Protein AF-A0A9W7GEH9-F1 (afdb_monomer)

Mean predicted aligned error: 10.67 Å

Nearest PDB structures (foldseek):
  4bzi-assembly1_A  TM=7.304E-01  e=2.500E-20  Saccharomyces cerevisiae
  1m2v-assembly1_A  TM=7.260E-01  e=4.616E-20  Saccharomyces cerevisiae
  5vno-assembly1_A  TM=7.391E-01  e=1.314E-18  Homo sapiens
  5vni-assembly1_A  TM=7.350E-01  e=7.524E-18  Homo sapiens
  6zga-assembly1_A  TM=7.082E-01  e=3.330E-14  Saccharomyces cerevisiae

Solvent-accessible surface area (backbone atoms only — not comparable to full-atom values): 48427 Å² total; per-residue (Å²): 136,82,72,80,64,57,49,67,39,61,39,80,62,51,74,43,45,52,81,78,71,51,61,77,84,52,62,50,62,66,60,42,44,55,53,52,64,42,58,80,46,53,95,75,58,85,72,64,56,73,78,41,57,81,81,68,39,51,62,41,75,46,47,58,89,77,45,54,72,71,52,43,16,67,76,39,82,53,81,82,64,82,58,70,82,63,95,34,38,48,34,40,36,42,36,36,38,66,75,35,55,57,72,53,32,37,48,51,28,51,34,50,50,58,43,55,75,59,49,55,56,63,30,18,44,33,48,36,36,29,33,42,78,43,48,38,29,26,37,35,41,33,39,34,29,66,38,68,71,41,33,55,42,35,32,36,40,35,31,94,52,86,42,36,38,62,49,85,58,80,62,90,60,99,64,99,71,94,77,87,83,81,81,86,85,57,84,35,50,73,81,50,43,64,79,70,57,44,61,59,32,37,37,25,38,35,70,82,18,51,67,7,49,57,51,46,34,54,47,50,31,51,66,80,67,81,86,76,81,78,86,76,85,70,91,80,60,35,45,76,31,62,65,51,55,51,49,50,50,40,48,54,47,39,74,61,46,36,64,87,58,78,66,81,82,69,73,59,102,78,79,78,87,72,74,65,79,37,60,78,49,51,23,31,44,32,43,36,39,39,48,57,75,42,86,53,78,69,48,28,47,34,89,30,34,71,87,61,97,65,77,77,77,86,69,75,82,73,88,60,94,68,98,70,93,70,86,70,63,74,80,70,69,62,39,79,82,48,65,76,38,68,83,52,34,67,49,57,52,40,31,36,46,37,28,29,53,50,7,37,52,21,16,50,42,12,22,10,34,24,46,36,36,42,34,56,52,80,51,59,78,81,57,66,61,58,59,42,57,45,47,44,18,23,22,29,15,2,4,22,72,53,34,54,46,58,33,50,59,83,86,81,74,88,68,86,73,48,62,88,77,35,41,53,39,33,72,36,16,49,33,42,42,54,39,48,70,33,57,62,31,34,64,28,36,19,42,25,41,37,35,62,45,53,12,82,58,43,41,74,35,57,70,66,94,79,60,92,51,64,48,61,50,59,33,30,70,31,28,40,31,41,33,24,45,40,94,89,40,76,48,34,28,32,19,1,20,42,44,89,40,60,34,75,46,68,45,76,35,72,37,92,84,59,53,91,68,55,59,42,56,47,68,89,90,62,90,66,63,81,77,52,60,62,57,50,20,40,36,40,36,38,36,27,31,31,57,40,67,34,97,82,34,54,40,23,87,79,68,71,47,56,96,49,54,71,40,80,45,49,35,37,40,38,38,49,48,75,48,87,85,71,94,47,50,52,59,51,54,66,68,57,55,65,42,61,48,51,50,52,50,48,54,52,37,48,44,35,21,70,68,65,21,42,66,49,16,50,50,50,52,51,51,49,52,26,51,54,48,39,47,37,53,54,35,53,46,49,56,47,52,53,50,52,51,61,31,53,75,40,56,72,60,38,56,60,43,55,77,73,46,88,73,77,52,69,73,56,74,53,35,81,52,96,71,90,73,52,72,52,43,48,60,48,30,59,35,26,92,70,47,36,55,50,62,56,53,55,53,29,52,49,62,32,75,56,46,37,70,78,52,98,88,46,69,75,45,70,20,58,20,35,30,48,44,42,41,50,48,39,33,39,42,73,45,42,44,23,61,52,54,46,49,31,28,38,23,58,30,53,74,38,81,60,54,78,38,73,70,47,62,44,30,69,67,45,49,50,52,56,52,62,60,44,61,78,80,49,97,56,65,38,34,35,44,34,41,29,69,88,25,34,34,45,33,39,63,73,63,97,78,73,88,71,82,74,85,75,56,80,86,72,49,23,71,43,49,51,49,50,52,51,55,53,37,69,66,45,82,52,60,41,25,76,41,80,27,56,58,52,76,65,30,53,48,61,53,51,77,61,20,62,51,62,37,69,64,74,71,16,51,69,44,45,49,51,54,44,24,50,48,28,34,59,76,65,70,60,132

Organism: NCBI:txid722753

pLDDT: mean 75.61, std 19.93, range [26.8, 97.75]

Sequence (879 aa):
MLGSRSFCCGVCGATSSFSEALPVEYEDDDLLKRYFINASRFRKSTSINRDLPELNQNYVQYSQAVLPRRQKALLCKDSDVTVKVEKCPPILVYLIDSSLPPLCLEYVAECMSQVIQTAPEDCRVGFVVFGATSTESVELSIFDLASPSPQLIKATVESARAAVVIEGDSAVSDDNRKSAGSPPLGLVTMDALDDICDLQRIFPPLKEASEAVDRALKAIGNFHSVGGGGSGVLHGVHGNGAGAAVDFVASLLQSSGAHPGTNMHRAGEDANDDYASAFNYLGAKCFTFVGSVGVECKGDIGGGGQSGRASIPERRFDLQSSTMSTKMSSDEEDIGINPTLASNGGQLREALRYYNELGRKCCEVAMGVDICGVLDSSAMGGGGGILASLYAPLNLRSGGCTSVIDVTSFDGTISPIDIETAQPGTPAGMVKACISKTPWWRPTSFGGGLRVRTSPTFNIARGGEGSAGLEEMYQSGGLVGAASADPDDPTLYYIGTCDDNATLGFDLELNPGVSGSLFVQGYDGGGLGDDTMINPCMQVNYAYTSLVPLDGAKYGYEGGGGEGKWAVVRRIAVFTSNLDTSSDTEVVYGSMDCEALAVTLFHKFWIASISHGVREANSLAQGWLVGALAAVYRSAETAEVEMIESEKEDLHAWRRRKEKKKNIDFKERLINRHGKLSERDVLMAQGHEYMCSLGLLVYSLLNLDCLRGSEGGFQPCSDSRWCATLAMGGMRPSAVVKALAPRLECWKDVDSEAPDVGRVNLAQYAVTMALAGLEKDSSADPVLLVDSPHGILIHYPKLMGTGGGGGRELDDVGDALKRAIEEATRGYSVAPPLLHARAGLEGGALLRDFLIEDSSLWGGYEAFTESTARGVKEELNLS

InterPro domains:
  IPR036465 von Willebrand factor A-like domain superfamily [G3DSA:3.40.50.410] (88-379)
  IPR036465 von Willebrand factor A-like domain superfamily [SSF53300] (89-134)

Secondary structure (DSSP, 8-state):
-----EEE-TTT--EEEHHHHS-GGG--HHHHHHHHHHHTTTTT-TTSGGG-HHHH-SEEEEETTTS-HHHHHHHSSSTT--------PPEEEEEEETTS-HHHHHHHHHHHHHHHHTS-TT-EEEEEEEEESSSSEEEEEEEE-SSSS-EEEEEEEETTS--EEEEE-----SS------PPPP-EEPHHHHHHH--HHHHS-BHHHHHHHHHHHHHHHHTTTSS--S-S---TT-----HHHHHHHHHHHHHHTT--SSGGGGT--TT--S-GGG---SS-EEEEEEEE-TT----S--STT-------------------------HHHHTTTTSHHHHHHHHHHHHHHHHHHHHHHHHHHTTEEEEEEEE--TTGGGTS---HHHHHHHHHHHHT------------S------TTTPPTTSHHHHHHHHHHTSTTTTTEEEEEEEEEEE-TTEEEPPPPTT--STHHHHEETTEESS-EE-SS-TTEEEEEEEETT---EE-EEE-TT--TTTTT---TTS-S-TT-----EEEEEEEEEEEEE-TT---GGGTS-----EEEEEEEEEEEEEPP--S-HHHHHHT--HHHHHHHHHHHHHHHHHHH-HHHHHHHHHHHHHHHHHHHHHHHHHHHHHHHHHHHHSHHHHHHHHHH-S---GGGTT--SSS---HHHHHTTTTSTTTTTHHHHHHHHHHSTTT--S-TT----HHHHHHHHHHHHTS-HHHHHHHHS-EEEEESSTT-SS-SBS---SSHHHHHHHHHHHTTT-SSPPEEEEEETTEEEEEE---TT--------GGGS-HHHHHHHHHHHHTSSSPPPEEEEETTHHHHHHHHHH-GGG--GGG-HHHHHHHHHHHHHHHTT--

Foldseek 3Di:
DQPAQWDQDLFARDIDHPVVVDPCVCPPVVSVCVVRVVVVVVVDDPPPCVPDCVSNPLKDKDFLVPDDLCVVCVLVVNSPDPQPVDPFAAEEEEEAEPPPDLVVLLLVLVLVVVLLVLDAQQYWYAYWYWFDPFLFKIWIFTWQQLDLQTFTWIWIAGQVDRWTWTDGDPTPDPDDDDDDDDDDTDTADLVCCCVVCPVCRRTPRCNNRVSVSNNVSVCSSVVPPPVPDDDDPPLPGGDWCQLVVLLVVLSVLVVQQQFPPDCSPVDDPPDPDDNSVRHNHAFYEYEHEAELRDPPSQHRYHQLRDDDPDDPPPPPPPPDDDDDDDDPDPVPPQQQLPPVCVVVVSSLLSLLVSLLVSLLSLLSSLYAYAYAYEYALVVVPRDDGCVLVSNLLNNQANQHLDQHQYQHDDPPDDDPQPLVQDFRSHSSLVSVLVSLPDQQQFKKWTFKKKFKGKHPQKDFDADPDPCSFCLCSQAELQKGWRWHADPVDSRIITHSMHTPFTDMDTDIDGDPPCDPCNQQASDPPPPPDSGDRSFMKMKMKMWTKGKDWPDPRDRCLVPNSDDTDIDIIIMIMMRMDGDDDDPQLLVVLVPDDPLSVLLVLLSVLLSCCRGPNLVRSLVVLLVVLLVSLLSNLVSLVVVVVVVLVVCVVVVVSNVVVVVVPPDPDSLVVLQCDPDDDDLLQSSQSCRHPRRVCSLLSSLLSCVQLLNDTCPDPNDDHPSNNSSSSSQLNSGDSVQSVCQSAWAKFKQLALAGLDTPGRGFALAPVSVVVSVVVSVVPDPHFMWMFTQHLQETETEGADDPPDDDDPDDDPVPGHPNVVVVLVVSQVNTSRRHGYHYHYHDPVSVVVSNSNSSQQDPPCPGSVNSSVVSSVSSCVVNVPD

Radius of gyration: 30.66 Å; Cα contacts (8 Å, |Δi|>4): 1537; chains: 1; bounding box: 66×89×103 Å

Structure (mmCIF, N/CA/C/O backbone):
data_AF-A0A9W7GEH9-F1
#
_entry.id   AF-A0A9W7GEH9-F1
#
loop_
_atom_site.group_PDB
_atom_site.id
_atom_site.type_symbol
_atom_site.label_atom_id
_atom_site.label_alt_id
_atom_site.label_comp_id
_atom_site.label_asym_id
_atom_site.label_entity_id
_atom_site.label_seq_id
_atom_site.pdbx_PDB_ins_code
_atom_site.Cartn_x
_atom_site.Cartn_y
_atom_site.Cartn_z
_atom_site.occupancy
_atom_site.B_iso_or_equiv
_atom_site.auth_seq_id
_atom_site.auth_comp_id
_atom_site.auth_asym_id
_atom_site.auth_atom_id
_atom_site.pdbx_PDB_model_num
ATOM 1 N N . MET A 1 1 ? -11.682 -50.048 -23.119 1.00 33.31 1 MET A N 1
ATOM 2 C CA . MET A 1 1 ? -10.851 -48.839 -23.298 1.00 33.31 1 MET A CA 1
ATOM 3 C C . MET A 1 1 ? -11.304 -47.762 -22.313 1.00 33.31 1 MET A C 1
ATOM 5 O O . MET A 1 1 ? -11.899 -46.773 -22.715 1.00 33.31 1 MET A O 1
ATOM 9 N N . LEU A 1 2 ? -11.087 -47.973 -21.013 1.00 39.47 2 LEU A N 1
ATOM 10 C CA . LEU A 1 2 ? -11.243 -46.917 -20.010 1.00 39.47 2 LEU A CA 1
ATOM 11 C C . LEU A 1 2 ? -9.856 -46.295 -19.864 1.00 39.47 2 LEU A C 1
ATOM 13 O O . LEU A 1 2 ? -9.016 -46.843 -19.158 1.00 39.47 2 LEU A O 1
ATOM 17 N N . GLY A 1 3 ? -9.590 -45.251 -20.654 1.00 49.69 3 GLY A N 1
ATOM 18 C CA . GLY A 1 3 ? -8.367 -44.457 -20.529 1.00 49.69 3 GLY A CA 1
ATOM 19 C C . GLY A 1 3 ? -8.215 -43.965 -19.091 1.00 49.69 3 GLY A C 1
ATOM 20 O O . GLY A 1 3 ? -9.217 -43.720 -18.416 1.00 49.69 3 GLY A O 1
ATOM 21 N N . SER A 1 4 ? -6.973 -43.909 -18.621 1.00 53.44 4 SER A N 1
ATOM 22 C CA . SER A 1 4 ? -6.575 -43.541 -17.261 1.00 53.44 4 SER A CA 1
ATOM 23 C C . SER A 1 4 ? -7.417 -42.392 -16.687 1.00 53.44 4 SER A C 1
ATOM 25 O O . SER A 1 4 ? -7.448 -41.293 -17.234 1.00 53.44 4 SER A O 1
ATOM 27 N N . ARG A 1 5 ? -8.112 -42.662 -15.573 1.00 71.12 5 ARG A N 1
ATOM 28 C CA . ARG A 1 5 ? -8.905 -41.693 -14.795 1.00 71.12 5 ARG A CA 1
ATOM 29 C C . ARG A 1 5 ? -8.008 -40.905 -13.841 1.00 71.12 5 ARG A C 1
ATOM 31 O O . ARG A 1 5 ? -8.278 -40.866 -12.643 1.00 71.12 5 ARG A O 1
ATOM 38 N N . SER A 1 6 ? -6.931 -40.332 -14.350 1.00 73.44 6 SER A N 1
ATOM 39 C CA . SER A 1 6 ? -5.980 -39.574 -13.545 1.00 73.44 6 SER A CA 1
ATOM 40 C C . SER A 1 6 ? -5.818 -38.151 -14.060 1.00 73.44 6 SER A C 1
ATOM 42 O O . SER A 1 6 ? -6.037 -37.879 -15.240 1.00 73.44 6 SER A O 1
ATOM 44 N N . PHE A 1 7 ? -5.445 -37.248 -13.162 1.00 77.75 7 PHE A N 1
ATOM 45 C CA . PHE A 1 7 ? -4.984 -35.903 -13.488 1.00 77.75 7 PHE A CA 1
ATOM 46 C C . PHE A 1 7 ? -3.596 -35.695 -12.888 1.00 77.75 7 PHE A C 1
ATOM 48 O O . PHE A 1 7 ? -3.260 -36.293 -11.865 1.00 77.75 7 PHE A O 1
ATOM 55 N N . CYS A 1 8 ? -2.793 -34.861 -13.540 1.00 80.06 8 CYS A N 1
ATOM 56 C CA . CYS A 1 8 ? -1.504 -34.424 -13.024 1.00 80.06 8 CYS A CA 1
ATOM 57 C C . CYS A 1 8 ? -1.691 -33.058 -12.358 1.00 80.06 8 CYS A C 1
ATOM 59 O O . CYS A 1 8 ? -2.308 -32.159 -12.931 1.00 80.06 8 CYS A O 1
ATOM 61 N N . CYS A 1 9 ? -1.210 -32.916 -11.128 1.00 84.88 9 CYS A N 1
ATOM 62 C CA . CYS A 1 9 ? -1.234 -31.651 -10.411 1.00 84.88 9 CYS A CA 1
ATOM 63 C C . CYS A 1 9 ? -0.206 -30.690 -11.022 1.00 84.88 9 CYS A C 1
ATOM 65 O O . CYS A 1 9 ? 0.986 -30.973 -10.971 1.00 84.88 9 CYS A O 1
ATOM 67 N N . GLY A 1 10 ? -0.642 -29.534 -11.535 1.00 83.12 10 GLY A N 1
ATOM 68 C CA . GLY A 1 10 ? 0.270 -28.525 -12.098 1.00 83.12 10 GLY A CA 1
ATOM 69 C C . GLY A 1 10 ? 1.254 -27.933 -11.081 1.00 83.12 10 GLY A C 1
ATOM 70 O O . GLY A 1 10 ? 2.311 -27.445 -11.459 1.00 83.12 10 GLY A O 1
ATOM 71 N N . VAL A 1 11 ? 0.938 -28.017 -9.783 1.00 86.88 11 VAL A N 1
ATOM 72 C CA . VAL A 1 11 ? 1.842 -27.588 -8.710 1.00 86.88 11 VAL A CA 1
ATOM 73 C C . VAL A 1 11 ? 2.899 -28.665 -8.466 1.00 86.88 11 VAL A C 1
ATOM 75 O O . VAL A 1 11 ? 4.050 -28.464 -8.802 1.00 86.88 11 VAL A O 1
ATOM 78 N N . CYS A 1 12 ? 2.556 -29.835 -7.923 1.00 83.62 12 CYS A N 1
ATOM 79 C CA . CYS A 1 12 ? 3.572 -30.813 -7.500 1.00 83.62 12 CYS A CA 1
ATOM 80 C C . CYS A 1 12 ? 3.947 -31.878 -8.546 1.00 83.62 12 CYS A C 1
ATOM 82 O O . CYS A 1 12 ? 4.779 -32.733 -8.256 1.00 83.62 12 CYS A O 1
ATOM 84 N N . GLY A 1 13 ? 3.304 -31.903 -9.715 1.00 80.56 13 GLY A N 1
ATOM 85 C CA . GLY A 1 13 ? 3.483 -32.944 -10.736 1.00 80.56 13 GLY A CA 1
ATOM 86 C C . GLY A 1 13 ? 2.895 -34.314 -10.364 1.00 80.56 13 GLY A C 1
ATOM 87 O O . GLY A 1 13 ? 2.877 -35.227 -11.191 1.00 80.56 13 GLY A O 1
ATOM 88 N N . ALA A 1 14 ? 2.382 -34.484 -9.139 1.00 82.81 14 ALA A N 1
ATOM 89 C CA . ALA A 1 14 ? 1.813 -35.751 -8.695 1.00 82.81 14 ALA A CA 1
ATOM 90 C C . ALA A 1 14 ? 0.589 -36.124 -9.538 1.00 82.81 14 ALA A C 1
ATOM 92 O O . ALA A 1 14 ? -0.270 -35.288 -9.832 1.00 82.81 14 ALA A O 1
ATOM 93 N N . THR A 1 15 ? 0.511 -37.397 -9.918 1.00 81.56 15 THR A N 1
ATOM 94 C CA . THR A 1 15 ? -0.636 -37.944 -10.640 1.00 81.56 15 THR A CA 1
ATOM 95 C C . THR A 1 15 ? -1.601 -38.565 -9.642 1.00 81.56 15 THR A C 1
ATOM 97 O O . THR A 1 15 ? -1.238 -39.507 -8.942 1.00 81.56 15 THR A O 1
ATOM 100 N N . SER A 1 16 ? -2.831 -38.065 -9.601 1.00 79.81 16 SER A N 1
ATOM 101 C CA . SER A 1 16 ? -3.882 -38.555 -8.706 1.00 79.81 16 SER A CA 1
ATOM 102 C C . SER A 1 16 ? -5.024 -39.148 -9.514 1.00 79.81 16 SER A C 1
ATOM 104 O O . SER A 1 16 ? -5.347 -38.655 -10.600 1.00 79.81 16 SER A O 1
ATOM 106 N N . SER A 1 17 ? -5.666 -40.202 -9.005 1.00 80.56 17 SER A N 1
ATOM 107 C CA . SER A 1 17 ? -6.893 -40.694 -9.625 1.00 80.56 17 SER A CA 1
ATOM 108 C C . SER A 1 17 ? -8.071 -39.780 -9.270 1.00 80.56 17 SER A C 1
ATOM 110 O O . SER A 1 17 ? -8.213 -39.325 -8.136 1.00 80.56 17 SER A O 1
ATOM 112 N N . PHE A 1 18 ? -8.966 -39.520 -10.224 1.00 69.75 18 PHE A N 1
ATOM 113 C CA . PHE A 1 18 ? -10.189 -38.754 -9.952 1.00 69.75 18 PHE A CA 1
ATOM 114 C C . PHE A 1 18 ? -11.069 -39.429 -8.887 1.00 69.75 18 PHE A C 1
ATOM 116 O O . PHE A 1 18 ? -11.771 -38.741 -8.157 1.00 69.75 18 PHE A O 1
ATOM 123 N N . SER A 1 19 ? -11.019 -40.763 -8.786 1.00 67.12 19 SER A N 1
ATOM 124 C CA . SER A 1 19 ? -11.733 -41.532 -7.759 1.00 67.12 19 SER A CA 1
ATOM 125 C C . SER A 1 19 ? -11.206 -41.309 -6.343 1.00 67.12 19 SER A C 1
ATOM 127 O O . SER A 1 19 ? -11.966 -41.470 -5.399 1.00 67.12 19 SER A O 1
ATOM 129 N N . GLU A 1 20 ? -9.929 -40.957 -6.184 1.00 67.56 20 GLU A N 1
ATOM 130 C CA . GLU A 1 20 ? -9.351 -40.626 -4.875 1.00 67.56 20 GLU A CA 1
ATOM 131 C C . GLU A 1 20 ? -9.535 -39.145 -4.523 1.00 67.56 20 GLU A C 1
ATOM 133 O O . GLU A 1 20 ? -9.629 -38.802 -3.348 1.00 67.56 20 GLU A O 1
ATOM 138 N N . ALA A 1 21 ? -9.587 -38.264 -5.528 1.00 64.62 21 ALA A N 1
ATOM 139 C CA . ALA A 1 21 ? -9.623 -36.817 -5.320 1.00 64.62 21 ALA A CA 1
ATOM 140 C C . ALA A 1 21 ? -11.035 -36.227 -5.166 1.00 64.62 21 ALA A C 1
ATOM 142 O O . ALA A 1 21 ? -11.190 -35.187 -4.525 1.00 64.62 21 ALA A O 1
ATOM 143 N N . LEU A 1 22 ? -12.062 -36.844 -5.763 1.00 59.41 22 LEU A N 1
ATOM 144 C CA . LEU A 1 22 ? -13.433 -36.339 -5.682 1.00 59.41 22 LEU A CA 1
ATOM 145 C C . LEU A 1 22 ? -14.109 -36.818 -4.385 1.00 59.41 22 LEU A C 1
ATOM 147 O O . LEU A 1 22 ? -14.135 -38.020 -4.118 1.00 59.41 22 LEU A O 1
ATOM 151 N N . PRO A 1 23 ? -14.682 -35.912 -3.571 1.00 56.47 23 PRO A N 1
ATOM 152 C CA . PRO A 1 23 ? -15.493 -36.302 -2.425 1.00 56.47 23 PRO A CA 1
ATOM 153 C C . PRO A 1 23 ? -16.671 -37.194 -2.842 1.00 56.47 23 PRO A C 1
ATOM 155 O O . PRO A 1 23 ? -17.284 -36.959 -3.881 1.00 56.47 23 PRO A O 1
ATOM 158 N N . VAL A 1 24 ? -17.050 -38.129 -1.965 1.00 50.97 24 VAL A N 1
ATOM 159 C CA . VAL A 1 24 ? -18.224 -39.026 -2.084 1.00 50.97 24 VAL A CA 1
ATOM 160 C C . VAL A 1 24 ? -19.527 -38.261 -2.399 1.00 50.97 24 VAL A C 1
ATOM 162 O O . VAL A 1 24 ? -20.457 -38.802 -2.969 1.00 50.97 24 VAL A O 1
ATOM 165 N N . GLU A 1 25 ? -19.612 -36.965 -2.098 1.00 52.00 25 GLU A N 1
ATOM 166 C CA . GLU A 1 25 ? -20.791 -36.126 -2.379 1.00 52.00 25 GLU A CA 1
ATOM 167 C C . GLU A 1 25 ? -20.934 -35.724 -3.864 1.00 52.00 25 GLU A C 1
ATOM 169 O O . GLU A 1 25 ? -22.011 -35.303 -4.278 1.00 52.00 25 GLU A O 1
ATOM 174 N N . TYR A 1 26 ? -19.896 -35.915 -4.691 1.00 51.12 26 TYR A N 1
ATOM 175 C CA . TYR A 1 26 ? -20.025 -35.893 -6.154 1.00 51.12 26 TYR A CA 1
ATOM 176 C C . TYR A 1 26 ? -20.575 -37.221 -6.710 1.00 51.12 26 TYR A C 1
ATOM 178 O O . TYR A 1 26 ? -20.836 -37.297 -7.907 1.00 51.12 26 TYR A O 1
ATOM 186 N N . GLU A 1 27 ? -20.805 -38.246 -5.870 1.00 46.59 27 GLU A N 1
ATOM 187 C CA . GLU A 1 27 ? -21.393 -39.545 -6.253 1.00 46.59 27 GLU A CA 1
ATOM 188 C C . GLU A 1 27 ? -22.877 -39.514 -6.609 1.00 46.59 27 GLU A C 1
ATOM 190 O O . GLU A 1 27 ? -23.480 -40.575 -6.789 1.00 46.59 27 GLU A O 1
ATOM 195 N N . ASP A 1 28 ? -23.467 -38.332 -6.823 1.00 52.34 28 ASP A N 1
ATOM 196 C CA . ASP A 1 28 ? -24.615 -38.297 -7.719 1.00 52.34 28 ASP A CA 1
ATOM 197 C C . ASP A 1 28 ? -24.131 -38.772 -9.094 1.00 52.34 28 ASP A C 1
ATOM 199 O O . ASP A 1 28 ? -23.423 -38.080 -9.835 1.00 52.34 28 ASP A O 1
ATOM 203 N N . ASP A 1 29 ? -24.461 -40.029 -9.370 1.00 54.00 29 ASP A N 1
ATOM 204 C CA . ASP A 1 29 ? -23.935 -40.846 -10.449 1.00 54.00 29 ASP A CA 1
ATOM 205 C C . ASP A 1 29 ? -24.113 -40.126 -11.799 1.00 54.00 29 ASP A C 1
ATOM 207 O O . ASP A 1 29 ? -23.329 -40.338 -12.714 1.00 54.00 29 ASP A O 1
ATOM 211 N N . ASP A 1 30 ? -25.080 -39.207 -11.916 1.00 57.25 30 ASP A N 1
ATOM 212 C CA . ASP A 1 30 ? -25.311 -38.354 -13.085 1.00 57.25 30 ASP A CA 1
ATOM 213 C C . ASP A 1 30 ? -24.333 -37.172 -13.232 1.00 57.25 30 ASP A C 1
ATOM 215 O O . ASP A 1 30 ? -23.933 -36.868 -14.358 1.00 57.25 30 ASP A O 1
ATOM 219 N N . LEU A 1 31 ? -23.902 -36.512 -12.151 1.00 53.56 31 LEU A N 1
ATOM 220 C CA . LEU A 1 31 ? -22.895 -35.436 -12.192 1.00 53.56 31 LEU A CA 1
ATOM 221 C C . LEU A 1 31 ? -21.502 -36.014 -12.431 1.00 53.56 31 LEU A C 1
ATOM 223 O O . LEU A 1 31 ? -20.786 -35.547 -13.319 1.00 53.56 31 LEU A O 1
ATOM 227 N N . LEU A 1 32 ? -21.166 -37.099 -11.734 1.00 52.91 32 LEU A N 1
ATOM 228 C CA . LEU A 1 32 ? -19.952 -37.875 -11.970 1.00 52.91 32 LEU A CA 1
ATOM 229 C C . LEU A 1 32 ? -19.931 -38.477 -13.378 1.00 52.91 32 LEU A C 1
ATOM 231 O O . LEU A 1 32 ? -18.921 -38.359 -14.072 1.00 52.91 32 LEU A O 1
ATOM 235 N N . LYS A 1 33 ? -21.035 -39.063 -13.870 1.00 55.16 33 LYS A N 1
ATOM 236 C CA . LYS A 1 33 ? -21.127 -39.518 -15.270 1.00 55.16 33 LYS A CA 1
ATOM 237 C C . LYS A 1 33 ? -21.023 -38.353 -16.243 1.00 55.16 33 LYS A C 1
ATOM 239 O O . LYS A 1 33 ? -20.341 -38.512 -17.249 1.00 55.16 33 LYS A O 1
ATOM 244 N N . ARG A 1 34 ? -21.614 -37.182 -15.983 1.00 54.97 34 ARG A N 1
ATOM 245 C CA . ARG A 1 34 ? -21.418 -35.989 -16.833 1.00 54.97 34 ARG A CA 1
ATOM 246 C C . ARG A 1 34 ? -19.963 -35.526 -16.827 1.00 54.97 34 ARG A C 1
ATOM 248 O O . ARG A 1 34 ? -19.454 -35.203 -17.894 1.00 54.97 34 ARG A O 1
ATOM 255 N N . TYR A 1 35 ? -19.275 -35.564 -15.694 1.00 53.78 35 TYR A N 1
ATOM 256 C CA . TYR A 1 35 ? -17.858 -35.220 -15.597 1.00 53.78 35 TYR A CA 1
ATOM 257 C C . TYR A 1 35 ? -16.986 -36.237 -16.366 1.00 53.78 35 TYR A C 1
ATOM 259 O O . TYR A 1 35 ? -16.213 -35.878 -17.254 1.00 53.78 35 TYR A O 1
ATOM 267 N N . PHE A 1 36 ? -17.188 -37.537 -16.123 1.00 54.06 36 PHE A N 1
ATOM 268 C CA . PHE A 1 36 ? -16.371 -38.629 -16.666 1.00 54.06 36 PHE A CA 1
ATOM 269 C C . PHE A 1 36 ? -16.674 -39.021 -18.121 1.00 54.06 36 PHE A C 1
ATOM 271 O O . PHE A 1 36 ? -15.745 -39.259 -18.899 1.00 54.06 36 PHE A O 1
ATOM 278 N N . ILE A 1 37 ? -17.948 -39.099 -18.529 1.00 52.97 37 ILE A N 1
ATOM 279 C CA . ILE A 1 37 ? -18.329 -39.392 -19.925 1.00 52.97 37 ILE A CA 1
ATOM 280 C C . ILE A 1 37 ? -17.785 -38.292 -20.839 1.00 52.97 37 ILE A C 1
ATOM 282 O O . ILE A 1 37 ? -17.351 -38.579 -21.957 1.00 52.97 37 ILE A O 1
ATOM 286 N N . ASN A 1 38 ? -17.716 -37.056 -20.346 1.00 48.28 38 ASN A N 1
ATOM 287 C CA . ASN A 1 38 ? -17.194 -35.946 -21.121 1.00 48.28 38 ASN A CA 1
ATOM 288 C C . ASN A 1 38 ? -15.669 -35.833 -21.059 1.00 48.28 38 ASN A C 1
ATOM 290 O O . ASN A 1 38 ? -15.102 -35.593 -22.118 1.00 48.28 38 ASN A O 1
ATOM 294 N N . ALA A 1 39 ? -14.995 -36.164 -19.946 1.00 48.81 39 ALA A N 1
ATOM 295 C CA . ALA A 1 39 ? -13.528 -36.311 -19.867 1.00 48.81 39 ALA A CA 1
ATOM 296 C C . ALA A 1 39 ? -12.945 -37.218 -20.968 1.00 48.81 39 ALA A C 1
ATOM 298 O O . ALA A 1 39 ? -11.963 -36.882 -21.621 1.00 48.81 39 ALA A O 1
ATOM 299 N N . SER A 1 40 ? -13.602 -38.336 -21.288 1.00 45.97 40 SER A N 1
ATOM 300 C CA . SER A 1 40 ? -13.172 -39.204 -22.402 1.00 45.97 40 SER A CA 1
ATOM 301 C C . SER A 1 40 ? -13.358 -38.582 -23.803 1.00 45.97 40 SER A C 1
ATOM 303 O O . SER A 1 40 ? -12.720 -39.006 -24.768 1.00 45.97 40 SER A O 1
ATOM 305 N N . ARG A 1 41 ? -14.197 -37.541 -23.918 1.00 49.38 41 ARG A N 1
ATOM 306 C CA . ARG A 1 41 ? -14.419 -36.704 -25.113 1.00 49.38 41 ARG A CA 1
ATOM 307 C C . ARG A 1 41 ? -13.638 -35.371 -25.070 1.00 49.38 41 ARG A C 1
ATOM 309 O O . ARG A 1 41 ? -13.714 -34.612 -26.040 1.00 49.38 41 ARG A O 1
ATOM 316 N N . PHE A 1 42 ? -12.860 -35.095 -24.009 1.00 50.53 42 PHE A N 1
ATOM 317 C CA . PHE A 1 42 ? -12.198 -33.801 -23.731 1.00 50.53 42 PHE A CA 1
ATOM 318 C C . PHE A 1 42 ? -11.241 -33.319 -24.819 1.00 50.53 42 PHE A C 1
ATOM 320 O O . PHE A 1 42 ? -11.043 -32.118 -24.945 1.00 50.53 42 PHE A O 1
ATOM 327 N N . ARG A 1 43 ? -10.688 -34.200 -25.664 1.00 51.16 43 ARG A N 1
ATOM 328 C CA . ARG A 1 43 ? -9.836 -33.744 -26.776 1.00 51.16 43 ARG A CA 1
ATOM 329 C C . ARG A 1 43 ? -10.583 -32.909 -27.834 1.00 51.16 43 ARG A C 1
ATOM 331 O O . ARG A 1 43 ? -9.916 -32.374 -28.711 1.00 51.16 43 ARG A O 1
ATOM 338 N N . LYS A 1 44 ? -11.928 -32.821 -27.820 1.00 43.94 44 LYS A N 1
ATOM 339 C CA . LYS A 1 44 ? -12.699 -32.145 -28.892 1.00 43.94 44 LYS A CA 1
ATOM 340 C C . LYS A 1 44 ? -13.915 -31.294 -28.478 1.00 43.94 44 LYS A C 1
ATOM 342 O O . LYS A 1 44 ? -14.507 -30.687 -29.363 1.00 43.94 44 LYS A O 1
ATOM 347 N N . SER A 1 45 ? -14.320 -31.226 -27.205 1.00 41.84 45 SER A N 1
ATOM 348 C CA . SER A 1 45 ? -15.579 -30.555 -26.811 1.00 41.84 45 SER A CA 1
ATOM 349 C C . SER A 1 45 ? -15.356 -29.368 -25.867 1.00 41.84 45 SER A C 1
ATOM 351 O O . SER A 1 45 ? -15.194 -29.551 -24.667 1.00 41.84 45 SER A O 1
ATOM 353 N N . THR A 1 46 ? -15.415 -28.149 -26.406 1.00 51.53 46 THR A N 1
ATOM 354 C CA . THR A 1 46 ? -15.232 -26.852 -25.718 1.00 51.53 46 THR A CA 1
ATOM 355 C C . THR A 1 46 ? -16.397 -26.419 -24.813 1.00 51.53 46 THR A C 1
ATOM 357 O O . THR A 1 46 ? -16.321 -25.365 -24.185 1.00 51.53 46 THR A O 1
ATOM 360 N N . SER A 1 47 ? -17.496 -27.179 -24.747 1.00 49.88 47 SER A N 1
ATOM 361 C CA . SER A 1 47 ? -18.747 -26.700 -24.140 1.00 49.88 47 SER A CA 1
ATOM 362 C C . SER A 1 47 ? -18.877 -26.907 -22.627 1.00 49.88 47 SER A C 1
ATOM 364 O O . SER A 1 47 ? -19.583 -26.128 -22.008 1.00 49.88 47 SER A O 1
ATOM 366 N N . ILE A 1 48 ? -18.226 -27.914 -22.030 1.00 46.34 48 ILE A N 1
ATOM 367 C CA . ILE A 1 48 ? -18.469 -28.311 -20.619 1.00 46.34 48 ILE A CA 1
ATOM 368 C C . ILE A 1 48 ? -17.503 -27.652 -19.643 1.00 46.34 48 ILE A C 1
ATOM 370 O O . ILE A 1 48 ? -17.873 -27.372 -18.510 1.00 46.34 48 ILE A O 1
ATOM 374 N N . ASN A 1 49 ? -16.301 -27.316 -20.114 1.00 50.84 49 ASN A N 1
ATOM 375 C CA . ASN A 1 49 ? -15.364 -26.484 -19.369 1.00 50.84 49 ASN A CA 1
ATOM 376 C C . ASN A 1 49 ? -16.059 -25.220 -18.823 1.00 50.84 49 ASN A C 1
ATOM 378 O O . ASN A 1 49 ? -15.800 -24.813 -17.700 1.00 50.84 49 ASN A O 1
ATOM 382 N N . ARG A 1 50 ? -17.012 -24.647 -19.578 1.00 59.28 50 ARG A N 1
ATOM 383 C CA . ARG A 1 50 ? -17.717 -23.403 -19.225 1.00 59.28 50 ARG A CA 1
ATOM 384 C C . ARG A 1 50 ? -18.510 -23.447 -17.918 1.00 59.28 50 ARG A C 1
ATOM 386 O O . ARG A 1 50 ? -18.739 -22.376 -17.366 1.00 59.28 50 ARG A O 1
ATOM 393 N N . ASP A 1 51 ? -18.918 -24.623 -17.447 1.00 68.56 51 ASP A N 1
ATOM 394 C CA . ASP A 1 51 ? -19.907 -24.713 -16.367 1.00 68.56 51 ASP A CA 1
ATOM 395 C C . ASP A 1 51 ? -19.277 -24.774 -14.965 1.00 68.56 51 ASP A C 1
ATOM 397 O O . ASP A 1 51 ? -19.971 -24.509 -13.986 1.00 68.56 51 ASP A O 1
ATOM 401 N N . LEU A 1 52 ? -17.978 -25.085 -14.855 1.00 73.25 52 LEU A N 1
ATOM 402 C CA . LEU A 1 52 ? -17.251 -25.134 -13.581 1.00 73.25 52 LEU A CA 1
ATOM 403 C C . LEU A 1 52 ? -16.179 -24.039 -13.538 1.00 73.25 52 LEU A C 1
ATOM 405 O O . LEU A 1 52 ? -15.150 -24.175 -14.209 1.00 73.25 52 LEU A O 1
ATOM 409 N N . PRO A 1 53 ? -16.397 -22.954 -12.773 1.00 82.31 53 PRO A N 1
ATOM 410 C CA . PRO A 1 53 ? -15.444 -21.855 -12.657 1.00 82.31 53 PRO A CA 1
ATOM 411 C C . PRO A 1 53 ? -14.026 -22.321 -12.305 1.00 82.31 53 PRO A C 1
ATOM 413 O O . PRO A 1 53 ? -13.066 -21.812 -12.868 1.00 82.31 53 PRO A O 1
ATOM 416 N N . GLU A 1 54 ? -13.877 -23.336 -11.454 1.00 82.31 54 GLU A N 1
ATOM 417 C CA . GLU A 1 54 ? -12.591 -23.846 -10.958 1.00 82.31 54 GLU A CA 1
ATOM 418 C C . GLU A 1 54 ? -11.707 -24.523 -12.003 1.00 82.31 54 GLU A C 1
ATOM 420 O O . GLU A 1 54 ? -10.505 -24.657 -11.789 1.00 82.31 54 GLU A O 1
ATOM 425 N N . LEU A 1 55 ? -12.276 -24.923 -13.141 1.00 82.25 55 LEU A N 1
ATOM 426 C CA . LEU A 1 55 ? -11.516 -25.500 -14.252 1.00 82.25 55 LEU A CA 1
ATOM 427 C C . LEU A 1 55 ? -11.177 -24.472 -15.335 1.00 82.25 55 LEU A C 1
ATOM 429 O O . LEU A 1 55 ? -10.407 -24.771 -16.245 1.00 82.25 55 LEU A O 1
ATOM 433 N N . ASN A 1 56 ? -11.784 -23.288 -15.262 1.00 83.00 56 ASN A N 1
ATOM 434 C CA . ASN A 1 56 ? -11.859 -22.345 -16.373 1.00 83.00 56 ASN A CA 1
ATOM 435 C C . ASN A 1 56 ? -11.459 -20.915 -16.022 1.00 83.00 56 ASN A C 1
ATOM 437 O O . ASN A 1 56 ? -11.274 -20.094 -16.922 1.00 83.00 56 ASN A O 1
ATOM 441 N N . GLN A 1 57 ? -11.386 -20.601 -14.736 1.00 89.69 57 GLN A N 1
ATOM 442 C CA . GLN A 1 57 ? -11.009 -19.302 -14.221 1.00 89.69 57 GLN A CA 1
ATOM 443 C C . GLN A 1 57 ? -9.747 -19.466 -13.387 1.00 89.69 57 GLN A C 1
ATOM 445 O O . GLN A 1 57 ? -9.633 -20.371 -12.564 1.00 89.69 57 GLN A O 1
ATOM 450 N N . ASN A 1 58 ? -8.815 -18.539 -13.571 1.00 92.75 58 ASN A N 1
ATOM 451 C CA . ASN A 1 58 ? -7.610 -18.464 -12.753 1.00 92.75 58 ASN A CA 1
ATOM 452 C C . ASN A 1 58 ? -7.929 -18.037 -11.316 1.00 92.75 58 ASN A C 1
ATOM 454 O O . ASN A 1 58 ? -7.132 -18.282 -10.423 1.00 92.75 58 ASN A O 1
ATOM 458 N N . TYR A 1 59 ? -9.084 -17.413 -11.081 1.00 95.00 59 TYR A N 1
ATOM 459 C CA . TYR A 1 59 ? -9.538 -16.989 -9.764 1.00 95.00 59 TYR A CA 1
ATOM 460 C C . TYR A 1 59 ? -10.899 -17.603 -9.459 1.00 95.00 59 TYR A C 1
ATOM 462 O O . TYR A 1 59 ? -11.848 -17.395 -10.212 1.00 95.00 59 TYR A O 1
ATOM 470 N N . VAL A 1 60 ? -11.003 -18.311 -8.336 1.00 93.00 60 VAL A N 1
ATOM 471 C CA . VAL A 1 60 ? -12.268 -18.844 -7.825 1.00 93.00 60 VAL A CA 1
ATOM 472 C C . VAL A 1 60 ? -12.373 -18.594 -6.335 1.00 93.00 60 VAL A C 1
ATOM 474 O O . VAL A 1 60 ? -11.403 -18.722 -5.591 1.00 93.00 60 VAL A O 1
ATOM 477 N N . GLN A 1 61 ? -13.578 -18.262 -5.890 1.00 91.12 61 GLN A N 1
ATOM 478 C CA . GLN A 1 61 ? -13.879 -18.042 -4.489 1.00 91.12 61 GLN A CA 1
ATOM 479 C C . GLN A 1 61 ? -14.943 -19.030 -4.019 1.00 91.12 61 GLN A C 1
ATOM 481 O O . GLN A 1 61 ? -16.049 -19.085 -4.551 1.00 91.12 61 GLN A O 1
ATOM 486 N N . TYR A 1 62 ? -14.615 -19.788 -2.981 1.00 85.94 62 TYR A N 1
ATOM 487 C CA . TYR A 1 62 ? -15.505 -20.744 -2.345 1.00 85.94 62 TYR A CA 1
ATOM 488 C C . TYR A 1 62 ? -16.072 -20.140 -1.064 1.00 85.94 62 TYR A C 1
ATOM 490 O O . TYR A 1 62 ? -15.329 -19.634 -0.224 1.00 85.94 62 TYR A O 1
ATOM 498 N N . SER A 1 63 ? -17.389 -20.220 -0.884 1.00 79.81 63 SER A N 1
ATOM 499 C CA . SER A 1 63 ? -18.025 -19.946 0.406 1.00 79.81 63 SER A CA 1
ATOM 500 C C . SER A 1 63 ? -18.146 -21.242 1.201 1.00 79.81 63 SER A C 1
ATOM 502 O O . SER A 1 63 ? -18.541 -22.272 0.648 1.00 79.81 63 SER A O 1
ATOM 504 N N . GLN A 1 64 ? -17.884 -21.191 2.510 1.00 67.81 64 GLN A N 1
ATOM 505 C CA . GLN A 1 64 ? -18.025 -22.354 3.390 1.00 67.81 64 GLN A CA 1
ATOM 506 C C . GLN A 1 64 ? -19.423 -22.985 3.319 1.00 67.81 64 GLN A C 1
ATOM 508 O O . GLN A 1 64 ? -19.534 -24.197 3.460 1.00 67.81 64 GLN A O 1
ATOM 513 N N . ALA A 1 65 ? -20.482 -22.222 3.021 1.00 56.66 65 ALA A N 1
ATOM 514 C CA . ALA A 1 65 ? -21.833 -22.765 2.854 1.00 56.66 65 ALA A CA 1
ATOM 515 C C . ALA A 1 65 ? -21.914 -23.850 1.760 1.00 56.66 65 ALA A C 1
ATOM 517 O O . ALA A 1 65 ? -22.633 -24.838 1.926 1.00 56.66 65 ALA A O 1
ATOM 518 N N . VAL A 1 66 ? -21.127 -23.695 0.692 1.00 49.22 66 VAL A N 1
ATOM 519 C CA . VAL A 1 66 ? -21.150 -24.523 -0.525 1.00 49.22 66 VAL A CA 1
ATOM 520 C C . VAL A 1 66 ? -20.148 -25.681 -0.457 1.00 49.22 66 VAL A C 1
ATOM 522 O O . VAL A 1 66 ? -20.260 -26.638 -1.217 1.00 49.22 66 VAL A O 1
ATOM 525 N N . LEU A 1 67 ? -19.188 -25.641 0.473 1.00 49.81 67 LEU A N 1
ATOM 526 C CA . LEU A 1 67 ? -18.160 -26.674 0.551 1.00 49.81 67 LEU A CA 1
ATOM 527 C C . LEU A 1 67 ? -18.727 -28.020 1.068 1.00 49.81 67 LEU A C 1
ATOM 529 O O . LEU A 1 67 ? -19.501 -28.032 2.039 1.00 49.81 67 LEU A O 1
ATOM 533 N N . PRO A 1 68 ? -18.330 -29.154 0.455 1.00 52.25 68 PRO A N 1
ATOM 534 C CA . PRO A 1 68 ? -18.579 -30.510 0.945 1.00 52.25 68 PRO A CA 1
ATOM 535 C C . PRO A 1 68 ? -18.240 -30.679 2.429 1.00 52.25 68 PRO A C 1
ATOM 537 O O . PRO A 1 68 ? -17.310 -30.029 2.915 1.00 52.25 68 PRO A O 1
ATOM 540 N N . ARG A 1 69 ? -18.909 -31.581 3.165 1.00 50.44 69 ARG A N 1
ATOM 541 C CA . ARG A 1 69 ? -18.645 -31.769 4.617 1.00 50.44 69 ARG A CA 1
ATOM 542 C C . ARG A 1 69 ? -17.172 -32.061 4.919 1.00 50.44 69 ARG A C 1
ATOM 544 O O . ARG A 1 69 ? -16.615 -31.486 5.846 1.00 50.44 69 ARG A O 1
ATOM 551 N N . ARG A 1 70 ? -16.506 -32.857 4.078 1.00 48.66 70 ARG A N 1
ATOM 552 C CA . ARG A 1 70 ? -15.061 -33.133 4.199 1.00 48.66 70 ARG A CA 1
ATOM 553 C C . ARG A 1 70 ? -14.160 -31.931 3.892 1.00 48.66 70 ARG A C 1
ATOM 555 O O . ARG A 1 70 ? -13.065 -31.851 4.426 1.00 48.66 70 ARG A O 1
ATOM 562 N N . GLN A 1 71 ? -14.592 -30.999 3.043 1.00 50.41 71 GLN A N 1
ATOM 563 C CA . GLN A 1 71 ? -13.836 -29.768 2.773 1.00 50.41 71 GLN A CA 1
ATOM 564 C C . GLN A 1 71 ? -14.115 -28.684 3.820 1.00 50.41 71 GLN A C 1
ATOM 566 O O . GLN A 1 71 ? -13.220 -27.910 4.147 1.00 50.41 71 GLN A O 1
ATOM 571 N N . LYS A 1 72 ? -15.306 -28.690 4.434 1.00 49.22 72 LYS A N 1
ATOM 572 C CA . LYS A 1 72 ? -15.571 -27.971 5.690 1.00 49.22 72 LYS A CA 1
ATOM 573 C C . LYS A 1 72 ? -14.632 -28.456 6.800 1.00 49.22 72 LYS A C 1
ATOM 575 O O . LYS A 1 72 ? -14.064 -27.621 7.485 1.00 49.22 72 LYS A O 1
ATOM 580 N N . ALA A 1 73 ? -14.378 -29.763 6.869 1.00 44.75 73 ALA A N 1
ATOM 581 C CA . ALA A 1 73 ? -13.363 -30.381 7.729 1.00 44.75 73 ALA A CA 1
ATOM 582 C C . ALA A 1 73 ? -11.891 -30.126 7.314 1.00 44.75 73 ALA A C 1
ATOM 584 O O . ALA A 1 73 ? -10.967 -30.384 8.073 1.00 44.75 73 ALA A O 1
ATOM 585 N N . LEU A 1 74 ? -11.624 -29.643 6.095 1.00 41.62 74 LEU A N 1
ATOM 586 C CA . LEU A 1 74 ? -10.282 -29.171 5.707 1.00 41.62 74 LEU A CA 1
ATOM 587 C C . LEU A 1 74 ? -10.090 -27.688 6.050 1.00 41.62 74 LEU A C 1
ATOM 589 O O . LEU A 1 74 ? -8.967 -27.246 6.274 1.00 41.62 74 LEU A O 1
ATOM 593 N N . LEU A 1 75 ? -11.187 -26.928 6.099 1.00 41.91 75 LEU A N 1
ATOM 594 C CA . LEU A 1 75 ? -11.231 -25.552 6.595 1.00 41.91 75 LEU A CA 1
ATOM 595 C C . LEU A 1 75 ? -11.197 -25.460 8.121 1.00 41.91 75 LEU A C 1
ATOM 597 O O . LEU A 1 75 ? -10.669 -24.498 8.670 1.00 41.91 75 LEU A O 1
ATOM 601 N N . CYS A 1 76 ? -11.777 -26.450 8.782 1.00 43.44 76 CYS A N 1
ATOM 602 C CA . CYS A 1 76 ? -11.790 -26.641 10.219 1.00 43.44 76 CYS A CA 1
ATOM 603 C C . CYS A 1 76 ? -11.159 -28.014 10.415 1.00 43.44 76 CYS A C 1
ATOM 605 O O . CYS A 1 76 ? -11.858 -28.979 10.170 1.00 43.44 76 CYS A O 1
ATOM 607 N N . LYS A 1 77 ? -9.863 -28.120 10.744 1.00 39.84 77 LYS A N 1
ATOM 608 C CA . LYS A 1 77 ? -9.075 -29.380 10.720 1.00 39.84 77 LYS A CA 1
ATOM 609 C C . LYS A 1 77 ? -9.685 -30.582 11.479 1.00 39.84 77 LYS A C 1
ATOM 611 O O . LYS A 1 77 ? -9.140 -31.675 11.363 1.00 39.84 77 LYS A O 1
ATOM 616 N N . ASP A 1 78 ? -10.789 -30.398 12.199 1.00 39.56 78 ASP A N 1
ATOM 617 C CA . ASP A 1 78 ? -11.546 -31.445 12.877 1.00 39.56 78 ASP A CA 1
ATOM 618 C C . ASP A 1 78 ? -12.690 -31.975 12.004 1.00 39.56 78 ASP A C 1
ATOM 620 O O . ASP A 1 78 ? -13.617 -31.263 11.603 1.00 39.56 78 ASP A O 1
ATOM 624 N N . SER A 1 79 ? -12.617 -33.272 11.710 1.00 34.78 79 SER A N 1
ATOM 625 C CA . SER A 1 79 ? -13.416 -33.961 10.697 1.00 34.78 79 SER A CA 1
ATOM 626 C C . SER A 1 79 ? -14.905 -34.146 10.986 1.00 34.78 79 SER A C 1
ATOM 628 O O . SER A 1 79 ? -15.604 -34.639 10.102 1.00 34.78 79 SER A O 1
ATOM 630 N N . ASP A 1 80 ? -15.415 -33.699 12.135 1.00 35.47 80 ASP A N 1
ATOM 631 C CA . ASP A 1 80 ? -16.813 -33.930 12.527 1.00 35.47 80 ASP A CA 1
ATOM 632 C C . ASP A 1 80 ? -17.600 -32.680 12.942 1.00 35.47 80 ASP A C 1
ATOM 634 O O . ASP A 1 80 ? -18.811 -32.762 13.164 1.00 35.47 80 ASP A O 1
ATOM 638 N N . VAL A 1 81 ? -16.991 -31.487 12.937 1.00 38.56 81 VAL A N 1
ATOM 639 C CA . VAL A 1 81 ? -17.677 -30.300 13.459 1.00 38.56 81 VAL A CA 1
ATOM 640 C C . VAL A 1 81 ? -18.190 -29.392 12.347 1.00 38.56 81 VAL A C 1
ATOM 642 O O . VAL A 1 81 ? -17.485 -28.563 11.771 1.00 38.56 81 VAL A O 1
ATOM 645 N N . THR A 1 82 ? -19.485 -29.506 12.043 1.00 39.03 82 THR A N 1
ATOM 646 C CA . THR A 1 82 ? -20.207 -28.433 11.352 1.00 39.03 82 THR A CA 1
ATOM 647 C C . THR A 1 82 ? -20.242 -27.213 12.263 1.00 39.03 82 THR A C 1
ATOM 649 O O . THR A 1 82 ? -21.156 -27.079 13.074 1.00 39.03 82 THR A O 1
ATOM 652 N N . VAL A 1 83 ? -19.262 -26.318 12.122 1.00 42.25 83 VAL A N 1
ATOM 653 C CA . VAL A 1 83 ? -19.300 -24.991 12.740 1.00 42.25 83 VAL A CA 1
ATOM 654 C C . VAL A 1 83 ? -20.538 -24.283 12.192 1.00 42.25 83 VAL A C 1
ATOM 656 O O . VAL A 1 83 ? -20.552 -23.794 11.058 1.00 42.25 83 VAL A O 1
ATOM 659 N N . LYS A 1 84 ? -21.622 -24.250 12.972 1.00 44.28 84 LYS A N 1
ATOM 660 C CA . LYS A 1 84 ? -22.587 -23.166 12.834 1.00 44.28 84 LYS A CA 1
ATOM 661 C C . LYS A 1 84 ? -21.799 -21.932 13.224 1.00 44.28 84 LYS A C 1
ATOM 663 O O . LYS A 1 84 ? -21.559 -21.722 14.404 1.00 44.28 84 LYS A O 1
ATOM 668 N N . VAL A 1 85 ? -21.346 -21.172 12.232 1.00 50.91 85 VAL A N 1
ATOM 669 C CA . VAL A 1 85 ? -20.822 -19.830 12.469 1.00 50.91 85 VAL A CA 1
ATOM 670 C C . VAL A 1 85 ? -22.018 -19.029 12.982 1.00 50.91 85 VAL A C 1
ATOM 672 O O . VAL A 1 85 ? -22.810 -18.495 12.206 1.00 50.91 85 VAL A O 1
ATOM 675 N N . GLU A 1 86 ? -22.244 -19.079 14.295 1.00 54.66 86 GLU A N 1
ATOM 676 C CA . GLU A 1 86 ? -23.135 -18.152 14.972 1.00 54.66 86 GLU A CA 1
ATOM 677 C C . GLU A 1 86 ? -22.618 -16.734 14.726 1.00 54.66 86 GLU A C 1
ATOM 679 O O . GLU A 1 86 ? -21.462 -16.532 14.349 1.00 54.66 86 GLU A O 1
ATOM 684 N N . LYS A 1 87 ? -23.512 -15.752 14.849 1.00 64.38 87 LYS A N 1
ATOM 685 C CA . LYS A 1 87 ? -23.248 -14.342 14.553 1.00 64.38 87 LYS A CA 1
ATOM 686 C C . LYS A 1 87 ? -22.086 -13.831 15.408 1.00 64.38 87 LYS A C 1
ATOM 688 O O . LYS A 1 87 ? -22.295 -13.351 16.514 1.00 64.38 87 LYS A O 1
ATOM 693 N N . CYS A 1 88 ? -20.872 -13.953 14.896 1.00 72.38 88 CYS A N 1
ATOM 694 C CA . CYS A 1 88 ? -19.668 -13.433 15.515 1.00 72.38 88 CYS A CA 1
ATOM 695 C C . CYS A 1 88 ? -19.393 -12.083 14.859 1.00 72.38 88 CYS A C 1
ATOM 697 O O . CYS A 1 88 ? -18.910 -12.072 13.730 1.00 72.38 88 CYS A O 1
ATOM 699 N N . PRO A 1 89 ? -19.756 -10.953 15.477 1.00 82.25 89 PRO A N 1
ATOM 700 C CA . PRO A 1 89 ? -19.517 -9.655 14.870 1.00 82.25 89 PRO A CA 1
ATOM 701 C C . PRO A 1 89 ? -18.024 -9.285 14.884 1.00 82.25 89 PRO A C 1
ATOM 703 O O . PRO A 1 89 ? -17.253 -9.835 15.682 1.00 82.25 89 PRO A O 1
ATOM 706 N N . PRO A 1 90 ? -17.595 -8.356 14.012 1.00 90.62 90 PRO A N 1
ATOM 707 C CA . PRO A 1 90 ? -16.286 -7.720 14.118 1.00 90.62 90 PRO A CA 1
ATOM 708 C C . PRO A 1 90 ? -16.206 -6.890 15.404 1.00 90.62 90 PRO A C 1
ATOM 710 O O . PRO A 1 90 ? -17.203 -6.298 15.833 1.00 90.62 90 PRO A O 1
ATOM 713 N N . ILE A 1 91 ? -15.007 -6.812 15.976 1.00 93.88 91 ILE A N 1
ATOM 714 C CA . ILE A 1 91 ? -14.695 -5.896 17.075 1.00 93.88 91 ILE A CA 1
ATOM 715 C C . ILE A 1 91 ? -13.945 -4.691 16.507 1.00 93.88 91 ILE A C 1
ATOM 717 O O . ILE A 1 91 ? -12.956 -4.847 15.791 1.00 93.88 91 ILE A O 1
ATOM 721 N N . LEU A 1 92 ? -14.398 -3.490 16.842 1.00 94.75 92 LEU A N 1
ATOM 722 C CA . LEU A 1 92 ? -13.660 -2.253 16.635 1.00 94.75 92 LEU A CA 1
ATOM 723 C C . LEU A 1 92 ? -13.059 -1.816 17.954 1.00 94.75 92 LEU A C 1
ATOM 725 O O . LEU A 1 92 ? -13.761 -1.662 18.955 1.00 94.75 92 LEU A O 1
ATOM 729 N N . VAL A 1 93 ? -11.757 -1.597 17.936 1.00 95.88 93 VAL A N 1
ATOM 730 C CA . VAL A 1 93 ? -11.014 -1.146 19.102 1.00 95.88 93 VAL A CA 1
ATOM 731 C C . VAL A 1 93 ? -10.438 0.219 18.787 1.00 95.88 93 VAL A C 1
ATOM 733 O O . VAL A 1 93 ? -9.759 0.384 17.776 1.00 95.88 93 VAL A O 1
ATOM 736 N N . TYR A 1 94 ? -10.689 1.185 19.659 1.00 96.12 94 TYR A N 1
ATOM 737 C CA . TYR A 1 94 ? -10.092 2.509 19.576 1.00 96.12 94 TYR A CA 1
ATOM 738 C C . TYR A 1 94 ? -9.123 2.699 20.736 1.00 96.12 94 TYR A C 1
ATOM 740 O O . TYR A 1 94 ? -9.530 2.723 21.899 1.00 96.12 94 TYR A O 1
ATOM 748 N N . LEU A 1 95 ? -7.838 2.821 20.410 1.00 95.88 95 LEU A N 1
ATOM 749 C CA . LEU A 1 95 ? -6.777 3.122 21.363 1.00 95.88 95 LEU A CA 1
ATOM 750 C C . LEU A 1 95 ? -6.381 4.582 21.192 1.00 95.88 95 LEU A C 1
ATOM 752 O O . LEU A 1 95 ? -6.042 4.999 20.086 1.00 95.88 95 LEU A O 1
ATOM 756 N N . ILE A 1 96 ? -6.448 5.367 22.260 1.00 95.12 96 ILE A N 1
ATOM 757 C CA . ILE A 1 96 ? -6.331 6.823 22.172 1.00 95.12 96 ILE A CA 1
ATOM 758 C C . ILE A 1 96 ? -5.268 7.303 23.147 1.00 95.12 96 ILE A C 1
ATOM 760 O O . ILE A 1 96 ? -5.385 7.117 24.357 1.00 95.12 96 ILE A O 1
ATOM 764 N N . ASP A 1 97 ? -4.242 7.949 22.617 1.00 92.69 97 ASP A N 1
ATOM 765 C CA . ASP A 1 97 ? -3.199 8.576 23.410 1.00 92.69 97 ASP A CA 1
ATOM 766 C C . ASP A 1 97 ? -3.741 9.823 24.124 1.00 92.69 97 ASP A C 1
ATOM 768 O O . ASP A 1 97 ? -4.118 10.817 23.502 1.00 92.69 97 ASP A O 1
ATOM 772 N N . SER A 1 98 ? -3.768 9.782 25.453 1.00 91.31 98 SER A N 1
ATOM 773 C CA . SER A 1 98 ? -4.209 10.899 26.295 1.00 91.31 98 SER A CA 1
ATOM 774 C C . SER A 1 98 ? -3.284 12.117 26.227 1.00 91.31 98 SER A C 1
ATOM 776 O O . SER A 1 98 ? -3.683 13.202 26.647 1.00 91.31 98 SER A O 1
ATOM 778 N N . SER A 1 99 ? -2.071 11.974 25.678 1.00 85.88 99 SER A N 1
ATOM 779 C CA . SER A 1 99 ? -1.151 13.091 25.447 1.00 85.88 99 SER A CA 1
ATOM 780 C C . SER A 1 99 ? -1.503 13.936 24.218 1.00 85.88 99 SER A C 1
ATOM 782 O O . SER A 1 99 ? -0.928 15.013 24.037 1.00 85.88 99 SER A O 1
ATOM 784 N N . LEU A 1 100 ? -2.456 13.491 23.387 1.00 86.31 100 LEU A N 1
ATOM 785 C CA . LEU A 1 100 ? -2.945 14.267 22.248 1.00 86.31 100 LEU A CA 1
ATOM 786 C C . LEU A 1 100 ? -3.473 15.636 22.704 1.00 86.31 100 LEU A C 1
ATOM 788 O O . LEU A 1 100 ? -4.129 15.712 23.745 1.00 86.31 100 LEU A O 1
ATOM 792 N N . PRO A 1 101 ? -3.259 16.717 21.929 1.00 84.81 101 PRO A N 1
ATOM 793 C CA . PRO A 1 101 ? -3.818 18.024 22.255 1.00 84.81 101 PRO A CA 1
ATOM 794 C C . PRO A 1 101 ? -5.343 17.959 22.464 1.00 84.81 101 PRO A C 1
ATOM 796 O O . PRO A 1 101 ? -6.009 17.201 21.758 1.00 84.81 101 PRO A O 1
ATOM 799 N N . PRO A 1 102 ? -5.935 18.779 23.355 1.00 86.44 102 PRO A N 1
ATOM 800 C CA . PRO A 1 102 ? -7.368 18.712 23.652 1.00 86.44 102 PRO A CA 1
ATOM 801 C C . PRO A 1 102 ? -8.267 18.794 22.427 1.00 86.44 102 PRO A C 1
ATOM 803 O O . PRO A 1 102 ? -9.151 17.965 22.244 1.00 86.44 102 PRO A O 1
ATOM 806 N N . LEU A 1 103 ? -7.955 19.727 21.532 1.00 83.06 103 LEU A N 1
ATOM 807 C CA . LEU A 1 103 ? -8.686 19.867 20.286 1.00 83.06 103 LEU A CA 1
ATOM 808 C C . LEU A 1 103 ? -8.572 18.594 19.427 1.00 83.06 103 LEU A C 1
ATOM 810 O O . LEU A 1 103 ? -9.556 18.156 18.849 1.00 83.06 103 LEU A O 1
ATOM 814 N N . CYS A 1 104 ? -7.404 17.942 19.396 1.00 84.00 104 CYS A N 1
ATOM 815 C CA . CYS A 1 104 ? -7.233 16.669 18.693 1.00 84.00 104 CYS A CA 1
ATOM 816 C C . CYS A 1 104 ? -8.099 15.557 19.300 1.00 84.00 104 CYS A C 1
ATOM 818 O O . CYS A 1 104 ? -8.683 14.794 18.538 1.00 84.00 104 CYS A O 1
ATOM 820 N N . LEU A 1 105 ? -8.230 15.475 20.630 1.00 88.94 105 LEU A N 1
ATOM 821 C CA . LEU A 1 105 ? -9.127 14.501 21.268 1.00 88.94 105 LEU A CA 1
ATOM 822 C C . LEU A 1 105 ? -10.596 14.738 20.908 1.00 88.94 105 LEU A C 1
ATOM 824 O O . LEU A 1 105 ? -11.305 13.772 20.635 1.00 88.94 105 LEU A O 1
ATOM 828 N N . GLU A 1 106 ? -11.048 15.994 20.856 1.00 88.50 106 GLU A N 1
ATOM 829 C CA . GLU A 1 106 ? -12.401 16.333 20.392 1.00 88.50 106 GLU A CA 1
ATOM 830 C C . GLU A 1 106 ? -12.631 15.852 18.954 1.00 88.50 106 GLU A C 1
ATOM 832 O O . GLU A 1 106 ? -13.637 15.206 18.665 1.00 88.50 106 GLU A O 1
ATOM 837 N N . TYR A 1 107 ? -11.665 16.084 18.063 1.00 83.94 107 TYR A N 1
ATOM 838 C CA . TYR A 1 107 ? -11.748 15.621 16.679 1.00 83.94 107 TYR A CA 1
ATOM 839 C C . TYR A 1 107 ? -11.684 14.103 16.539 1.00 83.94 107 TYR A C 1
ATOM 841 O O . TYR A 1 107 ? -12.395 13.539 15.710 1.00 83.94 107 TYR A O 1
ATOM 849 N N . VAL A 1 108 ? -10.849 13.426 17.328 1.00 88.69 108 VAL A N 1
ATOM 850 C CA . VAL A 1 108 ? -10.796 11.961 17.356 1.00 88.69 108 VAL A CA 1
ATOM 851 C C . VAL A 1 108 ? -12.138 11.414 17.845 1.00 88.69 108 VAL A C 1
ATOM 853 O O . VAL A 1 108 ? -12.683 10.515 17.209 1.00 88.69 108 VAL A O 1
ATOM 856 N N . ALA A 1 109 ? -12.729 11.988 18.897 1.00 91.88 109 ALA A N 1
ATOM 857 C CA . ALA A 1 109 ? -14.054 11.606 19.390 1.00 91.88 109 ALA A CA 1
ATOM 858 C C . ALA A 1 109 ? -15.159 11.804 18.341 1.00 91.88 109 ALA A C 1
ATOM 860 O O . ALA A 1 109 ? -15.964 10.898 18.124 1.00 91.88 109 ALA A O 1
ATOM 861 N N . GLU A 1 110 ? -15.171 12.946 17.652 1.00 87.88 110 GLU A N 1
ATOM 862 C CA . GLU A 1 110 ? -16.128 13.232 16.577 1.00 87.88 110 GLU A CA 1
ATOM 863 C C . GLU A 1 110 ? -15.945 12.282 15.384 1.00 87.88 110 GLU A C 1
ATOM 865 O O . GLU A 1 110 ? -16.911 11.716 14.874 1.00 87.88 110 GLU A O 1
ATOM 870 N N . CYS A 1 111 ? -14.697 12.023 14.990 1.00 85.38 111 CYS A N 1
ATOM 871 C CA . CYS A 1 111 ? -14.343 11.036 13.973 1.00 85.38 111 CYS A CA 1
ATOM 872 C C . CYS A 1 111 ? -14.903 9.650 14.311 1.00 85.38 111 CYS A C 1
ATOM 874 O O . CYS A 1 111 ? -15.577 9.027 13.490 1.00 85.38 111 CYS A O 1
ATOM 876 N N . MET A 1 112 ? -14.664 9.178 15.538 1.00 91.06 112 MET A N 1
ATOM 877 C CA . MET A 1 112 ? -15.165 7.888 16.008 1.00 91.06 112 MET A CA 1
ATOM 878 C C . MET A 1 112 ? -16.692 7.854 16.041 1.00 91.06 112 MET A C 1
ATOM 880 O O . MET A 1 112 ? -17.270 6.857 15.622 1.00 91.06 112 MET A O 1
ATOM 884 N N . SER A 1 113 ? -17.346 8.939 16.465 1.00 92.00 113 SER A N 1
ATOM 885 C CA . SER A 1 113 ? -18.808 9.068 16.436 1.00 92.00 113 SER A CA 1
ATOM 886 C C . SER A 1 113 ? -19.359 8.839 15.027 1.00 92.00 113 SER A C 1
ATOM 888 O O . SER A 1 113 ? -20.215 7.978 14.829 1.00 92.00 113 SER A O 1
ATOM 890 N N . GLN A 1 114 ? -18.809 9.531 14.025 1.00 87.50 114 GLN A N 1
ATOM 891 C CA . GLN A 1 114 ? -19.239 9.399 12.629 1.00 87.50 114 GLN A CA 1
ATOM 892 C C . GLN A 1 114 ? -18.970 7.999 12.068 1.00 87.50 114 GLN A C 1
ATOM 894 O O . GLN A 1 114 ? -19.824 7.423 11.394 1.00 87.50 114 GLN A O 1
ATOM 899 N N . VAL A 1 115 ? -17.811 7.414 12.386 1.00 86.94 115 VAL A N 1
ATOM 900 C CA . VAL A 1 115 ? -17.496 6.029 12.017 1.00 86.94 115 VAL A CA 1
ATOM 901 C C . VAL A 1 115 ? -18.533 5.072 12.611 1.00 86.94 115 VAL A C 1
ATOM 903 O O . VAL A 1 115 ? -19.140 4.291 11.880 1.00 86.94 115 VAL A O 1
ATOM 906 N N . ILE A 1 116 ? -18.779 5.153 13.917 1.00 91.06 116 ILE A N 1
ATOM 907 C CA . ILE A 1 116 ? -19.668 4.246 14.649 1.00 91.06 116 ILE A CA 1
ATOM 908 C C . ILE A 1 116 ? -21.121 4.376 14.180 1.00 91.06 116 ILE A C 1
ATOM 910 O O . ILE A 1 116 ? -21.809 3.366 14.078 1.00 91.06 116 ILE A O 1
ATOM 914 N N . GLN A 1 117 ? -21.581 5.575 13.820 1.00 88.00 117 GLN A N 1
ATOM 915 C CA . GLN A 1 117 ? -22.926 5.785 13.265 1.00 88.00 117 GLN A CA 1
ATOM 916 C C . GLN A 1 117 ? -23.171 5.013 11.962 1.00 88.00 117 GLN A C 1
ATOM 918 O O . GLN A 1 117 ? -24.313 4.683 11.651 1.00 88.00 117 GLN A O 1
ATOM 923 N N . THR A 1 118 ? -22.113 4.708 11.208 1.00 85.75 118 THR A N 1
ATOM 924 C CA . THR A 1 118 ? -22.203 3.911 9.973 1.00 85.75 118 THR A CA 1
ATOM 925 C C . THR A 1 118 ? -22.011 2.407 10.205 1.00 85.75 118 THR A C 1
ATOM 927 O O . THR A 1 118 ? -22.160 1.619 9.270 1.00 85.75 118 THR A O 1
ATOM 930 N N . ALA A 1 119 ? -21.682 1.991 11.433 1.00 88.69 119 ALA A N 1
ATOM 931 C CA . ALA A 1 119 ? -21.379 0.606 11.760 1.00 88.69 119 ALA A CA 1
ATOM 932 C C . ALA A 1 119 ? -22.645 -0.273 11.835 1.00 88.69 119 ALA A C 1
ATOM 934 O O . ALA A 1 119 ? -23.704 0.186 12.269 1.00 88.69 119 ALA A O 1
ATOM 935 N N . PRO A 1 120 ? -22.553 -1.567 11.471 1.00 88.38 120 PRO A N 1
ATOM 936 C CA . PRO A 1 120 ? -23.624 -2.529 11.708 1.00 88.38 120 PRO A CA 1
ATOM 937 C C . PRO A 1 120 ? -24.013 -2.594 13.192 1.00 88.38 120 PRO A C 1
ATOM 939 O O . PRO A 1 120 ? -23.144 -2.604 14.059 1.00 88.38 120 PRO A O 1
ATOM 942 N N . GLU A 1 121 ? -25.310 -2.714 13.490 1.00 87.69 121 GLU A N 1
ATOM 943 C CA . GLU A 1 121 ? -25.830 -2.781 14.869 1.00 87.69 121 GLU A CA 1
ATOM 944 C C . GLU A 1 121 ? -25.202 -3.897 15.724 1.00 87.69 121 GLU A C 1
ATOM 946 O O . GLU A 1 121 ? -25.109 -3.777 16.947 1.00 87.69 121 GLU A O 1
ATOM 951 N N . ASP A 1 122 ? -24.817 -5.007 15.094 1.00 87.81 122 ASP A N 1
ATOM 952 C CA . ASP A 1 122 ? -24.205 -6.155 15.755 1.00 87.81 122 ASP A CA 1
ATOM 953 C C . ASP A 1 122 ? -22.697 -5.995 15.975 1.00 87.81 122 ASP A C 1
ATOM 955 O O . ASP A 1 122 ? -22.134 -6.751 16.762 1.00 87.81 122 ASP A O 1
ATOM 959 N N . CYS A 1 123 ? -22.051 -5.007 15.347 1.00 91.25 123 CYS A N 1
ATOM 960 C CA . CYS A 1 123 ? -20.639 -4.697 15.548 1.00 91.25 123 CYS A CA 1
ATOM 961 C C . CYS A 1 123 ? -20.347 -4.419 17.027 1.00 91.25 123 CYS A C 1
ATOM 963 O O . CYS A 1 123 ? -21.119 -3.747 17.703 1.00 91.25 123 CYS A O 1
ATOM 965 N N . ARG A 1 124 ? -19.228 -4.933 17.539 1.00 94.00 124 ARG A N 1
ATOM 966 C CA . ARG A 1 124 ? -18.776 -4.661 18.906 1.00 94.00 124 ARG A CA 1
ATOM 967 C C . ARG A 1 124 ? -17.769 -3.523 18.903 1.00 94.00 124 ARG A C 1
ATOM 969 O O . ARG A 1 124 ? -16.934 -3.461 18.005 1.00 94.00 124 ARG A O 1
ATOM 976 N N . VAL A 1 125 ? -17.825 -2.651 19.903 1.00 95.75 125 VAL A N 1
ATOM 977 C CA . VAL A 1 125 ? -16.963 -1.461 19.990 1.00 95.75 125 VAL A CA 1
ATOM 978 C C . VAL A 1 125 ? -16.380 -1.345 21.389 1.00 95.75 125 VAL A C 1
ATOM 980 O O . VAL A 1 125 ? -17.089 -1.610 22.352 1.00 95.75 125 VAL A O 1
ATOM 983 N N . GLY A 1 126 ? -15.119 -0.928 21.504 1.00 96.25 126 GLY A N 1
ATOM 984 C CA . GLY A 1 126 ? -14.498 -0.605 22.788 1.00 96.25 126 GLY A CA 1
ATOM 985 C C . GLY A 1 126 ? -13.464 0.510 22.682 1.00 96.25 126 GLY A C 1
ATOM 986 O O . GLY A 1 126 ? -12.857 0.721 21.628 1.00 96.25 126 GLY A O 1
ATOM 987 N N . PHE A 1 127 ? -13.269 1.213 23.798 1.00 96.69 127 PHE A N 1
ATOM 988 C CA . PHE A 1 127 ? -12.363 2.355 23.910 1.00 96.69 127 PHE A CA 1
ATOM 989 C C . PHE A 1 127 ? -11.352 2.126 25.029 1.00 96.69 127 PHE A C 1
ATOM 991 O O . PHE A 1 127 ? -11.724 1.784 26.155 1.00 96.69 127 PHE A O 1
ATOM 998 N N . VAL A 1 128 ? -10.080 2.375 24.728 1.00 95.94 128 VAL A N 1
ATOM 999 C CA . VAL A 1 128 ? -9.001 2.406 25.715 1.00 95.94 128 VAL A CA 1
ATOM 1000 C C . VAL A 1 128 ? -8.219 3.695 25.517 1.00 95.94 128 VAL A C 1
ATOM 1002 O O . VAL A 1 128 ? -7.618 3.921 24.469 1.00 95.94 128 VAL A O 1
ATOM 1005 N N . VAL A 1 129 ? -8.214 4.545 26.534 1.00 95.12 129 VAL A N 1
ATOM 1006 C CA . VAL A 1 129 ? -7.352 5.727 26.574 1.00 95.12 129 VAL A CA 1
ATOM 1007 C C . VAL A 1 129 ? -6.075 5.343 27.308 1.00 95.12 129 VAL A C 1
ATOM 1009 O O . VAL A 1 129 ? -6.150 4.743 28.374 1.00 95.12 129 VAL A O 1
ATOM 1012 N N . PHE A 1 130 ? -4.905 5.653 26.761 1.00 93.88 130 PHE A N 1
ATOM 1013 C CA . PHE A 1 130 ? -3.628 5.323 27.393 1.00 93.88 130 PHE A CA 1
ATOM 1014 C C . PHE A 1 130 ? -2.777 6.568 27.625 1.00 93.88 130 PHE A C 1
ATOM 1016 O O . PHE A 1 130 ? -2.851 7.543 26.879 1.00 93.88 130 PHE A O 1
ATOM 1023 N N . GLY A 1 131 ? -1.945 6.545 28.659 1.00 89.50 131 GLY A N 1
ATOM 1024 C CA . GLY A 1 131 ? -0.989 7.613 28.941 1.00 89.50 131 GLY A CA 1
ATOM 1025 C C . GLY A 1 131 ? 0.144 7.121 29.824 1.00 89.50 131 GLY A C 1
ATOM 1026 O O . GLY A 1 131 ? -0.062 6.281 30.699 1.00 89.50 131 GLY A O 1
ATOM 1027 N N . ALA A 1 132 ? 1.360 7.619 29.603 1.00 83.94 132 ALA A N 1
ATOM 1028 C CA . ALA A 1 132 ? 2.451 7.336 30.527 1.00 83.94 132 ALA A CA 1
ATOM 1029 C C . ALA A 1 132 ? 2.227 8.071 31.852 1.00 83.94 132 ALA A C 1
ATOM 1031 O O . ALA A 1 132 ? 2.073 9.292 31.882 1.00 83.94 132 ALA A O 1
ATOM 1032 N N . THR A 1 133 ? 2.251 7.322 32.951 1.00 81.44 133 THR A N 1
ATOM 1033 C CA . THR A 1 133 ? 2.234 7.875 34.313 1.00 81.44 133 THR A CA 1
ATOM 1034 C C . THR A 1 133 ? 3.640 8.018 34.883 1.00 81.44 133 THR A C 1
ATOM 1036 O O . THR A 1 133 ? 3.883 8.875 35.732 1.00 81.44 133 THR A O 1
ATOM 1039 N N . SER A 1 134 ? 4.587 7.207 34.405 1.00 81.19 134 SER A N 1
ATOM 1040 C CA . SER A 1 134 ? 6.005 7.282 34.758 1.00 81.19 134 SER A CA 1
ATOM 1041 C C . SER A 1 134 ? 6.899 6.763 33.624 1.00 81.19 134 SER A C 1
ATOM 1043 O O . SER A 1 134 ? 6.407 6.360 32.573 1.00 81.19 134 SER A O 1
ATOM 1045 N N . THR A 1 135 ? 8.220 6.748 33.849 1.00 71.44 135 THR A N 1
ATOM 1046 C CA . THR A 1 135 ? 9.215 6.160 32.934 1.00 71.44 135 THR A CA 1
ATOM 1047 C C . THR A 1 135 ? 9.125 4.637 32.839 1.00 71.44 135 THR A C 1
ATOM 1049 O O . THR A 1 135 ? 9.895 4.046 32.096 1.00 71.44 135 THR A O 1
ATOM 1052 N N . GLU A 1 136 ? 8.268 3.994 33.633 1.00 79.50 136 GLU A N 1
ATOM 1053 C CA . GLU A 1 136 ? 8.152 2.534 33.719 1.00 79.50 136 GLU A CA 1
ATOM 1054 C C . GLU A 1 136 ? 6.692 2.063 33.742 1.00 79.50 136 GLU A C 1
ATOM 1056 O O . GLU A 1 136 ? 6.442 0.863 33.817 1.00 79.50 136 GLU A O 1
ATOM 1061 N N . SER A 1 137 ? 5.712 2.972 33.681 1.00 83.62 137 SER A N 1
ATOM 1062 C CA . SER A 1 137 ? 4.297 2.623 33.810 1.00 83.62 137 SER A CA 1
ATOM 1063 C C . SER A 1 137 ? 3.407 3.369 32.825 1.00 83.62 137 SER A C 1
ATOM 1065 O O . SER A 1 137 ? 3.541 4.578 32.615 1.00 83.62 137 SER A O 1
ATOM 1067 N N . VAL A 1 138 ? 2.454 2.631 32.262 1.00 86.62 138 VAL A N 1
ATOM 1068 C CA . VAL A 1 138 ? 1.395 3.135 31.386 1.00 86.62 138 VAL A CA 1
ATOM 1069 C C . VAL A 1 138 ? 0.067 2.947 32.104 1.00 86.62 138 VAL A C 1
ATOM 1071 O O . VAL A 1 138 ? -0.262 1.838 32.510 1.00 86.62 138 VAL A O 1
ATOM 1074 N N . GLU A 1 139 ? -0.705 4.013 32.265 1.00 91.12 139 GLU A N 1
ATOM 1075 C CA . GLU A 1 139 ? -2.097 3.915 32.696 1.00 91.12 139 GLU A CA 1
ATOM 1076 C C . GLU A 1 139 ? -2.982 3.674 31.474 1.00 91.12 139 GLU A C 1
ATOM 1078 O O . GLU A 1 139 ? -2.899 4.385 30.471 1.00 91.12 139 GLU A O 1
ATOM 1083 N N . LEU A 1 140 ? -3.827 2.656 31.570 1.00 92.75 140 LEU A N 1
ATOM 1084 C CA . LEU A 1 140 ? -4.885 2.313 30.639 1.00 92.75 140 LEU A CA 1
ATOM 1085 C C . LEU A 1 140 ? -6.220 2.642 31.307 1.00 92.75 140 LEU A C 1
ATOM 1087 O O . LEU A 1 140 ? -6.586 2.081 32.334 1.00 92.75 140 LEU A O 1
ATOM 1091 N N . SER A 1 141 ? -6.953 3.561 30.710 1.00 94.06 141 SER A N 1
ATOM 1092 C CA . SER A 1 141 ? -8.305 3.955 31.073 1.00 94.06 141 SER A CA 1
ATOM 1093 C C . SER A 1 141 ? -9.282 3.250 30.128 1.00 94.06 141 SER A C 1
ATOM 1095 O O . SER A 1 141 ? -9.486 3.677 28.991 1.00 94.06 141 SER A O 1
ATOM 1097 N N . ILE A 1 142 ? -9.844 2.132 30.584 1.00 94.88 142 ILE A N 1
ATOM 1098 C CA . ILE A 1 142 ? -10.725 1.244 29.816 1.00 94.88 142 ILE A CA 1
ATOM 1099 C C . ILE A 1 142 ? -12.179 1.616 30.108 1.00 94.88 142 ILE A C 1
ATOM 1101 O O . ILE A 1 142 ? -12.579 1.709 31.268 1.00 94.88 142 ILE A O 1
ATOM 1105 N N . PHE A 1 143 ? -12.987 1.808 29.069 1.00 94.50 143 PHE A N 1
ATOM 1106 C CA . PHE A 1 143 ? -14.409 2.101 29.239 1.00 94.50 143 PHE A CA 1
ATOM 1107 C C . PHE A 1 143 ? -15.216 0.800 29.341 1.00 94.50 143 PHE A C 1
ATOM 1109 O O . PHE A 1 143 ? -15.262 0.019 28.394 1.00 94.50 143 PHE A O 1
ATOM 1116 N N . ASP A 1 144 ? -15.878 0.581 30.479 1.00 94.38 144 ASP A N 1
ATOM 1117 C CA . ASP A 1 144 ? -16.926 -0.433 30.622 1.00 94.38 144 ASP A CA 1
ATOM 1118 C C . ASP A 1 144 ? -18.210 0.095 29.984 1.00 94.38 144 ASP A C 1
ATOM 1120 O O . ASP A 1 144 ? -18.842 1.021 30.501 1.00 94.38 144 ASP A O 1
ATOM 1124 N N . LEU A 1 145 ? -18.573 -0.493 28.850 1.00 94.94 145 LEU A N 1
ATOM 1125 C CA . LEU A 1 145 ? -19.699 -0.082 28.025 1.00 94.94 145 LEU A CA 1
ATOM 1126 C C . LEU A 1 145 ? -20.955 -0.937 28.265 1.00 94.94 145 LEU A C 1
ATOM 1128 O O . LEU A 1 145 ? -21.989 -0.660 27.659 1.00 94.94 145 LEU A O 1
ATOM 1132 N N . ALA A 1 146 ? -20.916 -1.947 29.146 1.00 89.88 146 ALA A N 1
ATOM 1133 C CA . ALA A 1 146 ? -22.105 -2.749 29.471 1.00 89.88 146 ALA A CA 1
ATOM 1134 C C . ALA A 1 146 ? -23.144 -1.982 30.304 1.00 89.88 146 ALA A C 1
ATOM 1136 O O . ALA A 1 146 ? -24.316 -2.360 30.352 1.00 89.88 146 ALA A O 1
ATOM 1137 N N . SER A 1 147 ? -22.733 -0.908 30.979 1.00 88.06 147 SER A N 1
ATOM 1138 C CA . SER A 1 147 ? -23.629 -0.007 31.704 1.00 88.06 147 SER A CA 1
ATOM 1139 C C . SER A 1 147 ? -23.962 1.213 30.841 1.00 88.06 147 SER A C 1
ATOM 1141 O O . SER A 1 147 ? -23.045 1.793 30.260 1.00 88.06 147 SER A O 1
ATOM 1143 N N . PRO A 1 148 ? -25.225 1.697 30.827 1.00 85.31 148 PRO A N 1
ATOM 1144 C CA . PRO A 1 148 ? -25.582 2.928 30.127 1.00 85.31 148 PRO A CA 1
ATOM 1145 C C . PRO A 1 148 ? -24.674 4.089 30.528 1.00 85.31 148 PRO A C 1
ATOM 1147 O O . PRO A 1 148 ? -24.224 4.834 29.666 1.00 85.31 148 PRO A O 1
ATOM 1150 N N . SER A 1 149 ? -24.375 4.223 31.823 1.00 89.75 149 SER A N 1
ATOM 1151 C CA . SER A 1 149 ? -23.352 5.142 32.323 1.00 89.75 149 SER A CA 1
ATOM 1152 C C . SER A 1 149 ? -22.002 4.424 32.297 1.00 89.75 149 SER A C 1
ATOM 1154 O O . SER A 1 149 ? -21.785 3.590 33.189 1.00 89.75 149 SER A O 1
ATOM 1156 N N . PRO A 1 150 ? -21.127 4.702 31.312 1.00 87.50 150 PRO A N 1
ATOM 1157 C CA . PRO A 1 150 ? -19.880 3.972 31.178 1.00 87.50 150 PRO A CA 1
ATOM 1158 C C . PRO A 1 150 ? -19.006 4.217 32.407 1.00 87.50 150 PRO A C 1
ATOM 1160 O O . PRO A 1 150 ? -18.877 5.354 32.877 1.00 87.50 150 PRO A O 1
ATOM 1163 N N . GLN A 1 151 ? -18.445 3.146 32.961 1.00 89.56 151 GLN A N 1
ATOM 1164 C CA . GLN A 1 151 ? -17.503 3.239 34.075 1.00 89.56 151 GLN A CA 1
ATOM 1165 C C . GLN A 1 151 ? -16.083 3.212 33.528 1.00 89.56 151 GLN A C 1
ATOM 1167 O O . GLN A 1 151 ? -15.792 2.481 32.586 1.00 89.56 151 GLN A O 1
ATOM 1172 N N . LEU A 1 152 ? -15.202 4.018 34.117 1.00 88.50 152 LEU A N 1
ATOM 1173 C CA . LEU A 1 152 ? -13.791 3.992 33.770 1.00 88.50 152 LEU A CA 1
ATOM 1174 C C . LEU A 1 152 ? -13.087 2.977 34.669 1.00 88.50 152 LEU A C 1
ATOM 1176 O O . LEU A 1 152 ? -13.038 3.151 35.887 1.00 88.50 152 LEU A O 1
ATOM 1180 N N . ILE A 1 153 ? -12.553 1.924 34.068 1.00 90.06 153 ILE A N 1
ATOM 1181 C CA . ILE A 1 153 ? -11.676 0.964 34.728 1.00 90.06 153 ILE A CA 1
ATOM 1182 C C . ILE A 1 153 ? -10.250 1.434 34.467 1.00 90.06 153 ILE A C 1
ATOM 1184 O O . ILE A 1 153 ? -9.796 1.437 33.322 1.00 90.06 153 ILE A O 1
ATOM 1188 N N . LYS A 1 154 ? -9.541 1.848 35.516 1.00 87.31 154 LYS A N 1
ATOM 1189 C CA . LYS A 1 154 ? -8.129 2.213 35.404 1.00 87.31 154 LYS A CA 1
ATOM 1190 C C . LYS A 1 154 ? -7.269 0.991 35.654 1.00 87.31 154 LYS A C 1
ATOM 1192 O O . LYS A 1 154 ? -7.472 0.277 36.631 1.00 87.31 154 LYS A O 1
ATOM 1197 N N . ALA A 1 155 ? -6.310 0.769 34.775 1.00 86.06 155 ALA A N 1
ATOM 1198 C CA . ALA A 1 155 ? -5.367 -0.328 34.822 1.00 86.06 155 ALA A CA 1
ATOM 1199 C C . ALA A 1 155 ? -3.960 0.226 34.591 1.00 86.06 155 ALA A C 1
ATOM 1201 O O . ALA A 1 155 ? -3.675 0.769 33.531 1.00 86.06 155 ALA A O 1
ATOM 1202 N N . THR A 1 156 ? -3.063 0.085 35.560 1.00 84.38 156 THR A N 1
ATOM 1203 C CA . THR A 1 156 ? -1.656 0.472 35.384 1.00 84.38 156 THR A CA 1
ATOM 1204 C C . THR A 1 156 ? -0.848 -0.738 34.938 1.00 84.38 156 THR A C 1
ATOM 1206 O O . THR A 1 156 ? -0.872 -1.767 35.611 1.00 84.38 156 THR A O 1
ATOM 1209 N N . VAL A 1 157 ? -0.137 -0.611 33.818 1.00 81.44 157 VAL A N 1
ATOM 1210 C CA . VAL A 1 157 ? 0.773 -1.616 33.260 1.00 81.44 157 VAL A CA 1
ATOM 1211 C C . VAL A 1 157 ? 2.209 -1.189 33.545 1.00 81.44 157 VAL A C 1
ATOM 1213 O O . VAL A 1 157 ? 2.675 -0.182 33.011 1.00 81.44 157 VAL A O 1
ATOM 1216 N N . GLU A 1 158 ? 2.913 -1.949 34.385 1.00 79.62 158 GLU A N 1
ATOM 1217 C CA . GLU A 1 158 ? 4.330 -1.726 34.695 1.00 79.62 158 GLU A CA 1
ATOM 1218 C C . GLU A 1 158 ? 5.248 -2.511 33.736 1.00 79.62 158 GLU A C 1
ATOM 1220 O O . GLU A 1 158 ? 5.024 -3.680 33.425 1.00 79.62 158 GLU A O 1
ATOM 1225 N N . SER A 1 159 ? 6.306 -1.857 33.259 1.00 59.88 159 SER A N 1
ATOM 1226 C CA . SER A 1 159 ? 7.185 -2.307 32.174 1.00 59.88 159 SER A CA 1
ATOM 1227 C C . SER A 1 159 ? 8.039 -3.537 32.504 1.00 59.88 159 SER A C 1
ATOM 1229 O O . SER A 1 159 ? 8.332 -4.353 31.632 1.00 59.88 159 SER A O 1
ATOM 1231 N N . ALA A 1 160 ? 8.412 -3.731 33.773 1.00 44.34 160 ALA A N 1
ATOM 1232 C CA . ALA A 1 160 ? 9.354 -4.789 34.144 1.00 44.34 160 ALA A CA 1
ATOM 1233 C C . ALA A 1 160 ? 8.715 -6.186 34.253 1.00 44.34 160 ALA A C 1
ATOM 1235 O O . ALA A 1 160 ? 9.422 -7.195 34.179 1.00 44.34 160 ALA A O 1
ATOM 1236 N N . ARG A 1 161 ? 7.394 -6.263 34.458 1.00 41.31 161 ARG A N 1
ATOM 1237 C CA . ARG A 1 161 ? 6.572 -7.481 34.541 1.00 41.31 161 ARG A CA 1
ATOM 1238 C C . ARG A 1 161 ? 5.134 -7.043 34.308 1.00 41.31 161 ARG A C 1
ATOM 1240 O O . ARG A 1 161 ? 4.700 -6.156 35.026 1.00 41.31 161 ARG A O 1
ATOM 1247 N N . ALA A 1 162 ? 4.411 -7.676 33.383 1.00 38.44 162 ALA A N 1
ATOM 1248 C CA . ALA A 1 162 ? 2.986 -7.445 33.122 1.00 38.44 162 ALA A CA 1
ATOM 1249 C C . ALA A 1 162 ? 2.107 -7.764 34.354 1.00 38.44 162 ALA A C 1
ATOM 1251 O O . ALA A 1 162 ? 1.386 -8.758 34.399 1.00 38.44 162 ALA A O 1
ATOM 1252 N N . ALA A 1 163 ? 2.225 -6.952 35.396 1.00 38.50 163 ALA A N 1
ATOM 1253 C CA . ALA A 1 163 ? 1.332 -6.887 36.528 1.00 38.50 163 ALA A CA 1
ATOM 1254 C C . ALA A 1 163 ? 0.404 -5.709 36.255 1.00 38.50 163 ALA A C 1
ATOM 1256 O O . ALA A 1 163 ? 0.867 -4.592 36.021 1.00 38.50 163 ALA A O 1
ATOM 1257 N N . VAL A 1 164 ? -0.896 -5.982 36.238 1.00 43.78 164 VAL A N 1
ATOM 1258 C CA . VAL A 1 164 ? -1.911 -4.945 36.106 1.00 43.78 164 VAL A CA 1
ATOM 1259 C C . VAL A 1 164 ? -2.345 -4.563 37.515 1.00 43.78 164 VAL A C 1
ATOM 1261 O O . VAL A 1 164 ? -2.620 -5.428 38.342 1.00 43.78 164 VAL A O 1
ATOM 1264 N N . VAL A 1 165 ? -2.390 -3.276 37.835 1.00 49.47 165 VAL A N 1
ATOM 1265 C CA . VAL A 1 165 ? -3.027 -2.798 39.072 1.00 49.47 165 VAL A CA 1
ATOM 1266 C C . VAL A 1 165 ? -4.320 -2.109 38.676 1.00 49.47 165 VAL A C 1
ATOM 1268 O O . VAL A 1 165 ? -4.277 -1.147 37.914 1.00 49.47 165 VAL A O 1
ATOM 1271 N N . ILE A 1 166 ? -5.458 -2.626 39.148 1.00 49.38 166 ILE A N 1
ATOM 1272 C CA . ILE A 1 166 ? -6.779 -2.116 38.767 1.00 49.38 166 ILE A CA 1
ATOM 1273 C C . ILE A 1 166 ? -7.343 -1.229 39.877 1.00 49.38 166 ILE A C 1
ATOM 1275 O O . ILE A 1 166 ? -7.524 -1.669 41.014 1.00 49.38 166 ILE A O 1
ATOM 1279 N N . GLU A 1 167 ? -7.658 0.012 39.518 1.00 51.97 167 GLU A N 1
ATOM 1280 C CA . GLU A 1 167 ? -8.352 0.989 40.351 1.00 51.97 167 GLU A CA 1
ATOM 1281 C C . GLU A 1 167 ? -9.785 1.166 39.831 1.00 51.97 167 GLU A C 1
ATOM 1283 O O . GLU A 1 167 ? -10.011 1.557 38.686 1.00 51.97 167 GLU A O 1
ATOM 1288 N N . GLY A 1 168 ? -10.776 0.848 40.669 1.00 44.00 168 GLY A N 1
ATOM 1289 C CA . GLY A 1 168 ? -12.184 1.091 40.358 1.00 44.00 168 GLY A CA 1
ATOM 1290 C C . GLY A 1 168 ? -12.616 2.471 40.845 1.00 44.00 168 GLY A C 1
ATOM 1291 O O . GLY A 1 168 ? -12.763 2.665 42.054 1.00 44.00 168 GLY A O 1
ATOM 1292 N N . ASP A 1 169 ? -12.854 3.406 39.923 1.00 44.50 169 ASP A N 1
ATOM 1293 C CA . ASP A 1 169 ? -13.457 4.706 40.230 1.00 44.50 169 ASP A CA 1
ATOM 1294 C C . ASP A 1 169 ? -14.993 4.610 40.191 1.00 44.50 169 ASP A C 1
ATOM 1296 O O . ASP A 1 169 ? -15.598 4.008 39.301 1.00 44.50 169 ASP A O 1
ATOM 1300 N N . SER A 1 170 ? -15.661 5.220 41.171 1.00 43.41 170 SER A N 1
ATOM 1301 C CA . SER A 1 170 ? -17.123 5.314 41.194 1.00 43.41 170 SER A CA 1
ATOM 1302 C C . SER A 1 170 ? -17.616 6.318 40.146 1.00 43.41 170 SER A C 1
ATOM 1304 O O . SER A 1 170 ? -17.169 7.458 40.175 1.00 43.41 170 SER A O 1
ATOM 1306 N N . ALA A 1 171 ? -18.540 5.877 39.281 1.00 39.78 171 ALA A N 1
ATOM 1307 C CA . ALA A 1 171 ? -19.316 6.599 38.257 1.00 39.78 171 ALA A CA 1
ATOM 1308 C C . ALA A 1 171 ? -18.956 8.076 37.967 1.00 39.78 171 ALA A C 1
ATOM 1310 O O . ALA A 1 171 ? -19.086 8.939 38.835 1.00 39.78 171 ALA A O 1
ATOM 1311 N N . VAL A 1 172 ? -18.674 8.378 36.690 1.00 43.66 172 VAL A N 1
ATOM 1312 C CA . VAL A 1 172 ? -18.640 9.743 36.131 1.00 43.66 172 VAL A CA 1
ATOM 1313 C C . VAL A 1 172 ? -19.979 10.430 36.428 1.00 43.66 172 VAL A C 1
ATOM 1315 O O . VAL A 1 172 ? -20.990 10.172 35.776 1.00 43.66 172 VAL A O 1
ATOM 1318 N N . SER A 1 173 ? -20.012 11.255 37.470 1.00 40.94 173 SER A N 1
ATOM 1319 C CA . SER A 1 173 ? -21.191 11.996 37.910 1.00 40.94 173 SER A CA 1
ATOM 1320 C C . SER A 1 173 ? -20.815 13.468 38.026 1.00 40.94 173 SER A C 1
ATOM 1322 O O . SER A 1 173 ? -19.858 13.798 38.724 1.00 40.94 173 SER A O 1
ATOM 1324 N N . ASP A 1 174 ? -21.608 14.337 37.397 1.00 39.81 174 ASP A N 1
ATOM 1325 C CA . ASP A 1 174 ? -21.506 15.803 37.486 1.00 39.81 174 ASP A CA 1
ATOM 1326 C C . ASP A 1 174 ? -21.775 16.360 38.901 1.00 39.81 174 ASP A C 1
ATOM 1328 O O . ASP A 1 174 ? -21.684 17.568 39.121 1.00 39.81 174 ASP A O 1
ATOM 1332 N N . ASP A 1 175 ? -22.079 15.511 39.890 1.00 40.16 175 ASP A N 1
ATOM 1333 C CA . ASP A 1 175 ? -22.438 15.949 41.234 1.00 40.16 175 ASP A CA 1
ATOM 1334 C C . ASP A 1 175 ? -21.402 15.586 42.306 1.00 40.16 175 ASP A C 1
ATOM 1336 O O . ASP A 1 175 ? -21.093 14.437 42.627 1.00 40.16 175 ASP A O 1
ATOM 1340 N N . ASN A 1 176 ? -20.911 16.652 42.929 1.00 34.22 176 ASN A N 1
ATOM 1341 C CA . ASN A 1 176 ? -19.844 16.710 43.915 1.00 34.22 176 ASN A CA 1
ATOM 1342 C C . ASN A 1 176 ? -20.300 16.159 45.288 1.00 34.22 176 ASN A C 1
ATOM 1344 O O . ASN A 1 176 ? -20.527 16.916 46.240 1.00 34.22 176 ASN A O 1
ATOM 1348 N N . ARG A 1 177 ? -20.472 14.836 45.430 1.00 36.44 177 ARG A N 1
ATOM 1349 C CA . ARG A 1 177 ? -20.755 14.193 46.730 1.00 36.44 177 ARG A CA 1
ATOM 1350 C C . ARG A 1 177 ? -19.774 13.075 47.072 1.00 36.44 177 ARG A C 1
ATOM 1352 O O . ARG A 1 177 ? -19.779 12.002 46.491 1.00 36.44 177 ARG A O 1
ATOM 1359 N N . LYS A 1 178 ? -18.992 13.332 48.124 1.00 35.97 178 LYS A N 1
ATOM 1360 C CA . LYS A 1 178 ? -18.099 12.379 48.796 1.00 35.97 178 LYS A CA 1
ATOM 1361 C C . LYS A 1 178 ? -18.901 11.257 49.469 1.00 35.97 178 LYS A C 1
ATOM 1363 O O . LYS A 1 178 ? -19.621 11.528 50.431 1.00 35.97 178 LYS A O 1
ATOM 1368 N N . SER A 1 179 ? -18.709 10.010 49.048 1.00 35.56 179 SER A N 1
ATOM 1369 C CA . SER A 1 179 ? -19.043 8.818 49.842 1.00 35.56 179 SER A CA 1
ATOM 1370 C C . SER A 1 179 ? -17.810 7.943 50.053 1.00 35.56 179 SER A C 1
ATOM 1372 O O . SER A 1 179 ? -16.934 7.869 49.200 1.00 35.56 179 SER A O 1
ATOM 1374 N N . ALA A 1 180 ? -17.734 7.335 51.234 1.00 35.34 180 ALA A N 1
ATOM 1375 C CA . ALA A 1 180 ? -16.555 6.679 51.780 1.00 35.34 180 ALA A CA 1
ATOM 1376 C C . ALA A 1 180 ? -16.484 5.175 51.460 1.00 35.34 180 ALA A C 1
ATOM 1378 O O . ALA A 1 180 ? -17.496 4.485 51.552 1.00 35.34 180 ALA A O 1
ATOM 1379 N N . GLY A 1 181 ? -15.255 4.688 51.244 1.00 36.78 181 GLY A N 1
ATOM 1380 C CA . GLY A 1 181 ? -14.832 3.309 51.517 1.00 36.78 181 GLY A CA 1
ATOM 1381 C C . GLY A 1 181 ? -14.764 2.363 50.317 1.00 36.78 181 GLY A C 1
ATOM 1382 O O . GLY A 1 181 ? -15.588 1.459 50.224 1.00 36.78 181 GLY A O 1
ATOM 1383 N N . SER A 1 182 ? -13.754 2.514 49.455 1.00 29.28 182 SER A N 1
ATOM 1384 C CA . SER A 1 182 ? -13.327 1.475 48.505 1.00 29.28 182 SER A CA 1
ATOM 1385 C C . SER A 1 182 ? -12.355 0.474 49.171 1.00 29.28 182 SER A C 1
ATOM 1387 O O . SER A 1 182 ? -11.641 0.842 50.111 1.00 29.28 182 SER A O 1
ATOM 1389 N N . PRO A 1 183 ? -12.358 -0.809 48.756 1.00 28.95 183 PRO A N 1
ATOM 1390 C CA . PRO A 1 183 ? -11.501 -1.854 49.322 1.00 28.95 183 PRO A CA 1
ATOM 1391 C C . PRO A 1 183 ? -10.022 -1.656 48.926 1.00 28.95 183 PRO A C 1
ATOM 1393 O O . PRO A 1 183 ? -9.735 -0.922 47.981 1.00 28.95 183 PRO A O 1
ATOM 1396 N N . PRO A 1 184 ? -9.067 -2.276 49.648 1.00 30.38 184 PRO A N 1
ATOM 1397 C CA . PRO A 1 184 ? -7.642 -2.061 49.419 1.00 30.38 184 PRO A CA 1
ATOM 1398 C C . PRO A 1 184 ? -7.169 -2.650 48.083 1.00 30.38 184 PRO A C 1
ATOM 1400 O O . PRO A 1 184 ? -7.521 -3.772 47.723 1.00 30.38 184 PRO A O 1
ATOM 1403 N N . LEU A 1 185 ? -6.328 -1.869 47.408 1.00 31.61 185 LEU A N 1
ATOM 1404 C CA . LEU A 1 185 ? -5.642 -2.157 46.151 1.00 31.61 185 LEU A CA 1
ATOM 1405 C C . LEU A 1 185 ? -4.773 -3.417 46.247 1.00 31.61 185 LEU A C 1
ATOM 1407 O O . LEU A 1 185 ? -3.918 -3.521 47.130 1.00 31.61 185 LEU A O 1
ATOM 1411 N N . GLY A 1 186 ? -4.988 -4.363 45.334 1.00 35.38 186 GLY A N 1
ATOM 1412 C CA . GLY A 1 186 ? -4.183 -5.572 45.172 1.00 35.38 186 GLY A CA 1
ATOM 1413 C C . GLY A 1 186 ? -3.606 -5.662 43.759 1.00 35.38 186 GLY A C 1
ATOM 1414 O O . GLY A 1 186 ? -4.224 -5.198 42.805 1.00 35.38 186 GLY A O 1
ATOM 1415 N N . LEU A 1 187 ? -2.417 -6.255 43.639 1.00 35.97 187 LEU A N 1
ATOM 1416 C CA . LEU A 1 187 ? -1.769 -6.577 42.364 1.00 35.97 187 LEU A CA 1
ATOM 1417 C C . LEU A 1 187 ? -2.618 -7.629 41.620 1.00 35.97 187 LEU A C 1
ATOM 1419 O O . LEU A 1 187 ? -2.892 -8.687 42.190 1.00 35.97 187 LEU A O 1
ATOM 1423 N N . VAL A 1 188 ? -3.035 -7.359 40.382 1.00 43.84 188 VAL A N 1
ATOM 1424 C CA . VAL A 1 188 ? -3.894 -8.243 39.577 1.00 43.84 188 VAL A CA 1
ATOM 1425 C C . VAL A 1 188 ? -3.004 -9.051 38.621 1.00 43.84 188 VAL A C 1
ATOM 1427 O O . VAL A 1 188 ? -2.270 -8.498 37.802 1.00 43.84 188 VAL A O 1
ATOM 1430 N N . THR A 1 189 ? -3.013 -10.379 38.762 1.00 53.22 189 THR A N 1
ATOM 1431 C CA . THR A 1 189 ? -2.375 -11.317 37.818 1.00 53.22 189 THR A CA 1
ATOM 1432 C C . THR A 1 189 ? -3.219 -11.449 36.544 1.00 53.22 189 THR A C 1
ATOM 1434 O O . THR A 1 189 ? -4.407 -11.151 36.580 1.00 53.22 189 THR A O 1
ATOM 1437 N N . MET A 1 190 ? -2.651 -11.939 35.432 1.00 52.53 190 MET A N 1
ATOM 1438 C CA . MET A 1 190 ? -3.408 -12.207 34.188 1.00 52.53 190 MET A CA 1
ATOM 1439 C C . MET A 1 190 ? -4.666 -13.066 34.418 1.00 52.53 190 MET A C 1
ATOM 1441 O O . MET A 1 190 ? -5.700 -12.792 33.831 1.00 52.53 190 MET A O 1
ATOM 1445 N N . ASP A 1 191 ? -4.636 -14.009 35.362 1.00 54.56 191 ASP A N 1
ATOM 1446 C CA . ASP A 1 191 ? -5.822 -14.808 35.717 1.00 54.56 191 ASP A CA 1
ATOM 1447 C C . ASP A 1 191 ? -6.977 -13.977 36.314 1.00 54.56 191 ASP A C 1
ATOM 1449 O O . ASP A 1 191 ? -8.132 -14.375 36.253 1.00 54.56 191 ASP A O 1
ATOM 1453 N N . ALA A 1 192 ? -6.682 -12.816 36.901 1.00 58.16 192 ALA A N 1
ATOM 1454 C CA . ALA A 1 192 ? -7.686 -11.916 37.460 1.00 58.16 192 ALA A CA 1
ATOM 1455 C C . ALA A 1 192 ? -8.144 -10.840 36.455 1.00 58.16 192 ALA A C 1
ATOM 1457 O O . ALA A 1 192 ? -9.123 -10.143 36.716 1.00 58.16 192 ALA A O 1
ATOM 1458 N N . LEU A 1 193 ? -7.490 -10.731 35.289 1.00 61.62 193 LEU A N 1
ATOM 1459 C CA . LEU A 1 193 ? -8.026 -9.977 34.153 1.00 61.62 193 LEU A CA 1
ATOM 1460 C C . LEU A 1 193 ? -9.284 -10.646 33.596 1.00 61.62 193 LEU A C 1
ATOM 1462 O O . LEU A 1 193 ? -10.232 -9.933 33.293 1.00 61.62 193 LEU A O 1
ATOM 1466 N N . ASP A 1 194 ? -9.341 -11.978 33.543 1.00 66.00 194 ASP A N 1
ATOM 1467 C CA . ASP A 1 194 ? -10.526 -12.699 33.052 1.00 66.00 194 ASP A CA 1
ATOM 1468 C C . ASP A 1 194 ? -11.772 -12.447 33.925 1.00 66.00 194 ASP A C 1
ATOM 1470 O O . ASP A 1 194 ? -12.884 -12.340 33.409 1.00 66.00 194 ASP A O 1
ATOM 1474 N N . ASP A 1 195 ? -11.592 -12.261 35.238 1.00 63.84 195 ASP A N 1
ATOM 1475 C CA . ASP A 1 195 ? -12.687 -11.951 36.169 1.00 63.84 195 ASP A CA 1
ATOM 1476 C C . ASP A 1 195 ? -13.154 -10.482 36.097 1.00 63.84 195 ASP A C 1
ATOM 1478 O O . ASP A 1 195 ? -14.289 -10.158 36.465 1.00 63.84 195 ASP A O 1
ATOM 1482 N N . ILE A 1 196 ? -12.283 -9.565 35.661 1.00 61.62 196 ILE A N 1
ATOM 1483 C CA . ILE A 1 196 ? -12.525 -8.111 35.710 1.00 61.62 196 ILE A CA 1
ATOM 1484 C C . ILE A 1 196 ? -12.899 -7.552 34.332 1.00 61.62 196 ILE A C 1
ATOM 1486 O O . ILE A 1 196 ? -13.725 -6.640 34.231 1.00 61.62 196 ILE A O 1
ATOM 1490 N N . CYS A 1 197 ? -12.341 -8.128 33.275 1.00 69.44 197 CYS A N 1
ATOM 1491 C CA . CYS A 1 197 ? -12.446 -7.686 31.895 1.00 69.44 197 CYS A CA 1
ATOM 1492 C C . CYS A 1 197 ? -13.240 -8.699 31.066 1.00 69.44 197 CYS A C 1
ATOM 1494 O O . CYS A 1 197 ? -12.748 -9.221 30.071 1.00 69.44 197 CYS A O 1
ATOM 1496 N N . ASP A 1 198 ? -14.492 -8.956 31.454 1.00 83.69 198 ASP A N 1
ATOM 1497 C CA . ASP A 1 198 ? -15.425 -9.675 30.583 1.00 83.69 198 ASP A CA 1
ATOM 1498 C C . ASP A 1 198 ? -15.470 -8.972 29.216 1.00 83.69 198 ASP A C 1
ATOM 1500 O O . ASP A 1 198 ? -15.780 -7.778 29.117 1.00 83.69 198 ASP A O 1
ATOM 1504 N N . LEU A 1 199 ? -15.146 -9.717 28.157 1.00 84.88 199 LEU A N 1
ATOM 1505 C CA . LEU A 1 199 ? -15.101 -9.215 26.788 1.00 84.88 199 LEU A CA 1
ATOM 1506 C C . LEU A 1 199 ? -16.433 -8.560 26.392 1.00 84.88 199 LEU A C 1
ATOM 1508 O O . LEU A 1 199 ? -16.430 -7.579 25.652 1.00 84.88 199 LEU A O 1
ATOM 1512 N N . GLN A 1 200 ? -17.563 -9.040 26.923 1.00 87.56 200 GLN A N 1
ATOM 1513 C CA . GLN A 1 200 ? -18.883 -8.453 26.678 1.00 87.56 200 GLN A CA 1
ATOM 1514 C C . GLN A 1 200 ? -19.074 -7.092 27.354 1.00 87.56 200 GLN A C 1
ATOM 1516 O O . GLN A 1 200 ? -19.857 -6.282 26.867 1.00 87.56 200 GLN A O 1
ATOM 1521 N N . ARG A 1 201 ? -18.361 -6.821 28.452 1.00 90.94 201 ARG A N 1
ATOM 1522 C CA . ARG A 1 201 ? -18.402 -5.525 29.143 1.00 90.94 201 ARG A CA 1
ATOM 1523 C C . ARG A 1 201 ? -17.585 -4.464 28.426 1.00 90.94 201 ARG A C 1
ATOM 1525 O O . ARG A 1 201 ? -18.015 -3.319 28.324 1.00 90.94 201 ARG A O 1
ATOM 1532 N N . ILE A 1 202 ? -16.420 -4.852 27.915 1.00 93.31 202 ILE A N 1
ATOM 1533 C CA . ILE A 1 202 ? -15.502 -3.932 27.230 1.00 93.31 202 ILE A CA 1
ATOM 1534 C C . ILE A 1 202 ? -15.907 -3.733 25.766 1.00 93.31 202 ILE A C 1
ATOM 1536 O O . ILE A 1 202 ? -15.823 -2.620 25.254 1.00 93.31 202 ILE A O 1
ATOM 1540 N N . PHE A 1 203 ? -16.375 -4.795 25.106 1.00 94.69 203 PHE A N 1
ATOM 1541 C CA . PHE A 1 203 ? -16.786 -4.787 23.702 1.00 94.69 203 PHE A CA 1
ATOM 1542 C C . PHE A 1 203 ? -18.235 -5.282 23.529 1.00 94.69 203 PHE A C 1
ATOM 1544 O O . PHE A 1 203 ? -18.466 -6.303 22.868 1.00 94.69 203 PHE A O 1
ATOM 1551 N N . PRO A 1 204 ? -19.237 -4.605 24.115 1.00 94.19 204 PRO A N 1
ATOM 1552 C CA . PRO A 1 204 ? -20.635 -4.957 23.903 1.00 94.19 204 PRO A CA 1
ATOM 1553 C C . PRO A 1 204 ? -21.058 -4.707 22.445 1.00 94.19 204 PRO A C 1
ATOM 1555 O O . PRO A 1 204 ? -20.441 -3.896 21.743 1.00 94.19 204 PRO A O 1
ATOM 1558 N N . PRO A 1 205 ? -22.126 -5.370 21.964 1.00 93.81 205 PRO A N 1
ATOM 1559 C CA . PRO A 1 205 ? -22.753 -5.024 20.692 1.00 93.81 205 PRO A CA 1
ATOM 1560 C C . PRO A 1 205 ? -23.200 -3.556 20.678 1.00 93.81 205 PRO A C 1
ATOM 1562 O O . PRO A 1 205 ? -23.811 -3.072 21.632 1.00 93.81 205 PRO A O 1
ATOM 1565 N N . LEU A 1 206 ? -22.956 -2.853 19.573 1.00 93.56 206 LEU A N 1
ATOM 1566 C CA . LEU A 1 206 ? -23.224 -1.422 19.433 1.00 93.56 206 LEU A CA 1
ATOM 1567 C C . LEU A 1 206 ? -24.690 -1.075 19.706 1.00 93.56 206 LEU A C 1
ATOM 1569 O O . LEU A 1 206 ? -24.983 -0.085 20.373 1.00 93.56 206 LEU A O 1
ATOM 1573 N N . LYS A 1 207 ? -25.615 -1.930 19.258 1.00 93.00 207 LYS A N 1
ATOM 1574 C CA . LYS A 1 207 ? -27.051 -1.799 19.534 1.00 93.00 207 LYS A CA 1
ATOM 1575 C C . LYS A 1 207 ? -27.384 -1.699 21.023 1.00 93.00 207 LYS A C 1
ATOM 1577 O O . LYS A 1 207 ? -28.345 -1.031 21.392 1.00 93.00 207 LYS A O 1
ATOM 1582 N N . GLU A 1 208 ? -26.639 -2.411 21.860 1.00 93.69 208 GLU A N 1
ATOM 1583 C CA . GLU A 1 208 ? -26.877 -2.494 23.303 1.00 93.69 208 GLU A CA 1
ATOM 1584 C C . GLU A 1 208 ? -26.169 -1.362 24.057 1.00 93.69 208 GLU A C 1
ATOM 1586 O O . GLU A 1 208 ? -26.624 -0.959 25.126 1.00 93.69 208 GLU A O 1
ATOM 1591 N N . ALA A 1 209 ? -25.098 -0.815 23.476 1.00 94.56 209 ALA A N 1
ATOM 1592 C CA . ALA A 1 209 ? -24.214 0.147 24.122 1.00 94.56 209 ALA A CA 1
ATOM 1593 C C . ALA A 1 209 ? -24.235 1.557 23.513 1.00 94.56 209 ALA A C 1
ATOM 1595 O O . ALA A 1 209 ? -23.418 2.382 23.910 1.00 94.56 209 ALA A O 1
ATOM 1596 N N . SER A 1 210 ? -25.147 1.883 22.590 1.00 94.56 210 SER A N 1
ATOM 1597 C CA . SER A 1 210 ? -25.129 3.167 21.863 1.00 94.56 210 SER A CA 1
ATOM 1598 C C . SER A 1 210 ? -25.074 4.396 22.785 1.00 94.56 210 SER A C 1
ATOM 1600 O O . SER A 1 210 ? -24.246 5.282 22.591 1.00 94.56 210 SER A O 1
ATOM 1602 N N . GLU A 1 211 ? -25.880 4.428 23.854 1.00 94.81 211 GLU A N 1
ATOM 1603 C CA . GLU A 1 211 ? -25.844 5.533 24.825 1.00 94.81 211 GLU A CA 1
ATOM 1604 C C . GLU A 1 211 ? -24.545 5.579 25.647 1.00 94.81 211 GLU A C 1
ATOM 1606 O O . GLU A 1 211 ? -24.105 6.654 26.065 1.00 94.81 211 GLU A O 1
ATOM 1611 N N . ALA A 1 212 ? -23.964 4.415 25.950 1.00 95.12 212 ALA A N 1
ATOM 1612 C CA . ALA A 1 212 ? -22.709 4.317 26.689 1.00 95.12 212 ALA A CA 1
ATOM 1613 C C . ALA A 1 212 ? -21.537 4.775 25.815 1.00 95.12 212 ALA A C 1
ATOM 1615 O O . ALA A 1 212 ? -20.680 5.523 26.283 1.00 95.12 212 ALA A O 1
ATOM 1616 N N . VAL A 1 213 ? -21.558 4.406 24.534 1.00 96.12 213 VAL A N 1
ATOM 1617 C CA . VAL A 1 213 ? -20.609 4.835 23.505 1.00 96.12 213 VAL A CA 1
ATOM 1618 C C . VAL A 1 213 ? -20.633 6.355 23.346 1.00 96.12 213 VAL A C 1
ATOM 1620 O O . VAL A 1 213 ? -19.589 6.986 23.491 1.00 96.12 213 VAL A O 1
ATOM 1623 N N . ASP A 1 214 ? -21.802 6.974 23.168 1.00 95.25 214 ASP A N 1
ATOM 1624 C CA . ASP A 1 214 ? -21.917 8.438 23.057 1.00 95.25 214 ASP A CA 1
ATOM 1625 C C . ASP A 1 214 ? -21.359 9.164 24.291 1.00 95.25 214 ASP A C 1
ATOM 1627 O O . ASP A 1 214 ? -20.731 10.224 24.189 1.00 95.25 214 ASP A O 1
ATOM 1631 N N . ARG A 1 215 ? -21.590 8.604 25.486 1.00 95.19 215 ARG A N 1
ATOM 1632 C CA . ARG A 1 215 ? -21.046 9.139 26.742 1.00 95.19 215 ARG A CA 1
ATOM 1633 C C . ARG A 1 215 ? -19.534 8.949 26.840 1.00 95.19 215 ARG A C 1
ATOM 1635 O O . ARG A 1 215 ? -18.856 9.880 27.268 1.00 95.19 215 ARG A O 1
ATOM 1642 N N . ALA A 1 216 ? -19.008 7.800 26.423 1.00 95.38 216 ALA A N 1
ATOM 1643 C CA . ALA A 1 216 ? -17.574 7.536 26.382 1.00 95.38 216 ALA A CA 1
ATOM 1644 C C . ALA A 1 216 ? -16.865 8.493 25.413 1.00 95.38 216 ALA A C 1
ATOM 1646 O O . ALA A 1 216 ? -15.882 9.119 25.795 1.00 95.38 216 ALA A O 1
ATOM 1647 N N . LEU A 1 217 ? -17.412 8.709 24.213 1.00 95.50 217 LEU A N 1
ATOM 1648 C CA . LEU A 1 217 ? -16.876 9.655 23.227 1.00 95.50 217 LEU A CA 1
ATOM 1649 C C . LEU A 1 217 ? -16.857 11.094 23.756 1.00 95.50 217 LEU A C 1
ATOM 1651 O O . LEU A 1 217 ? -15.846 11.787 23.640 1.00 95.50 217 LEU A O 1
ATOM 1655 N N . LYS A 1 218 ? -17.931 11.534 24.424 1.00 94.50 218 LYS A N 1
ATOM 1656 C CA . LYS A 1 218 ? -17.950 12.834 25.115 1.00 94.50 218 LYS A CA 1
ATOM 1657 C C . LYS A 1 218 ? -16.904 12.913 26.226 1.00 94.50 218 LYS A C 1
ATOM 1659 O O 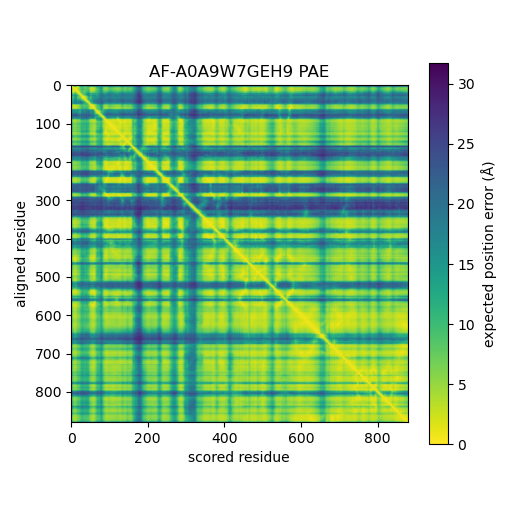. LYS A 1 218 ? -16.285 13.959 26.393 1.00 94.50 218 LYS A O 1
ATOM 1664 N N . ALA A 1 219 ? -16.706 11.842 26.995 1.00 93.31 219 ALA A N 1
ATOM 1665 C CA . ALA A 1 219 ? -15.689 11.801 28.044 1.00 93.31 219 ALA A CA 1
ATOM 1666 C C . ALA A 1 219 ? -14.266 11.863 27.463 1.00 93.31 219 ALA A C 1
ATOM 1668 O O . ALA A 1 219 ? -13.431 12.584 27.997 1.00 93.31 219 ALA A O 1
ATOM 1669 N N . ILE A 1 220 ? -14.016 11.180 26.342 1.00 93.62 220 ILE A N 1
ATOM 1670 C CA . ILE A 1 220 ? -12.750 11.213 25.596 1.00 93.62 220 ILE A CA 1
ATOM 1671 C C . ILE A 1 220 ? -12.452 12.628 25.088 1.00 93.62 220 ILE A C 1
ATOM 1673 O O . ILE A 1 220 ? -11.359 13.136 25.325 1.00 93.62 220 ILE A O 1
ATOM 1677 N N . GLY A 1 221 ? -13.422 13.301 24.458 1.00 90.75 221 GLY A N 1
ATOM 1678 C CA . GLY A 1 221 ? -13.243 14.690 24.014 1.00 90.75 221 GLY A CA 1
ATOM 1679 C C . GLY A 1 221 ? -12.927 15.649 25.171 1.00 90.75 221 GLY A C 1
ATOM 1680 O O . GLY A 1 221 ? -12.168 16.596 25.010 1.00 90.75 221 GLY A O 1
ATOM 1681 N N . ASN A 1 222 ? -13.439 15.353 26.371 1.00 90.06 222 ASN A N 1
ATOM 1682 C CA . ASN A 1 222 ? -13.235 16.148 27.586 1.00 90.06 222 ASN A CA 1
ATOM 1683 C C . ASN A 1 222 ? -12.105 15.644 28.502 1.00 90.06 222 ASN A C 1
ATOM 1685 O O . ASN A 1 222 ? -11.966 16.158 29.621 1.00 90.06 222 ASN A O 1
ATOM 1689 N N . PHE A 1 223 ? -11.299 14.666 28.068 1.00 85.06 223 PHE A N 1
ATOM 1690 C CA . PHE A 1 223 ? -10.313 13.981 28.919 1.00 85.06 223 PHE A CA 1
ATOM 1691 C C . PHE A 1 223 ? -9.255 14.942 29.512 1.00 85.06 223 PHE A C 1
ATOM 1693 O O . PHE A 1 223 ? -8.586 14.625 30.490 1.00 85.06 223 PHE A O 1
ATOM 1700 N N . HIS A 1 224 ? -9.181 16.177 29.005 1.00 71.56 224 HIS A N 1
ATOM 1701 C CA . HIS A 1 224 ? -8.228 17.219 29.402 1.00 71.56 224 HIS A CA 1
ATOM 1702 C C . HIS A 1 224 ? -8.652 18.187 30.516 1.00 71.56 224 HIS A C 1
ATOM 1704 O O . HIS A 1 224 ? -8.031 19.233 30.695 1.00 71.56 224 HIS A O 1
ATOM 1710 N N . SER A 1 225 ? -9.675 17.877 31.310 1.00 47.66 225 SER A N 1
ATOM 1711 C CA . SER A 1 225 ? -10.263 18.878 32.220 1.00 47.66 225 SER A CA 1
ATOM 1712 C C . SER A 1 225 ? -9.992 18.704 33.722 1.00 47.66 225 SER A C 1
ATOM 1714 O O . SER A 1 225 ? -10.260 19.636 34.481 1.00 47.66 225 SER A O 1
ATOM 1716 N N . VAL A 1 226 ? -9.414 17.591 34.195 1.00 47.69 226 VAL A N 1
ATOM 1717 C CA . VAL A 1 226 ? -9.348 17.322 35.656 1.00 47.69 226 VAL A CA 1
ATOM 1718 C C . VAL A 1 226 ? -7.953 17.512 36.282 1.00 47.69 226 VAL A C 1
ATOM 1720 O O . VAL A 1 226 ? -7.827 17.603 37.501 1.00 47.69 226 VAL A O 1
ATOM 1723 N N . GLY A 1 227 ? -6.901 17.740 35.487 1.00 49.50 227 GLY A N 1
ATOM 1724 C CA . GLY A 1 227 ? -5.556 18.100 35.982 1.00 49.50 227 GLY A CA 1
ATOM 1725 C C . GLY A 1 227 ? -5.394 19.556 36.457 1.00 49.50 227 GLY A C 1
ATOM 1726 O O . GLY A 1 227 ? -4.277 20.067 36.560 1.00 49.50 227 GLY A O 1
ATOM 1727 N N . GLY A 1 228 ? -6.500 20.260 36.703 1.00 40.56 228 GLY A N 1
ATOM 1728 C CA . GLY A 1 228 ? -6.526 21.671 37.066 1.00 40.56 228 GLY A CA 1
ATOM 1729 C C . GLY A 1 228 ? -5.971 21.951 38.462 1.00 40.56 228 GLY A C 1
ATOM 1730 O O . GLY A 1 228 ? -6.691 21.890 39.453 1.00 40.56 228 GLY A O 1
ATOM 1731 N N . GLY A 1 229 ? -4.713 22.390 38.515 1.00 39.00 229 GLY A N 1
ATOM 1732 C CA . GLY A 1 229 ? -4.252 23.328 39.541 1.00 39.00 229 GLY A CA 1
ATOM 1733 C C . GLY A 1 229 ? -3.519 22.712 40.727 1.00 39.00 229 GLY A C 1
ATOM 1734 O O . GLY A 1 229 ? -3.964 22.826 41.865 1.00 39.00 229 GLY A O 1
ATOM 1735 N N . GLY A 1 230 ? -2.337 22.142 40.499 1.00 36.66 230 GLY A N 1
ATOM 1736 C CA . GLY A 1 230 ? -1.502 21.725 41.620 1.00 36.66 230 GLY A CA 1
ATOM 1737 C C . GLY A 1 230 ? -0.127 21.205 41.244 1.00 36.66 230 GLY A C 1
ATOM 1738 O O . GLY A 1 230 ? 0.114 20.018 41.350 1.00 36.66 230 GLY A O 1
ATOM 1739 N N . SER A 1 231 ? 0.790 22.119 40.921 1.00 36.16 231 SER A N 1
ATOM 1740 C CA . SER A 1 231 ? 2.237 21.940 41.102 1.00 36.16 231 SER A CA 1
ATOM 1741 C C . SER A 1 231 ? 2.922 20.804 40.323 1.00 36.16 231 SER A C 1
ATOM 1743 O O . SER A 1 231 ? 3.063 19.689 40.811 1.00 36.16 231 SER A O 1
ATOM 1745 N N . GLY A 1 232 ? 3.545 21.183 39.203 1.00 37.88 232 GLY A N 1
ATOM 1746 C CA . GLY A 1 232 ? 4.697 20.471 38.646 1.00 37.88 232 GLY A CA 1
ATOM 1747 C C . GLY A 1 232 ? 4.364 19.608 37.441 1.00 37.88 232 GLY A C 1
ATOM 1748 O O . GLY A 1 232 ? 4.364 18.388 37.538 1.00 37.88 232 GLY A O 1
ATOM 1749 N N . VAL A 1 233 ? 4.146 20.244 36.287 1.00 38.75 233 VAL A N 1
ATOM 1750 C CA . VAL A 1 233 ? 4.258 19.557 34.998 1.00 38.75 233 VAL A CA 1
ATOM 1751 C C . VAL A 1 233 ? 5.691 19.031 34.911 1.00 38.75 233 VAL A C 1
ATOM 1753 O O . VAL A 1 233 ? 6.634 19.793 34.687 1.00 38.75 233 VAL A O 1
ATOM 1756 N N . LEU A 1 234 ? 5.869 17.740 35.186 1.00 40.06 234 LEU A N 1
ATOM 1757 C CA . LEU A 1 234 ? 7.088 17.002 34.888 1.00 40.06 234 LEU A CA 1
ATOM 1758 C C . LEU A 1 234 ? 7.216 16.959 33.360 1.00 40.06 234 LEU A C 1
ATOM 1760 O O . LEU A 1 234 ? 6.851 15.980 32.724 1.00 40.06 234 LEU A O 1
ATOM 1764 N N . HIS A 1 235 ? 7.723 18.043 32.772 1.00 43.75 235 HIS A N 1
ATOM 1765 C CA . HIS A 1 235 ? 8.076 18.194 31.354 1.00 43.75 235 HIS A CA 1
ATOM 1766 C C . HIS A 1 235 ? 9.230 17.259 30.919 1.00 43.75 235 HIS A C 1
ATOM 1768 O O . HIS A 1 235 ? 10.108 17.661 30.165 1.00 43.75 235 HIS A O 1
ATOM 1774 N N . GLY A 1 236 ? 9.308 16.035 31.442 1.00 42.75 236 GLY A N 1
ATOM 1775 C CA . GLY A 1 236 ? 10.471 15.168 31.246 1.00 42.75 236 GLY A CA 1
ATOM 1776 C C . GLY A 1 236 ? 10.196 13.672 31.237 1.00 42.75 236 GLY A C 1
ATOM 1777 O O . GLY A 1 236 ? 11.157 12.911 31.179 1.00 42.75 236 GLY A O 1
ATOM 1778 N N . VAL A 1 237 ? 8.935 13.238 31.310 1.00 42.72 237 VAL A N 1
ATOM 1779 C CA . VAL A 1 237 ? 8.577 11.816 31.243 1.00 42.72 237 VAL A CA 1
ATOM 1780 C C . VAL A 1 237 ? 7.468 11.649 30.214 1.00 42.72 237 VAL A C 1
ATOM 1782 O O . VAL A 1 237 ? 6.287 11.692 30.538 1.00 42.72 237 VAL A 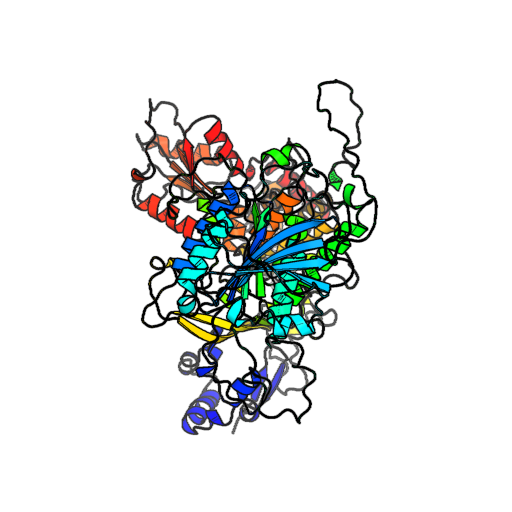O 1
ATOM 1785 N N . HIS A 1 238 ? 7.865 11.522 28.953 1.00 53.28 238 HIS A N 1
ATOM 1786 C CA . HIS A 1 238 ? 6.965 11.232 27.846 1.00 53.28 238 HIS A CA 1
ATOM 1787 C C . HIS A 1 238 ? 7.365 9.868 27.295 1.00 53.28 238 HIS A C 1
ATOM 1789 O O . HIS A 1 238 ? 8.365 9.729 26.602 1.00 53.28 238 HIS A O 1
ATOM 1795 N N . GLY A 1 239 ? 6.637 8.833 27.696 1.00 59.50 239 GLY A N 1
ATOM 1796 C CA . GLY A 1 239 ? 6.722 7.538 27.047 1.00 59.50 239 GLY A CA 1
ATOM 1797 C C . GLY A 1 239 ? 5.430 7.227 26.341 1.00 59.50 239 GLY A C 1
ATOM 1798 O O . GLY A 1 239 ? 4.354 7.610 26.793 1.00 59.50 239 GLY A O 1
ATOM 1799 N N . ASN A 1 240 ? 5.536 6.514 25.232 1.00 71.25 240 ASN A N 1
ATOM 1800 C CA . ASN A 1 240 ? 4.372 6.153 24.459 1.00 71.25 240 ASN A CA 1
ATOM 1801 C C . ASN A 1 240 ? 3.835 4.791 24.914 1.00 71.25 240 ASN A C 1
ATOM 1803 O O . ASN A 1 240 ? 4.501 3.768 24.763 1.00 71.25 240 ASN A O 1
ATOM 1807 N N . GLY A 1 241 ? 2.634 4.792 25.490 1.00 85.88 241 GLY A N 1
ATOM 1808 C CA . GLY A 1 241 ? 1.968 3.597 26.004 1.00 85.88 241 GLY A CA 1
ATOM 1809 C C . GLY A 1 241 ? 1.259 2.740 24.952 1.00 85.88 241 GLY A C 1
ATOM 1810 O O . GLY A 1 241 ? 0.642 1.741 25.319 1.00 85.88 241 GLY A O 1
ATOM 1811 N N . ALA A 1 242 ? 1.330 3.097 23.664 1.00 90.50 242 ALA A N 1
ATOM 1812 C CA . ALA A 1 242 ? 0.556 2.434 22.614 1.00 90.50 242 ALA A CA 1
ATOM 1813 C C . ALA A 1 242 ? 0.860 0.933 22.507 1.00 90.50 242 ALA A C 1
ATOM 1815 O O . ALA A 1 242 ? -0.064 0.135 22.385 1.00 90.50 242 ALA A O 1
ATOM 1816 N N . GLY A 1 243 ? 2.134 0.531 22.605 1.00 90.50 243 GLY A N 1
ATOM 1817 C CA . GLY A 1 243 ? 2.514 -0.885 22.598 1.00 90.50 243 GLY A CA 1
ATOM 1818 C C . GLY A 1 243 ? 1.852 -1.683 23.723 1.00 90.50 243 GLY A C 1
ATOM 1819 O O . GLY A 1 243 ? 1.259 -2.726 23.467 1.00 90.50 243 GLY A O 1
ATOM 1820 N N . ALA A 1 244 ? 1.859 -1.147 24.947 1.00 90.06 244 ALA A N 1
ATOM 1821 C CA . ALA A 1 244 ? 1.208 -1.776 26.095 1.00 90.06 244 ALA A CA 1
ATOM 1822 C C . ALA A 1 244 ? -0.320 -1.843 25.936 1.00 90.06 244 ALA A C 1
ATOM 1824 O O . ALA A 1 244 ? -0.925 -2.857 26.273 1.00 90.06 244 ALA A O 1
ATOM 1825 N N . ALA A 1 245 ? -0.944 -0.796 25.387 1.00 93.19 245 ALA A N 1
ATOM 1826 C CA . ALA A 1 245 ? -2.382 -0.776 25.122 1.00 93.19 245 ALA A CA 1
ATOM 1827 C C . ALA A 1 245 ? -2.790 -1.813 24.058 1.00 93.19 245 ALA A C 1
ATOM 1829 O O . ALA A 1 245 ? -3.767 -2.539 24.240 1.00 93.19 245 ALA A O 1
ATOM 1830 N N . VAL A 1 246 ? -2.019 -1.925 22.971 1.00 94.81 246 VAL A N 1
ATOM 1831 C CA . VAL A 1 246 ? -2.240 -2.932 21.921 1.00 94.81 246 VAL A CA 1
ATOM 1832 C C . VAL A 1 246 ? -2.018 -4.343 22.468 1.00 94.81 246 VAL A C 1
ATOM 1834 O O . VAL A 1 246 ? -2.829 -5.228 22.209 1.00 94.81 246 VAL A O 1
ATOM 1837 N N . ASP A 1 247 ? -0.961 -4.557 23.255 1.00 93.31 247 ASP A N 1
ATOM 1838 C CA . ASP A 1 247 ? -0.664 -5.852 23.873 1.00 93.31 247 ASP A CA 1
ATOM 1839 C C . ASP A 1 247 ? -1.736 -6.277 24.882 1.00 93.31 247 ASP A C 1
ATOM 1841 O O . ASP A 1 247 ? -2.139 -7.442 24.907 1.00 93.31 247 ASP A O 1
ATOM 1845 N N . PHE A 1 248 ? -2.261 -5.329 25.662 1.00 92.88 248 PHE A N 1
ATOM 1846 C CA . PHE A 1 248 ? -3.403 -5.545 26.546 1.00 92.88 248 PHE A CA 1
ATOM 1847 C C . PHE A 1 248 ? -4.618 -6.053 25.763 1.00 92.88 248 PHE A C 1
ATOM 1849 O O . PHE A 1 248 ? -5.163 -7.106 26.095 1.00 92.88 248 PHE A O 1
ATOM 1856 N N . VAL A 1 249 ? -5.007 -5.361 24.687 1.00 94.38 249 VAL A N 1
ATOM 1857 C CA . VAL A 1 249 ? -6.156 -5.773 23.869 1.00 94.38 249 VAL A CA 1
ATOM 1858 C C . VAL A 1 249 ? -5.904 -7.111 23.186 1.00 94.38 249 VAL A C 1
ATOM 1860 O O . VAL A 1 249 ? -6.776 -7.972 23.222 1.00 94.38 249 VAL A O 1
ATOM 1863 N N . ALA A 1 250 ? -4.719 -7.330 22.612 1.00 93.56 250 ALA A N 1
ATOM 1864 C CA . ALA A 1 250 ? -4.374 -8.610 22.003 1.00 93.56 250 ALA A CA 1
ATOM 1865 C C . ALA A 1 250 ? -4.458 -9.760 23.022 1.00 93.56 250 ALA A C 1
ATOM 1867 O O . ALA A 1 250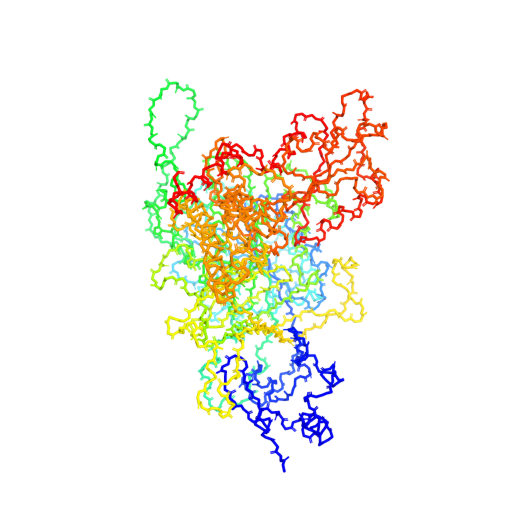 ? -4.981 -10.823 22.704 1.00 93.56 250 ALA A O 1
ATOM 1868 N N . SER A 1 251 ? -4.001 -9.539 24.258 1.00 91.25 251 SER A N 1
ATOM 1869 C CA . SER A 1 251 ? -4.067 -10.530 25.342 1.00 91.25 251 SER A CA 1
ATOM 1870 C C . SER A 1 251 ? -5.501 -10.802 25.797 1.00 91.25 251 SER A C 1
ATOM 1872 O O . SER A 1 251 ? -5.866 -11.956 25.992 1.00 91.25 251 SER A O 1
ATOM 1874 N N . LEU A 1 252 ? -6.329 -9.761 25.907 1.00 90.38 252 LEU A N 1
ATOM 1875 C CA . LEU A 1 252 ? -7.753 -9.875 26.233 1.00 90.38 252 LEU A CA 1
ATOM 1876 C C . LEU A 1 252 ? -8.520 -10.655 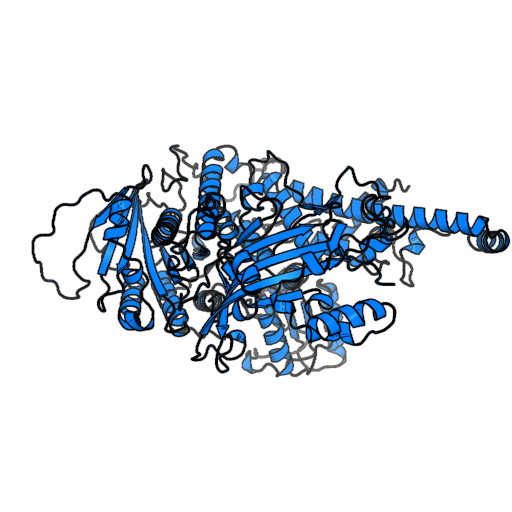25.150 1.00 90.38 252 LEU A C 1
ATOM 1878 O O . LEU A 1 252 ? -9.340 -11.529 25.427 1.00 90.38 252 LEU A O 1
ATOM 1882 N N . LEU A 1 253 ? -8.213 -10.369 23.887 1.00 90.25 253 LEU A N 1
ATOM 1883 C CA . LEU A 1 253 ? -8.733 -11.094 22.734 1.00 90.25 253 LEU A CA 1
ATOM 1884 C C . LEU A 1 253 ? -8.271 -12.558 22.732 1.00 90.25 253 LEU A C 1
ATOM 1886 O O . LEU A 1 253 ? -9.073 -13.443 22.428 1.00 90.25 253 LEU A O 1
ATOM 1890 N N . GLN A 1 254 ? -7.022 -12.826 23.117 1.00 87.69 254 GLN A N 1
ATOM 1891 C CA . GLN A 1 254 ? -6.469 -14.174 23.240 1.00 87.69 254 GLN A CA 1
ATOM 1892 C C . GLN A 1 254 ? -7.148 -14.984 24.357 1.00 87.69 254 GLN A C 1
ATOM 1894 O O . GLN A 1 254 ? -7.530 -16.131 24.116 1.00 87.69 254 GLN A O 1
ATOM 1899 N N . SER A 1 255 ? -7.340 -14.405 25.552 1.00 83.88 255 SER A N 1
ATOM 1900 C CA . SER A 1 255 ? -7.935 -15.111 26.701 1.00 83.88 255 SER A CA 1
ATOM 1901 C C . SER A 1 255 ? -9.401 -15.478 26.473 1.00 83.88 255 SER A C 1
ATOM 1903 O O . SER A 1 255 ? -9.865 -16.525 26.917 1.00 83.88 255 SER A O 1
ATOM 1905 N N . SER A 1 256 ? -10.107 -14.700 25.650 1.00 77.31 256 SER A N 1
ATOM 1906 C CA . SER A 1 256 ? -11.501 -14.962 25.275 1.00 77.31 256 SER A CA 1
ATOM 1907 C C . SER A 1 256 ? -11.740 -16.153 24.327 1.00 77.31 256 SER A C 1
ATOM 1909 O O . SER A 1 256 ? -12.876 -16.364 23.888 1.00 77.31 256 SER A O 1
ATOM 1911 N N . GLY A 1 257 ? -10.693 -16.928 24.009 1.00 67.44 257 GLY A N 1
ATOM 1912 C CA . GLY A 1 257 ? -10.771 -18.153 23.204 1.00 67.44 257 GLY A CA 1
ATOM 1913 C C . GLY A 1 257 ? -10.377 -17.994 21.733 1.00 67.44 257 GLY A C 1
ATOM 1914 O O . GLY A 1 257 ? -10.571 -18.916 20.941 1.00 67.44 257 GLY A O 1
ATOM 1915 N N . ALA A 1 258 ? -9.802 -16.859 21.333 1.00 54.94 258 ALA A N 1
ATOM 1916 C CA . ALA A 1 258 ? -9.409 -16.642 19.948 1.00 54.94 258 ALA A CA 1
ATOM 1917 C C . ALA A 1 258 ? -8.006 -17.166 19.638 1.00 54.94 258 ALA A C 1
ATOM 1919 O O . ALA A 1 258 ? -7.031 -16.420 19.622 1.00 54.94 258 ALA A O 1
ATOM 1920 N N . HIS A 1 259 ? -7.908 -18.457 19.331 1.00 53.31 259 HIS A N 1
ATOM 1921 C CA . HIS A 1 259 ? -6.698 -19.028 18.740 1.00 53.31 259 HIS A CA 1
ATOM 1922 C C . HIS A 1 259 ? -6.974 -19.656 17.366 1.00 53.31 259 HIS A C 1
ATOM 1924 O O . HIS A 1 259 ? -7.244 -20.852 17.280 1.00 53.31 259 HIS A O 1
ATOM 1930 N N . PRO A 1 260 ? -6.880 -18.893 16.261 1.00 47.91 260 PRO A N 1
ATOM 1931 C CA . PRO A 1 260 ? -6.941 -19.441 14.906 1.00 47.91 260 PRO A CA 1
ATOM 1932 C C . PRO A 1 260 ? -5.754 -20.349 14.512 1.00 47.91 260 PRO A C 1
ATOM 1934 O O . PRO A 1 260 ? -5.908 -21.106 13.557 1.00 47.91 260 PRO A O 1
ATOM 1937 N N . GLY A 1 261 ? -4.597 -20.305 15.200 1.00 44.28 261 GLY A N 1
ATOM 1938 C CA . GLY A 1 261 ? -3.347 -20.910 14.688 1.00 44.28 261 GLY A CA 1
ATOM 1939 C C . GLY A 1 261 ? -2.643 -21.977 15.544 1.00 44.28 261 GLY A C 1
ATOM 1940 O O . GLY A 1 261 ? -2.211 -22.998 15.018 1.00 44.28 261 GLY A O 1
ATOM 1941 N N . THR A 1 262 ? -2.515 -21.812 16.863 1.00 41.34 262 THR A N 1
ATOM 1942 C CA . THR A 1 262 ? -1.503 -22.575 17.634 1.00 41.34 262 THR A CA 1
ATOM 1943 C C . THR A 1 262 ? -1.934 -23.977 18.082 1.00 41.34 262 THR A C 1
ATOM 1945 O O . THR A 1 262 ? -1.089 -24.862 18.228 1.00 41.34 262 THR A O 1
ATOM 1948 N N . ASN A 1 263 ? -3.235 -24.253 18.219 1.00 40.97 263 ASN A N 1
ATOM 1949 C CA . ASN A 1 263 ? -3.720 -25.608 18.536 1.00 40.97 263 ASN A CA 1
ATOM 1950 C C . ASN A 1 263 ? -3.875 -26.521 17.300 1.00 40.97 263 ASN A C 1
ATOM 1952 O O . ASN A 1 263 ? -4.087 -27.723 17.455 1.00 40.97 263 ASN A O 1
ATOM 1956 N N . MET A 1 264 ? -3.663 -26.011 16.076 1.00 43.41 264 MET A N 1
ATOM 1957 C CA . MET A 1 264 ? -3.767 -26.791 14.828 1.00 43.41 264 MET A CA 1
ATOM 1958 C C . MET A 1 264 ? -2.682 -27.869 14.635 1.00 43.41 264 MET A C 1
ATOM 1960 O O . MET A 1 264 ? -2.822 -28.716 13.742 1.00 43.41 264 MET A O 1
ATOM 1964 N N . HIS A 1 265 ? -1.598 -27.834 15.418 1.00 40.31 265 HIS A N 1
ATOM 1965 C CA . HIS A 1 265 ? -0.480 -28.785 15.328 1.00 40.31 265 HIS A CA 1
ATOM 1966 C C . HIS A 1 265 ? -0.378 -29.765 16.509 1.00 40.31 265 HIS A C 1
ATOM 1968 O O . HIS A 1 265 ? 0.385 -30.725 16.419 1.00 40.31 265 HIS A O 1
ATOM 1974 N N . ARG A 1 266 ? -1.142 -29.570 17.597 1.00 38.38 266 ARG A N 1
ATOM 1975 C CA . ARG A 1 266 ? -1.057 -30.402 18.818 1.00 38.38 266 ARG A CA 1
ATOM 1976 C C . ARG A 1 266 ? -2.283 -31.263 19.125 1.00 38.38 266 ARG A C 1
ATOM 1978 O O . ARG A 1 266 ? -2.207 -32.072 20.048 1.00 38.38 266 ARG A O 1
ATOM 1985 N N . ALA A 1 267 ? -3.368 -31.149 18.363 1.00 38.88 267 ALA A N 1
ATOM 1986 C CA . ALA A 1 267 ? -4.503 -32.055 18.501 1.00 38.88 267 ALA A CA 1
ATOM 1987 C C . ALA A 1 267 ? -4.152 -33.432 17.907 1.00 38.88 267 ALA A C 1
ATOM 1989 O O . ALA A 1 267 ? -4.183 -33.640 16.696 1.00 38.88 267 ALA A O 1
ATOM 1990 N N . GLY A 1 268 ? -3.749 -34.360 18.779 1.00 42.59 268 GLY A N 1
ATOM 1991 C CA . GLY A 1 268 ? -3.826 -35.791 18.494 1.00 42.59 268 GLY A CA 1
ATOM 1992 C C . GLY A 1 268 ? -5.288 -36.236 18.370 1.00 42.59 268 GLY A C 1
ATOM 1993 O O . GLY A 1 268 ? -6.184 -35.527 18.820 1.00 42.59 268 GLY A O 1
ATOM 1994 N N . GLU A 1 269 ? -5.500 -37.413 17.780 1.00 47.38 269 GLU A N 1
ATOM 1995 C CA . GLU A 1 269 ? -6.776 -37.998 17.312 1.00 47.38 269 GLU A CA 1
ATOM 1996 C C . GLU A 1 269 ? -7.942 -38.095 18.334 1.00 47.38 269 GLU A C 1
ATOM 1998 O O . GLU A 1 269 ? -9.007 -38.587 17.976 1.00 47.38 269 GLU A O 1
ATOM 2003 N N . ASP A 1 270 ? -7.801 -37.602 19.570 1.00 43.12 270 ASP A N 1
ATOM 2004 C CA . ASP A 1 270 ? -8.760 -37.808 20.669 1.00 43.12 270 ASP A CA 1
ATOM 2005 C C . ASP A 1 270 ? -9.540 -36.546 21.122 1.00 43.12 270 ASP A C 1
ATOM 2007 O O . ASP A 1 270 ? -10.303 -36.612 22.088 1.00 43.12 270 ASP A O 1
ATOM 2011 N N . ALA A 1 271 ? -9.398 -35.388 20.463 1.00 43.69 271 ALA A N 1
ATOM 2012 C CA . ALA A 1 271 ? -10.128 -34.160 20.824 1.00 43.69 271 ALA A CA 1
ATOM 2013 C C . ALA A 1 271 ? -11.457 -34.015 20.049 1.00 43.69 271 ALA A C 1
ATOM 2015 O O . ALA A 1 271 ? -11.567 -33.206 19.133 1.00 43.69 271 ALA A O 1
ATOM 2016 N N . ASN A 1 272 ? -12.472 -34.807 20.409 1.00 40.66 272 ASN A N 1
ATOM 2017 C CA . ASN A 1 272 ? -13.809 -34.728 19.802 1.00 40.66 272 ASN A CA 1
ATOM 2018 C C . ASN A 1 272 ? -14.691 -33.604 20.402 1.00 40.66 272 ASN A C 1
ATOM 2020 O O . ASN A 1 272 ? -14.765 -33.428 21.616 1.00 40.66 272 ASN A O 1
ATOM 2024 N N . ASP A 1 273 ? -15.413 -32.925 19.504 1.00 41.16 273 ASP A N 1
ATOM 2025 C CA . ASP A 1 273 ? -16.662 -32.149 19.648 1.00 41.16 273 ASP A CA 1
ATOM 2026 C C . ASP A 1 273 ? -16.708 -30.745 20.304 1.00 41.16 273 ASP A C 1
ATOM 2028 O O . ASP A 1 273 ? -17.609 -29.987 19.939 1.00 41.16 273 ASP A O 1
ATOM 2032 N N . ASP A 1 274 ? -15.767 -30.303 21.148 1.00 42.19 274 ASP A N 1
ATOM 2033 C CA . ASP A 1 274 ? -15.933 -29.019 21.889 1.00 42.19 274 ASP A CA 1
ATOM 2034 C C . ASP A 1 274 ? -15.267 -27.762 21.270 1.00 42.19 274 ASP A C 1
ATOM 2036 O O . ASP A 1 274 ? -15.414 -26.653 21.789 1.00 42.19 274 ASP A O 1
ATOM 2040 N N . TYR A 1 275 ? -14.555 -27.869 20.141 1.00 39.94 275 TYR A N 1
ATOM 2041 C CA . TYR A 1 275 ? -13.773 -26.737 19.602 1.00 39.94 275 TYR A CA 1
ATOM 2042 C C . TYR A 1 275 ? -14.563 -25.722 18.754 1.00 39.94 275 TYR A C 1
ATOM 2044 O O . TYR A 1 275 ? -14.137 -24.574 18.609 1.00 39.94 275 TYR A O 1
ATOM 2052 N N . ALA A 1 276 ? -15.726 -26.082 18.199 1.00 38.12 276 ALA A N 1
ATOM 2053 C CA . ALA A 1 276 ? -16.457 -25.183 17.292 1.00 38.12 276 ALA A CA 1
ATOM 2054 C C . ALA A 1 276 ? -17.280 -24.085 17.975 1.00 38.12 276 ALA A C 1
ATOM 2056 O O . ALA A 1 276 ? -17.755 -23.183 17.286 1.00 38.12 276 ALA A O 1
ATOM 2057 N N . SER A 1 277 ? -17.449 -24.137 19.296 1.00 38.62 277 SER A N 1
ATOM 2058 C CA . SER A 1 277 ? -18.122 -23.093 20.079 1.00 38.62 277 SER A CA 1
ATOM 2059 C C . SER A 1 277 ? -17.168 -22.039 20.653 1.00 38.62 277 SER A C 1
ATOM 2061 O O . SER A 1 277 ? -17.618 -21.169 21.389 1.00 38.62 277 SER A O 1
ATOM 2063 N N . ALA A 1 278 ? -15.862 -22.106 20.365 1.00 39.62 278 ALA A N 1
ATOM 2064 C CA . ALA A 1 278 ? -14.862 -21.337 21.113 1.00 39.62 278 ALA A CA 1
ATOM 2065 C C . ALA A 1 278 ? -14.592 -19.907 20.601 1.00 39.62 278 ALA A C 1
ATOM 2067 O O . ALA A 1 278 ? -14.031 -19.102 21.340 1.00 39.62 278 ALA A O 1
ATOM 2068 N N . PHE A 1 279 ? -14.987 -19.549 19.374 1.00 47.22 279 PHE A N 1
ATOM 2069 C CA . PHE A 1 279 ? -14.742 -18.194 18.862 1.00 47.22 279 PHE A CA 1
ATOM 2070 C C . PHE A 1 279 ? -15.939 -17.280 19.124 1.00 47.22 279 PHE A C 1
ATOM 2072 O O . PHE A 1 279 ? -16.960 -17.371 18.451 1.00 47.22 279 PHE A O 1
ATOM 2079 N N . ASN A 1 280 ? -15.791 -16.360 20.080 1.00 55.47 280 ASN A N 1
ATOM 2080 C CA . ASN A 1 280 ? -16.818 -15.375 20.437 1.00 55.47 280 ASN A CA 1
ATOM 2081 C C . ASN A 1 280 ? -16.900 -14.162 19.483 1.00 55.47 280 ASN A C 1
ATOM 2083 O O . ASN A 1 280 ? -17.726 -13.271 19.713 1.00 55.47 280 ASN A O 1
ATOM 2087 N N . TYR A 1 281 ? -16.029 -14.068 18.469 1.00 61.25 281 TYR A N 1
ATOM 2088 C CA . TYR A 1 281 ? -15.952 -12.932 17.541 1.00 61.25 281 TYR A CA 1
ATOM 2089 C C . TYR A 1 281 ? -15.236 -13.283 16.218 1.00 61.25 281 TYR A C 1
ATOM 2091 O O . TYR A 1 281 ? -14.588 -14.320 16.096 1.00 61.25 281 TYR A O 1
ATOM 2099 N N . LEU A 1 282 ? -15.410 -12.421 15.207 1.00 73.06 282 LEU A N 1
ATOM 2100 C CA . LEU A 1 282 ? -14.915 -12.592 13.829 1.00 73.06 282 LEU A CA 1
ATOM 2101 C C . LEU A 1 282 ? -13.404 -12.361 13.671 1.00 73.06 282 LEU A C 1
ATOM 2103 O O . LEU A 1 282 ? -12.720 -13.052 12.918 1.00 73.06 282 LEU A O 1
ATOM 2107 N N . GLY A 1 283 ? -12.952 -11.304 14.327 1.00 88.69 283 GLY A N 1
ATOM 2108 C CA . GLY A 1 283 ? -11.651 -10.656 14.242 1.00 88.69 283 GLY A CA 1
ATOM 2109 C C . GLY A 1 283 ? -11.799 -9.222 14.755 1.00 88.69 283 GLY A C 1
ATOM 2110 O O . GLY A 1 283 ? -12.923 -8.760 14.998 1.00 88.69 283 GLY A O 1
ATOM 2111 N N . ALA A 1 284 ? -10.684 -8.523 14.927 1.00 93.44 284 ALA A N 1
ATOM 2112 C CA . ALA A 1 284 ? -10.672 -7.161 15.445 1.00 93.44 284 ALA A CA 1
ATOM 2113 C C . ALA A 1 284 ? -9.969 -6.194 14.486 1.00 93.44 284 ALA A C 1
ATOM 2115 O O . ALA A 1 284 ? -8.964 -6.521 13.854 1.00 93.44 284 ALA A O 1
ATOM 2116 N N . LYS A 1 285 ? -10.494 -4.976 14.386 1.00 95.00 285 LYS A N 1
ATOM 2117 C CA . LYS A 1 285 ? -9.840 -3.854 13.718 1.00 95.00 285 LYS A CA 1
ATOM 2118 C C . LYS A 1 285 ? -9.525 -2.806 14.777 1.00 95.00 285 LYS A C 1
ATOM 2120 O O . LYS A 1 285 ? -10.435 -2.278 15.413 1.00 95.00 285 LYS A O 1
ATOM 2125 N N . CYS A 1 286 ? -8.243 -2.551 14.993 1.00 95.50 286 CYS A N 1
ATOM 2126 C CA . CYS A 1 286 ? -7.763 -1.644 16.025 1.00 95.50 286 CYS A CA 1
ATOM 2127 C C . CYS A 1 286 ? -7.269 -0.346 15.390 1.00 95.50 286 CYS A C 1
ATOM 2129 O O . CYS A 1 286 ? -6.316 -0.382 14.619 1.00 95.50 286 CYS A O 1
ATOM 2131 N N . PHE A 1 287 ? -7.885 0.786 15.725 1.00 94.50 287 PHE A N 1
ATOM 2132 C CA . PHE A 1 287 ? -7.417 2.121 15.359 1.00 94.50 287 PHE A CA 1
ATOM 2133 C C . PHE A 1 287 ? -6.678 2.735 16.547 1.00 94.50 287 PHE A C 1
ATOM 2135 O O . PHE A 1 287 ? -7.276 2.985 17.594 1.00 94.50 287 PHE A O 1
ATOM 2142 N N . THR A 1 288 ? -5.384 2.986 16.381 1.00 94.00 288 THR A N 1
ATOM 2143 C CA . THR A 1 288 ? -4.509 3.504 17.435 1.00 94.00 288 THR A CA 1
ATOM 2144 C C . THR A 1 288 ? -4.108 4.937 17.113 1.00 94.00 288 THR A C 1
ATOM 2146 O O . THR A 1 288 ? -3.278 5.170 16.236 1.00 94.00 288 THR A O 1
ATOM 2149 N N . PHE A 1 289 ? -4.688 5.898 17.826 1.00 92.31 289 PHE A N 1
ATOM 2150 C CA . PHE A 1 289 ? -4.380 7.321 17.715 1.00 92.31 289 PHE A CA 1
ATOM 2151 C C . PHE A 1 289 ? -3.235 7.683 18.653 1.00 92.31 289 PHE A C 1
ATOM 2153 O O . PHE A 1 289 ? -3.336 7.483 19.862 1.00 92.31 289 PHE A O 1
ATOM 2160 N N . VAL A 1 290 ? -2.155 8.217 18.089 1.00 89.56 290 VAL A N 1
ATOM 2161 C CA . VAL A 1 290 ? -0.897 8.479 18.796 1.00 89.56 290 VAL A CA 1
ATOM 2162 C C . VAL A 1 290 ? -0.454 9.920 18.560 1.00 89.56 290 VAL A C 1
ATOM 2164 O O . VAL A 1 290 ? -0.474 10.380 17.418 1.00 89.56 290 VAL A O 1
ATOM 2167 N N . GLY A 1 291 ? -0.047 10.632 19.614 1.00 84.31 291 GLY A N 1
ATOM 2168 C CA . GLY A 1 291 ? 0.469 11.999 19.509 1.00 84.31 291 GLY A CA 1
ATOM 2169 C C . GLY A 1 291 ? 1.987 12.062 19.324 1.00 84.31 291 GLY A C 1
ATOM 2170 O O . GLY A 1 291 ? 2.721 11.178 19.763 1.00 84.31 291 GLY A O 1
ATOM 2171 N N . SER A 1 292 ? 2.486 13.140 18.710 1.00 68.81 292 SER A N 1
ATOM 2172 C CA . SER A 1 292 ? 3.930 13.409 18.564 1.00 68.81 292 SER A CA 1
ATOM 2173 C C . SER A 1 292 ? 4.629 13.916 19.825 1.00 68.81 292 SER A C 1
ATOM 2175 O O . SER A 1 292 ? 5.833 14.179 19.783 1.00 68.81 292 SER A O 1
ATOM 2177 N N . VAL A 1 293 ? 3.910 14.093 20.938 1.00 55.91 293 VAL A N 1
ATOM 2178 C CA . VAL A 1 293 ? 4.455 14.713 22.150 1.00 55.91 293 VAL A CA 1
ATOM 2179 C C . VAL A 1 293 ? 5.414 13.746 22.850 1.00 55.91 293 VAL A C 1
ATOM 2181 O O . VAL A 1 293 ? 5.033 12.955 23.705 1.00 55.91 293 VAL A O 1
ATOM 2184 N N . GLY A 1 294 ? 6.692 13.852 22.485 1.00 51.00 294 GLY A N 1
ATOM 2185 C CA . GLY A 1 294 ? 7.815 13.341 23.260 1.00 51.00 294 GLY A CA 1
ATOM 2186 C C . GLY A 1 294 ? 8.030 11.836 23.168 1.00 51.00 294 GLY A C 1
ATOM 2187 O O . GLY A 1 294 ? 8.001 11.155 24.181 1.00 51.00 294 GLY A O 1
ATOM 2188 N N . VAL A 1 295 ? 8.406 11.313 21.999 1.00 48.00 295 VAL A 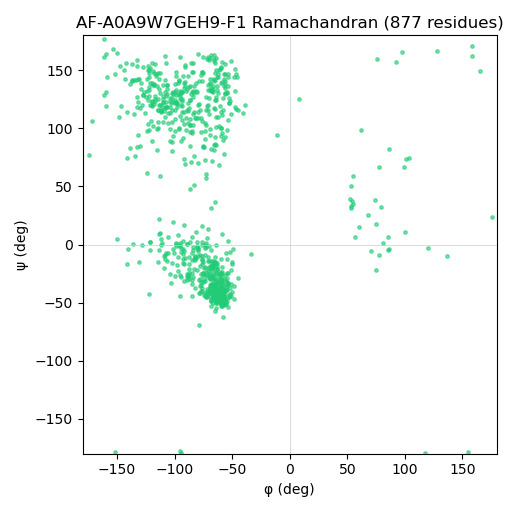N 1
ATOM 2189 C CA . VAL A 1 295 ? 9.182 10.057 21.960 1.00 48.00 295 VAL A CA 1
ATOM 2190 C C . VAL A 1 295 ? 10.620 10.356 22.425 1.00 48.00 295 VAL A C 1
ATOM 2192 O O . VAL A 1 295 ? 11.589 10.170 21.696 1.00 48.00 295 VAL A O 1
ATOM 2195 N N . GLU A 1 296 ? 10.788 10.898 23.633 1.00 43.09 296 GLU A N 1
ATOM 2196 C CA . GLU A 1 296 ? 12.068 10.818 24.327 1.00 43.09 296 GLU A CA 1
ATOM 2197 C C . GLU A 1 296 ? 12.071 9.473 25.048 1.00 43.09 296 GLU A C 1
ATOM 2199 O O . GLU A 1 296 ? 11.546 9.351 26.151 1.00 43.09 296 GLU A O 1
ATOM 2204 N N . CYS A 1 297 ? 12.672 8.449 24.438 1.00 41.50 297 CYS A N 1
ATOM 2205 C CA . CYS A 1 297 ? 12.908 7.163 25.094 1.00 41.50 297 CYS A CA 1
ATOM 2206 C C . CYS A 1 297 ? 13.938 7.329 26.231 1.00 41.50 297 CYS A C 1
ATOM 2208 O O . CYS A 1 297 ? 15.094 6.928 26.115 1.00 41.50 297 CYS A O 1
ATOM 2210 N N . LYS A 1 298 ? 13.548 7.969 27.336 1.00 40.28 298 LYS A N 1
ATOM 2211 C CA . LYS A 1 298 ? 14.290 7.987 28.598 1.00 40.28 298 LYS A CA 1
ATOM 2212 C C . LYS A 1 298 ? 13.609 7.019 29.559 1.00 40.28 298 LYS A C 1
ATOM 2214 O O . LYS A 1 298 ? 12.867 7.437 30.440 1.00 40.28 298 LYS A O 1
ATOM 2219 N N . GLY A 1 299 ? 13.894 5.730 29.397 1.00 45.31 299 GLY A N 1
ATOM 2220 C CA . GLY A 1 299 ? 13.474 4.690 30.338 1.00 45.31 299 GLY A CA 1
ATOM 2221 C C . GLY A 1 299 ? 12.737 3.518 29.703 1.00 45.31 299 GLY A C 1
ATOM 2222 O O . GLY A 1 299 ? 12.333 3.561 28.540 1.00 45.31 299 GLY A O 1
ATOM 2223 N N . ASP A 1 300 ? 12.620 2.468 30.506 1.00 43.41 300 ASP A N 1
ATOM 2224 C CA . ASP A 1 300 ? 12.063 1.165 30.173 1.00 43.41 300 ASP A CA 1
ATOM 2225 C C . ASP A 1 300 ? 10.534 1.269 30.111 1.00 43.41 300 ASP A C 1
ATOM 2227 O O . ASP A 1 300 ? 9.877 0.975 31.101 1.00 43.41 300 ASP A O 1
ATOM 2231 N N . ILE A 1 301 ? 9.930 1.699 28.997 1.00 41.19 301 ILE A N 1
ATOM 2232 C CA . ILE A 1 301 ? 8.459 1.703 28.844 1.00 41.19 301 ILE A CA 1
ATOM 2233 C C . ILE A 1 301 ? 8.035 0.671 27.807 1.00 41.19 301 ILE A C 1
ATOM 2235 O O . ILE A 1 301 ? 8.319 0.814 26.619 1.00 41.19 301 ILE A O 1
ATOM 2239 N N . GLY A 1 302 ? 7.309 -0.346 28.280 1.00 48.41 302 GLY A N 1
ATOM 2240 C CA . GLY A 1 302 ? 6.867 -1.491 27.486 1.00 48.41 302 GLY A CA 1
ATOM 2241 C C . GLY A 1 302 ? 8.016 -2.465 27.235 1.00 48.41 302 GLY A C 1
ATOM 2242 O O . GLY A 1 302 ? 9.181 -2.086 27.304 1.00 48.41 302 GLY A O 1
ATOM 2243 N N . GLY A 1 303 ? 7.714 -3.724 26.910 1.00 42.72 303 GLY A N 1
ATOM 2244 C CA . GLY A 1 303 ? 8.712 -4.787 26.690 1.00 42.72 303 GLY A CA 1
ATOM 2245 C C . GLY A 1 303 ? 9.758 -4.538 25.582 1.00 42.72 303 GLY A C 1
ATOM 2246 O O . GLY A 1 303 ? 10.490 -5.461 25.243 1.00 42.72 303 GLY A O 1
ATOM 2247 N N . GLY A 1 304 ? 9.827 -3.327 25.014 1.00 41.09 304 GLY A N 1
ATOM 2248 C CA . GLY A 1 304 ? 10.864 -2.846 24.100 1.00 41.09 304 GLY A CA 1
ATOM 2249 C C . GLY A 1 304 ? 11.790 -1.752 24.665 1.00 41.09 304 GLY A C 1
ATOM 2250 O O . GLY A 1 304 ? 12.646 -1.268 23.928 1.00 41.09 304 GLY A O 1
ATOM 2251 N N . GLY A 1 305 ? 11.639 -1.329 25.926 1.00 38.44 305 GLY A N 1
ATOM 2252 C CA . GLY A 1 305 ? 12.553 -0.389 26.585 1.00 38.44 305 GLY A CA 1
ATOM 2253 C C . GLY A 1 305 ? 13.511 -1.107 27.540 1.00 38.44 305 GLY A C 1
ATOM 2254 O O . GLY A 1 305 ? 13.056 -1.667 28.533 1.00 38.44 305 GLY A O 1
ATOM 2255 N N . GLN A 1 306 ? 14.821 -1.083 27.257 1.00 35.16 306 GLN A N 1
ATOM 2256 C CA . GLN A 1 306 ? 15.859 -1.524 28.202 1.00 35.16 306 GLN A CA 1
ATOM 2257 C C . GLN A 1 306 ? 16.840 -0.420 28.616 1.00 35.16 306 GLN A C 1
ATOM 2259 O O . GLN A 1 306 ? 17.242 0.466 27.844 1.00 35.16 306 GLN A O 1
ATOM 2264 N N . SER A 1 307 ? 17.279 -0.574 29.869 1.00 34.06 307 SER A N 1
ATOM 2265 C CA . SER A 1 307 ? 17.890 0.430 30.723 1.00 34.06 307 SER A CA 1
ATOM 2266 C C . SER A 1 307 ? 19.210 0.958 30.165 1.00 34.06 307 SER A C 1
ATOM 2268 O O . SER A 1 307 ? 20.244 0.286 30.193 1.00 34.06 307 SER A O 1
ATOM 2270 N N . GLY A 1 308 ? 19.207 2.206 29.710 1.00 35.56 308 GLY A N 1
ATOM 2271 C CA . GLY A 1 308 ? 20.422 2.902 29.308 1.00 35.56 308 GLY A CA 1
ATOM 2272 C C . GLY A 1 308 ? 20.213 4.406 29.305 1.00 35.56 308 GLY A C 1
ATOM 2273 O O . GLY A 1 308 ? 19.385 4.920 28.561 1.00 35.56 308 GLY A O 1
ATOM 2274 N N . ARG A 1 309 ? 20.980 5.131 30.131 1.00 32.25 309 ARG A N 1
ATOM 2275 C CA . ARG A 1 309 ? 21.083 6.598 30.083 1.00 32.25 309 ARG A CA 1
ATOM 2276 C C . ARG A 1 309 ? 21.695 7.014 28.739 1.00 32.25 309 ARG A C 1
ATOM 2278 O O . ARG A 1 309 ? 22.901 7.225 28.651 1.00 32.25 309 ARG A O 1
ATOM 2285 N N . ALA A 1 310 ? 20.869 7.161 27.713 1.00 30.95 310 ALA A N 1
ATOM 2286 C CA . ALA A 1 310 ? 21.231 7.850 26.487 1.00 30.95 310 ALA A CA 1
ATOM 2287 C C . ALA A 1 310 ? 20.596 9.243 26.523 1.00 30.95 310 ALA A C 1
ATOM 2289 O O . ALA A 1 310 ? 19.479 9.466 26.071 1.00 30.95 310 ALA A O 1
ATOM 2290 N N . SER A 1 311 ? 21.308 10.213 27.098 1.00 30.38 311 SER A N 1
ATOM 2291 C CA . SER A 1 311 ? 21.058 11.604 26.735 1.00 30.38 311 SER A CA 1
ATOM 2292 C C . SER A 1 311 ? 21.434 11.742 25.263 1.00 30.38 311 SER A C 1
ATOM 2294 O O . SER A 1 311 ? 22.622 11.680 24.944 1.00 30.38 311 SER A O 1
ATOM 2296 N N . ILE A 1 312 ? 20.458 11.913 24.373 1.00 31.83 312 ILE A N 1
ATOM 2297 C CA . ILE A 1 312 ? 20.727 12.514 23.067 1.00 31.83 312 ILE A CA 1
ATOM 2298 C C . ILE A 1 312 ? 21.282 13.904 23.401 1.00 31.83 312 ILE A C 1
ATOM 2300 O O . ILE A 1 312 ? 20.581 14.682 24.051 1.00 31.83 312 ILE A O 1
ATOM 2304 N N . PRO A 1 313 ? 22.557 14.218 23.111 1.00 27.70 313 PRO A N 1
ATOM 2305 C CA . PRO A 1 313 ? 23.039 15.557 23.369 1.00 27.70 313 PRO A CA 1
ATOM 2306 C C . PRO A 1 313 ? 22.260 16.485 22.440 1.00 27.70 313 PRO A C 1
ATOM 2308 O O . PRO A 1 313 ? 22.390 16.380 21.221 1.00 27.70 313 PRO A O 1
ATOM 2311 N N . GLU A 1 314 ? 21.468 17.388 23.021 1.00 30.06 314 GLU A N 1
ATOM 2312 C CA . GLU A 1 314 ? 20.971 18.595 22.364 1.00 30.06 314 GLU A CA 1
ATOM 2313 C C . GLU A 1 314 ? 22.180 19.411 21.876 1.00 30.06 314 GLU A C 1
ATOM 2315 O O . GLU A 1 314 ? 22.607 20.394 22.484 1.00 30.06 314 GLU A O 1
ATOM 2320 N N . ARG A 1 315 ? 22.798 19.008 20.766 1.00 26.80 315 ARG A N 1
ATOM 2321 C CA . ARG A 1 315 ? 23.524 19.963 19.946 1.00 26.80 315 ARG A CA 1
ATOM 2322 C C . ARG A 1 315 ? 22.457 20.712 19.180 1.00 26.80 315 ARG A C 1
ATOM 2324 O O . ARG A 1 315 ? 21.989 20.246 18.148 1.00 26.80 315 ARG A O 1
ATOM 2331 N N . ARG A 1 316 ? 22.090 21.881 19.712 1.00 28.69 316 ARG A N 1
ATOM 2332 C CA . ARG A 1 316 ? 21.530 22.965 18.908 1.00 28.69 316 ARG A CA 1
ATOM 2333 C C . ARG A 1 316 ? 22.309 23.018 17.597 1.00 28.69 316 ARG A C 1
ATOM 2335 O O . ARG A 1 316 ? 23.497 23.342 17.601 1.00 28.69 316 ARG A O 1
ATOM 2342 N N . PHE A 1 317 ? 21.647 22.706 16.491 1.00 29.55 317 PHE A N 1
ATOM 2343 C CA . PHE A 1 317 ? 22.047 23.252 15.207 1.00 29.55 317 PHE A CA 1
ATOM 2344 C C . PHE A 1 317 ? 21.743 24.750 15.278 1.00 29.55 317 PHE A C 1
ATOM 2346 O O . PHE A 1 317 ? 20.681 25.209 14.868 1.00 29.55 317 PHE A O 1
ATOM 2353 N N . ASP A 1 318 ? 22.661 25.516 15.875 1.00 27.16 318 ASP A N 1
ATOM 2354 C CA . ASP A 1 318 ? 22.681 26.967 15.735 1.00 27.16 318 ASP A CA 1
ATOM 2355 C C . ASP A 1 318 ? 23.005 27.273 14.265 1.00 27.16 318 ASP A C 1
ATOM 2357 O O . ASP A 1 318 ? 24.148 27.512 13.879 1.00 27.16 318 ASP A O 1
ATOM 2361 N N . LEU A 1 319 ? 21.971 27.285 13.423 1.00 31.72 319 LEU A N 1
ATOM 2362 C CA . LEU A 1 319 ? 21.957 27.992 12.145 1.00 31.72 319 LEU A CA 1
ATOM 2363 C C . LEU A 1 319 ? 21.863 29.500 12.429 1.00 31.72 319 LEU A C 1
ATOM 2365 O O . LEU A 1 319 ? 20.921 30.183 12.039 1.00 31.72 319 LEU A O 1
ATOM 2369 N N . GLN A 1 320 ? 22.859 30.041 13.131 1.00 29.66 320 GLN A N 1
ATOM 2370 C CA . GLN A 1 320 ? 23.164 31.462 13.064 1.00 29.66 320 GLN A CA 1
ATOM 2371 C C . GLN A 1 320 ? 24.425 31.644 12.236 1.00 29.66 320 GLN A C 1
ATOM 2373 O O . GLN A 1 320 ? 25.516 31.220 12.607 1.00 29.66 320 GLN A O 1
ATOM 2378 N N . SER A 1 321 ? 24.218 32.280 11.085 1.00 35.47 321 SER A N 1
ATOM 2379 C CA . SER A 1 321 ? 25.200 32.929 10.224 1.00 35.47 321 SER A CA 1
ATOM 2380 C C . SER A 1 321 ? 26.596 33.083 10.846 1.00 35.47 321 SER A C 1
ATOM 2382 O O . SER A 1 321 ? 26.904 34.089 11.486 1.00 35.47 321 SER A O 1
ATOM 2384 N N . SER A 1 322 ? 27.490 32.136 10.585 1.00 27.62 322 SER A N 1
ATOM 2385 C CA . SER A 1 322 ? 28.907 32.461 10.546 1.00 27.62 322 SER A CA 1
ATOM 2386 C C . SER A 1 322 ? 29.571 31.685 9.420 1.00 27.62 322 SER A C 1
ATOM 2388 O O . SER A 1 322 ? 29.619 30.461 9.369 1.00 27.62 322 SER A O 1
ATOM 2390 N N . THR A 1 323 ? 30.023 32.459 8.447 1.00 34.78 323 THR A N 1
ATOM 2391 C CA . THR A 1 323 ? 30.903 32.062 7.363 1.00 34.78 323 THR A CA 1
ATOM 2392 C C . THR A 1 323 ? 32.189 31.468 7.933 1.00 34.78 323 THR A C 1
ATOM 2394 O O . THR A 1 323 ? 33.128 32.217 8.178 1.00 34.78 323 THR A O 1
ATOM 2397 N N . MET A 1 324 ? 32.268 30.150 8.122 1.00 30.06 324 MET A N 1
ATOM 2398 C CA . MET A 1 324 ? 33.535 29.417 8.061 1.00 30.06 324 MET A CA 1
ATOM 2399 C C . MET A 1 324 ? 33.323 27.993 7.545 1.00 30.06 324 MET A C 1
ATOM 2401 O O . MET A 1 324 ? 32.767 27.122 8.199 1.00 30.06 324 MET A O 1
ATOM 2405 N N . SER A 1 325 ? 33.819 27.804 6.324 1.00 34.53 325 SER A N 1
ATOM 2406 C CA . SER A 1 325 ? 34.003 26.544 5.616 1.00 34.53 325 SER A CA 1
ATOM 2407 C C . SER A 1 325 ? 34.914 25.598 6.410 1.00 34.53 325 SER A C 1
ATOM 2409 O O . SER A 1 325 ? 36.138 25.633 6.263 1.00 34.53 325 SER A O 1
ATOM 2411 N N . THR A 1 326 ? 34.325 24.690 7.176 1.00 33.56 326 THR A N 1
ATOM 2412 C CA . THR A 1 326 ? 34.921 23.378 7.447 1.00 33.56 326 THR A CA 1
ATOM 2413 C C . THR A 1 326 ? 34.158 22.351 6.628 1.00 33.56 326 THR A C 1
ATOM 2415 O O . THR A 1 326 ? 33.024 22.017 6.946 1.00 33.56 326 THR A O 1
ATOM 2418 N N . LYS A 1 327 ? 34.786 21.894 5.538 1.00 36.16 327 LYS A N 1
ATOM 2419 C CA . LYS A 1 327 ? 34.355 20.744 4.741 1.00 36.16 327 LYS A CA 1
ATOM 2420 C C . LYS A 1 327 ? 34.334 19.509 5.647 1.00 36.16 327 LYS A C 1
ATOM 2422 O O . LYS A 1 327 ? 35.372 18.872 5.812 1.00 36.16 327 LYS A O 1
ATOM 2427 N N . MET A 1 328 ? 33.190 19.191 6.247 1.00 32.72 328 MET A N 1
ATOM 2428 C CA . MET A 1 328 ? 32.891 17.791 6.533 1.00 32.72 328 MET A CA 1
ATOM 2429 C C . MET A 1 328 ? 32.723 17.112 5.172 1.00 32.72 328 MET A C 1
ATOM 2431 O O . MET A 1 328 ? 32.138 17.688 4.253 1.00 32.72 328 MET A O 1
ATOM 2435 N N . SER A 1 329 ? 33.381 15.973 4.978 1.00 43.62 329 SER A N 1
ATOM 2436 C CA . SER A 1 329 ? 33.260 15.214 3.738 1.00 43.62 329 SER A CA 1
ATOM 2437 C C . SER A 1 329 ? 31.811 14.771 3.583 1.00 43.62 329 SER A C 1
ATOM 2439 O O . SER A 1 329 ? 31.257 14.183 4.509 1.00 43.62 329 SER A O 1
ATOM 2441 N N . SER A 1 330 ? 31.238 15.007 2.404 1.00 50.28 330 SER A N 1
ATOM 2442 C CA . SER A 1 330 ? 29.895 14.568 1.992 1.00 50.28 330 SER A CA 1
ATOM 2443 C C . SER A 1 330 ? 29.625 13.074 2.223 1.00 50.28 330 SER A C 1
ATOM 2445 O O . SER A 1 330 ? 28.481 12.647 2.215 1.00 50.28 330 SER A O 1
ATOM 2447 N N . ASP A 1 331 ? 30.665 12.271 2.459 1.00 46.47 331 ASP A N 1
ATOM 2448 C CA . ASP A 1 331 ? 30.549 10.842 2.744 1.00 46.47 331 ASP A CA 1
ATOM 2449 C C . ASP A 1 331 ? 30.021 10.507 4.160 1.00 46.47 331 ASP A C 1
ATOM 2451 O O . ASP A 1 331 ? 29.542 9.394 4.357 1.00 46.47 331 ASP A O 1
ATOM 2455 N N . GLU A 1 332 ? 30.069 11.424 5.141 1.00 46.62 332 GLU A N 1
ATOM 2456 C CA . GLU A 1 332 ? 29.559 11.160 6.508 1.00 46.62 332 GLU A CA 1
ATOM 2457 C C . GLU A 1 332 ? 28.124 11.672 6.755 1.00 46.62 332 GLU A C 1
ATOM 2459 O O . GLU A 1 332 ? 27.437 11.138 7.627 1.00 46.62 332 GLU A O 1
ATOM 2464 N N . GLU A 1 333 ? 27.636 12.661 5.992 1.00 49.06 333 GLU A N 1
ATOM 2465 C CA . GLU A 1 333 ? 26.279 13.224 6.162 1.00 49.06 333 GLU A CA 1
ATOM 2466 C C . GLU A 1 333 ? 25.171 12.331 5.568 1.00 49.06 333 GLU A C 1
ATOM 2468 O O . GLU A 1 333 ? 24.066 12.272 6.109 1.00 49.06 333 GLU A O 1
ATOM 2473 N N . ASP A 1 334 ? 25.469 11.557 4.521 1.00 48.66 334 ASP A N 1
ATOM 2474 C CA . ASP A 1 334 ? 24.464 10.777 3.777 1.00 48.66 334 ASP A CA 1
ATOM 2475 C C . ASP A 1 334 ? 24.163 9.390 4.352 1.00 48.66 334 ASP A C 1
ATOM 2477 O O . ASP A 1 334 ? 23.326 8.649 3.830 1.00 48.66 334 ASP A O 1
ATOM 2481 N N . ILE A 1 335 ? 24.783 9.036 5.478 1.00 46.81 335 ILE A N 1
ATOM 2482 C CA . ILE A 1 335 ? 24.438 7.800 6.178 1.00 46.81 335 ILE A CA 1
ATOM 2483 C C . ILE A 1 335 ? 23.077 7.941 6.881 1.00 46.81 335 ILE A C 1
ATOM 2485 O O . ILE A 1 335 ? 22.634 6.945 7.403 1.00 46.81 335 ILE A O 1
ATOM 2489 N N . GLY A 1 336 ? 22.372 9.085 6.852 1.00 44.56 336 GLY A N 1
ATOM 2490 C CA . GLY A 1 336 ? 21.191 9.524 7.642 1.00 44.56 336 GLY A CA 1
ATOM 2491 C C . GLY A 1 336 ? 20.085 8.557 8.128 1.00 44.56 336 GLY A C 1
ATOM 2492 O O . GLY A 1 336 ? 19.282 8.968 8.960 1.00 44.56 336 GLY A O 1
ATOM 2493 N N . ILE A 1 337 ? 20.045 7.289 7.718 1.00 50.97 337 ILE A N 1
ATOM 2494 C CA . ILE A 1 337 ? 19.300 6.226 8.420 1.00 50.97 337 ILE A CA 1
ATOM 2495 C C . ILE A 1 337 ? 20.169 5.551 9.514 1.00 50.97 337 ILE A C 1
ATOM 2497 O O . ILE A 1 337 ? 19.647 5.089 10.515 1.00 50.97 337 ILE A O 1
ATOM 2501 N N . ASN A 1 338 ? 21.500 5.528 9.391 1.00 44.75 338 ASN A N 1
ATOM 2502 C CA . ASN A 1 338 ? 22.419 4.666 10.145 1.00 44.75 338 ASN A CA 1
ATOM 2503 C C . ASN A 1 338 ? 23.433 5.325 11.132 1.00 44.75 338 ASN A C 1
ATOM 2505 O O . ASN A 1 338 ? 23.951 4.575 11.959 1.00 44.75 338 ASN A O 1
ATOM 2509 N N . PRO A 1 339 ? 23.770 6.642 11.181 1.00 37.38 339 PRO A N 1
ATOM 2510 C CA . PRO A 1 339 ? 24.886 7.094 12.019 1.00 37.38 339 PRO A CA 1
ATOM 2511 C C . PRO A 1 339 ? 24.440 7.451 13.448 1.00 37.38 339 PRO A C 1
ATOM 2513 O O . PRO A 1 339 ? 25.179 7.211 14.399 1.00 37.38 339 PRO A O 1
ATOM 2516 N N . THR A 1 340 ? 23.207 7.928 13.645 1.00 44.69 340 THR A N 1
ATOM 2517 C CA . THR A 1 340 ? 22.575 8.076 14.973 1.00 44.69 340 THR A CA 1
ATOM 2518 C C . THR A 1 340 ? 22.135 6.732 15.555 1.00 44.69 340 THR A C 1
ATOM 2520 O O . THR A 1 340 ? 22.107 6.551 16.772 1.00 44.69 340 THR A O 1
ATOM 2523 N N . LEU A 1 341 ? 21.871 5.759 14.683 1.00 47.28 341 LEU A N 1
ATOM 2524 C CA . LEU A 1 341 ? 21.594 4.373 15.033 1.00 47.28 341 LEU A CA 1
ATOM 2525 C C . LEU A 1 341 ? 22.860 3.586 15.424 1.00 47.28 341 LEU A C 1
ATOM 2527 O O . LEU A 1 341 ? 22.744 2.556 16.065 1.00 47.28 341 LEU A O 1
ATOM 2531 N N . ALA A 1 342 ? 24.080 4.029 15.119 1.00 44.47 342 ALA A N 1
ATOM 2532 C CA . ALA A 1 342 ? 25.277 3.253 15.467 1.00 44.47 342 ALA A CA 1
ATOM 2533 C C . ALA A 1 342 ? 25.638 3.305 16.969 1.00 44.47 342 ALA A C 1
ATOM 2535 O O . ALA A 1 342 ? 26.171 2.332 17.503 1.00 44.47 342 ALA A O 1
ATOM 2536 N N . SER A 1 343 ? 25.334 4.404 17.673 1.00 49.12 343 SER A N 1
ATOM 2537 C CA . S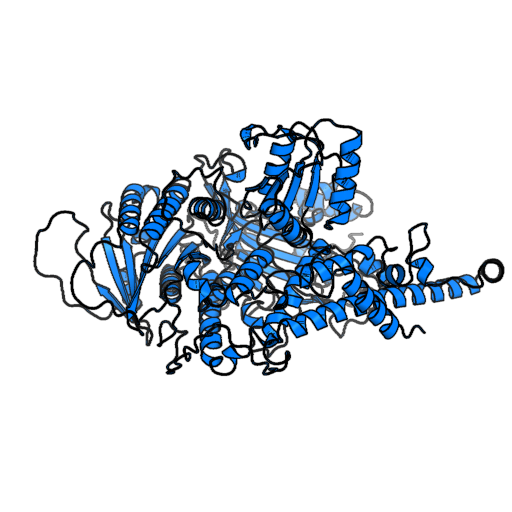ER A 1 343 ? 25.630 4.551 19.111 1.00 49.12 343 SER A CA 1
ATOM 2538 C C . SER A 1 343 ? 24.481 4.114 20.031 1.00 49.12 343 SER A C 1
ATOM 2540 O O . SER A 1 343 ? 24.751 3.586 21.106 1.00 49.12 343 SER A O 1
ATOM 2542 N N . ASN A 1 344 ? 23.222 4.260 19.591 1.00 55.41 344 ASN A N 1
ATOM 2543 C CA . ASN A 1 344 ? 22.008 3.855 20.325 1.00 55.41 344 ASN A CA 1
ATOM 2544 C C . ASN A 1 344 ? 21.246 2.684 19.663 1.00 55.41 344 ASN A C 1
ATOM 2546 O O . ASN A 1 344 ? 20.128 2.356 20.060 1.00 55.41 344 ASN A O 1
ATOM 2550 N N . GLY A 1 345 ? 21.826 2.031 18.652 1.00 62.47 345 GLY A N 1
ATOM 2551 C CA . GLY A 1 345 ? 21.118 1.074 17.791 1.00 62.47 345 GLY A CA 1
ATOM 2552 C C . GLY A 1 345 ? 20.585 -0.169 18.464 1.00 62.47 345 GLY A C 1
ATOM 2553 O O . GLY A 1 345 ? 19.662 -0.779 17.938 1.00 62.47 345 GLY A O 1
ATOM 2554 N N . GLY A 1 346 ? 21.129 -0.532 19.626 1.00 73.50 346 GLY A N 1
ATOM 2555 C CA . GLY A 1 346 ? 20.574 -1.616 20.431 1.00 73.50 346 GLY A CA 1
ATOM 2556 C C . GLY A 1 346 ? 19.122 -1.341 20.824 1.00 73.50 346 GLY A C 1
ATOM 2557 O O . GLY A 1 346 ? 18.264 -2.180 20.574 1.00 73.50 346 GLY A O 1
ATOM 2558 N N . GLN A 1 347 ? 18.841 -0.140 21.343 1.00 70.44 347 GLN A N 1
ATOM 2559 C CA . GLN A 1 347 ? 17.521 0.219 21.870 1.00 70.44 347 GLN A CA 1
ATOM 2560 C C . GLN A 1 347 ? 16.464 0.317 20.770 1.00 70.44 347 GLN A C 1
ATOM 2562 O O . GLN A 1 347 ? 15.395 -0.269 20.898 1.00 70.44 347 GLN A O 1
ATOM 2567 N N . LEU A 1 348 ? 16.759 0.997 19.654 1.00 75.81 348 LEU A N 1
ATOM 2568 C CA . LEU A 1 348 ? 15.784 1.084 18.561 1.00 75.81 348 LEU A CA 1
ATOM 2569 C C . LEU A 1 348 ? 15.516 -0.293 17.940 1.00 75.81 348 LEU A C 1
ATOM 2571 O O . LEU A 1 348 ? 14.370 -0.615 17.649 1.00 75.81 348 LEU A O 1
ATOM 2575 N N . ARG A 1 349 ? 16.543 -1.139 17.774 1.00 79.88 349 ARG A N 1
ATOM 2576 C CA . ARG A 1 349 ? 16.347 -2.508 17.267 1.00 79.88 349 ARG A CA 1
ATOM 2577 C C . ARG A 1 349 ? 15.492 -3.356 18.201 1.00 79.88 349 ARG A C 1
ATOM 2579 O O . ARG A 1 349 ? 14.688 -4.143 17.715 1.00 79.88 349 ARG A O 1
ATOM 2586 N N . GLU A 1 350 ? 15.667 -3.213 19.510 1.00 82.31 350 GLU A N 1
ATOM 2587 C CA . GLU A 1 350 ? 14.848 -3.910 20.501 1.00 82.31 350 GLU A CA 1
ATOM 2588 C C . GLU A 1 350 ? 13.397 -3.428 20.470 1.00 82.31 350 GLU A C 1
ATOM 2590 O O . GLU A 1 350 ? 12.489 -4.252 20.393 1.00 82.31 350 GLU A O 1
ATOM 2595 N N . ALA A 1 351 ? 13.177 -2.115 20.402 1.00 83.31 351 ALA A N 1
ATOM 2596 C CA . ALA A 1 351 ? 11.841 -1.547 20.286 1.00 83.31 351 ALA A CA 1
ATOM 2597 C C . ALA A 1 351 ? 11.133 -2.006 18.999 1.00 83.31 351 ALA A C 1
ATOM 2599 O O . ALA A 1 351 ? 9.984 -2.441 19.033 1.00 83.31 351 ALA A O 1
ATOM 2600 N N . LEU A 1 352 ? 11.832 -1.992 17.861 1.00 86.00 352 LEU A N 1
ATOM 2601 C CA . LEU A 1 352 ? 11.289 -2.489 16.597 1.00 86.00 352 LEU A CA 1
ATOM 2602 C C . LEU A 1 352 ? 11.022 -4.001 16.630 1.00 86.00 352 LEU A C 1
ATOM 2604 O O . LEU A 1 352 ? 10.025 -4.453 16.067 1.00 86.00 352 LEU A O 1
ATOM 2608 N N . ARG A 1 353 ? 11.872 -4.792 17.304 1.00 87.56 353 ARG A N 1
ATOM 2609 C CA . ARG A 1 353 ? 11.623 -6.226 17.523 1.00 87.56 353 ARG A CA 1
ATOM 2610 C C . ARG A 1 353 ? 10.365 -6.433 18.362 1.00 87.56 353 ARG A C 1
ATOM 2612 O O . ARG A 1 353 ? 9.535 -7.248 17.973 1.00 87.56 353 ARG A O 1
ATOM 2619 N N . TYR A 1 354 ? 10.201 -5.673 19.443 1.00 89.44 354 TYR A N 1
ATOM 2620 C CA . TYR A 1 354 ? 9.002 -5.709 20.277 1.00 89.44 354 TYR A CA 1
ATOM 2621 C C . TYR A 1 354 ? 7.740 -5.423 19.452 1.00 89.44 354 TYR A C 1
ATOM 2623 O O . TYR A 1 354 ? 6.808 -6.220 19.474 1.00 89.44 354 TYR A O 1
ATOM 2631 N N . TYR A 1 355 ? 7.723 -4.358 18.645 1.00 91.69 355 TYR A N 1
ATOM 2632 C CA . TYR A 1 355 ? 6.567 -4.044 17.795 1.00 91.69 355 TYR A CA 1
ATOM 2633 C C . TYR A 1 355 ? 6.322 -5.075 16.688 1.00 91.69 355 TYR A C 1
ATOM 2635 O O . TYR A 1 355 ? 5.173 -5.353 16.347 1.00 91.69 355 TYR A O 1
ATOM 2643 N N . ASN A 1 356 ? 7.382 -5.677 16.149 1.00 91.88 356 ASN A N 1
ATOM 2644 C CA . ASN A 1 356 ? 7.283 -6.769 15.185 1.00 91.88 356 ASN A CA 1
ATOM 2645 C C . ASN A 1 356 ? 6.654 -8.027 15.816 1.00 91.88 356 ASN A C 1
ATOM 2647 O O . ASN A 1 356 ? 5.752 -8.620 15.226 1.00 91.88 356 ASN A O 1
ATOM 2651 N N . GLU A 1 357 ? 7.087 -8.421 17.016 1.00 92.12 357 GLU A N 1
ATOM 2652 C CA . GLU A 1 357 ? 6.508 -9.541 17.774 1.00 92.12 357 GLU A CA 1
ATOM 2653 C C . GLU A 1 357 ? 5.068 -9.252 18.203 1.00 92.12 357 GLU A C 1
ATOM 2655 O O . GLU A 1 357 ? 4.191 -10.098 18.036 1.00 92.12 357 GLU A O 1
ATOM 2660 N N . LEU A 1 358 ? 4.794 -8.033 18.668 1.00 93.81 358 LEU A N 1
ATOM 2661 C CA . LEU A 1 358 ? 3.450 -7.597 19.022 1.00 93.81 358 LEU A CA 1
ATOM 2662 C C . LEU A 1 358 ? 2.507 -7.651 17.816 1.00 93.81 358 LEU A C 1
ATOM 2664 O O . LEU A 1 358 ? 1.381 -8.125 17.939 1.00 93.81 358 LEU A O 1
ATOM 2668 N N . GLY A 1 359 ? 2.957 -7.231 16.633 1.00 94.56 359 GLY A N 1
ATOM 2669 C CA . GLY A 1 359 ? 2.155 -7.348 15.418 1.00 94.56 359 GLY A CA 1
ATOM 2670 C C . GLY A 1 359 ? 1.898 -8.799 15.004 1.00 94.56 359 GLY A C 1
ATOM 2671 O O . GLY A 1 359 ? 0.781 -9.104 14.585 1.00 94.56 359 GLY A O 1
ATOM 2672 N N . ARG A 1 360 ? 2.862 -9.714 15.200 1.00 93.62 360 ARG A N 1
ATOM 2673 C CA . ARG A 1 360 ? 2.633 -11.163 15.029 1.00 93.62 360 ARG A CA 1
ATOM 2674 C C . ARG A 1 360 ? 1.561 -11.663 16.004 1.00 93.62 360 ARG A C 1
ATOM 2676 O O . ARG A 1 360 ? 0.602 -12.287 15.562 1.00 93.62 360 ARG A O 1
ATOM 2683 N N . LYS A 1 361 ? 1.651 -11.293 17.286 1.00 93.62 361 LYS A N 1
ATOM 2684 C CA . LYS A 1 361 ? 0.642 -11.620 18.311 1.00 93.62 361 LYS A CA 1
ATOM 2685 C C . LYS A 1 361 ? -0.750 -11.083 17.955 1.00 93.62 361 LYS A C 1
ATOM 2687 O O . LYS A 1 361 ? -1.737 -11.793 18.103 1.00 93.62 361 LYS A O 1
ATOM 2692 N N . CYS A 1 362 ? -0.846 -9.857 17.437 1.00 95.06 362 CYS A N 1
ATOM 2693 C CA . CYS A 1 362 ? -2.114 -9.295 16.954 1.00 95.06 362 CYS A CA 1
ATOM 2694 C C . CYS A 1 362 ? -2.693 -10.135 15.807 1.00 95.06 362 CYS A C 1
ATOM 2696 O O . CYS A 1 362 ? -3.880 -10.458 15.794 1.00 95.06 362 CYS A O 1
ATOM 2698 N N . CYS A 1 363 ? -1.840 -10.541 14.870 1.00 92.56 363 CYS A N 1
ATOM 2699 C CA . CYS A 1 363 ? -2.228 -11.382 13.749 1.00 92.56 363 CYS A CA 1
ATOM 2700 C C . CYS A 1 363 ? -2.754 -12.756 14.204 1.00 92.56 363 CYS A C 1
ATOM 2702 O O . CYS A 1 363 ? -3.779 -13.228 13.706 1.00 92.56 363 CYS A O 1
ATOM 2704 N N . GLU A 1 364 ? -2.110 -13.356 15.211 1.00 88.81 364 GLU A N 1
ATOM 2705 C CA . GLU A 1 364 ? -2.533 -14.615 15.832 1.00 88.81 364 GLU A CA 1
ATOM 2706 C C . GLU A 1 364 ? -3.922 -14.543 16.466 1.00 88.81 364 GLU A C 1
ATOM 2708 O O . GLU A 1 364 ? -4.576 -15.574 16.540 1.00 88.81 364 GLU A O 1
ATOM 2713 N N . VAL A 1 365 ? -4.398 -13.366 16.882 1.00 91.00 365 VAL A N 1
ATOM 2714 C CA . VAL A 1 365 ? -5.764 -13.160 17.407 1.00 91.00 365 VAL A CA 1
ATOM 2715 C C . VAL A 1 365 ? -6.712 -12.541 16.371 1.00 91.00 365 VAL A C 1
ATOM 2717 O O . VAL A 1 365 ? -7.753 -11.989 16.719 1.00 91.00 365 VAL A O 1
ATOM 2720 N N . ALA A 1 366 ? -6.365 -12.621 15.079 1.00 92.69 366 ALA A N 1
ATOM 2721 C CA . ALA A 1 366 ? -7.130 -12.032 13.976 1.00 92.69 366 ALA A CA 1
ATOM 2722 C C . ALA A 1 366 ? -7.393 -10.519 14.151 1.00 92.69 366 ALA A C 1
ATOM 2724 O O . ALA A 1 366 ? -8.455 -10.017 13.770 1.00 92.69 366 ALA A O 1
ATOM 2725 N N . MET A 1 367 ? -6.430 -9.797 14.733 1.00 95.25 367 MET A N 1
ATOM 2726 C CA . MET A 1 367 ? -6.475 -8.352 14.933 1.00 95.25 367 MET A CA 1
ATOM 2727 C C . MET A 1 367 ? -5.510 -7.634 13.990 1.00 95.25 367 MET A C 1
ATOM 2729 O O . MET A 1 367 ? -4.304 -7.869 14.028 1.00 95.25 367 MET A O 1
ATOM 2733 N N . GLY A 1 368 ? -6.035 -6.717 13.182 1.00 95.50 368 GLY A N 1
ATOM 2734 C CA . GLY A 1 368 ? -5.231 -5.784 12.391 1.00 95.50 368 GLY A CA 1
ATOM 2735 C C . GLY A 1 368 ? -5.139 -4.426 13.072 1.00 95.50 368 GLY A C 1
ATOM 2736 O O . GLY A 1 368 ? -6.159 -3.894 13.518 1.00 95.50 368 GLY A O 1
ATOM 2737 N N . VAL A 1 369 ? -3.928 -3.869 13.151 1.00 95.12 369 VAL A N 1
ATOM 2738 C CA . VAL A 1 369 ? -3.649 -2.617 13.864 1.00 95.12 369 VAL A CA 1
ATOM 2739 C C . VAL A 1 369 ? -3.304 -1.505 12.884 1.00 95.12 369 VAL A C 1
ATOM 2741 O O . VAL A 1 369 ? -2.299 -1.536 12.173 1.00 95.12 369 VAL A O 1
ATOM 2744 N N . ASP A 1 370 ? -4.141 -0.483 12.900 1.00 92.75 370 ASP A N 1
ATOM 2745 C CA . ASP A 1 370 ? -4.049 0.712 12.092 1.00 92.75 370 ASP A CA 1
ATOM 2746 C C . ASP A 1 370 ? -3.547 1.877 12.952 1.00 92.75 370 ASP A C 1
ATOM 2748 O O . ASP A 1 370 ? -4.186 2.268 13.928 1.00 92.75 370 ASP A O 1
ATOM 2752 N N . ILE A 1 371 ? -2.387 2.435 12.601 1.00 90.56 371 ILE A N 1
ATOM 2753 C CA . ILE A 1 371 ? -1.752 3.522 13.360 1.00 90.56 371 ILE A CA 1
ATOM 2754 C C . ILE A 1 371 ? -2.135 4.873 12.745 1.00 90.56 371 ILE A C 1
ATOM 2756 O O . ILE A 1 371 ? -1.911 5.107 11.556 1.00 90.56 371 ILE A O 1
ATOM 2760 N N . CYS A 1 372 ? -2.680 5.769 13.563 1.00 88.56 372 CYS A N 1
ATOM 2761 C CA . CYS A 1 372 ? -3.071 7.132 13.211 1.00 88.56 372 CYS A CA 1
ATOM 2762 C C . CYS A 1 372 ? -2.185 8.115 13.993 1.00 88.56 372 CYS A C 1
ATOM 2764 O O . CYS A 1 372 ? -2.405 8.339 15.184 1.00 88.56 372 CYS A O 1
ATOM 2766 N N . GLY A 1 373 ? -1.151 8.663 13.348 1.00 84.38 373 GLY A N 1
ATOM 2767 C CA . GLY A 1 373 ? -0.165 9.530 13.998 1.00 84.38 373 GLY A CA 1
ATOM 2768 C C . GLY A 1 373 ? -0.497 11.011 13.835 1.00 84.38 373 GLY A C 1
ATOM 2769 O O . GLY A 1 373 ? -0.355 11.562 12.752 1.00 84.38 373 GLY A O 1
ATOM 2770 N N . VAL A 1 374 ? -0.880 11.695 14.909 1.00 79.88 374 VAL A N 1
ATOM 2771 C CA . VAL A 1 374 ? -1.106 13.146 14.871 1.00 79.88 374 VAL A CA 1
ATOM 2772 C C . VAL A 1 374 ? 0.226 13.850 15.135 1.00 79.88 374 VAL A C 1
ATOM 2774 O O . VAL A 1 374 ? 0.694 13.887 16.278 1.00 79.88 374 VAL A O 1
ATOM 2777 N N . LEU A 1 375 ? 0.859 14.362 14.073 1.00 71.56 375 LEU A N 1
ATOM 2778 C CA . LEU A 1 375 ? 2.155 15.038 14.151 1.00 71.56 375 LEU A CA 1
ATOM 2779 C C . LEU A 1 375 ? 1.991 16.556 14.188 1.00 71.56 375 LEU A C 1
ATOM 2781 O O . LEU A 1 375 ? 1.493 17.172 13.254 1.00 71.56 375 LEU A O 1
ATOM 2785 N N . ASP A 1 376 ? 2.487 17.189 15.245 1.00 69.75 376 ASP A N 1
ATOM 2786 C CA . ASP A 1 376 ? 2.579 18.646 15.291 1.00 69.75 376 ASP A CA 1
ATOM 2787 C C . ASP A 1 376 ? 3.712 19.133 14.364 1.00 69.75 376 ASP A C 1
ATOM 2789 O O . ASP A 1 376 ? 4.892 18.854 14.602 1.00 69.75 376 ASP A O 1
ATOM 2793 N N . SER A 1 377 ? 3.382 19.882 13.305 1.00 61.22 377 SER A N 1
ATOM 2794 C CA . SER A 1 377 ? 4.381 20.455 12.386 1.00 61.22 377 SER A CA 1
ATOM 2795 C C . SER A 1 377 ? 5.369 21.398 13.069 1.00 61.22 377 SER A C 1
ATOM 2797 O O . SER A 1 377 ? 6.499 21.536 12.596 1.00 61.22 377 SER A O 1
ATOM 2799 N N . SER A 1 378 ? 5.005 22.007 14.201 1.00 58.81 378 SER A N 1
ATOM 2800 C CA . SER A 1 378 ? 5.938 22.825 14.979 1.00 58.81 378 SER A CA 1
ATOM 2801 C C . SER A 1 378 ? 7.055 21.989 15.620 1.00 58.81 378 SER A C 1
ATOM 2803 O O . SER A 1 378 ? 8.175 22.481 15.778 1.00 58.81 378 SER A O 1
ATOM 2805 N N . ALA A 1 379 ? 6.800 20.705 15.900 1.00 55.00 379 ALA A N 1
ATOM 2806 C CA . ALA A 1 379 ? 7.790 19.767 16.427 1.00 55.00 379 ALA A CA 1
ATOM 2807 C C . ALA A 1 379 ? 8.796 19.295 15.358 1.00 55.00 379 ALA A C 1
ATOM 2809 O O . ALA A 1 379 ? 9.939 18.968 15.682 1.00 55.00 379 ALA A O 1
ATOM 2810 N N . MET A 1 380 ? 8.422 19.335 14.073 1.00 53.16 380 MET A N 1
ATOM 2811 C CA . MET A 1 380 ? 9.295 18.927 12.960 1.00 53.16 380 MET A CA 1
ATOM 2812 C C . MET A 1 380 ? 10.523 19.838 12.779 1.00 53.16 380 MET A C 1
ATOM 2814 O O . MET A 1 380 ? 11.505 19.426 12.166 1.00 53.16 380 MET A O 1
ATOM 2818 N N . GLY A 1 381 ? 10.509 21.060 13.326 1.00 54.25 381 GLY A N 1
ATOM 2819 C CA . GLY A 1 381 ? 11.580 22.045 13.142 1.00 54.25 381 GLY A CA 1
ATOM 2820 C C . GLY A 1 381 ? 12.869 21.813 13.948 1.00 54.25 381 GLY A C 1
ATOM 2821 O O . GLY A 1 381 ? 13.846 22.518 13.704 1.00 54.25 381 GLY A O 1
ATOM 2822 N N . GLY A 1 382 ? 12.904 20.876 14.908 1.00 52.50 382 GLY A N 1
ATOM 2823 C CA . GLY A 1 382 ? 14.051 20.736 15.828 1.00 52.50 382 GLY A CA 1
ATOM 2824 C C . GLY A 1 382 ? 14.475 19.315 16.208 1.00 52.50 382 GLY A C 1
ATOM 2825 O O . GLY A 1 382 ? 15.599 19.123 16.669 1.00 52.50 382 GLY A O 1
ATOM 2826 N N . GLY A 1 383 ? 13.630 18.312 15.988 1.00 54.09 383 GLY A N 1
ATOM 2827 C CA . GLY A 1 383 ? 13.947 16.913 16.258 1.00 54.09 383 GLY A CA 1
ATOM 2828 C C . GLY A 1 383 ? 12.830 16.045 15.708 1.00 54.09 383 GLY A C 1
ATOM 2829 O O . GLY A 1 383 ? 11.730 16.054 16.249 1.00 54.09 383 GLY A O 1
ATOM 2830 N N . GLY A 1 384 ? 13.088 15.357 14.595 1.00 53.84 384 GLY A N 1
ATOM 2831 C CA . GLY A 1 384 ? 12.082 14.520 13.945 1.00 53.84 384 GLY A CA 1
ATOM 2832 C C . GLY A 1 384 ? 11.522 13.476 14.913 1.00 53.84 384 GLY A C 1
ATOM 2833 O O . GLY A 1 384 ? 12.286 12.824 15.627 1.00 53.84 384 GLY A O 1
ATOM 2834 N N . GLY A 1 385 ? 10.196 13.321 14.931 1.00 59.66 385 GLY A N 1
ATOM 2835 C CA . GLY A 1 385 ? 9.554 12.183 15.586 1.00 59.66 385 GLY A CA 1
ATOM 2836 C C . GLY A 1 385 ? 10.085 10.855 15.029 1.00 59.66 385 GLY A C 1
ATOM 2837 O O . GLY A 1 385 ? 10.605 10.807 13.912 1.00 59.66 385 GLY A O 1
ATOM 2838 N N . ILE A 1 386 ? 9.997 9.794 15.839 1.00 63.78 386 ILE A N 1
ATOM 2839 C CA . ILE A 1 386 ? 10.329 8.397 15.476 1.00 63.78 386 ILE A CA 1
ATOM 2840 C C . ILE A 1 386 ? 9.037 7.547 15.501 1.00 63.78 386 ILE A C 1
ATOM 2842 O O . ILE A 1 386 ? 9.060 6.342 15.698 1.00 63.78 386 ILE A O 1
ATOM 2846 N N . LEU A 1 387 ? 7.860 8.161 15.384 1.00 74.75 387 LEU A N 1
ATOM 2847 C CA . LEU A 1 387 ? 6.574 7.473 15.468 1.00 74.75 387 LEU A CA 1
ATOM 2848 C C . LEU A 1 387 ? 6.377 6.489 14.313 1.00 74.75 387 LEU A C 1
ATOM 2850 O O . LEU A 1 387 ? 6.160 5.301 14.546 1.00 74.75 387 LEU A O 1
ATOM 2854 N N . ALA A 1 388 ? 6.453 6.959 13.070 1.00 76.81 388 ALA A N 1
ATOM 2855 C CA . ALA A 1 388 ? 6.139 6.119 11.917 1.00 76.81 388 ALA A CA 1
ATOM 2856 C C . ALA A 1 388 ? 7.135 4.968 11.774 1.00 76.81 388 ALA A C 1
ATOM 2858 O O . ALA A 1 388 ? 6.744 3.824 11.548 1.00 76.81 388 ALA A O 1
ATOM 2859 N N . SER A 1 389 ? 8.417 5.266 11.972 1.00 80.12 389 SER A N 1
ATOM 2860 C CA . SER A 1 389 ? 9.483 4.270 11.937 1.00 80.12 389 SER A CA 1
ATOM 2861 C C . SER A 1 389 ? 9.360 3.222 13.047 1.00 80.12 389 SER A C 1
ATOM 2863 O O . SER A 1 389 ? 9.599 2.045 12.787 1.00 80.12 389 SER A O 1
ATOM 2865 N N . LEU A 1 390 ? 8.928 3.611 14.252 1.00 84.88 390 LEU A N 1
ATOM 2866 C CA . LEU A 1 390 ? 8.756 2.703 15.389 1.00 84.88 390 LEU A CA 1
ATOM 2867 C C . LEU A 1 390 ? 7.538 1.779 15.251 1.00 84.88 390 LEU A C 1
ATOM 2869 O O . LEU A 1 390 ? 7.632 0.597 15.577 1.00 84.88 390 LEU A O 1
ATOM 2873 N N . TYR A 1 391 ? 6.405 2.300 14.768 1.00 89.31 391 TYR A N 1
ATOM 2874 C CA . TYR A 1 391 ? 5.148 1.547 14.670 1.00 89.31 391 TYR A CA 1
ATOM 2875 C C . TYR A 1 391 ? 4.947 0.819 13.339 1.00 89.31 391 TYR A C 1
ATOM 2877 O O . TYR A 1 391 ? 4.061 -0.035 13.248 1.00 89.31 391 TYR A O 1
ATOM 2885 N N . ALA A 1 392 ? 5.767 1.104 12.323 1.00 89.25 392 ALA A N 1
ATOM 2886 C CA . ALA A 1 392 ? 5.721 0.412 11.037 1.00 89.25 392 ALA A CA 1
ATOM 2887 C C . ALA A 1 392 ? 5.683 -1.124 11.172 1.00 89.25 392 ALA A C 1
ATOM 2889 O O . ALA A 1 392 ? 4.807 -1.736 10.555 1.00 89.25 392 ALA A O 1
ATOM 2890 N N . PRO A 1 393 ? 6.533 -1.773 11.999 1.00 92.00 393 PRO A N 1
ATOM 2891 C CA . PRO A 1 393 ? 6.519 -3.229 12.116 1.00 92.00 393 PRO A CA 1
ATOM 2892 C C . PRO A 1 393 ? 5.210 -3.767 12.704 1.00 92.00 393 PRO A C 1
ATOM 2894 O O . PRO A 1 393 ? 4.729 -4.806 12.260 1.00 92.00 393 PRO A O 1
ATOM 2897 N N . LEU A 1 394 ? 4.597 -3.057 13.658 1.00 93.19 394 LEU A N 1
ATOM 2898 C CA . LEU A 1 394 ? 3.316 -3.449 14.256 1.00 93.19 394 LEU A CA 1
ATOM 2899 C C . LEU A 1 394 ? 2.196 -3.463 13.207 1.00 93.19 394 LEU A C 1
ATOM 2901 O O . LEU A 1 394 ? 1.450 -4.439 13.096 1.00 93.19 394 LEU A O 1
ATOM 2905 N N . ASN A 1 395 ? 2.104 -2.402 12.407 1.00 92.94 395 ASN A N 1
ATOM 2906 C CA . ASN A 1 395 ? 1.123 -2.299 11.330 1.00 92.94 395 ASN A CA 1
ATOM 2907 C C . ASN A 1 395 ? 1.350 -3.382 10.259 1.00 92.94 395 ASN A C 1
ATOM 2909 O O . ASN A 1 395 ? 0.436 -4.151 9.963 1.00 92.94 395 ASN A O 1
ATOM 2913 N N . LEU A 1 396 ? 2.584 -3.522 9.763 1.00 92.06 396 LEU A N 1
ATOM 2914 C CA . LEU A 1 396 ? 2.927 -4.521 8.747 1.00 92.06 396 LEU A CA 1
ATOM 2915 C C . LEU A 1 396 ? 2.672 -5.954 9.237 1.00 92.06 396 LEU A C 1
ATOM 2917 O O . LEU A 1 396 ? 2.135 -6.775 8.503 1.00 92.06 396 LEU A O 1
ATOM 2921 N N . ARG A 1 397 ? 3.006 -6.289 10.486 1.00 94.00 397 ARG A N 1
ATOM 2922 C CA . ARG A 1 397 ? 2.865 -7.668 10.986 1.00 94.00 397 ARG A CA 1
ATOM 2923 C C . ARG A 1 397 ? 1.443 -8.043 11.372 1.00 94.00 397 ARG A C 1
ATOM 2925 O O . ARG A 1 397 ? 1.072 -9.205 11.216 1.00 94.00 397 ARG A O 1
ATOM 2932 N N . SER A 1 398 ? 0.646 -7.084 11.828 1.00 94.81 398 SER A N 1
ATOM 2933 C CA . SER A 1 398 ? -0.752 -7.334 12.196 1.00 94.81 398 SER A CA 1
ATOM 2934 C C . SER A 1 398 ? -1.690 -7.466 10.990 1.00 94.81 398 SER A C 1
ATOM 2936 O O . SER A 1 398 ? -2.827 -7.904 11.148 1.00 94.81 398 SER A O 1
ATOM 2938 N N . GLY A 1 399 ? -1.258 -7.110 9.776 1.00 91.94 399 GLY A N 1
ATOM 2939 C CA . GLY A 1 399 ? -2.195 -6.915 8.664 1.00 91.94 399 GLY A CA 1
ATOM 2940 C C . GLY A 1 399 ? -2.978 -5.607 8.826 1.00 91.94 399 GLY A C 1
ATOM 2941 O O . GLY A 1 399 ? -4.185 -5.539 8.604 1.00 91.94 399 GLY A O 1
ATOM 2942 N N . GLY A 1 400 ? -2.331 -4.552 9.314 1.00 89.50 400 GLY A N 1
ATOM 2943 C CA . GLY A 1 400 ? -2.893 -3.210 9.235 1.00 89.50 400 GLY A CA 1
ATOM 2944 C C . GLY A 1 400 ? -3.075 -2.792 7.772 1.00 89.50 400 GLY A C 1
ATOM 2945 O O . GLY A 1 400 ? -2.309 -3.185 6.896 1.00 89.50 400 GLY A O 1
ATOM 2946 N N . CYS A 1 401 ? -4.116 -2.011 7.495 1.00 75.50 401 CYS A N 1
ATOM 2947 C CA . CYS A 1 401 ? -4.427 -1.491 6.158 1.00 75.50 401 CYS A CA 1
ATOM 2948 C C . CYS A 1 401 ? -4.141 0.018 6.054 1.00 75.50 401 CYS A C 1
ATOM 2950 O O . CYS A 1 401 ? -4.243 0.596 4.971 1.00 75.50 401 CYS A O 1
ATOM 2952 N N . THR A 1 402 ? -3.815 0.697 7.164 1.00 64.81 402 THR A N 1
ATOM 2953 C CA . THR A 1 402 ? -3.452 2.119 7.141 1.00 64.81 402 THR A CA 1
ATOM 2954 C C . THR A 1 402 ? -1.968 2.364 6.882 1.00 64.81 402 THR A C 1
ATOM 2956 O O . THR A 1 402 ? -1.098 1.836 7.565 1.00 64.81 402 THR A O 1
ATOM 2959 N N . SER A 1 403 ? -1.698 3.327 6.002 1.00 62.91 403 SER A N 1
ATOM 2960 C CA . SER A 1 403 ? -0.561 4.232 6.150 1.00 62.91 403 SER A CA 1
ATOM 2961 C C . SER A 1 403 ? -0.729 5.075 7.415 1.00 62.91 403 SER A C 1
ATOM 2963 O O . SER A 1 403 ? -1.855 5.476 7.719 1.00 62.91 403 SER A O 1
ATOM 2965 N N . VAL A 1 404 ? 0.362 5.387 8.116 1.00 60.94 404 VAL A N 1
ATOM 2966 C CA . VAL A 1 404 ? 0.351 6.380 9.203 1.00 60.94 404 VAL A CA 1
ATOM 2967 C C . VAL A 1 404 ? -0.307 7.656 8.668 1.00 60.94 404 VAL A C 1
ATOM 2969 O O . VAL A 1 404 ? 0.195 8.265 7.725 1.00 60.94 404 VAL A O 1
ATOM 2972 N N . ILE A 1 405 ? -1.494 7.986 9.185 1.00 64.75 405 ILE A N 1
ATOM 2973 C CA . ILE A 1 405 ? -2.227 9.188 8.772 1.00 64.75 405 ILE A CA 1
ATOM 2974 C C . ILE A 1 405 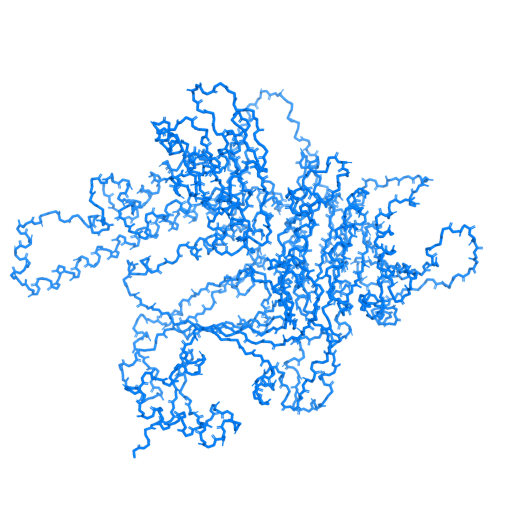? -1.537 10.356 9.450 1.00 64.75 405 ILE A C 1
ATOM 2976 O O . ILE A 1 405 ? -1.692 10.499 10.655 1.00 64.75 405 ILE A O 1
ATOM 2980 N N . ASP A 1 406 ? -0.783 11.137 8.684 1.00 64.50 406 ASP A N 1
ATOM 2981 C CA . ASP A 1 406 ? -0.102 12.331 9.171 1.00 64.50 406 ASP A CA 1
ATOM 2982 C C . ASP A 1 406 ? -1.043 13.547 9.107 1.00 64.50 406 ASP A C 1
ATOM 2984 O O . ASP A 1 406 ? -1.617 13.859 8.058 1.00 64.50 406 ASP A O 1
ATOM 2988 N N . VAL A 1 407 ? -1.225 14.218 10.243 1.00 64.62 407 VAL A N 1
ATOM 2989 C CA . VAL A 1 407 ? -2.056 15.421 10.387 1.00 64.62 407 VAL A CA 1
ATOM 2990 C C . VAL A 1 407 ? -1.139 16.578 10.766 1.00 64.62 407 VAL A C 1
ATOM 2992 O O . VAL A 1 407 ? -1.017 16.919 11.936 1.00 64.62 407 VAL A O 1
ATOM 2995 N N . THR A 1 408 ? -0.474 17.167 9.772 1.00 57.81 408 THR A N 1
ATOM 2996 C CA . THR A 1 408 ? 0.608 18.141 9.986 1.00 57.81 408 THR A CA 1
ATOM 2997 C C . THR A 1 408 ? 0.135 19.551 10.350 1.00 57.81 408 THR A C 1
ATOM 2999 O O . THR A 1 408 ? 0.921 20.332 10.887 1.00 57.81 408 THR A O 1
ATOM 3002 N N . SER A 1 409 ? -1.124 19.930 10.109 1.00 56.38 409 SER A N 1
ATOM 3003 C CA . SER A 1 409 ? -1.593 21.304 10.349 1.00 56.38 409 SER A CA 1
ATOM 3004 C C . SER A 1 409 ? -2.908 21.359 11.120 1.00 56.38 409 SER A C 1
ATOM 3006 O O . SER A 1 409 ? -3.995 21.335 10.545 1.00 56.38 409 SER A O 1
ATOM 3008 N N . PHE A 1 410 ? -2.801 21.496 12.440 1.00 55.78 410 PHE A N 1
ATOM 3009 C CA . PHE A 1 410 ? -3.914 21.900 13.291 1.00 55.78 410 PHE A CA 1
ATOM 3010 C C . PHE A 1 410 ? -3.925 23.427 13.417 1.00 55.78 410 PHE A C 1
ATOM 3012 O O . PHE A 1 410 ? -3.178 23.998 14.207 1.00 55.78 410 PHE A O 1
ATOM 3019 N N . ASP A 1 411 ? -4.762 24.108 12.634 1.00 56.66 411 ASP A N 1
ATOM 3020 C CA . ASP A 1 411 ? -4.883 25.576 12.691 1.00 56.66 411 ASP A CA 1
ATOM 3021 C C . ASP A 1 411 ? -5.770 26.082 13.848 1.00 56.66 411 ASP A C 1
ATOM 3023 O O . ASP A 1 411 ? -5.917 27.287 14.057 1.00 56.66 411 ASP A O 1
ATOM 3027 N N . GLY A 1 412 ? -6.340 25.162 14.632 1.00 56.12 412 GLY A N 1
ATOM 3028 C CA . GLY A 1 412 ? -7.147 25.471 15.807 1.00 56.12 412 GLY A CA 1
ATOM 3029 C C . GLY A 1 412 ? -8.600 25.850 15.510 1.00 56.12 412 GLY A C 1
ATOM 3030 O O . GLY A 1 412 ? -9.339 26.138 16.452 1.00 56.12 412 GLY A O 1
ATOM 3031 N N . THR A 1 413 ? -9.040 25.859 14.247 1.00 51.31 413 THR A N 1
ATOM 3032 C CA . THR A 1 413 ? -10.414 26.234 13.894 1.00 51.31 413 THR A CA 1
ATOM 3033 C C . THR A 1 413 ? -11.299 25.012 13.660 1.00 51.31 413 THR A C 1
ATOM 3035 O O . THR A 1 413 ? -10.988 24.140 12.856 1.00 51.31 413 THR A O 1
ATOM 3038 N N . ILE A 1 414 ? -12.420 24.938 14.389 1.00 45.34 414 ILE A N 1
ATOM 3039 C CA . ILE A 1 414 ? -13.461 23.923 14.174 1.00 45.34 414 ILE A CA 1
ATOM 3040 C C . ILE A 1 414 ? -14.418 24.444 13.110 1.00 45.34 414 ILE A C 1
ATOM 3042 O O . ILE A 1 414 ? -15.320 25.233 13.395 1.00 45.34 414 ILE A O 1
ATOM 3046 N N . SER A 1 415 ? -14.203 24.021 11.869 1.00 46.88 415 SER A N 1
ATOM 3047 C CA . SER A 1 415 ? -15.225 24.104 10.828 1.00 46.88 415 SER A CA 1
ATOM 3048 C C . SER A 1 415 ? -16.078 22.826 10.861 1.00 46.88 415 SER A C 1
ATOM 3050 O O . SER A 1 415 ? -15.559 21.759 11.198 1.00 46.88 415 SER A O 1
ATOM 3052 N N . PRO A 1 416 ? -17.394 22.902 10.580 1.00 46.12 416 PRO A N 1
ATOM 3053 C CA . PRO A 1 416 ? -18.218 21.705 10.459 1.00 46.12 416 PRO A CA 1
ATOM 3054 C C . PRO A 1 416 ? -17.616 20.769 9.404 1.00 46.12 416 PRO A C 1
ATOM 3056 O O . PRO A 1 416 ? -17.288 21.203 8.301 1.00 46.12 416 PRO A O 1
ATOM 3059 N N . ILE A 1 417 ? -17.437 19.500 9.776 1.00 51.34 417 ILE A N 1
ATOM 3060 C CA . ILE A 1 417 ? -16.790 18.483 8.946 1.00 51.34 417 ILE A CA 1
ATOM 3061 C C . ILE A 1 417 ? -17.747 18.103 7.818 1.00 51.34 417 ILE A C 1
ATOM 3063 O O . ILE A 1 417 ? -18.700 17.357 8.026 1.00 51.34 417 ILE A O 1
ATOM 3067 N N . ASP A 1 418 ? -17.482 18.611 6.621 1.00 54.41 418 ASP A N 1
ATOM 3068 C CA . ASP A 1 418 ? -18.041 18.053 5.398 1.00 54.41 418 ASP A CA 1
ATOM 3069 C C . ASP A 1 418 ? -17.102 16.946 4.895 1.00 54.41 418 ASP A C 1
ATOM 3071 O O . ASP A 1 418 ? -16.006 17.198 4.392 1.00 54.41 418 ASP A O 1
ATOM 3075 N N . ILE A 1 419 ? -17.517 15.692 5.096 1.00 53.88 419 ILE A N 1
ATOM 3076 C CA . ILE A 1 419 ? -16.741 14.490 4.752 1.00 53.88 419 ILE A CA 1
ATOM 3077 C C . ILE A 1 419 ? -16.477 14.423 3.238 1.00 53.88 419 ILE A C 1
ATOM 3079 O O . ILE A 1 419 ? -15.454 13.880 2.799 1.00 53.88 419 ILE A O 1
ATOM 3083 N N . GLU A 1 420 ? -17.372 14.978 2.417 1.00 56.38 420 GLU A N 1
ATOM 3084 C CA . GLU A 1 420 ? -17.241 14.918 0.964 1.00 56.38 420 GLU A CA 1
ATOM 3085 C C . GLU A 1 420 ? -16.105 15.829 0.484 1.00 56.38 420 GLU A C 1
ATOM 3087 O O . GLU A 1 420 ? -15.253 15.377 -0.290 1.00 56.38 420 GLU A O 1
ATOM 3092 N N . THR A 1 421 ? -16.009 17.041 1.039 1.00 56.00 421 THR A N 1
ATOM 3093 C CA . THR A 1 421 ? -15.021 18.072 0.662 1.00 56.00 421 THR A CA 1
ATOM 3094 C C . THR A 1 421 ? -13.747 18.086 1.516 1.00 56.00 421 THR A C 1
ATOM 3096 O O . THR A 1 421 ? -12.808 18.830 1.226 1.00 56.00 421 THR A O 1
ATOM 3099 N N . ALA A 1 422 ? -13.675 17.234 2.540 1.00 58.66 422 ALA A N 1
ATOM 3100 C CA . ALA A 1 422 ? -12.555 17.130 3.466 1.00 58.66 422 ALA A CA 1
ATOM 3101 C C . ALA A 1 422 ? -11.182 16.973 2.781 1.00 58.66 422 ALA A C 1
ATOM 3103 O O . ALA A 1 422 ? -10.940 16.000 2.060 1.00 58.66 422 ALA A O 1
ATOM 3104 N N . GLN A 1 423 ? -10.250 17.885 3.081 1.00 62.75 423 GLN A N 1
ATOM 3105 C CA . GLN A 1 423 ? -8.863 17.790 2.621 1.00 62.75 423 GLN A CA 1
ATOM 3106 C C . GLN A 1 423 ? -8.018 16.885 3.549 1.00 62.75 423 GLN A C 1
ATOM 3108 O O . GLN A 1 423 ? -8.055 17.040 4.767 1.00 62.75 423 GLN A O 1
ATOM 3113 N N . PRO A 1 424 ? -7.235 15.933 3.027 1.00 61.12 424 PRO A N 1
ATOM 3114 C CA . PRO A 1 424 ? -6.138 15.255 3.719 1.00 61.12 424 PRO A CA 1
ATOM 3115 C C . PRO A 1 424 ? -5.205 16.207 4.468 1.00 61.12 424 PRO A C 1
ATOM 3117 O O . PRO A 1 424 ? -5.008 17.347 4.061 1.00 61.12 424 PRO A O 1
ATOM 3120 N N . GLY A 1 425 ? -4.669 15.739 5.596 1.00 63.75 425 GLY A N 1
ATOM 3121 C CA . GLY A 1 425 ? -3.908 16.573 6.532 1.00 63.75 425 GLY A CA 1
ATOM 3122 C C . GLY A 1 425 ? -4.774 17.474 7.423 1.00 63.75 425 GLY A C 1
ATOM 3123 O O . GLY A 1 425 ? -4.261 18.038 8.384 1.00 63.75 425 GLY A O 1
ATOM 3124 N N . THR A 1 426 ? -6.086 17.567 7.164 1.00 73.44 426 THR A N 1
ATOM 3125 C CA . THR A 1 426 ? -7.058 18.189 8.077 1.00 73.44 426 THR A CA 1
ATOM 3126 C C . THR A 1 426 ? -7.737 17.133 8.958 1.00 73.44 426 THR A C 1
ATOM 3128 O O . THR A 1 426 ? -7.773 15.950 8.592 1.00 73.44 426 THR A O 1
ATOM 3131 N N . PRO A 1 427 ? -8.355 17.529 10.085 1.00 72.62 427 PRO A N 1
ATOM 3132 C CA . PRO A 1 427 ? -9.156 16.615 10.898 1.00 72.62 427 PRO A CA 1
ATOM 3133 C C . PRO A 1 427 ? -10.274 15.923 10.107 1.00 72.62 427 PRO A C 1
ATOM 3135 O O . PRO A 1 427 ? -10.496 14.726 10.267 1.00 72.62 427 PRO A O 1
ATOM 3138 N N . ALA A 1 428 ? -10.927 16.643 9.192 1.00 74.25 428 ALA A N 1
ATOM 3139 C CA . ALA A 1 428 ? -11.947 16.090 8.307 1.00 74.25 428 ALA A CA 1
ATOM 3140 C C . ALA A 1 428 ? -11.366 15.008 7.376 1.00 74.25 428 ALA A C 1
ATOM 3142 O O . ALA A 1 428 ? -11.970 13.953 7.172 1.00 74.25 428 ALA A O 1
ATOM 3143 N N . GLY A 1 429 ? -10.162 15.242 6.840 1.00 76.75 429 GLY A N 1
ATOM 3144 C CA . GLY A 1 429 ? -9.444 14.267 6.018 1.00 76.75 429 GLY A CA 1
ATOM 3145 C C . GLY A 1 429 ? -9.078 13.007 6.802 1.00 76.75 429 GLY A C 1
ATOM 3146 O O . GLY A 1 429 ? -9.212 11.900 6.280 1.00 76.75 429 GLY A O 1
ATOM 3147 N N . MET A 1 430 ? -8.692 13.156 8.074 1.00 78.56 430 MET A N 1
ATOM 3148 C CA . MET A 1 430 ? -8.484 12.031 8.990 1.00 78.56 430 MET A CA 1
ATOM 3149 C C . MET A 1 430 ? -9.778 11.235 9.193 1.00 78.56 430 MET A C 1
ATOM 3151 O O . MET A 1 430 ? -9.744 10.009 9.115 1.00 78.56 430 MET A O 1
ATOM 3155 N N . VAL A 1 431 ? -10.923 11.902 9.383 1.00 79.94 431 VAL A N 1
ATOM 3156 C CA . VAL A 1 431 ? -12.227 11.227 9.514 1.00 79.94 431 VAL A CA 1
ATOM 3157 C C . VAL A 1 431 ? -12.558 10.420 8.268 1.00 79.94 431 VAL A C 1
ATOM 3159 O O . VAL A 1 431 ? -12.833 9.223 8.360 1.00 79.94 431 VAL A O 1
ATOM 3162 N N . LYS A 1 432 ? -12.442 11.040 7.092 1.00 81.12 432 LYS A N 1
ATOM 3163 C CA . LYS A 1 432 ? -12.649 10.374 5.802 1.00 81.12 432 LYS A CA 1
ATOM 3164 C C . LYS A 1 432 ? -11.731 9.162 5.642 1.00 81.12 432 LYS A C 1
ATOM 3166 O O . LYS A 1 432 ? -12.184 8.100 5.218 1.00 81.12 432 LYS A O 1
ATOM 3171 N N . ALA A 1 433 ? -10.461 9.290 6.027 1.00 81.44 433 ALA A N 1
ATOM 3172 C CA . ALA A 1 433 ? -9.497 8.198 5.983 1.00 81.44 433 ALA A CA 1
ATOM 3173 C C . ALA A 1 433 ? -9.860 7.055 6.949 1.00 81.44 433 ALA A C 1
ATOM 3175 O O . ALA A 1 433 ? -9.800 5.894 6.545 1.00 81.44 433 ALA A O 1
ATOM 3176 N N . CYS A 1 434 ? -10.284 7.350 8.181 1.00 83.88 434 CYS A N 1
ATOM 3177 C CA . CYS A 1 434 ? -10.746 6.341 9.136 1.00 83.88 434 CYS A CA 1
ATOM 3178 C C . CYS A 1 434 ? -12.009 5.627 8.636 1.00 83.88 434 CYS A C 1
ATOM 3180 O O . CYS A 1 434 ? -12.014 4.400 8.560 1.00 83.88 434 CYS A O 1
ATOM 3182 N N . ILE A 1 435 ? -13.038 6.374 8.211 1.00 84.12 435 ILE A N 1
ATOM 3183 C CA . ILE A 1 435 ? -14.283 5.822 7.646 1.00 84.12 435 ILE A CA 1
ATOM 3184 C C . ILE A 1 435 ? -13.972 4.915 6.456 1.00 84.12 435 ILE A C 1
ATOM 3186 O O . ILE A 1 435 ? -14.465 3.787 6.404 1.00 84.12 435 ILE A O 1
ATOM 3190 N N . SER A 1 436 ? -13.104 5.364 5.542 1.00 82.75 436 SER A N 1
ATOM 3191 C CA . SER A 1 436 ? -12.747 4.611 4.334 1.00 82.75 436 SER A CA 1
ATOM 3192 C C . SER A 1 436 ? -12.138 3.236 4.614 1.00 82.75 436 SER A C 1
ATOM 3194 O O . SER A 1 436 ? -12.150 2.379 3.738 1.00 82.75 436 SER A O 1
ATOM 3196 N N . LYS A 1 437 ? -11.636 3.002 5.830 1.00 85.31 437 LYS A N 1
ATOM 3197 C CA . LYS A 1 437 ? -10.965 1.759 6.239 1.00 85.31 437 LYS A CA 1
ATOM 3198 C C . LYS A 1 437 ? -11.825 0.886 7.145 1.00 85.31 437 LYS A C 1
ATOM 3200 O O . LYS A 1 437 ? -11.360 -0.129 7.662 1.00 85.31 437 LYS A O 1
ATOM 3205 N N . THR A 1 438 ? -13.080 1.272 7.346 1.00 87.56 438 THR A N 1
ATOM 3206 C CA . THR A 1 438 ? -14.016 0.480 8.135 1.00 87.56 438 THR A CA 1
ATOM 3207 C C . THR A 1 438 ? -14.528 -0.733 7.344 1.00 87.56 438 THR A C 1
ATOM 3209 O O . THR A 1 438 ? -14.713 -0.649 6.124 1.00 87.56 438 THR A O 1
ATOM 3212 N N . PRO A 1 439 ? -14.829 -1.857 8.021 1.00 87.38 439 PRO A N 1
ATOM 3213 C CA . PRO A 1 439 ? -15.226 -3.114 7.370 1.00 87.38 439 PRO A CA 1
ATOM 3214 C C . PRO A 1 439 ? -16.540 -3.099 6.575 1.00 87.38 439 PRO A C 1
ATOM 3216 O O . PRO A 1 439 ? -16.817 -4.028 5.817 1.00 87.38 439 PRO A O 1
ATOM 3219 N N . TRP A 1 440 ? -17.391 -2.098 6.794 1.00 87.75 440 TRP A N 1
ATOM 3220 C CA . TRP A 1 440 ? -18.652 -1.905 6.067 1.00 87.75 440 TRP A CA 1
ATOM 3221 C C . TRP A 1 440 ? -18.538 -0.811 5.001 1.00 87.75 440 TRP A C 1
ATOM 3223 O O . TRP A 1 440 ? -19.362 -0.749 4.086 1.00 87.75 440 TRP A O 1
ATOM 3233 N N . TRP A 1 441 ? -17.505 0.036 5.062 1.00 86.00 441 TRP A N 1
ATOM 3234 C CA . TRP A 1 441 ? -17.214 0.961 3.975 1.00 86.00 441 TRP A CA 1
ATOM 3235 C C . TRP A 1 441 ? -16.532 0.257 2.813 1.00 86.00 441 TRP A C 1
ATOM 3237 O O . TRP A 1 441 ? -16.809 0.600 1.668 1.00 86.00 441 TRP A O 1
ATOM 3247 N N . ARG A 1 442 ? -15.684 -0.743 3.084 1.00 86.81 442 ARG A N 1
ATOM 3248 C CA . ARG A 1 442 ? -14.973 -1.526 2.063 1.00 86.81 442 ARG A CA 1
ATOM 3249 C C . ARG A 1 442 ? -14.973 -3.015 2.396 1.00 86.81 442 ARG A C 1
ATOM 3251 O O . ARG A 1 442 ? -15.081 -3.372 3.566 1.00 86.81 442 ARG A O 1
ATOM 3258 N N . PRO A 1 443 ? -14.833 -3.902 1.396 1.00 90.50 443 PRO A N 1
ATOM 3259 C CA . PRO A 1 443 ? -14.644 -5.320 1.654 1.00 90.50 443 PRO A CA 1
ATOM 3260 C C . PRO A 1 443 ? -13.389 -5.542 2.504 1.00 90.50 443 PRO A C 1
ATOM 3262 O O . PRO A 1 443 ? -12.270 -5.344 2.039 1.00 90.50 443 PRO A O 1
ATOM 3265 N N . THR A 1 444 ? -13.577 -5.974 3.749 1.00 92.25 444 THR A N 1
ATOM 3266 C CA . THR A 1 444 ? -12.477 -6.310 4.658 1.00 92.25 444 THR A CA 1
ATOM 3267 C C . THR A 1 444 ? -12.535 -7.780 5.044 1.00 92.25 444 THR A C 1
ATOM 3269 O O . THR A 1 444 ? -13.594 -8.356 5.321 1.00 92.25 444 THR A O 1
ATOM 3272 N N . SER A 1 445 ? -11.361 -8.390 5.037 1.00 93.12 445 SER A N 1
ATOM 3273 C CA . SER A 1 445 ? -11.094 -9.736 5.509 1.00 93.12 445 SER A CA 1
ATOM 3274 C C . SER A 1 445 ? -10.509 -9.702 6.920 1.00 93.12 445 SER A C 1
ATOM 3276 O O . SER A 1 445 ? -9.805 -8.764 7.286 1.00 93.12 445 SER A O 1
ATOM 3278 N N . PHE A 1 446 ? -10.814 -10.736 7.697 1.00 92.56 446 PHE A N 1
ATOM 3279 C CA . PHE A 1 446 ? -10.382 -10.943 9.074 1.00 92.56 446 PHE A CA 1
ATOM 3280 C C . PHE A 1 446 ? -9.822 -12.353 9.234 1.00 92.56 446 PHE A C 1
ATOM 3282 O O . PHE A 1 446 ? -10.369 -13.304 8.653 1.00 92.56 446 PHE A O 1
ATOM 3289 N N . GLY A 1 447 ? -8.768 -12.492 10.042 1.00 90.69 447 GLY A N 1
ATOM 3290 C CA . GLY A 1 447 ? -8.185 -13.789 10.403 1.00 90.69 447 GLY A CA 1
ATOM 3291 C C . GLY A 1 447 ? -7.843 -14.621 9.169 1.00 90.69 447 GLY A C 1
ATOM 3292 O O . GLY A 1 447 ? -8.308 -15.760 9.010 1.00 90.69 447 GLY A O 1
ATOM 3293 N N . GLY A 1 448 ? -7.131 -13.990 8.240 1.00 91.31 448 GLY A N 1
ATOM 3294 C CA . GLY A 1 448 ? -6.749 -14.553 6.961 1.00 91.31 448 GLY A CA 1
ATOM 3295 C C . GLY A 1 448 ? -5.536 -15.468 7.083 1.00 91.31 448 GLY A C 1
ATOM 3296 O O . GLY A 1 448 ? -4.527 -15.083 7.659 1.00 91.31 448 GLY A O 1
ATOM 3297 N N . GLY A 1 449 ? -5.618 -16.661 6.501 1.00 93.25 449 GLY A N 1
ATOM 3298 C CA . GLY A 1 449 ? -4.487 -17.546 6.245 1.00 93.25 449 GLY A CA 1
ATOM 3299 C C . GLY A 1 449 ? -4.202 -17.583 4.747 1.00 93.25 449 GLY A C 1
ATOM 3300 O O . GLY A 1 449 ? -5.034 -18.049 3.965 1.00 93.25 449 GLY A O 1
ATOM 3301 N N . LEU A 1 450 ? -3.042 -17.080 4.344 1.00 95.06 450 LEU A N 1
ATOM 3302 C CA . LEU A 1 450 ? -2.556 -17.060 2.972 1.00 95.06 450 LEU A CA 1
ATOM 3303 C C . LEU A 1 450 ? -1.503 -18.151 2.792 1.00 95.06 450 LEU A C 1
ATOM 3305 O O . LEU A 1 450 ? -0.476 -18.131 3.456 1.00 95.06 450 LEU A O 1
ATOM 3309 N N . ARG A 1 451 ? -1.721 -19.077 1.860 1.00 94.94 451 ARG A N 1
ATOM 3310 C CA . ARG A 1 451 ? -0.721 -20.065 1.460 1.00 94.94 451 ARG A CA 1
ATOM 3311 C C . ARG A 1 451 ? -0.338 -19.904 0.001 1.00 94.94 451 ARG A C 1
ATOM 3313 O O . ARG A 1 451 ? -1.194 -20.036 -0.879 1.00 94.94 451 ARG A O 1
ATOM 3320 N N . VAL A 1 452 ? 0.952 -19.719 -0.249 1.00 94.06 452 VAL A N 1
ATOM 3321 C CA . VAL A 1 452 ? 1.522 -19.672 -1.598 1.00 94.06 452 VAL A CA 1
ATOM 3322 C C . VAL A 1 452 ? 2.135 -21.032 -1.918 1.00 94.06 452 VAL A C 1
ATOM 3324 O O . VAL A 1 452 ? 2.994 -21.535 -1.201 1.00 94.06 452 VAL A O 1
ATOM 3327 N N . ARG A 1 453 ? 1.655 -21.661 -2.988 1.00 94.06 453 ARG A N 1
ATOM 3328 C CA . ARG A 1 453 ? 2.153 -22.934 -3.505 1.00 94.06 453 ARG A CA 1
ATOM 3329 C C . ARG A 1 453 ? 2.795 -22.691 -4.856 1.00 94.06 453 ARG A C 1
ATOM 3331 O O . ARG A 1 453 ? 2.177 -22.095 -5.734 1.00 94.06 453 ARG A O 1
ATOM 3338 N N . THR A 1 454 ? 3.999 -23.194 -5.040 1.00 92.62 454 THR A N 1
ATOM 3339 C CA . THR A 1 454 ? 4.736 -23.092 -6.297 1.00 92.62 454 THR A CA 1
ATOM 3340 C C . THR A 1 454 ? 5.032 -24.481 -6.833 1.00 92.62 454 THR A C 1
ATOM 3342 O O . THR A 1 454 ? 5.074 -25.465 -6.088 1.00 92.62 454 THR A O 1
ATOM 3345 N N . SER A 1 455 ? 5.232 -24.579 -8.142 1.00 90.88 455 SER A N 1
ATOM 3346 C CA . SER A 1 455 ? 5.833 -25.771 -8.724 1.00 90.88 455 SER A CA 1
ATOM 3347 C C . SER A 1 455 ? 7.236 -26.007 -8.157 1.00 90.88 455 SER A C 1
ATOM 3349 O O . SER A 1 455 ? 7.910 -25.017 -7.870 1.00 90.88 455 SER A O 1
ATOM 3351 N N . PRO A 1 456 ? 7.730 -27.261 -8.091 1.00 85.19 456 PRO A N 1
ATOM 3352 C CA . PRO A 1 456 ? 9.083 -27.601 -7.641 1.00 85.19 456 PRO A CA 1
ATOM 3353 C C . PRO A 1 456 ? 10.216 -26.813 -8.307 1.00 85.19 456 PRO A C 1
ATOM 3355 O O . PRO A 1 456 ? 11.331 -26.801 -7.802 1.00 85.19 456 PRO A O 1
ATOM 3358 N N . THR A 1 457 ? 9.958 -26.156 -9.435 1.00 84.62 457 THR A N 1
ATOM 3359 C CA . THR A 1 457 ? 10.900 -25.260 -10.108 1.00 84.62 457 THR A CA 1
ATOM 3360 C C . THR A 1 457 ? 11.230 -23.998 -9.309 1.00 84.62 457 THR A C 1
ATOM 3362 O O . THR A 1 457 ? 12.339 -23.481 -9.421 1.00 84.62 457 THR A O 1
ATOM 3365 N N . PHE A 1 458 ? 10.294 -23.517 -8.492 1.00 89.12 458 PHE A N 1
ATOM 3366 C CA . PHE A 1 458 ? 10.407 -22.250 -7.783 1.00 89.12 458 PHE A CA 1
ATOM 3367 C C . PHE A 1 458 ? 10.314 -22.444 -6.277 1.00 89.12 458 PHE A C 1
ATOM 3369 O O . PHE A 1 458 ? 9.435 -23.157 -5.788 1.00 89.12 458 PHE A O 1
ATOM 3376 N N . ASN A 1 459 ? 11.152 -21.715 -5.552 1.00 89.75 459 ASN A N 1
ATOM 3377 C CA . ASN A 1 459 ? 10.955 -21.441 -4.138 1.00 89.75 459 ASN A CA 1
ATOM 3378 C C . ASN A 1 459 ? 10.541 -19.988 -3.953 1.00 89.75 459 ASN A C 1
ATOM 3380 O O . ASN A 1 459 ? 10.880 -19.127 -4.761 1.00 89.75 459 ASN A O 1
ATOM 3384 N N . ILE A 1 460 ? 9.863 -19.712 -2.846 1.00 90.62 460 ILE A N 1
ATOM 3385 C CA . ILE A 1 460 ? 9.741 -18.343 -2.355 1.00 90.62 460 ILE A CA 1
ATOM 3386 C C . ILE A 1 460 ? 11.118 -17.946 -1.825 1.00 90.62 460 ILE A C 1
ATOM 3388 O O . ILE A 1 460 ? 11.652 -18.620 -0.937 1.00 90.62 460 ILE A O 1
ATOM 3392 N N . ALA A 1 461 ? 11.692 -16.895 -2.400 1.00 89.94 461 ALA A N 1
ATOM 3393 C CA . ALA A 1 461 ? 12.972 -16.347 -1.992 1.00 89.94 461 ALA A CA 1
ATOM 3394 C C . ALA A 1 461 ? 12.862 -15.907 -0.536 1.00 89.94 461 ALA A C 1
ATOM 3396 O O . ALA A 1 461 ? 12.044 -15.053 -0.192 1.00 89.94 461 ALA A O 1
ATOM 3397 N N . ARG A 1 462 ? 13.669 -16.493 0.342 1.00 83.75 462 ARG A N 1
ATOM 3398 C CA . ARG A 1 462 ? 13.761 -16.020 1.720 1.00 83.75 462 ARG A CA 1
ATOM 3399 C C . ARG A 1 462 ? 14.941 -15.076 1.775 1.00 83.75 462 ARG A C 1
ATOM 3401 O O . ARG A 1 462 ? 16.031 -15.444 1.345 1.00 83.75 462 ARG A O 1
ATOM 3408 N N . GLY A 1 463 ? 14.723 -13.866 2.293 1.00 70.06 463 GLY A N 1
ATOM 3409 C CA . GLY A 1 463 ? 15.831 -12.973 2.634 1.00 70.06 463 GLY A CA 1
ATOM 3410 C C . GLY A 1 463 ? 16.906 -13.750 3.402 1.00 70.06 463 GLY A C 1
ATOM 3411 O O . GLY A 1 463 ? 16.572 -14.682 4.137 1.00 70.06 463 GLY A O 1
ATOM 3412 N N . GLY A 1 464 ? 18.181 -13.422 3.171 1.00 63.44 464 GLY A N 1
ATOM 3413 C CA . GLY A 1 464 ? 19.306 -14.239 3.629 1.00 63.44 464 GLY A CA 1
ATOM 3414 C C . GLY A 1 464 ? 19.169 -14.646 5.097 1.00 63.44 464 GLY A C 1
ATOM 3415 O O . GLY A 1 464 ? 19.125 -13.786 5.977 1.00 63.44 464 GLY A O 1
ATOM 3416 N N . GLU A 1 465 ? 19.091 -15.957 5.355 1.00 51.41 465 GLU A N 1
ATOM 3417 C CA . GLU A 1 465 ? 19.016 -16.517 6.706 1.00 51.41 465 GLU A CA 1
ATOM 3418 C C . GLU A 1 465 ? 20.188 -15.969 7.539 1.00 51.41 465 GLU A C 1
ATOM 3420 O O . GLU A 1 465 ? 21.349 -16.311 7.312 1.00 51.41 465 GLU A O 1
ATOM 3425 N N . GLY A 1 466 ? 19.893 -15.060 8.474 1.00 57.75 466 GLY A N 1
ATOM 3426 C CA . GLY A 1 466 ? 20.897 -14.405 9.317 1.00 57.75 466 GLY A CA 1
ATOM 3427 C C . GLY A 1 466 ? 20.972 -12.879 9.214 1.00 57.75 466 GLY A C 1
ATOM 3428 O O . GLY A 1 466 ? 21.727 -12.283 9.988 1.00 57.75 466 GLY A O 1
ATOM 3429 N N . SER A 1 467 ? 20.195 -12.214 8.348 1.00 58.94 467 SER A N 1
ATOM 3430 C CA . SER A 1 467 ? 20.059 -10.754 8.425 1.00 58.94 467 SER A CA 1
ATOM 3431 C C . SER A 1 467 ? 19.171 -10.366 9.617 1.00 58.94 467 SER A C 1
ATOM 3433 O O . SER A 1 467 ? 17.987 -10.088 9.491 1.00 58.94 467 SER A O 1
ATOM 3435 N N . ALA A 1 468 ? 19.757 -10.281 10.817 1.00 61.69 468 ALA A N 1
ATOM 3436 C CA . ALA A 1 468 ? 19.124 -9.679 12.004 1.00 61.69 468 ALA A CA 1
ATOM 3437 C C . ALA A 1 468 ? 18.946 -8.142 11.868 1.00 61.69 468 ALA A C 1
ATOM 3439 O O . ALA A 1 468 ? 19.099 -7.388 12.835 1.00 61.69 468 ALA A O 1
ATOM 3440 N N . GLY A 1 469 ? 18.743 -7.668 10.637 1.00 79.19 469 GLY A N 1
ATOM 3441 C CA . GLY A 1 469 ? 18.654 -6.271 10.246 1.00 79.19 469 GLY A CA 1
ATOM 3442 C C . GLY A 1 469 ? 17.213 -5.772 10.179 1.00 79.19 469 GLY A C 1
ATOM 3443 O O . GLY A 1 469 ? 16.260 -6.496 10.451 1.00 79.19 469 GLY A O 1
ATOM 3444 N N . LEU A 1 470 ? 17.068 -4.509 9.780 1.00 81.19 470 LEU A N 1
ATOM 3445 C CA . LEU A 1 470 ? 15.771 -3.843 9.609 1.00 81.19 470 LEU A CA 1
ATOM 3446 C C . LEU A 1 470 ? 14.902 -4.500 8.518 1.00 81.19 470 LEU A C 1
ATOM 3448 O O . LEU A 1 470 ? 13.686 -4.331 8.515 1.00 81.19 470 LEU A O 1
ATOM 3452 N N . GLU A 1 471 ? 15.502 -5.291 7.625 1.00 85.88 471 GLU A N 1
ATOM 3453 C CA . GLU A 1 471 ? 14.790 -6.051 6.590 1.00 85.88 471 GLU A CA 1
ATOM 3454 C C . GLU A 1 471 ? 13.734 -6.980 7.180 1.00 85.88 471 GLU A C 1
ATOM 3456 O O . GLU A 1 471 ? 12.603 -6.990 6.705 1.00 85.88 471 GLU A O 1
ATOM 3461 N N . GLU A 1 472 ? 14.071 -7.720 8.243 1.00 85.25 472 GLU A N 1
ATOM 3462 C CA . GLU A 1 472 ? 13.164 -8.681 8.890 1.00 85.25 472 GLU A CA 1
ATOM 3463 C C . GLU A 1 472 ? 11.952 -7.993 9.536 1.00 85.25 472 GLU A C 1
ATOM 3465 O O . GLU A 1 472 ? 10.961 -8.640 9.863 1.00 85.25 472 GLU A O 1
ATOM 3470 N N . MET A 1 473 ? 12.003 -6.674 9.719 1.00 84.50 473 MET A N 1
ATOM 3471 C CA . MET A 1 473 ? 10.885 -5.876 10.227 1.00 84.50 473 MET A CA 1
ATOM 3472 C C . MET A 1 473 ? 9.956 -5.421 9.097 1.00 84.50 473 MET A C 1
ATOM 3474 O O . MET A 1 473 ? 8.788 -5.137 9.344 1.00 84.50 473 MET A O 1
ATOM 3478 N N . TYR A 1 474 ? 10.455 -5.397 7.858 1.00 88.06 474 TYR A N 1
ATOM 3479 C CA . TYR A 1 474 ? 9.697 -5.026 6.666 1.00 88.06 474 TYR A CA 1
ATOM 3480 C C . TYR A 1 474 ? 9.116 -6.246 5.933 1.00 88.06 474 TYR A C 1
ATOM 3482 O O . TYR A 1 474 ? 7.938 -6.254 5.584 1.00 88.06 474 TYR A O 1
ATOM 3490 N N . GLN A 1 475 ? 9.897 -7.319 5.762 1.00 90.00 475 GLN A N 1
ATOM 3491 C CA . GLN A 1 475 ? 9.493 -8.539 5.044 1.00 90.00 475 GLN A CA 1
ATOM 3492 C C . GLN A 1 475 ? 9.265 -9.719 5.997 1.00 90.00 475 GLN A C 1
ATOM 3494 O O . GLN A 1 475 ? 10.005 -9.873 6.965 1.00 90.00 475 GLN A O 1
ATOM 3499 N N . SER A 1 476 ? 8.257 -10.557 5.756 1.00 90.06 476 SER A N 1
ATOM 3500 C CA . SER A 1 476 ? 7.998 -11.775 6.539 1.00 90.06 476 SER A CA 1
ATOM 3501 C C . SER A 1 476 ? 8.201 -13.000 5.670 1.00 90.06 476 SER A C 1
ATOM 3503 O O . SER A 1 476 ? 7.463 -13.170 4.712 1.00 90.06 476 SER A O 1
ATOM 3505 N N . GLY A 1 477 ? 9.182 -13.856 5.967 1.00 87.50 477 GLY A N 1
ATOM 3506 C CA . GLY A 1 477 ? 9.359 -15.119 5.236 1.00 87.50 477 GLY A CA 1
ATOM 3507 C C . GLY A 1 477 ? 9.427 -14.963 3.708 1.00 87.50 477 GLY A C 1
ATOM 3508 O O . GLY A 1 477 ? 8.825 -15.763 2.997 1.00 87.50 477 GLY A O 1
ATOM 3509 N N . GLY A 1 478 ? 10.087 -13.908 3.212 1.00 87.94 478 GLY A N 1
ATOM 3510 C CA . GLY A 1 478 ? 10.183 -13.601 1.775 1.00 87.94 478 GLY A CA 1
ATOM 3511 C C . GLY A 1 478 ? 9.017 -12.805 1.179 1.00 87.94 478 GLY A C 1
ATOM 3512 O O . GLY A 1 478 ? 9.067 -12.422 0.013 1.00 87.94 478 GLY A O 1
ATOM 3513 N N . LEU A 1 479 ? 7.973 -12.540 1.967 1.00 91.69 479 LEU A N 1
ATOM 3514 C CA . LEU A 1 479 ? 6.821 -11.743 1.565 1.00 91.69 479 LEU A CA 1
ATOM 3515 C C . LEU A 1 479 ? 6.998 -10.283 2.003 1.00 91.69 479 LEU A C 1
ATOM 3517 O O . LEU A 1 479 ? 7.313 -10.003 3.162 1.00 91.69 479 LEU A O 1
ATOM 3521 N N . VAL A 1 480 ? 6.753 -9.354 1.083 1.00 91.88 480 VAL A N 1
ATOM 3522 C CA . VAL A 1 480 ? 6.618 -7.916 1.346 1.00 91.88 480 VAL A CA 1
ATOM 3523 C C . VAL A 1 480 ? 5.139 -7.544 1.400 1.00 91.88 480 VAL A C 1
ATOM 3525 O O . VAL A 1 480 ? 4.337 -8.044 0.613 1.00 91.88 480 VAL A O 1
ATOM 3528 N N . GLY A 1 481 ? 4.768 -6.692 2.352 1.00 91.00 481 GLY A N 1
ATOM 3529 C CA . GLY A 1 481 ? 3.376 -6.317 2.612 1.00 91.00 481 GLY A CA 1
ATOM 3530 C C . GLY A 1 481 ? 2.900 -6.723 4.006 1.00 91.00 481 GLY A C 1
ATOM 3531 O O . GLY A 1 481 ? 3.663 -7.252 4.820 1.00 91.00 481 GLY A O 1
ATOM 3532 N N . ALA A 1 482 ? 1.633 -6.427 4.295 1.00 91.12 482 ALA A N 1
ATOM 3533 C CA . ALA A 1 482 ? 1.084 -6.509 5.642 1.00 91.12 482 ALA A CA 1
ATOM 3534 C C . ALA A 1 482 ? 0.651 -7.944 6.022 1.00 91.12 482 ALA A C 1
ATOM 3536 O O . ALA A 1 482 ? -0.533 -8.285 5.993 1.00 91.12 482 ALA A O 1
ATOM 3537 N N . ALA A 1 483 ? 1.622 -8.804 6.338 1.00 93.06 483 ALA A N 1
ATOM 3538 C CA . ALA A 1 483 ? 1.393 -10.161 6.826 1.00 93.06 483 ALA A CA 1
ATOM 3539 C C . ALA A 1 483 ? 2.519 -10.646 7.759 1.00 93.06 483 ALA A C 1
ATOM 3541 O O . ALA A 1 483 ? 3.629 -10.097 7.801 1.00 93.06 483 ALA A O 1
ATOM 3542 N N . SER A 1 484 ? 2.232 -11.729 8.480 1.00 93.19 484 SER A N 1
ATOM 3543 C CA . SER A 1 484 ? 3.187 -12.446 9.326 1.00 93.19 484 SER A CA 1
ATOM 3544 C C . SER A 1 484 ? 3.333 -13.888 8.861 1.00 93.19 484 SER A C 1
ATOM 3546 O O . SER A 1 484 ? 2.348 -14.611 8.798 1.00 93.19 484 SER A O 1
ATOM 3548 N N . ALA A 1 485 ? 4.549 -14.318 8.536 1.00 92.06 485 ALA A N 1
ATOM 3549 C CA . ALA A 1 485 ? 4.836 -15.712 8.220 1.00 92.06 485 ALA A CA 1
ATOM 3550 C C . ALA A 1 485 ? 4.615 -16.602 9.448 1.00 92.06 485 ALA A C 1
ATOM 3552 O O . ALA A 1 485 ? 4.942 -16.213 10.573 1.00 92.06 485 ALA A O 1
ATOM 3553 N N . ASP A 1 486 ? 4.079 -17.795 9.216 1.00 89.56 486 ASP A N 1
ATOM 3554 C CA . ASP A 1 486 ? 4.030 -18.843 10.223 1.00 89.56 486 ASP A CA 1
ATOM 3555 C C . ASP A 1 486 ? 5.470 -19.322 10.520 1.00 89.56 486 ASP A C 1
ATOM 3557 O O . ASP A 1 486 ? 6.253 -19.540 9.587 1.00 89.56 486 ASP A O 1
ATOM 3561 N N . PRO A 1 487 ? 5.868 -19.435 11.801 1.00 86.88 487 PRO A N 1
ATOM 3562 C CA . PRO A 1 487 ? 7.224 -19.842 12.166 1.00 86.88 487 PRO A CA 1
ATOM 3563 C C . PRO A 1 487 ? 7.528 -21.312 11.831 1.00 86.88 487 PRO A C 1
ATOM 3565 O O . PRO A 1 487 ? 8.695 -21.658 11.643 1.00 86.88 487 PRO A O 1
ATOM 3568 N N . ASP A 1 488 ? 6.503 -22.161 11.745 1.00 88.44 488 ASP A N 1
ATOM 3569 C CA . ASP A 1 488 ? 6.603 -23.602 11.514 1.00 88.44 488 ASP A CA 1
ATOM 3570 C C . ASP A 1 488 ? 6.339 -23.982 10.041 1.00 88.44 488 ASP A C 1
ATOM 3572 O O . ASP A 1 488 ? 6.868 -24.986 9.553 1.00 88.44 488 ASP A O 1
ATOM 3576 N N . ASP A 1 489 ? 5.552 -23.187 9.306 1.00 87.50 489 ASP A N 1
ATOM 3577 C CA . ASP A 1 489 ? 5.258 -23.369 7.881 1.00 87.50 489 ASP A CA 1
ATOM 3578 C C . ASP A 1 489 ? 5.634 -22.130 7.048 1.00 87.50 489 ASP A C 1
ATOM 3580 O O . ASP A 1 489 ? 4.868 -21.174 6.933 1.00 87.50 489 ASP A O 1
ATOM 3584 N N . PRO A 1 490 ? 6.754 -22.174 6.319 1.00 85.06 490 PRO A N 1
ATOM 3585 C CA . PRO A 1 490 ? 7.248 -21.022 5.577 1.00 85.06 490 PRO A CA 1
ATOM 3586 C C . PRO A 1 490 ? 6.452 -20.691 4.306 1.00 85.06 490 PRO A C 1
ATOM 3588 O O . PRO A 1 490 ? 6.822 -19.778 3.572 1.00 85.06 490 PRO A O 1
ATOM 3591 N N . THR A 1 491 ? 5.418 -21.469 3.988 1.00 88.62 491 THR A N 1
ATOM 3592 C CA . THR A 1 491 ? 4.500 -21.189 2.877 1.00 88.62 491 THR A CA 1
ATOM 3593 C C . THR A 1 491 ? 3.189 -20.572 3.346 1.00 88.62 491 THR A C 1
ATOM 3595 O O . THR A 1 491 ? 2.371 -20.194 2.503 1.00 88.62 491 THR A O 1
ATOM 3598 N N . LEU A 1 492 ? 2.970 -20.502 4.663 1.00 91.06 492 LEU A N 1
ATOM 3599 C CA . LEU A 1 492 ? 1.766 -19.990 5.297 1.00 91.06 492 LEU A CA 1
ATOM 3600 C C . LEU A 1 492 ? 2.043 -18.624 5.928 1.00 91.06 492 LEU A C 1
ATOM 3602 O O . LEU A 1 492 ? 3.025 -18.424 6.634 1.00 91.06 492 LEU A O 1
ATOM 3606 N N . TYR A 1 493 ? 1.134 -17.690 5.688 1.00 94.19 493 TYR A N 1
ATOM 3607 C CA . TYR A 1 493 ? 1.164 -16.349 6.245 1.00 94.19 493 TYR A CA 1
ATOM 3608 C C . TYR A 1 493 ? -0.187 -16.042 6.879 1.00 94.19 493 TYR A C 1
ATOM 3610 O O . TYR A 1 493 ? -1.237 -16.355 6.315 1.00 94.19 493 TYR A O 1
ATOM 3618 N N . TYR A 1 494 ? -0.165 -15.399 8.035 1.00 93.88 494 TYR A N 1
ATOM 3619 C CA . TYR A 1 494 ? -1.339 -14.883 8.711 1.00 93.88 494 TYR A CA 1
ATOM 3620 C C . TYR A 1 494 ? -1.504 -13.396 8.430 1.00 93.88 494 TYR A C 1
ATOM 3622 O O . TYR A 1 494 ? -0.533 -12.638 8.330 1.00 93.88 494 TYR A O 1
ATOM 3630 N N . ILE A 1 495 ? -2.762 -12.986 8.328 1.00 94.88 495 ILE A N 1
ATOM 3631 C CA . ILE A 1 495 ? -3.188 -11.617 8.075 1.00 94.88 495 ILE A CA 1
ATOM 3632 C C . ILE A 1 495 ? -4.332 -11.305 9.044 1.00 94.88 495 ILE A C 1
ATOM 3634 O O . ILE A 1 495 ? -5.413 -11.887 8.919 1.00 94.88 495 ILE A O 1
ATOM 3638 N N . GLY A 1 496 ? -4.115 -10.403 10.006 1.00 94.00 496 GLY A N 1
ATOM 3639 C CA . GLY A 1 496 ? -5.129 -10.052 11.004 1.00 94.00 496 GLY A CA 1
ATOM 3640 C C . GLY A 1 496 ? -6.337 -9.399 10.345 1.00 94.00 496 GLY A C 1
ATOM 3641 O O . GLY A 1 496 ? -7.448 -9.925 10.442 1.00 94.00 496 GLY A O 1
ATOM 3642 N N . THR A 1 497 ? -6.102 -8.326 9.583 1.00 93.56 497 THR A N 1
ATOM 3643 C CA . THR A 1 497 ? -7.092 -7.744 8.663 1.00 93.56 497 THR A CA 1
ATOM 3644 C C . THR A 1 497 ? -6.500 -7.469 7.286 1.00 93.56 497 THR A C 1
ATOM 3646 O O . THR A 1 497 ? -5.291 -7.382 7.134 1.00 93.56 497 THR A O 1
ATOM 3649 N N . CYS A 1 498 ? -7.326 -7.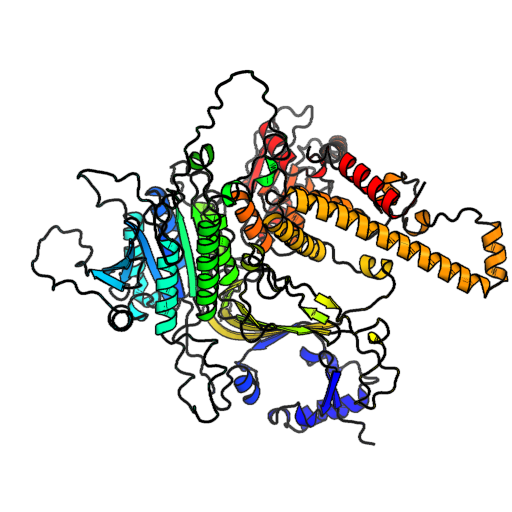354 6.254 1.00 91.56 498 CYS A N 1
ATOM 3650 C CA . CYS A 1 498 ? -6.870 -6.924 4.931 1.00 91.56 498 CYS A CA 1
ATOM 3651 C C . CYS A 1 498 ? -8.059 -6.404 4.123 1.00 91.56 498 CYS A C 1
ATOM 3653 O O . CYS A 1 498 ? -9.115 -7.045 4.102 1.00 91.56 498 CYS A O 1
ATOM 3655 N N . ASP A 1 499 ? -7.916 -5.231 3.512 1.00 90.75 499 ASP A N 1
ATOM 3656 C CA . ASP A 1 499 ? -8.918 -4.657 2.615 1.00 90.75 499 ASP A CA 1
ATOM 3657 C C . ASP A 1 499 ? -8.619 -5.010 1.148 1.00 90.75 499 ASP A C 1
ATOM 3659 O O . ASP A 1 499 ? -7.664 -5.713 0.827 1.00 90.75 499 ASP A O 1
ATOM 3663 N N . ASP A 1 500 ? -9.446 -4.534 0.227 1.00 87.81 500 ASP A N 1
ATOM 3664 C CA . ASP A 1 500 ? -9.285 -4.761 -1.209 1.00 87.81 500 ASP A CA 1
ATOM 3665 C C . ASP A 1 500 ? -8.131 -3.960 -1.854 1.00 87.81 500 ASP A C 1
ATOM 3667 O O . ASP A 1 500 ? -7.944 -4.045 -3.073 1.00 87.81 500 ASP A O 1
ATOM 3671 N N . ASN A 1 501 ? -7.369 -3.169 -1.089 1.00 86.31 501 ASN A N 1
ATOM 3672 C CA . ASN A 1 501 ? -6.194 -2.431 -1.572 1.00 86.31 501 ASN A CA 1
ATOM 3673 C C . ASN A 1 501 ? -4.865 -2.973 -1.064 1.00 86.31 501 ASN A C 1
ATOM 3675 O O . ASN A 1 501 ? -3.843 -2.697 -1.696 1.00 86.31 501 ASN A O 1
ATOM 3679 N N . ALA A 1 502 ? -4.874 -3.734 0.027 1.00 88.12 502 ALA A N 1
ATOM 3680 C CA . ALA A 1 502 ? -3.681 -4.385 0.532 1.00 88.12 502 ALA A CA 1
ATOM 3681 C C . ALA A 1 502 ? -2.996 -5.202 -0.574 1.00 88.12 502 ALA A C 1
ATOM 3683 O O . ALA A 1 502 ? -3.598 -6.047 -1.241 1.00 88.12 502 ALA A O 1
ATOM 3684 N N . THR A 1 503 ? -1.711 -4.916 -0.760 1.00 89.81 503 THR A N 1
ATOM 3685 C CA . THR A 1 503 ? -0.864 -5.547 -1.768 1.00 89.81 503 THR A CA 1
ATOM 3686 C C . THR A 1 503 ? 0.202 -6.366 -1.062 1.00 89.81 503 THR A C 1
ATOM 3688 O O . THR A 1 503 ? 0.806 -5.923 -0.086 1.00 89.81 503 THR A O 1
ATOM 3691 N N . LEU A 1 504 ? 0.395 -7.592 -1.541 1.00 91.50 504 LEU A N 1
ATOM 3692 C CA . LEU A 1 504 ? 1.408 -8.513 -1.049 1.00 91.50 504 LEU A CA 1
ATOM 3693 C C . LEU A 1 504 ? 2.300 -8.888 -2.227 1.00 91.50 504 LEU A C 1
ATOM 3695 O O . LEU A 1 504 ? 1.800 -9.226 -3.301 1.00 91.50 504 LEU A O 1
ATOM 3699 N N . GLY A 1 505 ? 3.608 -8.834 -2.019 1.00 91.19 505 GLY A N 1
ATOM 3700 C CA . GLY A 1 505 ? 4.610 -9.264 -2.982 1.00 91.19 505 GLY A CA 1
ATOM 3701 C C . GLY A 1 505 ? 5.403 -10.436 -2.429 1.00 91.19 505 GLY A C 1
ATOM 3702 O O . GLY A 1 505 ? 5.649 -10.522 -1.230 1.00 91.19 505 GLY A O 1
ATOM 3703 N N . PHE A 1 506 ? 5.819 -11.339 -3.301 1.00 90.25 506 PHE A N 1
ATOM 3704 C CA . PHE A 1 506 ? 6.750 -12.411 -2.976 1.00 90.25 506 PHE A CA 1
ATOM 3705 C C . PHE A 1 506 ? 7.746 -12.519 -4.117 1.00 90.25 506 PHE A C 1
ATOM 3707 O O . PHE A 1 506 ? 7.388 -12.407 -5.291 1.00 90.25 506 PHE A O 1
ATOM 3714 N N . ASP A 1 507 ? 8.998 -12.746 -3.763 1.00 88.88 507 ASP A N 1
ATOM 3715 C CA . ASP A 1 507 ? 10.033 -13.025 -4.738 1.00 88.88 507 ASP A CA 1
ATOM 3716 C C . ASP A 1 507 ? 10.122 -14.531 -4.958 1.00 88.88 507 ASP A C 1
ATOM 3718 O O . ASP A 1 507 ? 10.016 -15.321 -4.017 1.00 88.88 507 ASP A O 1
ATOM 3722 N N . LEU A 1 508 ? 10.312 -14.934 -6.210 1.00 90.06 508 LEU A N 1
ATOM 3723 C CA . LEU A 1 508 ? 10.512 -16.330 -6.570 1.00 90.06 508 LEU A CA 1
ATOM 3724 C C . LEU A 1 508 ? 11.963 -16.544 -6.983 1.00 90.06 508 LEU A C 1
ATOM 3726 O O . LEU A 1 508 ? 12.502 -15.822 -7.819 1.00 90.06 508 LEU A O 1
ATOM 3730 N N . GLU A 1 509 ? 12.575 -17.575 -6.420 1.00 89.38 509 GLU A N 1
ATOM 3731 C CA . GLU A 1 509 ? 13.898 -18.050 -6.793 1.00 89.38 509 GLU A CA 1
ATOM 3732 C C . GLU A 1 509 ? 13.780 -19.359 -7.562 1.00 89.38 509 GLU A C 1
ATOM 3734 O O . GLU A 1 509 ? 13.023 -20.261 -7.192 1.00 89.38 509 GLU A O 1
ATOM 3739 N N . LEU A 1 510 ? 14.562 -19.477 -8.633 1.00 87.31 510 LEU A N 1
ATOM 3740 C CA . LEU A 1 510 ? 14.727 -20.744 -9.329 1.00 87.31 510 LEU A CA 1
ATOM 3741 C C . LEU A 1 510 ? 15.513 -21.707 -8.446 1.00 87.31 510 LEU A C 1
ATOM 3743 O O . LEU A 1 510 ? 16.574 -21.371 -7.918 1.00 87.31 510 LEU A O 1
ATOM 3747 N N . ASN A 1 511 ? 15.019 -22.935 -8.332 1.00 84.38 511 ASN A N 1
ATOM 3748 C CA . ASN A 1 511 ? 15.739 -23.975 -7.621 1.00 84.38 511 ASN A CA 1
ATOM 3749 C C . ASN A 1 511 ? 17.068 -24.285 -8.339 1.00 84.38 511 ASN A C 1
ATOM 3751 O O . ASN A 1 511 ? 17.042 -24.663 -9.510 1.00 84.38 511 ASN A O 1
ATOM 3755 N N . PRO A 1 512 ? 18.236 -24.206 -7.667 1.00 74.38 512 PRO A N 1
ATOM 3756 C CA . PRO A 1 512 ? 19.550 -24.326 -8.315 1.00 74.38 512 PRO A CA 1
ATOM 3757 C C . PRO A 1 512 ? 19.821 -25.711 -8.931 1.00 74.38 512 PRO A C 1
ATOM 3759 O O . PRO A 1 512 ? 20.737 -25.864 -9.735 1.00 74.38 512 PRO A O 1
ATOM 3762 N N . GLY A 1 513 ? 19.023 -26.725 -8.576 1.00 69.19 513 GLY A N 1
ATOM 3763 C CA . GLY A 1 513 ? 19.049 -28.056 -9.192 1.00 69.19 513 GLY A CA 1
ATOM 3764 C C . GLY A 1 513 ? 18.208 -28.188 -10.468 1.00 69.19 513 GLY A C 1
ATOM 3765 O O . GLY A 1 513 ? 18.265 -29.223 -11.129 1.00 69.19 513 GLY A O 1
ATOM 3766 N N . VAL A 1 514 ? 17.430 -27.166 -10.824 1.00 67.00 514 VAL A N 1
ATOM 3767 C CA . VAL A 1 514 ? 16.555 -27.165 -11.997 1.00 67.00 514 VAL A CA 1
ATOM 3768 C C . VAL A 1 514 ? 17.310 -26.515 -13.148 1.00 67.00 514 VAL A C 1
ATOM 3770 O O . VAL A 1 514 ? 17.294 -25.304 -13.337 1.00 67.00 514 VAL A O 1
ATOM 3773 N N . SER A 1 515 ? 18.043 -27.334 -13.905 1.00 57.56 515 SER A N 1
ATOM 3774 C CA . SER A 1 515 ? 18.666 -26.885 -15.154 1.00 57.56 515 SER A CA 1
ATOM 3775 C C . SER A 1 515 ? 17.575 -26.498 -16.158 1.00 57.56 515 SER A C 1
ATOM 3777 O O . SER A 1 515 ? 16.501 -27.094 -16.139 1.00 57.56 515 SER A O 1
ATOM 3779 N N . GLY A 1 516 ? 17.832 -25.553 -17.069 1.00 56.28 516 GLY A N 1
ATOM 3780 C CA . GLY A 1 516 ? 16.836 -25.067 -18.042 1.00 56.28 516 GLY A CA 1
ATOM 3781 C C . GLY A 1 516 ? 16.170 -26.152 -18.911 1.00 56.28 516 GLY A C 1
ATOM 3782 O O . GLY A 1 516 ? 15.149 -25.886 -19.534 1.00 56.28 516 GLY A O 1
ATOM 3783 N N . SER A 1 517 ? 16.687 -27.389 -18.919 1.00 51.09 517 SER A N 1
ATOM 3784 C CA . SER A 1 517 ? 16.057 -28.548 -19.566 1.00 51.09 517 SER A CA 1
ATOM 3785 C C . SER A 1 517 ? 14.959 -29.243 -18.740 1.00 51.09 517 SER A C 1
ATOM 3787 O O . SER A 1 517 ? 14.263 -30.097 -19.278 1.00 51.09 517 SER A O 1
ATOM 3789 N N . LEU A 1 518 ? 14.784 -28.930 -17.450 1.00 51.12 518 LEU A N 1
ATOM 3790 C CA . LEU A 1 518 ? 13.800 -29.581 -16.564 1.00 51.12 518 LEU A CA 1
ATOM 3791 C C . LEU A 1 518 ? 12.377 -29.021 -16.686 1.00 51.12 518 LEU A C 1
ATOM 3793 O O . LEU A 1 518 ? 11.447 -29.662 -16.212 1.00 51.12 518 LEU A O 1
ATOM 3797 N N . PHE A 1 519 ? 12.175 -27.904 -17.393 1.00 54.81 519 PHE A N 1
ATOM 3798 C CA . PHE A 1 519 ? 10.835 -27.535 -17.872 1.00 54.81 519 PHE A CA 1
ATOM 3799 C C . PHE A 1 519 ? 10.282 -28.571 -18.877 1.00 54.81 519 PHE A C 1
ATOM 3801 O O . PHE A 1 519 ? 9.080 -28.615 -19.126 1.00 54.81 519 PHE A O 1
ATOM 3808 N N . VAL A 1 520 ? 11.159 -29.428 -19.426 1.00 49.50 520 VAL A N 1
ATOM 3809 C CA . VAL A 1 520 ? 10.861 -30.357 -20.524 1.00 49.50 520 VAL A CA 1
ATOM 3810 C C . VAL A 1 520 ? 10.692 -31.809 -20.066 1.00 49.50 520 VAL A C 1
ATOM 3812 O O . VAL A 1 520 ? 9.969 -32.557 -20.715 1.00 49.50 520 VAL A O 1
ATOM 3815 N N . GLN A 1 521 ? 11.287 -32.231 -18.948 1.00 47.31 521 GLN A N 1
ATOM 3816 C CA . GLN A 1 521 ? 11.175 -33.624 -18.502 1.00 47.31 521 GLN A CA 1
ATOM 3817 C C . GLN A 1 521 ? 10.060 -33.791 -17.475 1.00 47.31 521 GLN A C 1
ATOM 3819 O O . GLN A 1 521 ? 10.223 -33.506 -16.288 1.00 47.31 521 GLN A O 1
ATOM 3824 N N . GLY A 1 522 ? 8.914 -34.278 -17.961 1.00 49.22 522 GLY A N 1
ATOM 3825 C CA . GLY A 1 522 ? 7.863 -34.821 -17.114 1.00 49.22 522 GLY A CA 1
ATOM 3826 C C . GLY A 1 522 ? 8.465 -35.794 -16.101 1.00 49.22 522 GLY A C 1
ATOM 3827 O O . GLY A 1 522 ? 9.286 -36.634 -16.447 1.00 49.22 522 GLY A O 1
ATOM 3828 N N . TYR A 1 523 ? 8.083 -35.639 -14.837 1.00 50.62 523 TYR A N 1
ATOM 3829 C CA . TYR A 1 523 ? 8.537 -36.479 -13.733 1.00 50.62 523 TYR A CA 1
ATOM 3830 C C . TYR A 1 523 ? 8.439 -37.971 -14.125 1.00 50.62 523 TYR A C 1
ATOM 3832 O O . TYR A 1 523 ? 7.333 -38.474 -14.344 1.00 50.62 523 TYR A O 1
ATOM 3840 N N . ASP A 1 524 ? 9.577 -38.677 -14.187 1.00 51.59 524 ASP A N 1
ATOM 3841 C CA . ASP A 1 524 ? 9.730 -40.065 -14.687 1.00 51.59 524 ASP A CA 1
ATOM 3842 C C . ASP A 1 524 ? 8.818 -41.113 -14.002 1.00 51.59 524 ASP A C 1
ATOM 3844 O O . ASP A 1 524 ? 8.737 -42.270 -14.415 1.00 51.59 524 ASP A O 1
ATOM 3848 N N . GLY A 1 525 ? 8.098 -40.737 -12.942 1.00 54.94 525 GLY A N 1
ATOM 3849 C CA . GLY A 1 525 ? 7.189 -41.615 -12.204 1.00 54.94 525 GLY A CA 1
ATOM 3850 C C . GLY A 1 525 ? 5.811 -41.841 -12.844 1.00 54.94 525 GLY A C 1
ATOM 3851 O O . GLY A 1 525 ? 5.028 -42.615 -12.294 1.00 54.94 525 GLY A O 1
ATOM 3852 N N . GLY A 1 526 ? 5.475 -41.165 -13.951 1.00 52.16 526 GLY A N 1
ATOM 3853 C CA . GLY A 1 526 ? 4.074 -40.939 -14.324 1.00 52.16 526 GLY A CA 1
ATOM 3854 C C . GLY A 1 526 ? 3.560 -41.449 -15.672 1.00 52.16 526 GLY A C 1
ATOM 3855 O O . GLY A 1 526 ? 2.408 -41.168 -15.960 1.00 52.16 526 GLY A O 1
ATOM 3856 N N . GLY A 1 527 ? 4.325 -42.138 -16.528 1.00 53.69 527 GLY A N 1
ATOM 3857 C CA . GLY A 1 527 ? 3.801 -42.747 -17.776 1.00 53.69 527 GLY A CA 1
ATOM 3858 C C . GLY A 1 527 ? 3.099 -41.808 -18.786 1.00 53.69 527 GLY A C 1
ATOM 3859 O O . GLY A 1 527 ? 2.535 -42.278 -19.777 1.00 53.69 527 GLY A O 1
ATOM 3860 N N . LEU A 1 528 ? 3.116 -40.496 -18.549 1.00 53.09 528 LEU A N 1
ATOM 3861 C CA . LEU A 1 528 ? 2.813 -39.448 -19.515 1.00 53.09 528 LEU A CA 1
ATOM 3862 C C . LEU A 1 528 ? 4.093 -39.304 -20.338 1.00 53.09 528 LEU A C 1
ATOM 3864 O O . LEU A 1 528 ? 5.132 -39.016 -19.762 1.00 53.09 528 LEU A O 1
ATOM 3868 N N . GLY A 1 529 ? 4.044 -39.649 -21.629 1.00 56.75 529 GLY A N 1
ATOM 3869 C CA . GLY A 1 529 ? 5.244 -39.782 -22.465 1.00 56.75 529 GLY A CA 1
ATOM 3870 C C . GLY A 1 529 ? 6.182 -38.570 -22.412 1.00 56.75 529 GLY A C 1
ATOM 3871 O O . GLY A 1 529 ? 5.735 -37.465 -22.107 1.00 56.75 529 GLY A O 1
ATOM 3872 N N . ASP A 1 530 ? 7.450 -38.805 -22.760 1.00 56.94 530 ASP A N 1
ATOM 3873 C CA . ASP A 1 530 ? 8.623 -37.911 -22.645 1.00 56.94 530 ASP A CA 1
ATOM 3874 C C . ASP A 1 530 ? 8.470 -36.465 -23.183 1.00 56.94 530 ASP A C 1
ATOM 3876 O O . ASP A 1 530 ? 9.375 -35.658 -23.002 1.00 56.94 530 ASP A O 1
ATOM 3880 N N . ASP A 1 531 ? 7.335 -36.102 -23.792 1.00 58.88 531 ASP A N 1
ATOM 3881 C CA . ASP A 1 531 ? 7.112 -34.828 -24.490 1.00 58.88 531 ASP A CA 1
ATOM 3882 C C . ASP A 1 531 ? 6.097 -33.876 -23.815 1.00 58.88 531 ASP A C 1
ATOM 3884 O O . ASP A 1 531 ? 5.814 -32.799 -24.347 1.00 58.88 531 ASP A O 1
ATOM 3888 N N . THR A 1 532 ? 5.479 -34.233 -22.680 1.00 60.00 532 THR A N 1
ATOM 3889 C CA . THR A 1 532 ? 4.522 -33.321 -22.012 1.00 60.00 532 THR A CA 1
ATOM 3890 C C . THR A 1 532 ? 5.222 -32.322 -21.088 1.00 60.00 532 THR A C 1
ATOM 3892 O O . THR A 1 532 ? 5.487 -32.634 -19.930 1.00 60.00 532 THR A O 1
ATOM 3895 N N . MET A 1 533 ? 5.456 -31.098 -21.583 1.00 66.38 533 MET A N 1
ATOM 3896 C CA . MET A 1 533 ? 5.847 -29.958 -20.744 1.00 66.38 533 MET A CA 1
ATOM 3897 C C . MET A 1 533 ? 4.730 -29.610 -19.757 1.00 66.38 533 MET A C 1
ATOM 3899 O O . MET A 1 533 ? 3.585 -29.372 -20.154 1.00 66.38 533 MET A O 1
ATOM 3903 N N . ILE A 1 534 ? 5.074 -29.549 -18.472 1.00 72.50 534 ILE A N 1
ATOM 3904 C CA . ILE A 1 534 ? 4.221 -28.959 -17.442 1.00 72.50 534 ILE A CA 1
ATOM 3905 C C . ILE A 1 534 ? 4.767 -27.560 -17.195 1.00 72.50 534 ILE A C 1
ATOM 3907 O O . ILE A 1 534 ? 5.844 -27.407 -16.619 1.00 72.50 534 ILE A O 1
ATOM 3911 N N . ASN A 1 535 ? 4.029 -26.544 -17.642 1.00 83.12 535 ASN A N 1
ATOM 3912 C CA . ASN A 1 535 ? 4.391 -25.165 -17.343 1.00 83.12 535 ASN A CA 1
ATOM 3913 C C . ASN A 1 535 ? 4.413 -24.972 -15.821 1.00 83.12 535 ASN A C 1
ATOM 3915 O O . ASN A 1 535 ? 3.518 -25.481 -15.132 1.00 83.12 535 ASN A O 1
ATOM 3919 N N . PRO A 1 536 ? 5.403 -24.244 -15.283 1.00 87.31 536 PRO A N 1
ATOM 3920 C CA . PRO A 1 536 ? 5.423 -23.918 -13.872 1.00 87.31 536 PRO A CA 1
ATOM 3921 C C . PRO A 1 536 ? 4.114 -23.264 -13.447 1.00 87.31 536 PRO A C 1
ATOM 3923 O O . PRO A 1 536 ? 3.579 -22.395 -14.132 1.00 87.31 536 PRO A O 1
ATOM 3926 N N . CYS A 1 537 ? 3.602 -23.679 -12.300 1.00 89.94 537 CYS A N 1
ATOM 3927 C CA . CYS A 1 537 ? 2.345 -23.187 -11.769 1.00 89.94 537 CYS A CA 1
ATOM 3928 C C . CYS A 1 537 ? 2.594 -22.528 -10.421 1.00 89.94 537 CYS A C 1
ATOM 3930 O O . CYS A 1 537 ? 3.310 -23.057 -9.568 1.00 89.94 537 CYS A O 1
ATOM 3932 N N . MET A 1 538 ? 1.933 -21.403 -10.203 1.00 93.25 538 MET A N 1
ATOM 3933 C CA . MET A 1 538 ? 1.801 -20.777 -8.903 1.00 93.25 538 MET A CA 1
ATOM 3934 C C . MET A 1 538 ? 0.334 -20.784 -8.495 1.00 93.25 538 MET A C 1
ATOM 3936 O O . MET A 1 538 ? -0.547 -20.482 -9.296 1.00 93.25 538 MET A O 1
ATOM 3940 N N . GLN A 1 539 ? 0.068 -21.120 -7.240 1.00 94.94 539 GLN A N 1
ATOM 3941 C CA . GLN A 1 539 ? -1.262 -21.081 -6.665 1.00 94.94 539 GLN A CA 1
ATOM 3942 C C . GLN A 1 539 ? -1.239 -20.370 -5.315 1.00 94.94 539 GLN A C 1
ATOM 3944 O O . GLN A 1 539 ? -0.574 -20.802 -4.378 1.00 94.94 539 GLN A O 1
ATOM 3949 N N . VAL A 1 540 ? -2.033 -19.317 -5.194 1.00 95.44 540 VAL A N 1
ATOM 3950 C CA . VAL A 1 540 ? -2.247 -18.570 -3.959 1.00 95.44 540 VAL A CA 1
ATOM 3951 C C . VAL A 1 540 ? -3.609 -18.957 -3.394 1.00 95.44 540 VAL A C 1
ATOM 3953 O O . VAL A 1 540 ? -4.620 -18.896 -4.088 1.00 95.44 540 VAL A O 1
ATOM 3956 N N . ASN A 1 541 ? -3.641 -19.377 -2.133 1.00 95.06 541 ASN A N 1
ATOM 3957 C CA . ASN A 1 541 ? -4.858 -19.782 -1.437 1.00 95.06 541 ASN A CA 1
ATOM 3958 C C . ASN A 1 541 ? -5.048 -18.880 -0.229 1.00 95.06 541 ASN A C 1
ATOM 3960 O O . ASN A 1 541 ? -4.203 -18.875 0.658 1.00 95.06 541 ASN A O 1
ATOM 3964 N N . TYR A 1 542 ? -6.151 -18.150 -0.172 1.00 94.81 542 TYR A N 1
ATOM 3965 C CA . TYR A 1 542 ? -6.444 -17.228 0.910 1.00 94.81 542 TYR A CA 1
ATOM 3966 C C . TYR A 1 542 ? -7.747 -17.617 1.598 1.00 94.81 542 TYR A C 1
ATOM 3968 O O . TYR A 1 542 ? -8.827 -17.443 1.036 1.00 94.81 542 TYR A O 1
ATOM 3976 N N . ALA A 1 543 ? -7.649 -18.174 2.802 1.00 90.00 543 ALA A N 1
ATOM 3977 C CA . ALA A 1 543 ? -8.790 -18.532 3.635 1.00 90.00 543 ALA A CA 1
ATOM 3978 C C . ALA A 1 543 ? -9.032 -17.433 4.669 1.00 90.00 543 ALA A C 1
ATOM 3980 O O . ALA A 1 543 ? -8.153 -17.142 5.469 1.00 90.00 543 ALA A O 1
ATOM 3981 N N . TYR A 1 544 ? -10.214 -16.832 4.679 1.00 91.12 544 TYR A N 1
ATOM 3982 C CA . TYR A 1 544 ? -10.492 -15.658 5.503 1.00 91.12 544 TYR A CA 1
ATOM 3983 C C . TYR A 1 544 ? -11.969 -15.560 5.848 1.00 91.12 544 TYR A C 1
ATOM 3985 O O . TYR A 1 544 ? -12.811 -16.252 5.269 1.00 91.12 544 TYR A O 1
ATOM 3993 N N . THR A 1 545 ? -12.298 -14.682 6.786 1.00 86.94 545 THR A N 1
ATOM 3994 C CA . THR A 1 545 ? -13.686 -14.353 7.101 1.00 86.94 545 THR A CA 1
ATOM 3995 C C . THR A 1 545 ? -13.972 -12.906 6.719 1.00 86.94 545 THR A C 1
ATOM 3997 O O . THR A 1 545 ? -13.106 -12.052 6.853 1.00 86.94 545 THR A O 1
ATOM 4000 N N . SER A 1 546 ? -15.161 -12.613 6.204 1.00 90.12 546 SER A N 1
ATOM 4001 C CA . SER A 1 546 ? -15.526 -11.265 5.751 1.00 90.12 546 SER A CA 1
ATOM 4002 C C . SER A 1 546 ? -16.971 -10.928 6.070 1.00 90.12 546 SER A C 1
ATOM 4004 O O . SER A 1 546 ? -17.818 -11.824 6.135 1.00 90.12 546 SER A O 1
ATOM 4006 N N . LEU A 1 547 ? -17.251 -9.632 6.155 1.00 88.00 547 LEU A N 1
ATOM 4007 C CA . LEU A 1 547 ? -18.606 -9.098 6.168 1.00 88.00 547 LEU A CA 1
ATOM 4008 C C . LEU A 1 547 ? -19.120 -8.934 4.745 1.00 88.00 547 LEU A C 1
ATOM 4010 O O . LEU A 1 547 ? -18.446 -8.373 3.881 1.00 88.00 547 LEU A O 1
ATOM 4014 N N . VAL A 1 548 ? -20.325 -9.436 4.513 1.00 87.94 548 VAL A N 1
ATOM 4015 C CA . VAL A 1 548 ? -21.000 -9.405 3.221 1.00 87.94 548 VAL A CA 1
ATOM 4016 C C . VAL A 1 548 ? -22.333 -8.690 3.404 1.00 87.94 548 VAL A C 1
ATOM 4018 O O . VAL A 1 548 ? -23.099 -9.087 4.288 1.00 87.94 548 VAL A O 1
ATOM 4021 N N . PRO A 1 549 ? -22.638 -7.666 2.597 1.00 86.81 549 PRO A N 1
ATOM 4022 C CA . PRO A 1 549 ? -23.933 -7.009 2.671 1.00 86.81 549 PRO A CA 1
ATOM 4023 C C . PRO A 1 549 ? -25.062 -7.969 2.251 1.00 86.81 549 PRO A C 1
ATOM 4025 O O . PRO A 1 549 ? -24.914 -8.756 1.314 1.00 86.81 549 PRO A O 1
ATOM 4028 N N . LEU A 1 550 ? -26.200 -7.909 2.945 1.00 84.62 550 LEU A N 1
ATOM 4029 C CA . LEU A 1 550 ? -27.442 -8.626 2.633 1.00 84.62 550 LEU A CA 1
ATOM 4030 C C . LEU A 1 550 ? -28.521 -7.659 2.119 1.00 84.62 550 LEU A C 1
ATOM 4032 O O . LEU A 1 550 ? -28.451 -6.454 2.341 1.00 84.62 550 LEU A O 1
ATOM 4036 N N . ASP A 1 551 ? -29.556 -8.204 1.470 1.00 79.81 551 ASP A N 1
ATOM 4037 C CA . ASP A 1 551 ? -30.804 -7.497 1.127 1.00 79.81 551 ASP A CA 1
ATOM 4038 C C . ASP A 1 551 ? -30.622 -6.167 0.349 1.00 79.81 551 ASP A C 1
ATOM 4040 O O . ASP A 1 551 ? -31.418 -5.244 0.489 1.00 79.81 551 ASP A O 1
ATOM 4044 N N . GLY A 1 552 ? -29.593 -6.062 -0.503 1.00 70.94 552 GLY A N 1
ATOM 4045 C CA . GLY A 1 552 ? -29.335 -4.863 -1.316 1.00 70.94 552 GLY A CA 1
ATOM 4046 C C . GLY A 1 552 ? -28.526 -3.768 -0.617 1.00 70.94 552 GLY A C 1
ATOM 4047 O O . GLY A 1 552 ? -28.330 -2.705 -1.209 1.00 70.94 552 GLY A O 1
ATOM 4048 N N . ALA A 1 553 ? -28.023 -4.029 0.596 1.00 74.88 553 ALA A N 1
ATOM 4049 C CA . ALA A 1 553 ? -26.990 -3.203 1.204 1.00 74.88 553 ALA A CA 1
ATOM 4050 C C . ALA A 1 553 ? -25.767 -3.113 0.277 1.00 74.88 553 ALA A C 1
ATOM 4052 O O . ALA A 1 553 ? -25.446 -4.046 -0.468 1.00 74.88 553 ALA A O 1
ATOM 4053 N N . LYS A 1 554 ? -25.099 -1.965 0.311 1.00 78.31 554 LYS A N 1
ATOM 4054 C CA . LYS A 1 554 ? -23.907 -1.686 -0.481 1.00 78.31 554 LYS A CA 1
ATOM 4055 C C . LYS A 1 554 ? -22.806 -1.190 0.430 1.00 78.31 554 LYS A C 1
ATOM 4057 O O . LYS A 1 554 ? -23.077 -0.582 1.464 1.00 78.31 554 LYS A O 1
ATOM 4062 N N . TYR A 1 555 ? -21.572 -1.424 0.015 1.00 79.44 555 TYR A N 1
ATOM 4063 C CA . TYR A 1 555 ? -20.432 -0.789 0.653 1.00 79.44 555 TYR A CA 1
ATOM 4064 C C . TYR A 1 555 ? -20.533 0.734 0.511 1.00 79.44 555 TYR A C 1
ATOM 4066 O O . TYR A 1 555 ? -21.107 1.245 -0.455 1.00 79.44 555 TYR A O 1
ATOM 4074 N N . GLY A 1 556 ? -19.980 1.465 1.479 1.00 68.75 556 GLY A N 1
ATOM 4075 C CA . GLY A 1 556 ? -20.139 2.917 1.559 1.00 68.75 556 GLY A CA 1
ATOM 4076 C C . GLY A 1 556 ? -19.720 3.671 0.293 1.00 68.75 556 GLY A C 1
ATOM 4077 O O . GLY A 1 556 ? -20.426 4.586 -0.134 1.00 68.75 556 GLY A O 1
ATOM 4078 N N . TYR A 1 557 ? -18.661 3.209 -0.381 1.00 66.06 557 TYR A N 1
ATOM 4079 C CA . TYR A 1 557 ? -18.186 3.796 -1.640 1.00 66.06 557 TYR A CA 1
ATOM 4080 C C . TYR A 1 557 ? -19.157 3.645 -2.831 1.00 66.06 557 TYR A C 1
ATOM 4082 O O . TYR A 1 557 ? -19.001 4.346 -3.827 1.00 66.06 557 TYR A O 1
ATOM 4090 N N . GLU A 1 558 ? -20.154 2.755 -2.756 1.00 65.12 558 GLU A N 1
ATOM 4091 C CA . GLU A 1 558 ? -21.119 2.498 -3.839 1.00 65.12 558 GLU A CA 1
ATOM 4092 C C . GLU A 1 558 ? -22.490 3.168 -3.629 1.00 65.12 558 GLU A C 1
ATOM 4094 O O . GLU A 1 558 ? -23.378 3.024 -4.481 1.00 65.12 558 GLU A O 1
ATOM 4099 N N . GLY A 1 559 ? -22.722 3.843 -2.497 1.00 59.94 559 GLY A N 1
ATOM 4100 C CA . GLY A 1 559 ? -24.063 4.355 -2.196 1.00 59.94 559 GLY A CA 1
ATOM 4101 C C . GLY A 1 559 ? -24.294 5.030 -0.846 1.00 59.94 559 GLY A C 1
ATOM 4102 O O . GLY A 1 559 ? -25.440 5.049 -0.409 1.00 59.94 559 GLY A O 1
ATOM 4103 N N . GLY A 1 560 ? -23.264 5.569 -0.184 1.00 56.91 560 GLY A N 1
ATOM 4104 C CA . GLY A 1 560 ? -23.458 6.448 0.977 1.00 56.91 560 GLY A CA 1
ATOM 4105 C C . GLY A 1 560 ? -23.763 5.741 2.301 1.00 56.91 560 GLY A C 1
ATOM 4106 O O . GLY A 1 560 ? -24.487 6.294 3.117 1.00 56.91 560 GLY A O 1
ATOM 4107 N N . GLY A 1 561 ? -23.222 4.533 2.515 1.00 54.34 561 GLY A N 1
ATOM 4108 C CA . GLY A 1 561 ? -23.194 3.867 3.829 1.00 54.34 561 GLY A CA 1
ATOM 4109 C C . GLY A 1 561 ? -24.573 3.725 4.483 1.00 54.34 561 GLY A C 1
ATOM 4110 O O . GLY A 1 561 ? -24.810 4.278 5.549 1.00 54.34 561 GLY A O 1
ATOM 4111 N N . GLY A 1 562 ? -25.505 3.039 3.818 1.00 53.00 562 GLY A N 1
ATOM 4112 C CA . GLY A 1 562 ? -26.884 2.903 4.295 1.00 53.00 562 GLY A CA 1
ATOM 4113 C C . GLY A 1 562 ? -27.116 1.745 5.271 1.00 53.00 562 GLY A C 1
ATOM 4114 O O . GLY A 1 562 ? -26.411 0.734 5.243 1.00 53.00 562 GLY A O 1
ATOM 4115 N N . GLU A 1 563 ? -28.176 1.887 6.076 1.00 60.56 563 GLU A N 1
ATOM 4116 C CA . GLU A 1 563 ? -28.778 0.844 6.913 1.00 60.56 563 GLU A CA 1
ATOM 4117 C C . GLU A 1 563 ? -28.932 -0.465 6.123 1.00 60.56 563 GLU A C 1
ATOM 4119 O O . GLU A 1 563 ? -29.658 -0.552 5.130 1.00 60.56 563 GLU A O 1
ATOM 4124 N N . GLY A 1 564 ? -28.224 -1.502 6.557 1.00 70.75 564 GLY A N 1
ATOM 4125 C CA . GLY A 1 564 ? -28.149 -2.766 5.846 1.00 70.75 564 GLY A CA 1
ATOM 4126 C C . GLY A 1 564 ? -27.896 -3.911 6.805 1.00 70.75 564 GLY A C 1
ATOM 4127 O O . GLY A 1 564 ? -27.212 -3.758 7.814 1.00 70.75 564 GLY A O 1
ATOM 4128 N N . LYS A 1 565 ? -28.453 -5.084 6.501 1.00 83.38 565 LYS A N 1
ATOM 4129 C CA . LYS A 1 565 ? -28.085 -6.301 7.225 1.00 83.38 565 LYS A CA 1
ATOM 4130 C C . LYS A 1 565 ? -26.755 -6.800 6.686 1.00 83.38 565 LYS A C 1
ATOM 4132 O O . LYS A 1 565 ? -26.543 -6.811 5.477 1.00 83.38 565 LYS A O 1
ATOM 4137 N N . TRP A 1 566 ? -25.900 -7.276 7.576 1.00 85.25 566 TRP A N 1
ATOM 4138 C CA . TRP A 1 566 ? -24.616 -7.860 7.219 1.00 85.25 566 TRP A CA 1
ATOM 4139 C C . TRP A 1 566 ? -24.606 -9.343 7.581 1.00 85.25 566 TRP A C 1
ATOM 4141 O O . TRP A 1 566 ? -25.262 -9.780 8.527 1.00 85.25 566 TRP A O 1
ATOM 4151 N N . ALA A 1 567 ? -23.890 -10.134 6.789 1.00 85.06 567 ALA A N 1
ATOM 4152 C CA . ALA A 1 567 ? -23.614 -11.534 7.059 1.00 85.06 567 ALA A CA 1
ATOM 4153 C C . ALA A 1 567 ? -22.115 -11.754 7.201 1.00 85.06 567 ALA A C 1
ATOM 4155 O O . ALA A 1 567 ? -21.316 -11.280 6.395 1.00 85.06 567 ALA A O 1
ATOM 4156 N N . VAL A 1 568 ? -21.752 -12.559 8.188 1.00 83.75 568 VAL A N 1
ATOM 4157 C CA . VAL A 1 568 ? -20.393 -13.056 8.361 1.00 83.75 568 VAL A CA 1
ATOM 4158 C C . VAL A 1 568 ? -20.236 -14.317 7.521 1.00 83.75 568 VAL A C 1
ATOM 4160 O O . VAL A 1 568 ? -21.010 -15.264 7.660 1.00 83.75 568 VAL A O 1
ATOM 4163 N N . VAL A 1 569 ? -19.246 -14.336 6.630 1.00 84.50 569 VAL A N 1
ATOM 4164 C CA . VAL A 1 569 ? -19.004 -15.470 5.731 1.00 84.50 569 VAL A CA 1
ATOM 4165 C C . VAL A 1 569 ? -17.529 -15.844 5.747 1.00 84.50 569 VAL A C 1
ATOM 4167 O O . VAL A 1 569 ? -16.672 -15.008 5.465 1.00 84.50 569 VAL A O 1
ATOM 4170 N N . ARG A 1 570 ? -17.230 -17.122 6.008 1.00 83.69 570 ARG A N 1
ATOM 4171 C CA . ARG A 1 570 ? -15.902 -17.706 5.777 1.00 83.69 570 ARG A CA 1
ATOM 4172 C C . ARG A 1 570 ? -15.757 -18.079 4.303 1.00 83.69 570 ARG A C 1
ATOM 4174 O O . ARG A 1 570 ? -16.651 -18.699 3.710 1.00 83.69 570 ARG A O 1
ATOM 4181 N N . ARG A 1 571 ? -14.635 -17.691 3.708 1.00 87.12 571 ARG A N 1
ATOM 4182 C CA . ARG A 1 571 ? -14.337 -17.837 2.285 1.00 87.12 571 ARG A CA 1
ATOM 4183 C C . ARG A 1 571 ? -12.940 -18.413 2.082 1.00 87.12 571 ARG A C 1
ATOM 4185 O O . ARG A 1 571 ? -12.060 -18.225 2.917 1.00 87.12 571 ARG A O 1
ATOM 4192 N N . ILE A 1 572 ? -12.745 -19.087 0.955 1.00 90.19 572 ILE A N 1
ATOM 4193 C CA . ILE A 1 572 ? -11.422 -19.386 0.404 1.00 90.19 572 ILE A CA 1
ATOM 4194 C C . ILE A 1 572 ? -11.365 -18.782 -0.988 1.00 90.19 572 ILE A C 1
ATOM 4196 O O . ILE A 1 572 ? -12.154 -19.166 -1.846 1.00 90.19 572 ILE A O 1
ATOM 4200 N N . ALA A 1 573 ? -10.439 -17.867 -1.223 1.00 93.44 573 ALA A N 1
ATOM 4201 C CA . ALA A 1 573 ? -10.073 -17.443 -2.563 1.00 93.44 573 ALA A CA 1
ATOM 4202 C C . ALA A 1 573 ? -8.876 -18.271 -3.039 1.00 93.44 573 ALA A C 1
ATOM 4204 O O . ALA A 1 573 ? -7.891 -18.416 -2.319 1.00 93.44 573 ALA A O 1
ATOM 4205 N N . VAL A 1 574 ? -8.964 -18.822 -4.242 1.00 94.38 574 VAL A N 1
ATOM 4206 C CA . VAL A 1 574 ? -7.884 -19.556 -4.895 1.00 94.38 574 VAL A CA 1
ATOM 4207 C C . VAL A 1 574 ? -7.556 -18.832 -6.187 1.00 94.38 574 VAL A C 1
ATOM 4209 O O . VAL A 1 574 ? -8.413 -18.691 -7.056 1.00 94.38 574 VAL A O 1
ATOM 4212 N N . PHE A 1 575 ? -6.313 -18.386 -6.304 1.00 95.81 575 PHE A N 1
ATOM 4213 C CA . PHE A 1 575 ? -5.745 -17.855 -7.530 1.00 95.81 575 PHE A CA 1
ATOM 4214 C C . PHE A 1 575 ? -4.705 -18.841 -8.056 1.00 95.81 575 PHE A C 1
ATOM 4216 O O . PHE A 1 575 ? -3.818 -19.245 -7.314 1.00 95.81 575 PHE A O 1
ATOM 4223 N N . THR A 1 576 ? -4.811 -19.242 -9.315 1.00 94.81 576 THR A N 1
ATOM 4224 C CA . THR A 1 576 ? -3.876 -20.140 -9.992 1.00 94.81 576 THR A CA 1
ATOM 4225 C C . THR A 1 576 ? -3.378 -19.454 -11.254 1.00 94.81 576 THR A C 1
ATOM 4227 O O . THR A 1 576 ? -4.178 -19.020 -12.079 1.00 94.81 576 THR A O 1
ATOM 4230 N N . SER A 1 577 ? -2.062 -19.368 -11.408 1.00 92.88 577 SER A N 1
ATOM 4231 C CA . SER A 1 577 ? -1.408 -18.825 -12.593 1.00 92.88 577 SER A CA 1
ATOM 4232 C C . SER A 1 577 ? -0.389 -19.826 -13.117 1.00 92.88 577 SER A C 1
ATOM 4234 O O . SER A 1 577 ? 0.457 -20.308 -12.361 1.00 92.88 577 SER A O 1
ATOM 4236 N N . ASN A 1 578 ? -0.473 -20.132 -14.408 1.00 90.44 578 ASN A N 1
ATOM 4237 C CA . ASN A 1 578 ? 0.582 -20.848 -15.113 1.00 90.44 578 ASN A CA 1
ATOM 4238 C C . ASN A 1 578 ? 1.558 -19.815 -15.664 1.00 90.44 578 ASN A C 1
ATOM 4240 O O . ASN A 1 578 ? 1.138 -18.811 -16.235 1.00 90.44 578 ASN A O 1
ATOM 4244 N N . LEU A 1 579 ? 2.845 -20.065 -15.477 1.00 87.62 579 LEU A N 1
ATOM 4245 C CA . LEU A 1 579 ? 3.911 -19.183 -15.909 1.00 87.62 579 LEU A CA 1
ATOM 4246 C C . LEU A 1 579 ? 4.467 -19.696 -17.230 1.00 87.62 579 LEU A C 1
ATOM 4248 O O . LEU A 1 579 ? 4.822 -20.871 -17.352 1.00 87.62 579 LEU A O 1
ATOM 4252 N N . ASP A 1 580 ? 4.553 -18.802 -18.205 1.00 87.31 580 ASP A N 1
ATOM 4253 C CA . ASP A 1 580 ? 5.276 -19.075 -19.436 1.00 87.31 580 ASP A CA 1
ATOM 4254 C C . ASP A 1 580 ? 6.780 -18.959 -19.183 1.00 87.31 580 ASP A C 1
ATOM 4256 O O . ASP A 1 580 ? 7.248 -18.157 -18.372 1.00 87.31 580 ASP A O 1
ATOM 4260 N N . THR A 1 581 ? 7.552 -19.789 -19.875 1.00 84.44 581 THR A N 1
ATOM 4261 C CA . THR A 1 581 ? 9.007 -19.839 -19.734 1.00 84.44 581 THR A CA 1
ATOM 4262 C C . THR A 1 581 ? 9.659 -19.572 -21.077 1.00 84.44 581 THR A C 1
ATOM 4264 O O . THR A 1 581 ? 9.257 -20.152 -22.085 1.00 84.44 581 THR A O 1
ATOM 4267 N N . SER A 1 582 ? 10.697 -18.741 -21.088 1.00 86.06 582 SER A N 1
ATOM 4268 C CA . SER A 1 582 ? 11.501 -18.455 -22.273 1.00 86.06 582 SER A CA 1
ATOM 4269 C C . SER A 1 582 ? 12.979 -18.435 -21.901 1.00 86.06 582 SER A C 1
ATOM 4271 O O . SER A 1 582 ? 13.346 -17.942 -20.837 1.00 86.06 582 SER A O 1
ATOM 4273 N N . SER A 1 583 ? 13.826 -18.961 -22.786 1.00 81.50 583 SER A N 1
ATOM 4274 C CA . SER A 1 583 ? 15.280 -18.777 -22.719 1.00 81.50 583 SER A CA 1
ATOM 4275 C C . SER A 1 583 ? 15.736 -17.470 -23.374 1.00 81.50 583 SER A C 1
ATOM 4277 O O . SER A 1 583 ? 16.884 -17.075 -23.199 1.00 81.50 583 SER A O 1
ATOM 4279 N N . ASP A 1 584 ? 14.859 -16.817 -24.141 1.00 83.62 584 ASP A N 1
ATOM 4280 C CA . ASP A 1 584 ? 15.119 -15.515 -24.748 1.00 83.62 584 ASP A CA 1
ATOM 4281 C C . ASP A 1 584 ? 14.712 -14.398 -23.784 1.00 83.62 584 ASP A C 1
ATOM 4283 O O . ASP A 1 584 ? 13.530 -14.216 -23.474 1.00 83.62 584 ASP A O 1
ATOM 4287 N N . THR A 1 585 ? 15.710 -13.642 -23.334 1.00 87.69 585 THR A N 1
ATOM 4288 C CA . THR A 1 585 ? 15.553 -12.510 -22.418 1.00 87.69 585 THR A CA 1
ATOM 4289 C C . THR A 1 585 ? 14.687 -11.402 -23.024 1.00 87.69 585 THR A C 1
ATOM 4291 O O . THR A 1 585 ? 13.954 -10.740 -22.293 1.00 87.69 585 THR A O 1
ATOM 4294 N N . GLU A 1 586 ? 14.725 -11.200 -24.347 1.00 83.88 586 GLU A N 1
ATOM 4295 C CA . GLU A 1 586 ? 13.890 -10.200 -25.030 1.00 83.88 586 GLU A CA 1
ATOM 4296 C C . GLU A 1 586 ? 12.406 -10.543 -24.858 1.00 83.88 586 GLU A C 1
ATOM 4298 O O . GLU A 1 586 ? 11.606 -9.677 -24.510 1.00 83.88 586 GLU A O 1
ATOM 4303 N N . VAL A 1 587 ? 12.051 -11.826 -24.992 1.00 86.25 587 VAL A N 1
ATOM 4304 C CA . VAL A 1 587 ? 10.686 -12.322 -24.753 1.00 86.25 587 VAL A CA 1
ATOM 4305 C C . VAL A 1 587 ? 10.290 -12.164 -23.285 1.00 86.25 587 VAL A C 1
ATOM 4307 O O . VAL A 1 587 ? 9.168 -11.748 -23.005 1.00 86.25 587 VAL A O 1
ATOM 4310 N N . VAL A 1 588 ? 11.205 -12.441 -22.346 1.00 89.19 588 VAL A N 1
ATOM 4311 C CA . VAL A 1 588 ? 10.949 -12.253 -20.906 1.00 89.19 588 VAL A CA 1
ATOM 4312 C C . VAL A 1 588 ? 10.603 -10.792 -20.612 1.00 89.19 588 VAL A C 1
ATOM 4314 O O . VAL A 1 588 ? 9.537 -10.517 -20.063 1.00 89.19 588 VAL A O 1
ATOM 4317 N N . TYR A 1 589 ? 11.439 -9.843 -21.038 1.00 87.56 589 TYR A N 1
ATOM 4318 C CA . TYR A 1 589 ? 11.178 -8.416 -20.825 1.00 87.56 589 TYR A CA 1
ATOM 4319 C C . TYR A 1 589 ? 10.004 -7.882 -21.654 1.00 87.56 589 TYR A C 1
ATOM 4321 O O . TYR A 1 589 ? 9.310 -6.974 -21.206 1.00 87.56 589 TYR A O 1
ATOM 4329 N N . GLY A 1 590 ? 9.731 -8.456 -22.828 1.00 85.50 590 GLY A N 1
ATOM 4330 C CA . GLY A 1 590 ? 8.545 -8.141 -23.627 1.00 85.50 590 GLY A CA 1
ATOM 4331 C C . GLY A 1 590 ? 7.230 -8.591 -22.982 1.00 85.50 590 GLY A C 1
ATOM 4332 O O . GLY A 1 590 ? 6.177 -8.061 -23.316 1.00 85.50 590 GLY A O 1
ATOM 4333 N N . SER A 1 591 ? 7.284 -9.538 -22.039 1.00 89.50 591 SER A N 1
ATOM 4334 C CA . SER A 1 591 ? 6.128 -10.011 -21.262 1.00 89.50 591 SER A CA 1
ATOM 4335 C C . SER A 1 591 ? 5.964 -9.320 -19.902 1.00 89.50 591 SER A C 1
ATOM 4337 O O . SER A 1 591 ? 5.066 -9.661 -19.134 1.00 89.50 591 SER A O 1
ATOM 4339 N N . MET A 1 592 ? 6.843 -8.370 -19.583 1.00 89.94 592 MET A N 1
ATOM 4340 C CA . MET A 1 592 ? 6.898 -7.731 -18.275 1.00 89.94 592 MET A CA 1
ATOM 4341 C C . MET A 1 592 ? 5.703 -6.803 -18.040 1.00 89.94 592 MET A C 1
ATOM 4343 O O . MET A 1 592 ? 5.396 -5.935 -18.855 1.00 89.94 592 MET A O 1
ATOM 4347 N N . ASP A 1 593 ? 5.085 -6.932 -16.869 1.00 91.56 593 ASP A N 1
ATOM 4348 C CA . ASP A 1 593 ? 4.137 -5.948 -16.358 1.00 91.56 593 ASP A CA 1
ATOM 4349 C C . ASP A 1 593 ? 4.910 -4.821 -15.655 1.00 91.56 593 ASP A C 1
ATOM 4351 O O . ASP A 1 593 ? 5.541 -5.028 -14.614 1.00 91.56 593 ASP A O 1
ATOM 4355 N N . CYS A 1 594 ? 4.887 -3.622 -16.240 1.00 89.50 594 CYS A N 1
ATOM 4356 C CA . CYS A 1 594 ? 5.585 -2.457 -15.700 1.00 89.50 594 CYS A CA 1
ATOM 4357 C C . CYS A 1 594 ? 5.040 -2.004 -14.338 1.00 89.50 594 CYS A C 1
ATOM 4359 O O . CYS A 1 594 ? 5.813 -1.469 -13.544 1.00 89.50 594 CYS A O 1
ATOM 4361 N N . GLU A 1 595 ? 3.747 -2.196 -14.050 1.00 91.81 595 GLU A N 1
ATOM 4362 C CA . GLU A 1 595 ? 3.172 -1.830 -12.752 1.00 91.81 595 GLU A CA 1
ATOM 4363 C C . GLU A 1 595 ? 3.651 -2.794 -11.667 1.00 91.81 595 GLU A C 1
ATOM 4365 O O . GLU A 1 595 ? 4.098 -2.362 -10.604 1.00 91.81 595 GLU A O 1
ATOM 4370 N N . ALA A 1 596 ? 3.632 -4.097 -11.957 1.00 91.31 596 ALA A N 1
ATOM 4371 C CA . ALA A 1 596 ? 4.165 -5.106 -11.047 1.00 91.31 596 ALA A CA 1
ATOM 4372 C C . ALA A 1 596 ? 5.667 -4.896 -10.807 1.00 91.31 596 ALA A C 1
ATOM 4374 O O . ALA A 1 596 ? 6.113 -4.893 -9.659 1.00 91.31 596 ALA A O 1
ATOM 4375 N N . LEU A 1 597 ? 6.439 -4.635 -11.871 1.00 92.25 597 LEU A N 1
ATOM 4376 C CA . LEU A 1 597 ? 7.865 -4.335 -11.757 1.00 92.25 597 LEU A CA 1
ATOM 4377 C C . LEU A 1 597 ? 8.110 -3.103 -10.877 1.00 92.25 597 LEU A C 1
ATOM 4379 O O . LEU A 1 597 ? 8.999 -3.136 -10.029 1.00 92.25 597 LEU A O 1
ATOM 4383 N N . ALA A 1 598 ? 7.338 -2.029 -11.060 1.00 92.56 598 ALA A N 1
ATOM 4384 C CA . ALA A 1 598 ? 7.468 -0.805 -10.275 1.00 92.56 598 ALA A CA 1
ATOM 4385 C C . ALA A 1 598 ? 7.340 -1.073 -8.770 1.00 92.56 598 ALA A C 1
ATOM 4387 O O . ALA A 1 598 ? 8.185 -0.632 -7.990 1.00 92.56 598 ALA A O 1
ATOM 4388 N N . VAL A 1 599 ? 6.319 -1.838 -8.374 1.00 92.75 599 VAL A N 1
ATOM 4389 C CA . VAL A 1 599 ? 6.079 -2.225 -6.976 1.00 92.75 599 VAL A CA 1
ATOM 4390 C C . VAL A 1 599 ? 7.206 -3.108 -6.449 1.00 92.75 599 VAL A C 1
ATOM 4392 O O . VAL A 1 599 ? 7.736 -2.856 -5.366 1.00 92.75 599 VAL A O 1
ATOM 4395 N N . THR A 1 600 ? 7.627 -4.115 -7.217 1.00 92.50 600 THR A N 1
ATOM 4396 C CA . THR A 1 600 ? 8.723 -5.002 -6.812 1.00 92.50 600 THR A CA 1
ATOM 4397 C C . THR A 1 600 ? 10.023 -4.222 -6.617 1.00 92.50 600 THR A C 1
ATOM 4399 O O . THR A 1 600 ? 10.653 -4.340 -5.566 1.00 92.50 600 THR A O 1
ATOM 4402 N N . LEU A 1 601 ? 10.418 -3.384 -7.580 1.00 94.50 601 LEU A N 1
ATOM 4403 C CA . LEU A 1 601 ? 11.640 -2.581 -7.481 1.00 94.50 601 LEU A CA 1
ATOM 4404 C C . LEU A 1 601 ? 11.577 -1.574 -6.335 1.00 94.50 601 LEU A C 1
ATOM 4406 O O . LEU A 1 601 ? 12.572 -1.411 -5.634 1.00 94.50 601 LEU A O 1
ATOM 4410 N N . PHE A 1 602 ? 10.418 -0.956 -6.095 1.00 95.25 602 PHE A N 1
ATOM 4411 C CA . PHE A 1 602 ? 10.201 -0.101 -4.931 1.00 95.25 602 PHE A CA 1
ATOM 4412 C C . PHE A 1 602 ? 10.555 -0.828 -3.629 1.00 95.25 602 PHE A C 1
ATOM 4414 O O . PHE A 1 602 ? 11.401 -0.351 -2.870 1.00 95.25 602 PHE A O 1
ATOM 4421 N N . HIS A 1 603 ? 9.979 -2.011 -3.398 1.00 93.50 603 HIS A N 1
ATOM 4422 C CA . HIS A 1 603 ? 10.264 -2.789 -2.194 1.00 93.50 603 HIS A CA 1
ATOM 4423 C C . HIS A 1 603 ? 11.737 -3.204 -2.112 1.00 93.50 603 HIS A C 1
ATOM 4425 O O . HIS A 1 603 ? 12.339 -3.102 -1.044 1.00 93.50 603 HIS A O 1
ATOM 4431 N N . LYS A 1 604 ? 12.349 -3.617 -3.229 1.00 92.88 604 LYS A N 1
ATOM 4432 C CA . LYS A 1 604 ? 13.770 -4.001 -3.280 1.00 92.88 604 LYS A CA 1
ATOM 4433 C C . LYS A 1 604 ? 14.702 -2.840 -2.944 1.00 92.88 604 LYS A C 1
ATOM 4435 O O . LYS A 1 604 ? 15.608 -3.002 -2.128 1.00 92.88 604 LYS A O 1
ATOM 4440 N N . PHE A 1 605 ? 14.484 -1.673 -3.544 1.00 95.06 605 PHE A N 1
ATOM 4441 C CA . PHE A 1 605 ? 15.304 -0.489 -3.291 1.00 95.06 605 PHE A CA 1
ATOM 4442 C C . PHE A 1 605 ? 15.069 0.056 -1.886 1.00 95.06 605 PHE A C 1
ATOM 4444 O O . PHE A 1 605 ? 16.017 0.493 -1.239 1.00 95.06 605 PHE A O 1
ATOM 4451 N N . TRP A 1 606 ? 13.844 -0.036 -1.363 1.00 93.50 606 TRP A N 1
ATOM 4452 C CA . TRP A 1 606 ? 13.572 0.327 0.023 1.00 93.50 606 TRP A CA 1
ATOM 4453 C C . TRP A 1 606 ? 14.286 -0.594 1.015 1.00 93.50 606 TRP A C 1
ATOM 4455 O O . TRP A 1 606 ? 14.948 -0.098 1.924 1.00 93.50 606 TRP A O 1
ATOM 4465 N N . ILE A 1 607 ? 14.225 -1.914 0.811 1.00 91.62 607 ILE A N 1
ATOM 4466 C CA . ILE A 1 607 ? 14.968 -2.896 1.616 1.00 91.62 607 ILE A CA 1
ATOM 4467 C C . ILE A 1 607 ? 16.470 -2.583 1.573 1.00 91.62 607 ILE A C 1
ATOM 4469 O O . ILE A 1 607 ? 17.104 -2.461 2.619 1.00 91.62 607 ILE A O 1
ATOM 4473 N N . ALA A 1 608 ? 17.032 -2.343 0.385 1.00 91.69 608 ALA A N 1
ATOM 4474 C CA . ALA A 1 608 ? 18.430 -1.936 0.251 1.00 91.69 608 ALA A CA 1
ATOM 4475 C C . ALA A 1 608 ? 18.728 -0.616 0.987 1.00 91.69 608 ALA A C 1
ATOM 4477 O O . ALA A 1 608 ? 19.780 -0.483 1.608 1.00 91.69 608 ALA A O 1
ATOM 4478 N N . SER A 1 609 ? 17.793 0.337 0.974 1.00 91.19 609 SER A N 1
ATOM 4479 C CA . SER A 1 609 ? 17.934 1.637 1.637 1.00 91.19 609 SER A CA 1
ATOM 4480 C C . SER A 1 609 ? 17.979 1.501 3.158 1.00 91.19 609 SER A C 1
ATOM 4482 O O . SER A 1 609 ? 18.859 2.075 3.799 1.00 91.19 609 SER A O 1
ATOM 4484 N N . ILE A 1 610 ? 17.092 0.702 3.757 1.00 87.62 610 ILE A N 1
ATOM 4485 C CA . ILE A 1 610 ? 17.101 0.485 5.212 1.00 87.62 610 ILE A CA 1
ATOM 4486 C C . ILE A 1 610 ? 18.280 -0.385 5.668 1.00 87.62 610 ILE A C 1
ATOM 4488 O O . ILE A 1 610 ? 18.736 -0.241 6.802 1.00 87.62 610 ILE A O 1
ATOM 4492 N N . SER A 1 611 ? 18.808 -1.251 4.802 1.00 86.88 611 SER A N 1
ATOM 4493 C CA . SER A 1 611 ? 19.940 -2.133 5.126 1.00 86.88 611 SER A CA 1
ATOM 4494 C C . SER A 1 611 ? 21.301 -1.490 4.938 1.00 86.88 611 SER A C 1
ATOM 4496 O O . SER A 1 611 ? 22.193 -1.650 5.774 1.00 86.88 611 SER A O 1
ATOM 4498 N N . HIS A 1 612 ? 21.474 -0.780 3.827 1.00 87.06 612 HIS A N 1
ATOM 4499 C CA . HIS A 1 612 ? 22.767 -0.300 3.350 1.00 87.06 612 HIS A CA 1
ATOM 4500 C C . HIS A 1 612 ? 22.823 1.225 3.195 1.00 87.06 612 HIS A C 1
ATOM 4502 O O . HIS A 1 612 ? 23.891 1.780 2.946 1.00 87.06 612 HIS A O 1
ATOM 4508 N N . GLY A 1 613 ? 21.702 1.914 3.411 1.00 88.00 613 GLY A N 1
ATOM 4509 C CA . GLY A 1 613 ? 21.565 3.353 3.230 1.00 88.00 613 GLY A CA 1
ATOM 4510 C C . GLY A 1 613 ? 21.067 3.726 1.834 1.00 88.00 613 GLY A C 1
ATOM 4511 O O . GLY A 1 613 ? 21.232 2.992 0.859 1.00 88.00 613 GLY A O 1
ATOM 4512 N N . VAL A 1 614 ? 20.482 4.920 1.737 1.00 89.50 614 VAL A N 1
ATOM 4513 C CA . VAL A 1 614 ? 19.876 5.454 0.506 1.00 89.50 614 VAL A CA 1
ATOM 4514 C C . VAL A 1 614 ? 20.874 5.504 -0.655 1.00 89.50 614 VAL A C 1
ATOM 4516 O O . VAL A 1 614 ? 20.545 5.137 -1.778 1.00 89.50 614 VAL A O 1
ATOM 4519 N N . ARG A 1 615 ? 22.124 5.905 -0.396 1.00 90.38 615 ARG A N 1
ATOM 4520 C CA . ARG A 1 615 ? 23.164 5.974 -1.433 1.00 90.38 615 ARG A CA 1
ATOM 4521 C C . ARG A 1 615 ? 23.445 4.612 -2.071 1.00 90.38 615 ARG A C 1
ATOM 4523 O O . ARG A 1 615 ? 23.589 4.537 -3.290 1.00 90.38 615 ARG A O 1
ATOM 4530 N N . GLU A 1 616 ? 23.507 3.552 -1.268 1.00 91.12 616 GLU A N 1
ATOM 4531 C CA . GLU A 1 616 ? 23.736 2.201 -1.784 1.00 91.12 616 GLU A CA 1
ATOM 4532 C C . GLU A 1 616 ? 22.502 1.674 -2.516 1.00 91.12 616 GLU A C 1
ATOM 4534 O O . GLU A 1 616 ? 22.638 1.086 -3.585 1.00 91.12 616 GLU A O 1
ATOM 4539 N N . ALA A 1 617 ? 21.295 1.961 -2.019 1.00 92.81 617 ALA A N 1
ATOM 4540 C CA . ALA A 1 617 ? 20.061 1.656 -2.742 1.00 92.81 617 ALA A CA 1
ATOM 4541 C C . ALA A 1 617 ? 20.019 2.324 -4.123 1.00 92.81 617 ALA A C 1
ATOM 4543 O O . ALA A 1 617 ? 19.643 1.693 -5.109 1.00 92.81 617 ALA A O 1
ATOM 4544 N N . ASN A 1 618 ? 20.467 3.576 -4.211 1.00 93.31 618 ASN A N 1
ATOM 4545 C CA . ASN A 1 618 ? 20.537 4.316 -5.465 1.00 93.31 618 ASN A CA 1
ATOM 4546 C C . ASN A 1 618 ? 21.562 3.713 -6.435 1.00 93.31 618 ASN A C 1
ATOM 4548 O O . ASN A 1 618 ? 21.276 3.553 -7.623 1.00 93.31 618 ASN A O 1
ATOM 4552 N N . SER A 1 619 ? 22.737 3.336 -5.921 1.00 94.50 619 SER A N 1
ATOM 4553 C CA . SER A 1 619 ? 23.768 2.616 -6.679 1.00 94.50 619 SER A CA 1
ATOM 4554 C C . SER A 1 619 ? 23.240 1.275 -7.200 1.00 94.50 619 SER A C 1
ATOM 4556 O O . SER A 1 619 ? 23.372 0.970 -8.387 1.00 94.50 619 SER A O 1
ATOM 4558 N N . LEU A 1 620 ? 22.556 0.509 -6.343 1.00 95.62 620 LEU A N 1
ATOM 4559 C CA . LEU A 1 620 ? 21.922 -0.760 -6.690 1.00 95.62 620 LEU A CA 1
ATOM 4560 C C . LEU A 1 620 ? 20.858 -0.580 -7.776 1.00 95.62 620 LEU A C 1
ATOM 4562 O O . LEU A 1 620 ? 20.823 -1.362 -8.721 1.00 95.62 620 LEU A O 1
ATOM 4566 N N . ALA A 1 621 ? 20.015 0.447 -7.677 1.00 96.56 621 ALA A N 1
ATOM 4567 C CA . ALA A 1 621 ? 18.977 0.730 -8.661 1.00 96.56 621 ALA A CA 1
ATOM 4568 C C . ALA A 1 621 ? 19.553 1.072 -10.038 1.00 96.56 621 ALA A C 1
ATOM 4570 O O . ALA A 1 621 ? 19.098 0.542 -11.056 1.00 96.56 621 ALA A O 1
ATOM 4571 N N . GLN A 1 622 ? 20.588 1.916 -10.079 1.00 96.25 622 GLN A N 1
ATOM 4572 C CA . GLN A 1 622 ? 21.273 2.247 -11.324 1.00 96.25 622 GLN A CA 1
ATOM 4573 C C . GLN A 1 622 ? 22.000 1.022 -11.901 1.00 96.25 622 GLN A C 1
ATOM 4575 O O . GLN A 1 622 ? 21.885 0.750 -13.095 1.00 96.25 622 GLN A O 1
ATOM 4580 N N . GLY A 1 623 ? 22.702 0.253 -11.064 1.00 97.38 623 GLY A N 1
ATOM 4581 C CA . GLY A 1 623 ? 23.370 -0.985 -11.470 1.00 97.38 623 GLY A CA 1
ATOM 4582 C C . GLY A 1 623 ? 22.390 -2.032 -12.002 1.00 97.38 623 GLY A C 1
ATOM 4583 O O . GLY A 1 623 ? 22.653 -2.659 -13.026 1.00 97.38 623 GLY A O 1
ATOM 4584 N N . TRP A 1 624 ? 21.223 -2.164 -11.367 1.00 96.94 624 TRP A N 1
ATOM 4585 C CA . TRP A 1 624 ? 20.140 -3.031 -11.825 1.00 96.94 624 TRP A CA 1
ATOM 4586 C C . TRP A 1 624 ? 19.631 -2.614 -13.209 1.00 96.94 624 TRP A C 1
ATOM 4588 O O . TRP A 1 624 ? 19.524 -3.462 -14.094 1.00 96.94 624 TRP A O 1
ATOM 4598 N N . LEU A 1 625 ? 19.388 -1.316 -13.432 1.00 97.25 625 LEU A N 1
ATOM 4599 C CA . LEU A 1 625 ? 18.956 -0.790 -14.732 1.00 97.25 625 LEU A CA 1
ATOM 4600 C C . LEU A 1 625 ? 19.993 -1.063 -15.829 1.00 97.25 625 LEU A C 1
ATOM 4602 O O . LEU A 1 625 ? 19.639 -1.526 -16.914 1.00 97.25 625 LEU A O 1
ATOM 4606 N N . VAL A 1 626 ? 21.272 -0.802 -15.541 1.00 97.75 626 VAL A N 1
ATOM 4607 C CA . VAL A 1 626 ? 22.384 -1.075 -16.464 1.00 97.75 626 VAL A CA 1
ATOM 4608 C C . VAL A 1 626 ? 22.446 -2.563 -16.807 1.00 97.75 626 VAL A C 1
ATOM 4610 O O . VAL A 1 626 ? 22.506 -2.912 -17.986 1.00 97.75 626 VAL A O 1
ATOM 4613 N N . GLY A 1 627 ? 22.373 -3.439 -15.801 1.00 96.19 627 GLY A N 1
ATOM 4614 C CA . GLY A 1 627 ? 22.393 -4.889 -15.987 1.00 96.19 627 GLY A CA 1
ATOM 4615 C C . GLY A 1 627 ? 21.204 -5.402 -16.801 1.00 96.19 627 GLY A C 1
ATOM 4616 O O . GLY A 1 627 ? 21.393 -6.198 -17.719 1.00 96.19 627 GLY A O 1
ATOM 4617 N N . ALA A 1 628 ? 19.995 -4.904 -16.525 1.00 94.31 628 ALA A N 1
ATOM 4618 C CA . ALA A 1 628 ? 18.784 -5.265 -17.260 1.00 94.31 628 ALA A CA 1
ATOM 4619 C C . ALA A 1 628 ? 18.880 -4.875 -18.743 1.00 94.31 628 ALA A C 1
ATOM 4621 O O . ALA A 1 628 ? 18.647 -5.704 -19.622 1.00 94.31 628 ALA A O 1
ATOM 4622 N N . LEU A 1 629 ? 19.289 -3.635 -19.036 1.00 94.12 629 LEU A N 1
ATOM 4623 C CA . LEU A 1 629 ? 19.476 -3.171 -20.412 1.00 94.12 629 LEU A CA 1
ATOM 4624 C C . LEU A 1 629 ? 20.572 -3.976 -21.123 1.00 94.12 629 LEU A C 1
ATOM 4626 O O . LEU A 1 629 ? 20.358 -4.449 -22.239 1.00 94.12 629 LEU A O 1
ATOM 4630 N N . ALA A 1 630 ? 21.720 -4.197 -20.478 1.00 94.06 630 ALA A N 1
ATOM 4631 C CA . ALA A 1 630 ? 22.808 -4.985 -21.051 1.00 94.06 630 ALA A CA 1
ATOM 4632 C C . ALA A 1 630 ? 22.390 -6.436 -21.348 1.00 94.06 630 ALA A C 1
ATOM 4634 O O . ALA A 1 630 ? 22.757 -6.973 -22.394 1.00 94.06 630 ALA A O 1
ATOM 4635 N N . ALA A 1 631 ? 21.593 -7.064 -20.478 1.00 91.88 631 ALA A N 1
ATOM 4636 C CA . ALA A 1 631 ? 21.073 -8.412 -20.700 1.00 91.88 631 ALA A CA 1
ATOM 4637 C C . ALA A 1 631 ? 20.196 -8.494 -21.962 1.00 91.88 631 ALA A C 1
ATOM 4639 O O . ALA A 1 631 ? 20.376 -9.410 -22.765 1.00 91.88 631 ALA A O 1
ATOM 4640 N N . VAL A 1 632 ? 19.319 -7.508 -22.195 1.00 89.69 632 VAL A N 1
ATOM 4641 C CA . VAL A 1 632 ? 18.514 -7.425 -23.430 1.00 89.69 632 VAL A CA 1
ATOM 4642 C C . VAL A 1 632 ? 19.405 -7.331 -24.665 1.00 89.69 632 VAL A C 1
ATOM 4644 O O . VAL A 1 632 ? 19.195 -8.062 -25.631 1.00 89.69 632 VAL A O 1
ATOM 4647 N N . TYR A 1 633 ? 20.433 -6.478 -24.631 1.00 89.56 633 TYR A N 1
ATOM 4648 C CA . TYR A 1 633 ? 21.368 -6.337 -25.750 1.00 89.56 633 TYR A CA 1
ATOM 4649 C C . TYR A 1 633 ? 22.110 -7.635 -26.072 1.00 89.56 633 TYR A C 1
ATOM 4651 O O . TYR A 1 633 ? 22.195 -8.011 -27.240 1.00 89.56 633 TYR A O 1
ATOM 4659 N N . ARG A 1 634 ? 22.599 -8.351 -25.051 1.00 90.12 634 ARG A N 1
ATOM 4660 C CA . ARG A 1 634 ? 23.253 -9.659 -25.233 1.00 90.12 634 ARG A CA 1
ATOM 4661 C C . ARG A 1 634 ? 22.281 -10.710 -25.792 1.00 90.12 634 ARG A C 1
ATOM 4663 O O . ARG A 1 634 ? 22.679 -11.532 -26.619 1.00 90.12 634 ARG A O 1
ATOM 4670 N N . SER A 1 635 ? 21.009 -10.674 -25.383 1.00 87.56 635 SER A N 1
ATOM 4671 C CA . SER A 1 635 ? 19.959 -11.551 -25.931 1.00 87.56 635 SER A CA 1
ATOM 4672 C C . SER A 1 635 ? 19.733 -11.280 -27.418 1.00 87.56 635 SER A C 1
ATOM 4674 O O . SER A 1 635 ? 19.771 -12.205 -28.228 1.00 87.56 635 SER A O 1
ATOM 4676 N N . ALA A 1 636 ? 19.599 -10.005 -27.795 1.00 85.19 636 ALA A N 1
ATOM 4677 C CA . ALA A 1 636 ? 19.418 -9.594 -29.184 1.00 85.19 636 ALA A CA 1
ATOM 4678 C C . ALA A 1 636 ? 20.614 -9.987 -30.072 1.00 85.19 636 ALA A C 1
ATOM 4680 O O . ALA A 1 636 ? 20.414 -10.450 -31.198 1.00 85.19 636 ALA A O 1
ATOM 4681 N N . GLU A 1 637 ? 21.843 -9.855 -29.558 1.00 85.19 637 GLU A N 1
ATOM 4682 C CA . GLU A 1 637 ? 23.067 -10.314 -30.228 1.00 85.19 637 GLU A CA 1
ATOM 4683 C C . GLU A 1 637 ? 23.047 -11.834 -30.450 1.00 85.19 637 GLU A C 1
ATOM 4685 O O . GLU A 1 637 ? 23.278 -12.303 -31.566 1.00 85.19 637 GLU A O 1
ATOM 4690 N N . THR A 1 638 ? 22.701 -12.609 -29.419 1.00 86.19 638 THR A N 1
ATOM 4691 C CA . THR A 1 638 ? 22.622 -14.079 -29.498 1.00 86.19 638 THR A CA 1
ATOM 4692 C C . THR A 1 638 ? 21.587 -14.522 -30.533 1.00 86.19 638 THR A C 1
ATOM 4694 O O . THR A 1 638 ? 21.893 -15.317 -31.423 1.00 86.19 638 THR A O 1
ATOM 4697 N N . ALA A 1 639 ? 20.391 -13.933 -30.499 1.00 82.44 639 ALA A N 1
ATOM 4698 C CA . ALA A 1 639 ? 19.324 -14.235 -31.447 1.00 82.44 639 ALA A CA 1
ATOM 4699 C C . ALA A 1 639 ? 19.673 -13.825 -32.892 1.00 82.44 639 ALA A C 1
ATOM 4701 O O . ALA A 1 639 ? 19.162 -14.404 -33.854 1.00 82.44 639 ALA A O 1
ATOM 4702 N N . GLU A 1 640 ? 20.513 -12.805 -33.090 1.00 81.81 640 GLU A N 1
ATOM 4703 C CA . GLU A 1 640 ? 21.036 -12.461 -34.414 1.00 81.81 640 GLU A CA 1
ATOM 4704 C C . GLU A 1 640 ? 22.047 -13.501 -34.910 1.00 81.81 640 GLU A C 1
ATOM 4706 O O . GLU A 1 640 ? 21.976 -13.908 -36.073 1.00 81.81 640 GLU A O 1
ATOM 4711 N N . VAL A 1 641 ? 22.947 -13.974 -34.044 1.00 84.69 641 VAL A N 1
ATOM 4712 C CA . VAL A 1 641 ? 23.903 -15.038 -34.381 1.00 84.69 641 VAL A CA 1
ATOM 4713 C C . VAL A 1 641 ? 23.169 -16.314 -34.793 1.00 84.69 641 VAL A C 1
ATOM 4715 O O . VAL A 1 641 ? 23.459 -16.847 -35.864 1.00 84.69 641 VAL A O 1
ATOM 4718 N N . GLU A 1 642 ? 22.170 -16.752 -34.027 1.00 84.44 642 GLU A N 1
ATOM 4719 C CA . GLU A 1 642 ? 21.357 -17.940 -34.336 1.00 84.44 642 GLU A CA 1
ATOM 4720 C C . GLU A 1 642 ? 20.576 -17.794 -35.652 1.00 84.44 642 GLU A C 1
ATOM 4722 O O . GLU A 1 642 ? 20.524 -18.715 -36.475 1.00 84.44 642 GLU A O 1
ATOM 4727 N N . MET A 1 643 ? 20.011 -16.612 -35.916 1.00 80.62 643 MET A N 1
ATOM 4728 C CA . MET A 1 643 ? 19.358 -16.318 -37.195 1.00 80.62 643 MET A CA 1
ATOM 4729 C C . MET A 1 643 ? 20.362 -16.378 -38.355 1.00 80.62 643 MET A C 1
ATOM 4731 O O . MET A 1 643 ? 20.071 -16.942 -39.405 1.00 80.62 643 MET A O 1
ATOM 4735 N N . ILE A 1 644 ? 21.567 -15.829 -38.191 1.00 79.50 644 ILE A N 1
ATOM 4736 C CA . ILE A 1 644 ? 22.613 -15.902 -39.218 1.00 79.50 644 ILE A CA 1
ATOM 4737 C C . ILE A 1 644 ? 23.063 -17.351 -39.434 1.00 79.50 644 ILE A C 1
ATOM 4739 O O . ILE A 1 644 ? 23.359 -17.721 -40.570 1.00 79.50 644 ILE A O 1
ATOM 4743 N N . GLU A 1 645 ? 23.163 -18.161 -38.382 1.00 82.94 645 GLU A N 1
ATOM 4744 C CA . GLU A 1 645 ? 23.549 -19.571 -38.472 1.00 82.94 645 GLU A CA 1
ATOM 4745 C C . GLU A 1 645 ? 22.488 -20.420 -39.166 1.00 82.94 645 GLU A C 1
ATOM 4747 O O . GLU A 1 645 ? 22.820 -21.094 -40.140 1.00 82.94 645 GLU A O 1
ATOM 4752 N N . SER A 1 646 ? 21.220 -20.294 -38.780 1.00 78.31 646 SER A N 1
ATOM 4753 C CA . SER A 1 646 ? 20.106 -20.943 -39.486 1.00 78.31 646 SER A CA 1
ATOM 4754 C C . SER A 1 646 ? 19.992 -20.473 -40.943 1.00 78.31 646 SER A C 1
ATOM 4756 O O . SER A 1 646 ? 19.767 -21.270 -41.850 1.00 78.31 646 SER A O 1
ATOM 4758 N N . GLU A 1 647 ? 20.252 -19.194 -41.231 1.00 78.31 647 GLU A N 1
ATOM 4759 C CA . GLU A 1 647 ? 20.306 -18.698 -42.609 1.00 78.31 647 GLU A CA 1
ATOM 4760 C C . GLU A 1 647 ? 21.540 -19.177 -43.378 1.00 78.31 647 GLU A C 1
ATOM 4762 O O . GLU A 1 647 ? 21.468 -19.293 -44.597 1.00 78.31 647 GLU A O 1
ATOM 4767 N N . LYS A 1 648 ? 22.680 -19.462 -42.733 1.00 76.88 648 LYS A N 1
ATOM 4768 C CA . LYS A 1 648 ? 23.833 -20.086 -43.414 1.00 76.88 648 LYS A CA 1
ATOM 4769 C C . LYS A 1 648 ? 23.482 -21.486 -43.909 1.00 76.88 648 LYS A C 1
ATOM 4771 O O . LYS A 1 648 ? 24.020 -21.892 -44.943 1.00 76.88 648 LYS A O 1
ATOM 4776 N N . GLU A 1 649 ? 22.593 -22.195 -43.213 1.00 79.81 649 GLU A N 1
ATOM 4777 C CA . GLU A 1 649 ? 22.021 -23.450 -43.706 1.00 79.81 649 GLU A CA 1
ATOM 4778 C C . GLU A 1 649 ? 21.194 -23.205 -44.989 1.00 79.81 649 GLU A C 1
ATOM 4780 O O . GLU A 1 649 ? 21.271 -23.999 -45.929 1.00 79.81 649 GLU A O 1
ATOM 4785 N N . ASP A 1 650 ? 20.542 -22.039 -45.119 1.00 80.38 650 ASP A N 1
ATOM 4786 C CA . ASP A 1 650 ? 19.959 -21.516 -46.370 1.00 80.38 650 ASP A CA 1
ATOM 4787 C C . ASP A 1 650 ? 20.948 -20.632 -47.170 1.00 80.38 650 ASP A C 1
ATOM 4789 O O . ASP A 1 650 ? 20.806 -19.412 -47.345 1.00 80.38 650 ASP A O 1
ATOM 4793 N N . LEU A 1 651 ? 21.977 -21.285 -47.720 1.00 73.88 651 LEU A N 1
ATOM 4794 C CA . LEU A 1 651 ? 23.106 -20.681 -48.443 1.00 73.88 651 LEU A CA 1
ATOM 4795 C C . LEU A 1 651 ? 22.721 -19.586 -49.478 1.00 73.88 651 LEU A C 1
ATOM 4797 O O . LEU A 1 651 ? 23.518 -18.679 -49.753 1.00 73.88 651 LEU A O 1
ATOM 4801 N N . HIS A 1 652 ? 21.522 -19.648 -50.075 1.00 72.38 652 HIS A N 1
ATOM 4802 C CA . HIS A 1 652 ? 21.026 -18.684 -51.068 1.00 72.38 652 HIS A CA 1
ATOM 4803 C C . HIS A 1 652 ? 20.372 -17.430 -50.466 1.00 72.38 652 HIS A C 1
ATOM 4805 O O . HIS A 1 652 ? 20.422 -16.365 -51.100 1.00 72.38 652 HIS A O 1
ATOM 4811 N N . ALA A 1 653 ? 19.753 -17.528 -49.288 1.00 72.50 653 ALA A N 1
ATOM 4812 C CA . ALA A 1 653 ? 19.253 -16.380 -48.533 1.00 72.50 653 ALA A CA 1
ATOM 4813 C C . ALA A 1 653 ? 20.420 -15.596 -47.916 1.00 72.50 653 ALA A C 1
ATOM 4815 O O . ALA A 1 653 ? 20.524 -14.377 -48.106 1.00 72.50 653 ALA A O 1
ATOM 4816 N N . TRP A 1 654 ? 21.372 -16.314 -47.313 1.00 73.88 654 TRP A N 1
ATOM 4817 C CA . TRP A 1 654 ? 22.551 -15.725 -46.681 1.00 73.88 654 TRP A CA 1
ATOM 4818 C C . TRP A 1 654 ? 23.413 -14.910 -47.657 1.00 73.88 654 TRP A C 1
ATOM 4820 O O . TRP A 1 654 ? 23.759 -13.760 -47.373 1.00 73.88 654 TRP A O 1
ATOM 4830 N N . ARG A 1 655 ? 23.707 -15.438 -48.860 1.00 72.12 655 ARG A N 1
ATOM 4831 C CA . ARG A 1 655 ? 24.481 -14.698 -49.885 1.00 72.12 655 ARG A CA 1
ATOM 4832 C C . ARG A 1 655 ? 23.796 -13.397 -50.320 1.00 72.12 655 ARG A C 1
ATOM 4834 O O . ARG A 1 655 ? 24.472 -12.381 -50.460 1.00 72.12 655 ARG A O 1
ATOM 4841 N N . ARG A 1 656 ? 22.466 -13.401 -50.484 1.00 71.44 656 ARG A N 1
ATOM 4842 C CA . ARG A 1 656 ? 21.691 -12.211 -50.890 1.00 71.44 656 ARG A CA 1
ATOM 4843 C C . ARG A 1 656 ? 21.651 -11.127 -49.810 1.00 71.44 656 ARG A C 1
ATOM 4845 O O . ARG A 1 656 ? 21.654 -9.944 -50.151 1.00 71.44 656 ARG A O 1
ATOM 4852 N N . ARG A 1 657 ? 21.621 -11.495 -48.524 1.00 66.12 657 ARG A N 1
ATOM 4853 C CA . ARG A 1 657 ? 21.673 -10.524 -47.417 1.00 66.12 657 ARG A CA 1
ATOM 4854 C C . ARG A 1 657 ? 23.078 -9.992 -47.167 1.00 66.12 657 ARG A C 1
ATOM 4856 O O . ARG A 1 657 ? 23.219 -8.784 -47.012 1.00 66.12 657 ARG A O 1
ATOM 4863 N N . LYS A 1 658 ? 24.109 -10.839 -47.210 1.00 66.12 658 LYS A N 1
ATOM 4864 C CA . LYS A 1 658 ? 25.509 -10.431 -46.994 1.00 66.12 658 LYS A CA 1
ATOM 4865 C C . LYS A 1 658 ? 25.986 -9.357 -47.979 1.00 66.12 658 LYS A C 1
ATOM 4867 O O . LYS A 1 658 ? 26.767 -8.485 -47.610 1.00 66.12 658 LYS A O 1
ATOM 4872 N N . GLU A 1 659 ? 25.501 -9.387 -49.221 1.00 68.12 659 GLU A N 1
ATOM 4873 C CA . GLU A 1 659 ? 25.782 -8.334 -50.209 1.00 68.12 659 GLU A CA 1
ATOM 4874 C C . GLU A 1 659 ? 24.995 -7.037 -49.958 1.00 68.12 659 GLU A C 1
ATOM 4876 O O . GLU A 1 659 ? 25.478 -5.961 -50.305 1.00 68.12 659 GLU A O 1
ATOM 4881 N N . LYS A 1 660 ? 23.816 -7.111 -49.325 1.00 62.28 660 LYS A N 1
ATOM 4882 C CA . LYS A 1 660 ? 22.970 -5.946 -49.009 1.00 62.28 660 LYS A CA 1
ATOM 4883 C C . LYS A 1 660 ? 23.261 -5.301 -47.656 1.00 62.28 660 LYS A C 1
ATOM 4885 O O . LYS A 1 660 ? 22.963 -4.125 -47.481 1.00 62.28 660 LYS A O 1
ATOM 4890 N N . LYS A 1 661 ? 23.800 -6.050 -46.700 1.00 53.81 661 LYS A N 1
ATOM 4891 C CA . LYS A 1 661 ? 23.919 -5.643 -45.300 1.00 53.81 661 LYS A CA 1
ATOM 4892 C C . LYS A 1 661 ? 25.332 -5.936 -44.797 1.00 53.81 661 LYS A C 1
ATOM 4894 O O . LYS A 1 661 ? 25.595 -6.982 -44.218 1.00 53.81 661 LYS A O 1
ATOM 4899 N N . LYS A 1 662 ? 26.258 -5.007 -45.057 1.00 51.75 662 LYS A N 1
ATOM 4900 C CA . LYS A 1 662 ? 27.600 -5.015 -44.445 1.00 51.75 662 LYS A CA 1
ATOM 4901 C C . LYS A 1 662 ? 27.631 -4.415 -43.032 1.00 51.75 662 LYS A C 1
ATOM 4903 O O . LYS A 1 662 ? 28.627 -4.613 -42.360 1.00 51.75 662 LYS A O 1
ATOM 4908 N N . ASN A 1 663 ? 26.552 -3.758 -42.604 1.00 48.44 663 ASN A N 1
ATOM 4909 C CA . ASN A 1 663 ? 26.358 -3.186 -41.270 1.00 48.44 663 ASN A CA 1
ATOM 4910 C C . ASN A 1 663 ? 24.892 -3.411 -40.858 1.00 48.44 663 ASN A C 1
ATOM 4912 O O . ASN A 1 663 ? 24.096 -2.485 -40.968 1.00 48.44 663 ASN A O 1
ATOM 4916 N N . ILE A 1 664 ? 24.486 -4.633 -40.495 1.00 47.56 664 ILE A N 1
ATOM 4917 C CA . ILE A 1 664 ? 23.341 -4.723 -39.574 1.00 47.56 664 ILE A CA 1
ATOM 4918 C C . ILE A 1 664 ? 23.965 -4.435 -38.222 1.00 47.56 664 ILE A C 1
ATOM 4920 O O . ILE A 1 664 ? 24.818 -5.192 -37.769 1.00 47.56 664 ILE A O 1
ATOM 4924 N N . ASP A 1 665 ? 23.658 -3.271 -37.678 1.00 63.50 665 ASP A N 1
ATOM 4925 C CA . ASP A 1 665 ? 24.008 -2.953 -36.307 1.00 63.50 665 ASP A CA 1
ATOM 4926 C C . ASP A 1 665 ? 22.960 -3.665 -35.446 1.00 63.50 665 ASP A C 1
ATOM 4928 O O . ASP A 1 665 ? 21.769 -3.429 -35.640 1.00 63.50 665 ASP A O 1
ATOM 4932 N N . PHE A 1 666 ? 23.357 -4.564 -34.544 1.00 61.16 666 PHE A N 1
ATOM 4933 C CA . PHE A 1 666 ? 22.431 -5.241 -33.618 1.00 61.16 666 PHE A CA 1
ATOM 4934 C C . PHE A 1 666 ? 21.584 -4.218 -32.835 1.00 61.16 666 PHE A C 1
ATOM 4936 O O . PHE A 1 666 ? 20.442 -4.487 -32.461 1.00 61.16 666 PHE A O 1
ATOM 4943 N N . LYS A 1 667 ? 22.103 -2.989 -32.689 1.00 60.06 667 LYS A N 1
ATOM 4944 C CA . LYS A 1 667 ? 21.383 -1.812 -32.197 1.00 60.06 667 LYS A CA 1
ATOM 4945 C C . LYS A 1 667 ? 20.090 -1.519 -32.964 1.00 60.06 667 LYS A C 1
ATOM 4947 O O . LYS A 1 667 ? 19.138 -1.059 -32.353 1.00 60.06 667 LYS A O 1
ATOM 4952 N N . GLU A 1 668 ? 20.018 -1.786 -34.269 1.00 63.41 668 GLU A N 1
ATOM 4953 C CA . GLU A 1 668 ? 18.816 -1.566 -35.088 1.00 63.41 668 GLU A CA 1
ATOM 4954 C C . GLU A 1 668 ? 17.704 -2.586 -34.808 1.00 63.41 668 GLU A C 1
ATOM 4956 O O . GLU A 1 668 ? 16.541 -2.275 -35.053 1.00 63.41 668 GLU A O 1
ATOM 4961 N N . ARG A 1 669 ? 18.020 -3.781 -34.283 1.00 65.56 669 ARG A N 1
ATOM 4962 C CA . ARG A 1 669 ? 17.014 -4.824 -34.006 1.00 65.56 669 ARG A CA 1
ATOM 4963 C C . ARG A 1 669 ? 16.076 -4.438 -32.864 1.00 65.56 669 ARG A C 1
ATOM 4965 O O . ARG A 1 669 ? 14.886 -4.702 -32.956 1.00 65.56 669 ARG A O 1
ATOM 4972 N N . LEU A 1 670 ? 16.598 -3.772 -31.836 1.00 67.69 670 LEU A N 1
ATOM 4973 C CA . LEU A 1 670 ? 15.809 -3.299 -30.691 1.00 67.69 670 LEU A CA 1
ATOM 4974 C C . LEU A 1 670 ? 15.060 -1.987 -30.980 1.00 67.69 670 LEU A C 1
ATOM 4976 O O . LEU A 1 670 ? 14.321 -1.489 -30.131 1.00 67.69 670 LEU A O 1
ATOM 4980 N N . ILE A 1 671 ? 15.245 -1.406 -32.170 1.00 69.69 671 ILE A N 1
ATOM 4981 C CA . ILE A 1 671 ? 14.603 -0.159 -32.582 1.00 69.69 671 ILE A CA 1
ATOM 4982 C C . ILE A 1 671 ? 13.426 -0.501 -33.497 1.00 69.69 671 ILE A C 1
ATOM 4984 O O . ILE A 1 671 ? 13.551 -0.564 -34.718 1.00 69.69 671 ILE A O 1
ATOM 4988 N N . ASN A 1 672 ? 12.236 -0.623 -32.912 1.00 65.62 672 ASN A N 1
ATOM 4989 C CA . ASN A 1 672 ? 10.986 -0.759 -33.670 1.00 65.62 672 ASN A CA 1
ATOM 4990 C C . ASN A 1 672 ? 10.506 0.579 -34.267 1.00 65.62 672 ASN A C 1
ATOM 4992 O O . ASN A 1 672 ? 9.447 0.652 -34.892 1.00 65.62 672 ASN A O 1
ATOM 4996 N N . ARG A 1 673 ? 11.267 1.668 -34.085 1.00 63.28 673 ARG A N 1
ATOM 4997 C CA . ARG A 1 673 ? 10.856 3.032 -34.433 1.00 63.28 673 ARG A CA 1
ATOM 4998 C C . ARG A 1 673 ? 11.567 3.559 -35.679 1.00 63.28 673 ARG A C 1
ATOM 5000 O O . ARG A 1 673 ? 12.790 3.578 -35.767 1.00 63.28 673 ARG A O 1
ATOM 5007 N N . HIS A 1 674 ? 10.798 4.089 -36.629 1.00 56.91 674 HIS A N 1
ATOM 5008 C CA . HIS A 1 674 ? 11.353 4.820 -37.769 1.00 56.91 674 HIS A CA 1
ATOM 5009 C C . HIS A 1 674 ? 11.939 6.170 -37.316 1.00 56.91 674 HIS A C 1
ATOM 5011 O O . HIS A 1 674 ? 11.202 7.070 -36.918 1.00 56.91 674 HIS A O 1
ATOM 5017 N N . GLY A 1 675 ? 13.261 6.329 -37.393 1.00 69.75 675 GLY A N 1
ATOM 5018 C CA . GLY A 1 675 ? 13.957 7.578 -37.071 1.00 69.75 675 GLY A CA 1
ATOM 5019 C C . GLY A 1 675 ? 15.431 7.349 -36.737 1.00 69.75 675 GLY A C 1
ATOM 5020 O O . GLY A 1 675 ? 15.839 6.231 -36.447 1.00 69.75 675 GLY A O 1
ATOM 5021 N N . LYS A 1 676 ? 16.246 8.408 -36.787 1.00 80.25 676 LYS A N 1
ATOM 5022 C CA . LYS A 1 676 ? 17.617 8.360 -36.261 1.00 80.25 676 LYS A CA 1
ATOM 5023 C C . LYS A 1 676 ? 17.555 8.640 -34.760 1.00 80.25 676 LYS A C 1
ATOM 5025 O O . LYS A 1 676 ? 17.369 9.792 -34.381 1.00 80.25 676 LYS A O 1
ATOM 5030 N N . LEU A 1 677 ? 17.664 7.602 -33.937 1.00 84.56 677 LEU A N 1
ATOM 5031 C CA . LEU A 1 677 ? 17.860 7.752 -32.494 1.00 84.56 677 LEU A CA 1
ATOM 5032 C C . LEU A 1 677 ? 19.316 8.145 -32.208 1.00 84.56 677 LEU A C 1
ATOM 5034 O O . LEU A 1 677 ? 20.220 7.772 -32.962 1.00 84.56 677 LEU A O 1
ATOM 5038 N N . SER A 1 678 ? 19.546 8.919 -31.146 1.00 90.75 678 SER A N 1
ATOM 5039 C CA . SER A 1 678 ? 20.909 9.175 -30.669 1.00 90.75 678 SER A CA 1
ATOM 5040 C C . SER A 1 678 ? 21.504 7.903 -30.051 1.00 90.75 678 SER A C 1
ATOM 5042 O O . SER A 1 678 ? 20.761 7.018 -29.638 1.00 90.75 678 SER A O 1
ATOM 5044 N N . GLU A 1 679 ? 22.834 7.794 -29.955 1.00 89.44 679 GLU A N 1
ATOM 5045 C CA . GLU A 1 679 ? 23.481 6.634 -29.308 1.00 89.44 679 GLU A CA 1
ATOM 5046 C C . GLU A 1 679 ? 22.976 6.429 -27.871 1.00 89.44 679 GLU A C 1
ATOM 5048 O O . GLU A 1 679 ? 22.715 5.297 -27.470 1.00 89.44 679 GLU A O 1
ATOM 5053 N N . ARG A 1 680 ? 22.758 7.526 -27.132 1.00 93.94 680 ARG A N 1
ATOM 5054 C CA . ARG A 1 680 ? 22.152 7.510 -25.796 1.00 93.94 680 ARG A CA 1
ATOM 5055 C C . ARG A 1 680 ? 20.759 6.887 -25.825 1.00 93.94 680 ARG A C 1
ATOM 5057 O O . ARG A 1 680 ? 20.487 5.977 -25.052 1.00 93.94 680 ARG A O 1
ATOM 5064 N N . ASP A 1 681 ? 19.888 7.361 -26.714 1.00 92.06 681 ASP A N 1
ATOM 5065 C CA . ASP A 1 681 ? 18.501 6.886 -26.783 1.00 92.06 681 ASP A CA 1
ATOM 5066 C C . ASP A 1 681 ? 18.437 5.420 -27.224 1.00 92.06 681 ASP A C 1
ATOM 5068 O O . ASP A 1 681 ? 17.591 4.671 -26.739 1.00 92.06 681 ASP A O 1
ATOM 5072 N N . VAL A 1 682 ? 19.359 4.996 -28.099 1.00 89.50 682 VAL A N 1
ATOM 5073 C CA . VAL A 1 682 ? 19.552 3.580 -28.411 1.00 89.50 682 VAL A CA 1
ATOM 5074 C C . VAL A 1 682 ? 19.885 2.838 -27.129 1.00 89.50 682 VAL A C 1
ATOM 5076 O O . VAL A 1 682 ? 19.066 2.039 -26.712 1.00 89.50 682 VAL A O 1
ATOM 5079 N N . LEU A 1 683 ? 20.992 3.144 -26.445 1.00 91.75 683 LEU A N 1
ATOM 5080 C CA . LEU A 1 683 ? 21.435 2.421 -25.240 1.00 91.75 683 LEU A CA 1
ATOM 5081 C C . LEU A 1 683 ? 20.388 2.396 -24.112 1.00 91.75 683 LEU A C 1
ATOM 5083 O O . LEU A 1 683 ? 20.301 1.407 -23.392 1.00 91.75 683 LEU A O 1
ATOM 5087 N N . MET A 1 684 ? 19.539 3.420 -24.020 1.00 93.94 684 MET A N 1
ATOM 5088 C CA . MET A 1 684 ? 18.390 3.488 -23.104 1.00 93.94 684 MET A CA 1
ATOM 5089 C C . MET A 1 684 ? 17.133 2.753 -23.601 1.00 93.94 684 MET A C 1
ATOM 5091 O O . MET A 1 684 ? 16.050 2.942 -23.051 1.00 93.94 684 MET A O 1
ATOM 5095 N N . ALA A 1 685 ? 17.259 1.960 -24.663 1.00 91.62 685 ALA A N 1
ATOM 5096 C CA . ALA A 1 685 ? 16.198 1.194 -25.306 1.00 91.62 685 ALA A CA 1
ATOM 5097 C C . ALA A 1 685 ? 14.962 2.034 -25.690 1.00 91.62 685 ALA A C 1
ATOM 5099 O O . ALA A 1 685 ? 13.848 1.520 -25.738 1.00 91.62 685 ALA A O 1
ATOM 5100 N N . GLN A 1 686 ? 15.130 3.321 -26.028 1.00 89.75 686 GLN A N 1
ATOM 5101 C CA . GLN A 1 686 ? 14.017 4.225 -26.377 1.00 89.75 686 GLN A CA 1
ATOM 5102 C C . GLN A 1 686 ? 13.283 3.830 -27.671 1.00 89.75 686 GLN A C 1
ATOM 5104 O O . GLN A 1 686 ? 12.197 4.332 -27.962 1.00 89.75 686 GLN A O 1
ATOM 5109 N N . GLY A 1 687 ? 13.881 2.947 -28.476 1.00 83.69 687 GLY A N 1
ATOM 5110 C CA . GLY A 1 687 ? 13.252 2.343 -29.650 1.00 83.69 687 GLY A CA 1
ATOM 5111 C C . GLY A 1 687 ? 12.457 1.064 -29.363 1.00 83.69 687 GLY A C 1
ATOM 5112 O O . GLY A 1 687 ? 11.744 0.609 -30.259 1.00 83.69 687 GLY A O 1
ATOM 5113 N N . HIS A 1 688 ? 12.575 0.501 -28.157 1.00 86.75 688 HIS A N 1
ATOM 5114 C CA . HIS A 1 688 ? 11.943 -0.755 -27.761 1.00 86.75 688 HIS A CA 1
ATOM 5115 C C . HIS A 1 688 ? 10.577 -0.494 -27.124 1.00 86.75 688 HIS A C 1
ATOM 5117 O O . HIS A 1 688 ? 10.446 0.364 -26.251 1.00 86.75 688 HIS A O 1
ATOM 5123 N N . GLU A 1 689 ? 9.563 -1.263 -27.521 1.00 84.12 689 GLU A N 1
ATOM 5124 C CA . GLU A 1 689 ? 8.169 -1.039 -27.110 1.00 84.12 689 GLU A CA 1
ATOM 5125 C C . GLU A 1 689 ? 7.984 -1.127 -25.587 1.00 84.12 689 GLU A C 1
ATOM 5127 O O . GLU A 1 689 ? 7.382 -0.240 -24.993 1.00 84.12 689 GLU A O 1
ATOM 5132 N N . TYR A 1 690 ? 8.584 -2.137 -24.951 1.00 84.75 690 TYR A N 1
ATOM 5133 C CA . TYR A 1 690 ? 8.382 -2.428 -23.523 1.00 84.75 690 TYR A CA 1
ATOM 5134 C C . TYR A 1 690 ? 9.471 -1.870 -22.596 1.00 84.75 690 TYR A C 1
ATOM 5136 O O . TYR A 1 690 ? 9.267 -1.762 -21.393 1.00 84.75 690 TYR A O 1
ATOM 5144 N N . MET A 1 691 ? 10.642 -1.513 -23.138 1.00 89.19 691 MET A N 1
ATOM 5145 C CA . MET A 1 691 ? 11.825 -1.174 -22.324 1.00 89.19 691 MET A CA 1
ATOM 5146 C C . MET A 1 691 ? 12.124 0.324 -22.311 1.00 89.19 691 MET A C 1
ATOM 5148 O O . MET A 1 691 ? 12.874 0.788 -21.454 1.00 89.19 691 MET A O 1
ATOM 5152 N N . CYS A 1 692 ? 11.513 1.103 -23.210 1.00 90.50 692 CYS A N 1
ATOM 5153 C CA . CYS A 1 692 ? 11.735 2.546 -23.288 1.00 90.50 692 CYS A CA 1
ATOM 5154 C C . CYS A 1 692 ? 11.328 3.293 -22.004 1.00 90.50 692 CYS A C 1
ATOM 5156 O O . CYS A 1 692 ? 11.915 4.327 -21.684 1.00 90.50 692 CYS A O 1
ATOM 5158 N N . SER A 1 693 ? 10.376 2.757 -21.235 1.00 91.50 693 SER A N 1
ATOM 5159 C CA . SER A 1 693 ? 9.926 3.328 -19.962 1.00 91.50 693 SER A CA 1
ATOM 5160 C C . SER A 1 693 ? 10.811 2.965 -18.772 1.00 91.50 693 SER A C 1
ATOM 5162 O O . SER A 1 693 ? 10.683 3.591 -17.722 1.00 91.50 693 SER A O 1
ATOM 5164 N N . LEU A 1 694 ? 11.714 1.986 -18.898 1.00 93.62 694 LEU A N 1
ATOM 5165 C CA . LEU A 1 694 ? 12.442 1.447 -17.748 1.00 93.62 694 LEU A CA 1
ATOM 5166 C C . LEU A 1 694 ? 13.369 2.484 -17.104 1.00 93.62 694 LEU A C 1
ATOM 5168 O O . LEU A 1 694 ? 13.439 2.590 -15.881 1.00 93.62 694 LEU A O 1
ATOM 5172 N N . GLY A 1 695 ? 14.032 3.297 -17.930 1.00 95.31 695 GLY A N 1
ATOM 5173 C CA . GLY A 1 695 ? 14.871 4.389 -17.441 1.00 95.31 695 GLY A CA 1
ATOM 5174 C C . GLY A 1 695 ? 14.073 5.432 -16.659 1.00 95.31 695 GLY A C 1
ATOM 5175 O O . GLY A 1 695 ? 14.522 5.871 -15.605 1.00 95.31 695 GLY A O 1
ATOM 5176 N N . LEU A 1 696 ? 12.885 5.807 -17.151 1.00 94.88 696 LEU A N 1
ATOM 5177 C CA . LEU A 1 696 ? 12.005 6.745 -16.447 1.00 94.88 696 LEU A CA 1
ATOM 5178 C C . LEU A 1 696 ? 11.470 6.130 -15.151 1.00 94.88 696 LEU A C 1
ATOM 5180 O O . LEU A 1 696 ? 11.482 6.795 -14.126 1.00 94.88 696 LEU A O 1
ATOM 5184 N N . LEU A 1 697 ? 11.084 4.852 -15.172 1.00 95.44 697 LEU A N 1
ATOM 5185 C CA . LEU A 1 697 ? 10.590 4.142 -13.994 1.00 95.44 697 LEU A CA 1
ATOM 5186 C C . LEU A 1 697 ? 11.615 4.138 -12.851 1.00 95.44 697 LEU A C 1
ATOM 5188 O O . LEU A 1 697 ? 11.288 4.513 -11.726 1.00 95.44 697 LEU A O 1
ATOM 5192 N N . VAL A 1 698 ? 12.857 3.733 -13.135 1.00 96.75 698 VAL A N 1
ATOM 5193 C CA . VAL A 1 698 ? 13.927 3.703 -12.125 1.00 96.75 698 VAL A CA 1
ATOM 5194 C C . VAL A 1 698 ? 14.262 5.115 -11.653 1.00 96.75 698 VAL A C 1
ATOM 5196 O O . VAL A 1 698 ? 14.414 5.330 -10.454 1.00 96.75 698 VAL A O 1
ATOM 5199 N N . TYR A 1 699 ? 14.309 6.094 -12.559 1.00 96.69 699 TYR A N 1
ATOM 5200 C CA . TYR A 1 699 ? 14.516 7.488 -12.176 1.00 96.69 699 TYR A CA 1
ATOM 5201 C C . TYR A 1 699 ? 13.411 8.000 -11.240 1.00 96.69 699 TYR A C 1
ATOM 5203 O O . TYR A 1 699 ? 13.716 8.575 -10.198 1.00 96.69 699 TYR A O 1
ATOM 5211 N N . SER A 1 700 ? 12.140 7.744 -11.555 1.00 96.12 700 SER A N 1
ATOM 5212 C CA . SER A 1 700 ? 11.002 8.103 -10.703 1.00 96.12 700 SER A CA 1
ATOM 5213 C C . SER A 1 700 ? 11.079 7.444 -9.326 1.00 96.12 700 SER A C 1
ATOM 5215 O O . SER A 1 700 ? 10.864 8.117 -8.323 1.00 96.12 700 SER A O 1
ATOM 5217 N N . LEU A 1 701 ? 11.450 6.159 -9.252 1.00 96.12 701 LEU A N 1
ATOM 5218 C CA . LEU A 1 701 ? 11.637 5.448 -7.980 1.00 96.12 701 LEU A CA 1
ATOM 5219 C C . LEU A 1 701 ? 12.685 6.136 -7.097 1.00 96.12 701 LEU A C 1
ATOM 5221 O O . LEU A 1 701 ? 12.459 6.331 -5.906 1.00 96.12 701 LEU A O 1
ATOM 5225 N N . LEU A 1 702 ? 13.801 6.565 -7.687 1.00 94.56 702 LEU A N 1
ATOM 5226 C CA . LEU A 1 702 ? 14.877 7.275 -6.985 1.00 94.56 702 LEU A CA 1
ATOM 5227 C C . LEU A 1 702 ? 14.503 8.697 -6.547 1.00 94.56 702 LEU A C 1
ATOM 5229 O O . LEU A 1 702 ? 15.209 9.295 -5.734 1.00 94.56 702 LEU A O 1
ATOM 5233 N N . ASN A 1 703 ? 13.411 9.243 -7.079 1.00 93.19 703 ASN A N 1
ATOM 5234 C CA . ASN A 1 703 ? 12.886 10.555 -6.714 1.00 93.19 703 ASN A CA 1
ATOM 5235 C C . ASN A 1 703 ? 11.792 10.495 -5.636 1.00 93.19 703 ASN A C 1
ATOM 5237 O O . ASN A 1 703 ? 11.399 11.549 -5.142 1.00 93.19 703 ASN A O 1
ATOM 5241 N N . LEU A 1 704 ? 11.331 9.304 -5.239 1.00 92.94 704 LEU A N 1
ATOM 5242 C CA . LEU A 1 704 ? 10.357 9.146 -4.156 1.00 92.94 704 LEU A CA 1
ATOM 5243 C C . LEU A 1 704 ? 10.903 9.653 -2.822 1.00 92.94 704 LEU A C 1
ATOM 5245 O O . LEU A 1 704 ? 12.055 9.386 -2.492 1.00 92.94 704 LEU A O 1
ATOM 5249 N N . ASP A 1 705 ? 10.057 10.254 -1.986 1.00 89.38 705 ASP A N 1
ATOM 5250 C CA . ASP A 1 705 ? 10.459 10.802 -0.680 1.00 89.38 705 ASP A CA 1
ATOM 5251 C C . ASP A 1 705 ? 11.184 9.791 0.223 1.00 89.38 705 ASP A C 1
ATOM 5253 O O . ASP A 1 705 ? 12.101 10.146 0.966 1.00 89.38 705 ASP A O 1
ATOM 5257 N N . CYS A 1 706 ? 10.822 8.509 0.136 1.00 90.06 706 CYS A N 1
ATOM 5258 C CA . CYS A 1 706 ? 11.475 7.438 0.884 1.00 90.06 706 CYS A CA 1
ATOM 5259 C C . CYS A 1 706 ? 12.874 7.074 0.351 1.00 90.06 706 CYS A C 1
ATOM 5261 O O . CYS A 1 706 ? 13.741 6.724 1.151 1.00 90.06 706 CYS A O 1
ATOM 5263 N N . LEU A 1 707 ? 13.137 7.201 -0.954 1.00 92.94 707 LEU A N 1
ATOM 5264 C CA . LEU A 1 707 ? 14.390 6.787 -1.616 1.00 92.94 707 LEU A CA 1
ATOM 5265 C C . LEU A 1 707 ? 15.275 7.959 -2.062 1.00 92.94 707 LEU A C 1
ATOM 5267 O O . LEU A 1 707 ? 16.444 7.777 -2.382 1.00 92.94 707 LEU A O 1
ATOM 5271 N N . ARG A 1 708 ? 14.753 9.180 -2.051 1.00 90.06 708 ARG A N 1
ATOM 5272 C CA . ARG A 1 708 ? 15.466 10.378 -2.477 1.00 90.06 708 ARG A CA 1
ATOM 5273 C C . ARG A 1 708 ? 16.599 10.716 -1.508 1.00 90.06 708 ARG A C 1
ATOM 5275 O O . ARG A 1 708 ? 16.413 10.691 -0.289 1.00 90.06 708 ARG A O 1
ATOM 5282 N N . GLY A 1 709 ? 17.776 11.041 -2.043 1.00 86.88 709 GLY A N 1
ATOM 5283 C CA . GLY A 1 709 ? 18.917 11.533 -1.261 1.00 86.88 709 GLY A CA 1
ATOM 5284 C C . GLY A 1 709 ? 18.653 12.907 -0.633 1.00 86.88 709 GLY A C 1
ATOM 5285 O O . GLY A 1 709 ? 17.770 13.644 -1.079 1.00 86.88 709 GLY A O 1
ATOM 5286 N N . SER A 1 710 ? 19.415 13.256 0.403 1.00 83.50 710 SER A N 1
ATOM 5287 C CA . SER A 1 710 ? 19.296 14.541 1.102 1.00 83.50 710 SER A CA 1
ATOM 5288 C C . SER A 1 710 ? 19.997 15.665 0.323 1.00 83.50 710 SER A C 1
ATOM 5290 O O . SER A 1 710 ? 21.045 16.160 0.727 1.00 83.50 710 SER A O 1
ATOM 5292 N N . GLU A 1 711 ? 19.443 16.068 -0.821 1.00 81.88 711 GLU A N 1
ATOM 5293 C CA . GLU A 1 711 ? 20.039 17.070 -1.715 1.00 81.88 711 GLU A CA 1
ATOM 5294 C C . GLU A 1 711 ? 19.119 18.281 -1.944 1.00 81.88 711 GLU A C 1
ATOM 5296 O O . GLU A 1 711 ? 17.893 18.184 -1.910 1.00 81.88 711 GLU A O 1
ATOM 5301 N N . GLY A 1 712 ? 19.705 19.453 -2.220 1.00 75.56 712 GLY A N 1
ATOM 5302 C CA . GLY A 1 712 ? 18.950 20.627 -2.686 1.00 75.56 712 GLY A CA 1
ATOM 5303 C C . GLY A 1 712 ? 17.990 21.247 -1.661 1.00 75.56 712 GLY A C 1
ATOM 5304 O O . GLY A 1 712 ? 17.017 21.883 -2.054 1.00 75.56 712 GLY A O 1
ATOM 5305 N N . GLY A 1 713 ? 18.250 21.066 -0.362 1.00 77.06 713 GLY A N 1
ATOM 5306 C CA . GLY A 1 713 ? 17.377 21.534 0.724 1.00 77.06 713 GLY A CA 1
ATOM 5307 C C . GLY A 1 713 ? 16.262 20.553 1.096 1.00 77.06 713 GLY A C 1
ATOM 5308 O O . GLY A 1 713 ? 15.554 20.789 2.070 1.00 77.06 713 GLY A O 1
ATOM 5309 N N . PHE A 1 714 ? 16.133 19.438 0.373 1.00 79.38 714 PHE A N 1
ATOM 5310 C CA . PHE A 1 714 ? 15.260 18.336 0.751 1.00 79.38 714 PHE A CA 1
ATOM 5311 C C . PHE A 1 714 ? 15.985 17.432 1.756 1.00 79.38 714 PHE A C 1
ATOM 5313 O O . PHE A 1 714 ? 16.994 16.815 1.427 1.00 79.38 714 PHE A O 1
ATOM 5320 N N . GLN A 1 715 ? 15.495 17.379 2.994 1.00 79.12 715 GLN A N 1
ATOM 5321 C CA . GLN A 1 715 ? 16.050 16.556 4.075 1.00 79.12 715 GLN A CA 1
ATOM 5322 C C . GLN A 1 715 ? 14.902 15.837 4.796 1.00 79.12 715 GLN A C 1
ATOM 5324 O O . GLN A 1 715 ? 14.477 16.277 5.867 1.00 79.12 715 GLN A O 1
ATOM 5329 N N . PRO A 1 716 ? 14.337 14.769 4.205 1.00 79.62 716 PRO A N 1
ATOM 5330 C CA . PRO A 1 716 ? 13.209 14.078 4.809 1.00 79.62 716 PRO A CA 1
ATOM 5331 C C . PRO A 1 716 ? 13.691 13.370 6.076 1.00 79.62 716 PRO A C 1
ATOM 5333 O O . PRO A 1 716 ? 14.723 12.686 6.075 1.00 79.62 716 PRO A O 1
ATOM 5336 N N . CYS A 1 717 ? 12.944 13.526 7.167 1.00 78.56 717 CYS A N 1
ATOM 5337 C CA . CYS A 1 717 ? 13.229 12.788 8.388 1.00 78.56 717 CYS A CA 1
ATOM 5338 C C . CYS A 1 717 ? 12.930 11.291 8.187 1.00 78.56 717 CYS A C 1
ATOM 5340 O O . CYS A 1 717 ? 12.231 10.895 7.249 1.00 78.56 717 CYS A O 1
ATOM 5342 N N . SER A 1 718 ? 13.464 10.443 9.072 1.00 79.69 718 SER A N 1
ATOM 5343 C CA . SER A 1 718 ? 13.216 8.992 9.035 1.00 79.69 718 SER A CA 1
ATOM 5344 C C . SER A 1 718 ? 11.718 8.678 8.997 1.00 79.69 718 SER A C 1
ATOM 5346 O O . SER A 1 718 ? 11.273 7.869 8.187 1.00 79.69 718 SER A O 1
ATOM 5348 N N . ASP A 1 719 ? 10.924 9.374 9.810 1.00 80.00 719 ASP A N 1
ATOM 5349 C CA . ASP A 1 719 ? 9.481 9.173 9.868 1.00 80.00 719 ASP A CA 1
ATOM 5350 C C . ASP A 1 719 ? 8.769 9.511 8.563 1.00 80.00 719 ASP A C 1
ATOM 5352 O O . ASP A 1 719 ? 7.966 8.705 8.110 1.00 80.00 719 ASP A O 1
ATOM 5356 N N . SER A 1 720 ? 9.102 10.622 7.899 1.00 80.50 720 SER A N 1
ATOM 5357 C CA . SER A 1 720 ? 8.528 10.939 6.585 1.00 80.50 720 SER A CA 1
ATOM 5358 C C . SER A 1 720 ? 8.829 9.840 5.563 1.00 80.50 720 SER A C 1
ATOM 5360 O O . SER A 1 720 ? 7.943 9.449 4.802 1.00 80.50 720 SER A O 1
ATOM 5362 N N . ARG A 1 721 ? 10.046 9.274 5.583 1.00 86.56 721 ARG A N 1
ATOM 5363 C CA . ARG A 1 721 ? 10.410 8.148 4.707 1.00 86.56 721 ARG A CA 1
ATOM 5364 C C . ARG A 1 721 ? 9.591 6.897 5.019 1.00 86.56 721 ARG A C 1
ATOM 5366 O O . ARG A 1 721 ? 9.124 6.236 4.093 1.00 86.56 721 ARG A O 1
ATOM 5373 N N . TRP A 1 722 ? 9.392 6.574 6.296 1.00 86.00 722 TRP A N 1
ATOM 5374 C CA . TRP A 1 722 ? 8.569 5.434 6.709 1.00 86.00 722 TRP A CA 1
ATOM 5375 C C . TRP A 1 722 ? 7.082 5.649 6.420 1.00 86.00 722 TRP A C 1
ATOM 5377 O O . TRP A 1 722 ? 6.441 4.727 5.930 1.00 86.00 722 TRP A O 1
ATOM 5387 N N . CYS A 1 723 ? 6.542 6.853 6.621 1.00 84.12 723 CYS A N 1
ATOM 5388 C CA . CYS A 1 723 ? 5.182 7.212 6.218 1.00 84.12 723 CYS A CA 1
ATOM 5389 C C . CYS A 1 723 ? 4.980 7.006 4.715 1.00 84.12 723 CYS A C 1
ATOM 5391 O O . CYS A 1 723 ? 4.052 6.302 4.321 1.00 84.12 723 CYS A O 1
ATOM 5393 N N . ALA A 1 724 ? 5.876 7.555 3.886 1.00 87.25 724 ALA A N 1
ATOM 5394 C CA . ALA A 1 724 ? 5.841 7.367 2.437 1.00 87.25 724 ALA A CA 1
ATOM 5395 C C . ALA A 1 724 ? 5.938 5.879 2.068 1.00 87.25 724 ALA A C 1
ATOM 5397 O O . ALA A 1 724 ? 5.170 5.386 1.245 1.00 87.25 724 ALA A O 1
ATOM 5398 N N . THR A 1 725 ? 6.814 5.135 2.745 1.00 89.88 725 THR A N 1
ATOM 5399 C CA . THR A 1 725 ? 6.984 3.700 2.505 1.00 89.88 725 THR A CA 1
ATOM 5400 C C . THR A 1 725 ? 5.732 2.902 2.848 1.00 89.88 725 THR A C 1
ATOM 5402 O O . THR A 1 725 ? 5.315 2.059 2.060 1.00 89.88 725 THR A O 1
ATOM 5405 N N . LEU A 1 726 ? 5.132 3.135 4.016 1.00 86.94 726 LEU A N 1
ATOM 5406 C CA . LEU A 1 726 ? 3.914 2.449 4.449 1.00 86.94 726 LEU A CA 1
ATOM 5407 C C . LEU A 1 726 ? 2.730 2.813 3.553 1.00 86.94 726 LEU A C 1
ATOM 5409 O O . LEU A 1 726 ? 1.928 1.946 3.217 1.00 86.94 726 LEU A O 1
ATOM 5413 N N . ALA A 1 727 ? 2.646 4.075 3.123 1.00 85.12 727 ALA A N 1
ATOM 5414 C CA . ALA A 1 727 ? 1.653 4.514 2.153 1.00 85.12 727 ALA A CA 1
ATOM 5415 C C . ALA A 1 727 ? 1.789 3.753 0.837 1.00 85.12 727 ALA A C 1
ATOM 5417 O O . ALA A 1 727 ? 0.820 3.145 0.395 1.00 85.12 727 ALA A O 1
ATOM 5418 N N . MET A 1 728 ? 2.984 3.716 0.252 1.00 88.62 728 MET A N 1
ATOM 5419 C CA . MET A 1 728 ? 3.214 3.029 -1.019 1.00 88.62 728 MET A CA 1
ATOM 5420 C C . MET A 1 728 ? 3.123 1.505 -0.903 1.00 88.62 728 MET A C 1
ATOM 5422 O O . MET A 1 728 ? 2.579 0.860 -1.790 1.00 88.62 728 MET A O 1
ATOM 5426 N N . GLY A 1 729 ? 3.593 0.920 0.200 1.00 86.94 729 GLY A N 1
ATOM 5427 C CA . GLY A 1 729 ? 3.545 -0.526 0.419 1.00 86.94 729 GLY A CA 1
ATOM 5428 C C . GLY A 1 729 ? 2.129 -1.081 0.605 1.00 86.94 729 GLY A C 1
ATOM 5429 O O . GLY A 1 729 ? 1.909 -2.264 0.371 1.00 86.94 729 GLY A O 1
ATOM 5430 N N . GLY A 1 730 ? 1.169 -0.236 0.996 1.00 82.38 730 GLY A N 1
ATOM 5431 C CA . GLY A 1 730 ? -0.254 -0.579 1.065 1.00 82.38 730 GLY A CA 1
ATOM 5432 C C . GLY A 1 730 ? -1.066 -0.190 -0.178 1.00 82.38 730 GLY A C 1
ATOM 5433 O O . GLY A 1 730 ? -2.277 -0.406 -0.196 1.00 82.38 730 GLY A O 1
ATOM 5434 N N . MET A 1 731 ? -0.450 0.417 -1.198 1.00 88.00 731 MET A N 1
ATOM 5435 C CA . MET A 1 731 ? -1.132 0.824 -2.430 1.00 88.00 731 MET A CA 1
ATOM 5436 C C . MET A 1 731 ? -1.223 -0.327 -3.431 1.00 88.00 731 MET A C 1
ATOM 5438 O O . MET A 1 731 ? -0.313 -1.141 -3.557 1.00 88.00 731 MET A O 1
ATOM 5442 N N . ARG A 1 732 ? -2.298 -0.330 -4.229 1.00 89.56 732 ARG A N 1
ATOM 5443 C CA . ARG A 1 732 ? -2.385 -1.163 -5.437 1.00 89.56 732 ARG A CA 1
ATOM 5444 C C . ARG A 1 732 ? -1.264 -0.793 -6.422 1.00 89.56 732 ARG A C 1
ATOM 5446 O O . ARG A 1 732 ? -0.919 0.391 -6.492 1.00 89.56 732 ARG A O 1
ATOM 5453 N N . PRO A 1 733 ? -0.785 -1.726 -7.266 1.00 91.19 733 PRO A N 1
ATOM 5454 C CA . PRO A 1 733 ? 0.241 -1.430 -8.270 1.00 91.19 733 PRO A CA 1
ATOM 5455 C C . PRO A 1 733 ? -0.071 -0.213 -9.145 1.00 91.19 733 PRO A C 1
ATOM 5457 O O . PRO A 1 733 ? 0.759 0.684 -9.279 1.00 91.19 733 PRO A O 1
ATOM 5460 N N . SER A 1 734 ? -1.313 -0.096 -9.614 1.00 91.12 734 SER A N 1
ATOM 5461 C CA . SER A 1 734 ? -1.763 1.053 -10.402 1.00 91.12 734 SER A CA 1
ATOM 5462 C C . SER A 1 734 ? -1.641 2.390 -9.656 1.00 91.12 734 SER A C 1
ATOM 5464 O O . SER A 1 734 ? -1.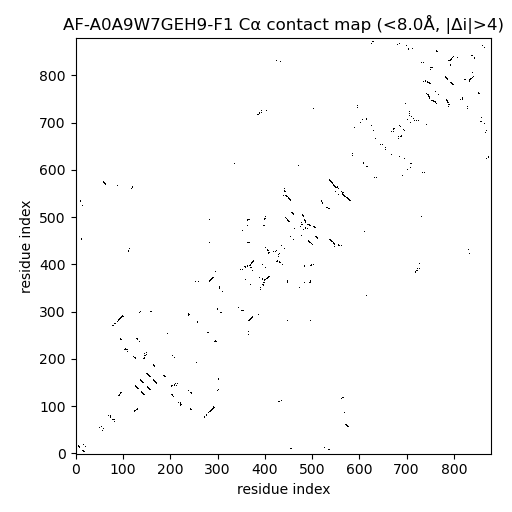372 3.418 -10.267 1.00 91.12 734 SER A O 1
ATOM 5466 N N . ALA A 1 735 ? -1.837 2.407 -8.333 1.00 91.06 735 ALA A N 1
ATOM 5467 C CA . ALA A 1 735 ? -1.693 3.613 -7.514 1.00 91.06 735 ALA A CA 1
ATOM 5468 C C . ALA A 1 735 ? -0.217 3.941 -7.230 1.00 91.06 735 ALA A C 1
ATOM 5470 O O . ALA A 1 735 ? 0.154 5.112 -7.264 1.00 91.06 735 ALA A O 1
ATOM 5471 N N . VAL A 1 736 ? 0.636 2.926 -7.040 1.00 92.00 736 VAL A N 1
ATOM 5472 C CA . VAL A 1 736 ? 2.097 3.103 -6.947 1.00 92.00 736 VAL A CA 1
ATOM 5473 C C . VAL A 1 736 ? 2.644 3.724 -8.230 1.00 92.00 736 VAL A C 1
ATOM 5475 O O . VAL A 1 736 ? 3.414 4.679 -8.171 1.00 92.00 736 VAL A O 1
ATOM 5478 N N . VAL A 1 737 ? 2.196 3.264 -9.400 1.00 92.88 737 VAL A N 1
ATOM 5479 C CA . VAL A 1 737 ? 2.609 3.853 -10.682 1.00 92.88 737 VAL A CA 1
ATOM 5480 C C . VAL A 1 737 ? 2.182 5.314 -10.804 1.00 92.88 737 VAL A C 1
ATOM 5482 O O . VAL A 1 737 ? 2.982 6.128 -11.254 1.00 92.88 737 VAL A O 1
ATOM 5485 N N . LYS A 1 738 ? 0.985 5.689 -10.334 1.00 93.25 738 LYS A N 1
ATOM 5486 C CA . LYS A 1 738 ? 0.566 7.104 -10.273 1.00 93.25 738 LYS A CA 1
ATOM 5487 C C . LYS A 1 738 ? 1.383 7.942 -9.281 1.00 93.25 738 LYS A C 1
ATOM 5489 O O . LYS A 1 738 ? 1.471 9.154 -9.451 1.00 93.25 738 LYS A O 1
ATOM 5494 N N . ALA A 1 739 ? 1.978 7.328 -8.257 1.00 92.00 739 ALA A N 1
ATOM 5495 C CA . ALA A 1 739 ? 2.937 8.001 -7.376 1.00 92.00 739 ALA A CA 1
ATOM 5496 C C . ALA A 1 739 ? 4.243 8.324 -8.119 1.00 92.00 739 ALA A C 1
ATOM 5498 O O . ALA A 1 739 ? 4.793 9.409 -7.978 1.00 92.00 739 ALA A O 1
ATOM 5499 N N . LEU A 1 740 ? 4.715 7.377 -8.935 1.00 93.50 740 LEU A N 1
ATOM 5500 C CA . LEU A 1 740 ? 5.974 7.467 -9.681 1.00 93.50 740 LEU A CA 1
ATOM 5501 C C . LEU A 1 740 ? 5.884 8.372 -10.911 1.00 93.50 740 LEU A C 1
ATOM 5503 O O . LEU A 1 740 ? 6.825 9.093 -11.243 1.00 93.50 740 LEU A O 1
ATOM 5507 N N . ALA A 1 741 ? 4.761 8.286 -11.611 1.00 92.75 741 ALA A N 1
ATOM 5508 C CA . ALA A 1 741 ? 4.466 9.031 -12.816 1.00 92.75 741 ALA A CA 1
ATOM 5509 C C . ALA A 1 741 ? 3.000 9.490 -12.761 1.00 92.75 741 ALA A C 1
ATOM 5511 O O . ALA A 1 741 ? 2.122 8.814 -13.311 1.00 92.75 741 ALA A O 1
ATOM 5512 N N . PRO A 1 742 ? 2.720 10.620 -12.080 1.00 95.12 742 PRO A N 1
ATOM 5513 C CA . PRO A 1 742 ? 1.390 11.212 -12.034 1.00 95.12 742 PRO A CA 1
ATOM 5514 C C . PRO A 1 742 ? 0.750 11.328 -13.418 1.00 95.12 742 PRO A C 1
ATOM 5516 O O . PRO A 1 742 ? 1.414 11.617 -14.415 1.00 95.12 742 PRO A O 1
ATOM 5519 N N . ARG A 1 743 ? -0.566 11.132 -13.500 1.00 95.31 743 ARG A N 1
ATOM 5520 C CA . ARG A 1 743 ? -1.293 11.382 -14.751 1.00 95.31 743 ARG A CA 1
ATOM 5521 C C . ARG A 1 743 ? -1.493 12.886 -14.880 1.00 95.31 743 ARG A C 1
ATOM 5523 O O . ARG A 1 743 ? -2.202 13.470 -14.073 1.00 95.31 743 ARG A O 1
ATOM 5530 N N . LEU A 1 744 ? -0.892 13.487 -15.902 1.00 96.88 744 LEU A N 1
ATOM 5531 C CA . LEU A 1 744 ? -1.039 14.902 -16.227 1.00 96.88 744 LEU A CA 1
ATOM 5532 C C . LEU A 1 744 ? -1.834 15.065 -17.527 1.00 96.88 744 LEU A C 1
ATOM 5534 O O . LEU A 1 744 ? -1.425 14.582 -18.587 1.00 96.88 744 LEU A O 1
ATOM 5538 N N . GLU A 1 745 ? -2.950 15.780 -17.439 1.00 97.12 745 GLU A N 1
ATOM 5539 C CA . GLU A 1 745 ? -3.847 16.064 -18.557 1.00 97.12 745 GLU A CA 1
ATOM 5540 C C . GLU A 1 745 ? -3.965 17.559 -18.815 1.00 97.12 745 GLU A C 1
ATOM 5542 O O . GLU A 1 745 ? -3.901 18.370 -17.889 1.00 97.12 745 GLU A O 1
ATOM 5547 N N . CYS A 1 746 ? -4.194 17.914 -20.078 1.00 96.38 746 CYS A N 1
ATOM 5548 C CA . CYS A 1 746 ? -4.446 19.285 -20.498 1.00 96.38 746 CYS A CA 1
ATOM 5549 C C . CYS A 1 746 ? -5.846 19.389 -21.109 1.00 96.38 746 CYS A C 1
ATOM 5551 O O . CYS A 1 746 ? -6.143 18.719 -22.101 1.00 96.38 746 CYS A O 1
ATOM 5553 N N . TRP A 1 747 ? -6.678 20.236 -20.515 1.00 96.12 747 TRP A N 1
ATOM 5554 C CA . TRP A 1 747 ? -8.051 20.519 -20.917 1.00 96.12 747 TRP A CA 1
ATOM 5555 C C . TRP A 1 747 ? -8.126 21.940 -21.478 1.00 96.12 747 TRP A C 1
ATOM 5557 O O . TRP A 1 747 ? -7.535 22.868 -20.918 1.00 96.12 747 TRP A O 1
ATOM 5567 N N . LYS A 1 748 ? -8.852 22.129 -22.581 1.00 93.38 748 LYS A N 1
ATOM 5568 C CA . LYS A 1 748 ? -9.046 23.433 -23.227 1.00 93.38 748 LYS A CA 1
ATOM 5569 C C . LYS A 1 748 ? -9.757 24.440 -22.334 1.00 93.38 748 LYS A C 1
ATOM 5571 O O . LYS A 1 748 ? -9.406 25.617 -22.375 1.00 93.38 748 LYS A O 1
ATOM 5576 N N . ASP A 1 749 ? -10.736 23.985 -21.563 1.00 91.56 749 ASP A N 1
ATOM 5577 C CA . ASP A 1 749 ? -11.455 24.755 -20.550 1.00 91.56 749 ASP A CA 1
ATOM 5578 C C . ASP A 1 749 ? -12.169 23.828 -19.550 1.00 91.56 749 ASP A C 1
ATOM 5580 O O . ASP A 1 749 ? -12.131 22.603 -19.673 1.00 91.56 749 ASP A O 1
ATOM 5584 N N . VAL A 1 750 ? -12.816 24.416 -18.539 1.00 90.94 750 VAL A N 1
ATOM 5585 C CA . VAL A 1 750 ? -13.559 23.671 -17.505 1.00 90.94 750 VAL A CA 1
ATOM 5586 C C . VAL A 1 750 ? -14.813 22.964 -18.026 1.00 90.94 750 VAL A C 1
ATOM 5588 O O . VAL A 1 750 ? -15.301 22.059 -17.355 1.00 90.94 750 VAL A O 1
ATOM 5591 N N . ASP A 1 751 ? -15.339 23.379 -19.181 1.00 92.81 751 ASP A N 1
ATOM 5592 C CA . ASP A 1 751 ? -16.591 22.884 -19.770 1.00 92.81 751 ASP A CA 1
ATOM 5593 C C . ASP A 1 751 ? -16.333 21.826 -20.860 1.00 92.81 751 ASP A C 1
ATOM 5595 O O . ASP A 1 751 ? -17.260 21.314 -21.490 1.00 92.81 751 ASP A O 1
ATOM 5599 N N . SER A 1 752 ? -15.065 21.493 -21.097 1.00 93.12 752 SER A N 1
ATOM 5600 C CA . SER A 1 752 ? -14.641 20.529 -22.101 1.00 93.12 752 SER A CA 1
ATOM 5601 C C . SER A 1 752 ? -15.119 19.122 -21.731 1.00 93.12 752 SER A C 1
ATOM 5603 O O . SER A 1 752 ? -15.006 18.696 -20.588 1.00 93.12 752 SER A O 1
ATOM 5605 N N . GLU A 1 753 ? -15.641 18.369 -22.704 1.00 96.00 753 GLU A N 1
ATOM 5606 C CA . GLU A 1 753 ? -16.202 17.021 -22.480 1.00 96.00 753 GLU A CA 1
ATOM 5607 C C . GLU A 1 753 ? -15.133 15.928 -22.271 1.00 96.00 753 GLU A C 1
ATOM 5609 O O . GLU A 1 753 ? -15.448 14.815 -21.845 1.00 96.00 753 GLU A O 1
ATOM 5614 N N . ALA A 1 754 ? -13.874 16.223 -22.605 1.00 95.19 754 ALA A N 1
ATOM 5615 C CA . ALA A 1 754 ? -12.718 15.333 -22.508 1.00 95.19 754 ALA A CA 1
ATOM 5616 C C . ALA A 1 754 ? -11.412 16.157 -22.525 1.00 95.19 754 ALA A C 1
ATOM 5618 O O . ALA A 1 754 ? -11.437 17.294 -23.005 1.00 95.19 754 ALA A O 1
ATOM 5619 N N . PRO A 1 755 ? -10.271 15.600 -22.073 1.00 94.62 755 PRO A N 1
ATOM 5620 C CA . PRO A 1 755 ? -8.983 16.276 -22.196 1.00 94.62 755 PRO A CA 1
ATOM 5621 C C . PRO A 1 755 ? -8.539 16.356 -23.664 1.00 94.62 755 PRO A C 1
ATOM 5623 O O . PRO A 1 755 ? -8.525 15.348 -24.375 1.00 94.62 755 PRO A O 1
ATOM 5626 N N . ASP A 1 756 ? -8.105 17.534 -24.111 1.00 94.06 756 ASP A N 1
ATOM 5627 C CA . ASP A 1 756 ? -7.532 17.744 -25.448 1.00 94.06 756 ASP A CA 1
ATOM 5628 C C . ASP A 1 756 ? -6.183 17.037 -25.607 1.00 94.06 756 ASP A C 1
ATOM 5630 O O . ASP A 1 756 ? -5.858 16.513 -26.675 1.00 94.06 756 ASP A O 1
ATOM 5634 N N . VAL A 1 757 ? -5.398 16.990 -24.526 1.00 91.38 757 VAL A N 1
ATOM 5635 C CA . VAL A 1 757 ? -4.168 16.200 -24.439 1.00 91.38 757 VAL A CA 1
ATOM 5636 C C . VAL A 1 757 ? -4.276 15.271 -23.237 1.00 91.38 757 VAL A C 1
ATOM 5638 O O . VAL A 1 757 ? -4.020 15.667 -22.101 1.00 91.38 757 VAL A O 1
ATOM 5641 N N . GLY A 1 758 ? -4.659 14.019 -23.499 1.00 86.19 758 GLY A N 1
ATOM 5642 C CA . GLY A 1 758 ? -4.938 13.031 -22.450 1.00 86.19 758 GLY A CA 1
ATOM 5643 C C . GLY A 1 758 ? -3.719 12.551 -21.654 1.00 86.19 758 GLY A C 1
ATOM 5644 O O . GLY A 1 758 ? -3.889 11.996 -20.575 1.00 86.19 758 GLY A O 1
ATOM 5645 N N . ARG A 1 759 ? -2.492 12.734 -22.163 1.00 90.75 759 ARG A N 1
ATOM 5646 C CA . ARG A 1 759 ? -1.246 12.489 -21.416 1.00 90.75 759 ARG A CA 1
ATOM 5647 C C . ARG A 1 759 ? -0.166 13.468 -21.852 1.00 90.75 759 ARG A C 1
ATOM 5649 O O . ARG A 1 759 ? 0.231 13.471 -23.017 1.00 90.75 759 ARG A O 1
ATOM 5656 N N . VAL A 1 760 ? 0.311 14.274 -20.914 1.00 94.81 760 VAL A N 1
ATOM 5657 C CA . VAL A 1 760 ? 1.454 15.175 -21.086 1.00 94.81 760 VAL A CA 1
ATOM 5658 C C . VAL A 1 760 ? 2.641 14.589 -20.320 1.00 94.81 760 VAL A C 1
ATOM 5660 O O . VAL A 1 760 ? 2.468 14.105 -19.204 1.00 94.81 760 VAL A O 1
ATOM 5663 N N . ASN A 1 761 ? 3.838 14.622 -20.912 1.00 94.06 761 ASN A N 1
ATOM 5664 C CA . ASN A 1 761 ? 5.059 14.223 -20.204 1.00 94.06 761 ASN A CA 1
ATOM 5665 C C . ASN A 1 761 ? 5.266 15.098 -18.960 1.00 94.06 761 ASN A C 1
ATOM 5667 O O . ASN A 1 761 ? 4.856 16.262 -18.931 1.00 94.06 761 ASN A O 1
ATOM 5671 N N . LEU A 1 762 ? 5.950 14.562 -17.955 1.00 95.06 762 LEU A N 1
ATOM 5672 C CA . LEU A 1 762 ? 6.095 15.181 -16.638 1.00 95.06 762 LEU A CA 1
ATOM 5673 C C . LEU A 1 762 ? 7.274 16.154 -16.603 1.00 95.06 762 LEU A C 1
ATOM 5675 O O . LEU A 1 762 ? 8.095 16.129 -15.691 1.00 95.06 762 LEU A O 1
ATOM 5679 N N . ALA A 1 763 ? 7.326 17.012 -17.620 1.00 95.38 763 ALA A N 1
ATOM 5680 C CA . ALA A 1 763 ? 8.339 18.030 -17.828 1.00 95.38 763 ALA A CA 1
ATOM 5681 C C . ALA A 1 763 ? 7.681 19.375 -18.160 1.00 95.38 763 ALA A C 1
ATOM 5683 O O . ALA A 1 763 ? 6.729 19.465 -18.945 1.00 95.38 763 ALA A O 1
ATOM 5684 N N . GLN A 1 764 ? 8.248 20.460 -17.648 1.00 94.88 764 GLN A N 1
ATOM 5685 C CA . GLN A 1 764 ? 7.765 21.829 -17.803 1.00 94.88 764 GLN A CA 1
ATOM 5686 C C . GLN A 1 764 ? 7.730 22.232 -19.274 1.00 94.88 764 GLN A C 1
ATOM 5688 O O . GLN A 1 764 ? 6.820 22.940 -19.718 1.00 94.88 764 GLN A O 1
ATOM 5693 N N . TYR A 1 765 ? 8.705 21.767 -20.057 1.00 94.81 765 TYR A N 1
ATOM 5694 C CA . TYR A 1 765 ? 8.717 21.971 -21.501 1.00 94.81 765 TYR A CA 1
ATOM 5695 C C . TYR A 1 765 ? 7.500 21.321 -22.177 1.00 94.81 765 TYR A C 1
ATOM 5697 O O . TYR A 1 765 ? 6.856 21.962 -23.007 1.00 94.81 765 TYR A O 1
ATOM 5705 N N . ALA A 1 766 ? 7.137 20.092 -21.796 1.00 95.06 766 ALA A N 1
ATOM 5706 C CA . ALA A 1 766 ? 5.996 19.382 -22.369 1.00 95.06 766 ALA A CA 1
ATOM 5707 C C . ALA A 1 766 ? 4.663 20.052 -22.008 1.00 95.06 766 ALA A C 1
ATOM 5709 O O . ALA A 1 766 ? 3.830 20.256 -22.892 1.00 95.06 766 ALA A O 1
ATOM 5710 N N . VAL A 1 767 ? 4.510 20.495 -20.755 1.00 95.06 767 VAL A N 1
ATOM 5711 C CA . VAL A 1 767 ? 3.382 21.337 -20.317 1.00 95.06 767 VAL A CA 1
ATOM 5712 C C . VAL A 1 767 ? 3.277 22.588 -21.185 1.00 95.06 767 VAL A C 1
ATOM 5714 O O . VAL A 1 767 ? 2.214 22.904 -21.713 1.00 95.06 767 VAL A O 1
ATOM 5717 N N . THR A 1 768 ? 4.398 23.282 -21.390 1.00 94.62 768 THR A N 1
ATOM 5718 C CA . THR A 1 768 ? 4.438 24.515 -22.188 1.00 94.62 768 THR A CA 1
ATOM 5719 C C . THR A 1 768 ? 4.025 24.260 -23.639 1.00 94.62 768 THR A C 1
ATOM 5721 O O . THR A 1 768 ? 3.280 25.052 -24.213 1.00 94.62 768 THR A O 1
ATOM 5724 N N . MET A 1 769 ? 4.469 23.151 -24.239 1.00 94.56 769 MET A N 1
ATOM 5725 C CA . MET A 1 769 ? 4.078 22.773 -25.602 1.00 94.56 769 MET A CA 1
ATOM 5726 C C . MET A 1 769 ? 2.599 22.395 -25.706 1.00 94.56 769 MET A C 1
ATOM 5728 O O . MET A 1 769 ? 1.949 22.794 -26.673 1.00 94.56 769 MET A O 1
ATOM 5732 N N . ALA A 1 770 ? 2.057 21.678 -24.718 1.00 94.00 770 ALA A N 1
ATOM 5733 C CA . ALA A 1 770 ? 0.637 21.343 -24.670 1.00 94.00 770 ALA A CA 1
ATOM 5734 C C . ALA A 1 770 ? -0.229 22.611 -24.584 1.00 94.00 770 ALA A C 1
ATOM 5736 O O . ALA A 1 770 ? -1.162 22.776 -25.368 1.00 94.00 770 ALA A O 1
ATOM 5737 N N . LEU A 1 771 ? 0.135 23.553 -23.708 1.00 93.31 771 LEU A N 1
ATOM 5738 C CA . LEU A 1 771 ? -0.571 24.830 -23.555 1.00 93.31 771 LEU A CA 1
ATOM 5739 C C . LEU A 1 771 ? -0.476 25.711 -24.810 1.00 93.31 771 LEU A C 1
ATOM 5741 O O . LEU A 1 771 ? -1.483 26.253 -25.259 1.00 93.31 771 LEU A O 1
ATOM 5745 N N . ALA A 1 772 ? 0.702 25.797 -25.434 1.00 92.25 772 ALA A N 1
ATOM 5746 C CA . ALA A 1 772 ? 0.891 26.545 -26.680 1.00 92.25 772 ALA A CA 1
ATOM 5747 C C . ALA A 1 772 ? 0.091 25.962 -27.864 1.00 92.25 772 ALA A C 1
ATOM 5749 O O . ALA A 1 772 ? -0.205 26.671 -28.831 1.00 92.25 772 ALA A O 1
ATOM 5750 N N . GLY A 1 773 ? -0.246 24.669 -27.814 1.00 91.31 773 GLY A N 1
ATOM 5751 C CA . GLY A 1 773 ? -1.165 24.035 -28.757 1.00 91.31 773 GLY A CA 1
ATOM 5752 C C . GLY A 1 773 ? -2.595 24.562 -28.619 1.00 91.31 773 GLY A C 1
ATOM 5753 O O . GLY A 1 773 ? -3.226 24.856 -29.630 1.00 91.31 773 GLY A O 1
ATOM 5754 N N . LEU A 1 774 ? -3.065 24.751 -27.382 1.00 89.06 774 LEU A N 1
ATOM 5755 C CA . LEU A 1 774 ? -4.431 25.191 -27.070 1.00 89.06 774 LEU A CA 1
ATOM 5756 C C . LEU A 1 774 ? -4.669 26.685 -27.320 1.00 89.06 774 LEU A C 1
ATOM 5758 O O . LEU A 1 774 ? -5.765 27.067 -27.735 1.00 89.06 774 LEU A O 1
ATOM 5762 N N . GLU A 1 775 ? -3.644 27.526 -27.139 1.00 84.69 775 GLU A N 1
ATOM 5763 C CA . GLU A 1 775 ? -3.720 28.980 -27.381 1.00 84.69 775 GLU A CA 1
ATOM 5764 C C . GLU A 1 775 ? -4.172 29.342 -28.804 1.00 84.69 775 GLU A C 1
ATOM 5766 O O . GLU A 1 775 ? -4.725 30.418 -29.033 1.00 84.69 775 GLU A O 1
ATOM 5771 N N . LYS A 1 776 ? -3.939 28.464 -29.785 1.00 82.38 776 LYS A N 1
ATOM 5772 C CA . LYS A 1 776 ? -4.270 28.742 -31.189 1.00 82.38 776 LYS A CA 1
ATOM 5773 C C . LYS A 1 776 ? -5.765 28.642 -31.489 1.00 82.38 776 LYS A C 1
ATOM 5775 O O . LYS A 1 776 ? -6.228 29.300 -32.419 1.00 82.38 776 LYS A O 1
ATOM 5780 N N . ASP A 1 777 ? -6.499 27.870 -30.690 1.00 74.06 777 ASP A N 1
ATOM 5781 C CA . ASP A 1 777 ? -7.849 27.406 -31.020 1.00 74.06 777 ASP A CA 1
ATOM 5782 C C . ASP A 1 777 ? -8.919 27.842 -29.998 1.00 74.06 777 ASP A C 1
ATOM 5784 O O . ASP A 1 777 ? -10.096 27.476 -30.133 1.00 74.06 777 ASP A O 1
ATOM 5788 N N . SER A 1 778 ? -8.544 28.608 -28.964 1.00 70.69 778 SER A N 1
ATOM 5789 C CA . SER A 1 778 ? -9.442 28.975 -27.864 1.00 70.69 778 SER A CA 1
ATOM 5790 C C . SER A 1 778 ? -9.242 30.390 -27.339 1.00 70.69 778 SER A C 1
ATOM 5792 O O . SER A 1 778 ? -8.119 30.847 -27.161 1.00 70.69 778 SER A O 1
ATOM 5794 N N . SER A 1 779 ? -10.348 31.051 -26.993 1.00 76.75 779 SER A N 1
ATOM 5795 C CA . SER A 1 779 ? -10.346 32.209 -26.090 1.00 76.75 779 SER A CA 1
ATOM 5796 C C . SER A 1 779 ? -10.502 31.814 -24.616 1.00 76.75 779 SER A C 1
ATOM 5798 O O . SER A 1 779 ? -10.626 32.701 -23.775 1.00 76.75 779 SER A O 1
ATOM 5800 N N . ALA A 1 780 ? -10.608 30.517 -24.317 1.00 83.69 780 ALA A N 1
ATOM 5801 C CA . ALA A 1 780 ? -10.862 30.008 -22.975 1.00 83.69 780 ALA A CA 1
ATOM 5802 C C . ALA A 1 780 ? -9.559 29.716 -22.215 1.00 83.69 780 ALA A C 1
ATOM 5804 O O . ALA A 1 780 ? -8.523 29.450 -22.827 1.00 83.69 780 ALA A O 1
ATOM 5805 N N . ASP A 1 781 ? -9.627 29.794 -20.884 1.00 88.12 781 ASP A N 1
ATOM 5806 C CA . ASP A 1 781 ? -8.496 29.520 -20.000 1.00 88.12 781 ASP A CA 1
ATOM 5807 C C . ASP A 1 781 ? -8.335 27.992 -19.830 1.00 88.12 781 ASP A C 1
ATOM 5809 O O . ASP A 1 781 ? -9.267 27.344 -19.340 1.00 88.12 781 ASP A O 1
ATOM 5813 N N . PRO A 1 782 ? -7.185 27.404 -20.214 1.00 93.06 782 PRO A N 1
ATOM 5814 C CA . PRO A 1 782 ? -6.961 25.969 -20.111 1.00 93.06 782 PRO A CA 1
ATOM 5815 C C . PRO A 1 782 ? -6.836 25.522 -18.657 1.00 93.06 782 PRO A C 1
ATOM 5817 O O . PRO A 1 782 ? -6.524 26.310 -17.761 1.00 93.06 782 PRO A O 1
ATOM 5820 N N . VAL A 1 783 ? -7.042 24.228 -18.437 1.00 94.56 783 VAL A N 1
ATOM 5821 C CA . VAL A 1 783 ? -6.967 23.586 -17.124 1.00 94.56 783 VAL A CA 1
ATOM 5822 C C . VAL A 1 783 ? -6.016 22.403 -17.207 1.00 94.56 783 VAL A C 1
ATOM 5824 O O . VAL A 1 783 ? -6.110 21.575 -18.110 1.00 94.56 783 VAL A O 1
ATOM 5827 N N . LEU A 1 784 ? -5.090 22.315 -16.257 1.00 96.44 784 LEU A N 1
ATOM 5828 C CA . LEU A 1 784 ? -4.277 21.124 -16.062 1.00 96.44 784 LEU A CA 1
ATOM 5829 C C . LEU A 1 784 ? -4.863 20.311 -14.912 1.00 96.44 784 LEU A C 1
ATOM 5831 O O . LEU A 1 784 ? -5.112 20.858 -13.835 1.00 96.44 784 LEU A O 1
ATOM 5835 N N . LEU A 1 785 ? -5.046 19.015 -15.141 1.00 97.00 785 LEU A N 1
ATOM 5836 C CA . LEU A 1 785 ? -5.422 18.051 -14.113 1.00 97.00 785 LEU A CA 1
ATOM 5837 C C . LEU A 1 785 ? -4.226 17.135 -13.852 1.00 97.00 785 LEU A C 1
ATOM 5839 O O . LEU A 1 785 ? -3.746 16.483 -14.779 1.00 97.00 785 LEU A O 1
ATOM 5843 N N . VAL A 1 786 ? -3.759 17.080 -12.605 1.00 97.06 786 VAL A N 1
ATOM 5844 C CA . VAL A 1 786 ? -2.768 16.094 -12.152 1.00 97.06 786 VAL A CA 1
ATOM 5845 C C . VAL A 1 786 ? -3.446 15.114 -11.207 1.00 97.06 786 VAL A C 1
ATOM 5847 O O . VAL A 1 786 ? -4.027 15.530 -10.212 1.00 97.06 786 VAL A O 1
ATOM 5850 N N . ASP A 1 787 ? -3.354 13.822 -11.503 1.00 96.31 787 ASP A N 1
ATOM 5851 C CA . ASP A 1 787 ? -3.828 12.725 -10.658 1.00 96.31 787 ASP A CA 1
ATOM 5852 C C . ASP A 1 787 ? -2.622 11.991 -10.047 1.00 96.31 787 ASP A C 1
ATOM 5854 O O . ASP A 1 787 ? -1.865 11.313 -10.751 1.00 96.31 787 ASP A O 1
ATOM 5858 N N . SER A 1 788 ? -2.444 12.164 -8.733 1.00 93.75 788 SER A N 1
ATOM 5859 C CA . SER A 1 788 ? -1.379 11.575 -7.918 1.00 93.75 788 SER A CA 1
ATOM 5860 C C . SER A 1 788 ? -1.907 11.210 -6.520 1.00 93.75 788 SER A C 1
ATOM 5862 O O . SER A 1 788 ? -2.770 11.919 -5.993 1.00 93.75 788 SER A O 1
ATOM 5864 N N . PRO A 1 789 ? -1.361 10.175 -5.848 1.00 88.12 789 PRO A N 1
ATOM 5865 C CA . PRO A 1 789 ? -1.691 9.889 -4.451 1.00 88.12 789 PRO A CA 1
ATOM 5866 C C . PRO A 1 789 ? -1.373 11.042 -3.487 1.00 88.12 789 PRO A C 1
ATOM 5868 O O . PRO A 1 789 ? -1.997 11.141 -2.433 1.00 88.12 789 PRO A O 1
ATOM 5871 N N . HIS A 1 790 ? -0.416 11.911 -3.834 1.00 84.19 790 HIS A N 1
ATOM 5872 C CA . HIS A 1 790 ? -0.071 13.089 -3.030 1.00 84.19 790 HIS A CA 1
ATOM 5873 C C . HIS A 1 790 ? -1.116 14.206 -3.140 1.00 84.19 790 HIS A C 1
ATOM 5875 O O . HIS A 1 790 ? -1.184 15.070 -2.269 1.00 84.19 790 HIS A O 1
ATOM 5881 N N . GLY A 1 791 ? -1.936 14.190 -4.192 1.00 89.38 791 GLY A N 1
ATOM 5882 C CA . GLY A 1 791 ? -2.990 15.164 -4.426 1.00 89.38 791 GLY A CA 1
ATOM 5883 C C . GLY A 1 791 ? -3.518 15.128 -5.854 1.00 89.38 791 GLY A C 1
ATOM 5884 O O . GLY A 1 791 ? -2.787 14.848 -6.803 1.00 89.38 791 GLY A O 1
ATOM 5885 N N . ILE A 1 792 ? -4.799 15.454 -5.999 1.00 93.38 792 ILE A N 1
ATOM 5886 C CA . ILE A 1 792 ? -5.427 15.749 -7.283 1.00 93.38 792 ILE A CA 1
ATOM 5887 C C . ILE A 1 792 ? -5.317 17.260 -7.489 1.00 93.38 792 ILE A C 1
ATOM 5889 O O . ILE A 1 792 ? -6.026 18.027 -6.839 1.00 93.38 792 ILE A O 1
ATOM 5893 N N . LEU A 1 793 ? -4.400 17.706 -8.348 1.00 94.75 793 LEU A N 1
ATOM 5894 C CA . LEU A 1 793 ? -4.154 19.127 -8.600 1.00 94.75 793 LEU A CA 1
ATOM 5895 C C . LEU A 1 793 ? -4.972 19.615 -9.795 1.00 94.75 793 LEU A C 1
ATOM 5897 O O . LEU A 1 793 ? -4.795 19.135 -10.912 1.00 94.75 793 LEU A O 1
ATOM 5901 N N . ILE A 1 794 ? -5.789 20.640 -9.572 1.00 94.75 794 ILE A N 1
ATOM 5902 C CA . ILE A 1 794 ? -6.433 21.429 -10.621 1.00 94.75 794 ILE A CA 1
ATOM 5903 C C . ILE A 1 794 ? -5.665 22.745 -10.740 1.00 94.75 794 ILE A C 1
ATOM 5905 O O . ILE A 1 794 ? -5.766 23.625 -9.876 1.00 94.75 794 ILE A O 1
ATOM 5909 N N . HIS A 1 795 ? -4.869 22.875 -11.800 1.00 94.50 795 HIS A N 1
ATOM 5910 C CA . HIS A 1 795 ? -4.051 24.056 -12.051 1.00 94.50 795 HIS A CA 1
ATOM 5911 C C . HIS A 1 795 ? -4.607 24.881 -13.212 1.00 94.50 795 HIS A C 1
ATOM 5913 O O . HIS A 1 795 ? -4.803 24.375 -14.314 1.00 94.50 795 HIS A O 1
ATOM 5919 N N . TYR A 1 796 ? -4.805 26.176 -12.968 1.00 91.94 796 TYR A N 1
ATOM 5920 C CA . TYR A 1 796 ? -5.250 27.152 -13.963 1.00 91.94 796 TYR A CA 1
ATOM 5921 C C . TYR A 1 796 ? -4.053 28.005 -14.406 1.00 91.94 796 TYR A C 1
ATOM 5923 O O . TYR A 1 796 ? -3.772 29.026 -13.763 1.00 91.94 796 TYR A O 1
ATOM 5931 N N . PRO A 1 797 ? -3.294 27.597 -15.441 1.00 90.25 797 PRO A N 1
ATOM 5932 C CA . PRO A 1 797 ? -2.137 28.350 -15.905 1.00 90.25 797 PRO A CA 1
ATOM 5933 C C . PRO A 1 797 ? -2.566 29.691 -16.513 1.00 90.25 797 PRO A C 1
ATOM 5935 O O . PRO A 1 797 ? -3.574 29.797 -17.206 1.00 90.25 797 PRO A O 1
ATOM 5938 N N . LYS A 1 798 ? -1.775 30.745 -16.282 1.00 82.75 798 LYS A N 1
ATOM 5939 C CA . LYS A 1 798 ? -2.028 32.059 -16.885 1.00 82.75 798 LYS A CA 1
ATOM 5940 C C . LYS A 1 798 ? -1.380 32.104 -18.252 1.00 82.75 798 LYS A C 1
ATOM 5942 O O . LYS A 1 798 ? -0.159 32.218 -18.351 1.00 82.75 798 LYS A O 1
ATOM 5947 N N . LEU A 1 799 ? -2.211 32.067 -19.283 1.00 74.00 799 LEU A N 1
ATOM 5948 C CA . LEU A 1 799 ? -1.773 32.371 -20.634 1.00 74.00 799 LEU A CA 1
ATOM 5949 C C . LEU A 1 799 ? -1.446 33.866 -20.739 1.00 74.00 799 LEU A C 1
ATOM 5951 O O . LEU A 1 799 ? -2.073 34.730 -20.111 1.00 74.00 799 LEU A O 1
ATOM 5955 N N . MET A 1 800 ? -0.402 34.186 -21.495 1.00 62.22 800 MET A N 1
ATOM 5956 C CA . MET A 1 800 ? 0.099 35.551 -21.634 1.00 62.22 800 MET A CA 1
ATOM 5957 C C . MET A 1 800 ? -0.909 36.400 -22.422 1.00 62.22 800 MET A C 1
ATOM 5959 O O . MET A 1 800 ? -0.863 36.444 -23.644 1.00 62.22 800 MET A O 1
ATOM 5963 N N . GLY A 1 801 ? -1.807 37.111 -21.732 1.00 62.94 801 GLY A N 1
ATOM 5964 C CA . GLY A 1 801 ? -2.677 38.118 -22.357 1.00 62.94 801 GLY A CA 1
ATOM 5965 C C . GLY A 1 801 ? -4.143 38.111 -21.927 1.00 62.94 801 GLY A C 1
ATOM 5966 O O . GLY A 1 801 ? -4.843 39.077 -22.234 1.00 62.94 801 GLY A O 1
ATOM 5967 N N . THR A 1 802 ? -4.616 37.103 -21.184 1.00 59.84 802 THR A N 1
ATOM 5968 C CA . THR A 1 802 ? -5.991 37.104 -20.663 1.00 59.84 802 THR A CA 1
ATOM 5969 C C . THR A 1 802 ? -6.065 37.942 -19.382 1.00 59.84 802 THR A C 1
ATOM 5971 O O . THR A 1 802 ? -5.479 37.653 -18.333 1.00 59.84 802 THR A O 1
ATOM 5974 N N . GLY A 1 803 ? -6.715 39.100 -19.497 1.00 56.22 803 GLY A N 1
ATOM 5975 C CA . GLY A 1 803 ? -6.899 40.048 -18.405 1.00 56.22 803 GLY A CA 1
ATOM 5976 C C . GLY A 1 803 ? -7.962 39.570 -17.422 1.00 56.22 803 GLY A C 1
ATOM 5977 O O . GLY A 1 803 ? -9.099 40.004 -17.511 1.00 56.22 803 GLY A O 1
ATOM 5978 N N . GLY A 1 804 ? -7.574 38.727 -16.465 1.00 55.91 804 GLY A N 1
ATOM 5979 C CA . GLY A 1 804 ? -8.327 38.508 -15.228 1.00 55.91 804 GLY A CA 1
ATOM 5980 C C . GLY A 1 804 ? -9.436 37.461 -15.302 1.00 55.91 804 GLY A C 1
ATOM 5981 O O . GLY A 1 804 ? -10.613 37.801 -15.359 1.00 55.91 804 GLY A O 1
ATOM 5982 N N . GLY A 1 805 ? -9.068 36.189 -15.160 1.00 55.84 805 GLY A N 1
ATOM 5983 C CA . GLY A 1 805 ? -9.988 35.182 -14.643 1.00 55.84 805 GLY A CA 1
ATOM 5984 C C . GLY A 1 805 ? -10.163 35.391 -13.139 1.00 55.84 805 GLY A C 1
ATOM 5985 O O . GLY A 1 805 ? -9.253 35.103 -12.359 1.00 55.84 805 GLY A O 1
ATOM 5986 N N . GLY A 1 806 ? -11.306 35.947 -12.724 1.00 58.97 806 GLY A N 1
ATOM 5987 C CA . GLY A 1 806 ? -11.762 35.833 -11.338 1.00 58.97 806 GLY A CA 1
ATOM 5988 C C . GLY A 1 806 ? -11.836 34.349 -10.993 1.00 58.97 806 GLY A C 1
ATOM 5989 O O . GLY A 1 806 ? -12.327 33.566 -11.802 1.00 58.97 806 GLY A O 1
ATOM 5990 N N . GLY A 1 807 ? -11.253 33.948 -9.864 1.00 58.69 807 GLY A N 1
ATOM 5991 C CA . GLY A 1 807 ? -11.136 32.532 -9.537 1.00 58.69 807 GLY A CA 1
ATOM 5992 C C . GLY A 1 807 ? -12.506 31.869 -9.495 1.00 58.69 807 GLY A C 1
ATOM 5993 O O . GLY A 1 807 ? -13.323 32.243 -8.661 1.00 58.69 807 GLY A O 1
ATOM 5994 N N . ARG A 1 808 ? -12.727 30.926 -10.410 1.00 67.50 808 ARG A N 1
ATOM 5995 C CA . ARG A 1 808 ? -13.901 30.057 -10.418 1.00 67.50 808 ARG A CA 1
ATOM 5996 C C . ARG A 1 808 ? -13.817 29.091 -9.240 1.00 67.50 808 ARG A C 1
ATOM 5998 O O . ARG A 1 808 ? -12.721 28.626 -8.906 1.00 67.50 808 ARG A O 1
ATOM 6005 N N . GLU A 1 809 ? -14.945 28.855 -8.585 1.00 74.88 809 GLU A N 1
ATOM 6006 C CA . GLU A 1 809 ? -15.048 27.865 -7.510 1.00 74.88 809 GLU A CA 1
ATOM 6007 C C . GLU A 1 809 ? -15.178 26.457 -8.117 1.00 74.88 809 GLU A C 1
ATOM 6009 O O . GLU A 1 809 ? -15.427 26.308 -9.312 1.00 74.88 809 GLU A O 1
ATOM 6014 N N . LEU A 1 810 ? -14.961 25.402 -7.323 1.00 68.38 810 LEU A N 1
ATOM 6015 C CA . LEU A 1 810 ? -15.065 24.012 -7.801 1.00 68.38 810 LEU A CA 1
ATOM 6016 C C . LEU A 1 810 ? -16.465 23.698 -8.364 1.00 68.38 810 LEU A C 1
ATOM 6018 O O . LEU A 1 810 ? -16.605 22.903 -9.297 1.00 68.38 810 LEU A O 1
ATOM 6022 N N . ASP A 1 811 ? -17.488 24.372 -7.840 1.00 76.31 811 ASP A N 1
ATOM 6023 C CA . ASP A 1 811 ? -18.867 24.244 -8.304 1.00 76.31 811 ASP A CA 1
ATOM 6024 C C . ASP A 1 811 ? -19.032 24.653 -9.776 1.00 76.31 811 ASP A C 1
ATOM 6026 O O . ASP A 1 811 ? -19.881 24.085 -10.469 1.00 76.31 811 ASP A O 1
ATOM 6030 N N . ASP A 1 812 ? -18.146 25.517 -10.285 1.00 84.06 812 ASP A N 1
ATOM 6031 C CA . ASP A 1 812 ? -18.136 26.023 -11.661 1.00 84.06 812 ASP A CA 1
ATOM 6032 C C . ASP A 1 812 ? -17.404 25.102 -12.658 1.00 84.06 812 ASP A C 1
ATOM 6034 O O . ASP A 1 812 ? -17.183 25.488 -13.810 1.00 84.06 812 ASP A O 1
ATOM 6038 N N . VAL A 1 813 ? -16.970 23.911 -12.234 1.00 88.06 813 VAL A N 1
ATOM 6039 C CA . VAL A 1 813 ? -16.326 22.933 -13.120 1.00 88.06 813 VAL A CA 1
ATOM 6040 C C . VAL A 1 813 ? -17.379 22.108 -13.872 1.00 88.06 813 VAL A C 1
ATOM 6042 O O . VAL A 1 813 ? -18.359 21.652 -13.274 1.00 88.06 813 VAL A O 1
ATOM 6045 N N . GLY A 1 814 ? -17.173 21.889 -15.174 1.00 92.19 814 GLY A N 1
ATOM 6046 C CA . GLY A 1 814 ? -18.061 21.093 -16.019 1.00 92.19 814 GLY A CA 1
ATOM 6047 C C . GLY A 1 814 ? -18.119 19.615 -15.616 1.00 92.19 814 GLY A C 1
ATOM 6048 O O . GLY A 1 814 ? -17.193 19.063 -15.012 1.00 92.19 814 GLY A O 1
ATOM 6049 N N . ASP A 1 815 ? -19.221 18.949 -15.972 1.00 94.00 815 ASP A N 1
ATOM 6050 C CA . ASP A 1 815 ? -19.527 17.581 -15.527 1.00 94.00 815 ASP A CA 1
ATOM 6051 C C . ASP A 1 815 ? -18.454 16.556 -15.923 1.00 94.00 815 ASP A C 1
ATOM 6053 O O . ASP A 1 815 ? -18.226 15.583 -15.205 1.00 94.00 815 ASP A O 1
ATOM 6057 N N . ALA A 1 816 ? -17.788 16.740 -17.064 1.00 95.25 816 ALA A N 1
ATOM 6058 C CA . ALA A 1 816 ? -16.743 15.828 -17.520 1.00 95.25 816 ALA A CA 1
ATOM 6059 C C . ALA A 1 816 ? -15.479 15.896 -16.655 1.00 95.25 816 ALA A C 1
ATOM 6061 O O . ALA A 1 816 ? -14.963 14.849 -16.259 1.00 95.25 816 ALA A O 1
ATOM 6062 N N . LEU A 1 817 ? -15.019 17.099 -16.303 1.00 94.44 817 LEU A N 1
ATOM 6063 C CA . LEU A 1 817 ? -13.872 17.267 -15.414 1.00 94.44 817 LEU A CA 1
ATOM 6064 C C . LEU A 1 817 ? -14.219 16.824 -13.981 1.00 94.44 817 LEU A C 1
ATOM 6066 O O . LEU A 1 817 ? -13.409 16.150 -13.348 1.00 94.44 817 LEU A O 1
ATOM 6070 N N . LYS A 1 818 ? -15.451 17.066 -13.504 1.00 93.62 818 LYS A N 1
ATOM 6071 C CA . LYS A 1 818 ? -15.953 16.485 -12.239 1.00 93.62 818 LYS A CA 1
ATOM 6072 C C . LYS A 1 818 ? -15.886 14.955 -12.248 1.00 93.62 818 LYS A C 1
ATOM 6074 O O . LYS A 1 818 ? -15.320 14.368 -11.329 1.00 93.62 818 LYS A O 1
ATOM 6079 N N . ARG A 1 819 ? -16.357 14.301 -13.319 1.00 93.81 819 ARG A N 1
ATOM 6080 C CA . ARG A 1 819 ? -16.232 12.839 -13.482 1.00 93.81 819 ARG A CA 1
ATOM 6081 C C . ARG A 1 819 ? -14.775 12.372 -13.475 1.00 93.81 819 ARG A C 1
ATOM 6083 O O . ARG A 1 819 ? -14.494 11.348 -12.864 1.00 93.81 819 ARG A O 1
ATOM 6090 N N . ALA A 1 820 ? -13.861 13.108 -14.111 1.00 94.06 820 ALA A N 1
ATOM 6091 C CA . ALA A 1 820 ? -12.435 12.775 -14.110 1.00 94.06 820 ALA A CA 1
ATOM 6092 C C . ALA A 1 820 ? -11.810 12.887 -12.706 1.00 94.06 820 ALA A C 1
ATOM 6094 O O . ALA A 1 820 ? -11.047 12.011 -12.304 1.00 94.06 820 ALA A O 1
ATOM 6095 N N . ILE A 1 821 ? -12.178 13.914 -11.930 1.00 92.94 821 ILE A N 1
ATOM 6096 C CA . ILE A 1 821 ? -11.757 14.084 -10.528 1.00 92.94 821 ILE A CA 1
ATOM 6097 C C . ILE A 1 821 ? -12.308 12.951 -9.655 1.00 92.94 821 ILE A C 1
ATOM 6099 O O . ILE A 1 821 ? -11.579 12.373 -8.846 1.00 92.94 821 ILE A O 1
ATOM 6103 N N . GLU A 1 822 ? -13.581 12.593 -9.822 1.00 90.25 822 GLU A N 1
ATOM 6104 C CA . GLU A 1 822 ? -14.186 11.472 -9.101 1.00 90.25 822 GLU A CA 1
ATOM 6105 C C . GLU A 1 822 ? -13.533 10.135 -9.463 1.00 90.25 822 GLU A C 1
ATOM 6107 O O . GLU A 1 822 ? -13.294 9.312 -8.581 1.00 90.25 822 GLU A O 1
ATOM 6112 N N . GLU A 1 823 ? -13.241 9.902 -10.745 1.00 90.56 823 GLU A N 1
ATOM 6113 C CA . GLU A 1 823 ? -12.545 8.704 -11.218 1.00 90.56 823 GLU A CA 1
ATOM 6114 C C . GLU A 1 823 ? -11.135 8.616 -10.625 1.00 90.56 823 GLU A C 1
ATOM 6116 O O . GLU A 1 823 ? -10.753 7.561 -10.113 1.00 90.56 823 GLU A O 1
ATOM 6121 N N . ALA A 1 824 ? -10.392 9.728 -10.624 1.00 90.44 824 ALA A N 1
ATOM 6122 C CA . ALA A 1 824 ? -9.094 9.828 -9.966 1.00 90.44 824 ALA A CA 1
ATOM 6123 C C . ALA A 1 824 ? -9.217 9.476 -8.476 1.00 90.44 824 ALA A C 1
ATOM 6125 O O . ALA A 1 824 ? -8.535 8.573 -7.997 1.00 90.44 824 ALA A O 1
ATOM 6126 N N . THR A 1 825 ? -10.166 10.094 -7.769 1.00 87.31 825 THR A N 1
ATOM 6127 C CA . THR A 1 825 ? -10.391 9.892 -6.328 1.00 87.31 825 THR A CA 1
ATOM 6128 C C . THR A 1 825 ? -10.737 8.442 -5.982 1.00 87.31 825 THR A C 1
ATOM 6130 O O . THR A 1 825 ? -10.205 7.892 -5.017 1.00 87.31 825 THR A O 1
ATOM 6133 N N . ARG A 1 826 ? -11.593 7.790 -6.782 1.00 84.38 826 ARG A N 1
ATOM 6134 C CA . ARG A 1 826 ? -12.011 6.388 -6.587 1.00 84.38 826 ARG A CA 1
ATOM 6135 C C . ARG A 1 826 ? -10.876 5.377 -6.783 1.00 84.38 826 ARG A C 1
ATOM 6137 O O . ARG A 1 826 ? -11.014 4.230 -6.367 1.00 84.38 826 ARG A O 1
ATOM 6144 N N . GLY A 1 827 ? -9.768 5.779 -7.409 1.00 83.06 827 GLY A N 1
ATOM 6145 C CA . GLY A 1 827 ? -8.606 4.921 -7.646 1.00 83.06 827 GLY A CA 1
ATOM 6146 C C . GLY A 1 827 ? -7.754 4.621 -6.405 1.00 83.06 827 GLY A C 1
ATOM 6147 O O . GLY A 1 827 ? -6.869 3.769 -6.488 1.00 83.06 827 GLY A O 1
ATOM 6148 N N . TYR A 1 828 ? -8.004 5.287 -5.274 1.00 86.38 828 TYR A N 1
ATOM 6149 C CA . TYR A 1 828 ? -7.166 5.232 -4.071 1.00 86.38 828 TYR A CA 1
ATOM 6150 C C . TYR A 1 828 ? -7.910 4.645 -2.859 1.00 86.38 828 TYR A C 1
ATOM 6152 O O . TYR A 1 828 ? -9.134 4.696 -2.787 1.00 86.38 828 TYR A O 1
ATOM 6160 N N . SER A 1 829 ? -7.175 4.085 -1.883 1.00 79.44 829 SER A N 1
ATOM 6161 C CA . SER A 1 829 ? -7.757 3.644 -0.590 1.00 79.44 829 SER A CA 1
ATOM 6162 C C . SER A 1 829 ? -8.261 4.824 0.214 1.00 79.44 829 SER A C 1
ATOM 6164 O O . SER A 1 829 ? -9.340 4.776 0.793 1.00 79.44 829 SER A O 1
ATOM 6166 N N . VAL A 1 830 ? -7.447 5.873 0.247 1.00 80.75 830 VAL A N 1
ATOM 6167 C CA . VAL A 1 830 ? -7.758 7.149 0.865 1.00 80.75 830 VAL A CA 1
ATOM 6168 C C . VAL A 1 830 ? -7.763 8.177 -0.249 1.00 80.75 830 VAL A C 1
ATOM 6170 O O . VAL A 1 830 ? -6.788 8.284 -0.988 1.00 80.75 830 VAL A O 1
ATOM 6173 N N . ALA A 1 831 ? -8.869 8.905 -0.376 1.00 81.12 831 ALA A N 1
ATOM 6174 C CA . ALA A 1 831 ? -8.995 9.989 -1.339 1.00 81.12 831 ALA A CA 1
ATOM 6175 C C . ALA A 1 831 ? -7.827 10.986 -1.172 1.00 81.12 831 ALA A C 1
ATOM 6177 O O . ALA A 1 831 ? -7.671 11.523 -0.069 1.00 81.12 831 ALA A O 1
ATOM 6178 N N . PRO A 1 832 ? -7.017 11.243 -2.219 1.00 86.31 832 PRO A N 1
ATOM 6179 C CA . PRO A 1 832 ? -5.966 12.253 -2.166 1.00 86.31 832 PRO A CA 1
ATOM 6180 C C . PRO A 1 832 ? -6.548 13.655 -1.972 1.00 86.31 832 PRO A C 1
ATOM 6182 O O . PRO A 1 832 ? -7.726 13.883 -2.271 1.00 86.31 832 PRO A O 1
ATOM 6185 N N . PRO A 1 833 ? -5.741 14.623 -1.508 1.00 84.12 833 PRO A N 1
ATOM 6186 C CA . PRO A 1 833 ? -6.218 15.986 -1.355 1.00 84.12 833 PRO A CA 1
ATOM 6187 C C . PRO A 1 833 ? -6.528 16.615 -2.697 1.00 84.12 833 PRO A C 1
ATOM 6189 O O . PRO A 1 833 ? -5.727 16.544 -3.622 1.00 84.12 833 PRO A O 1
ATOM 6192 N N . LEU A 1 834 ? -7.683 17.270 -2.786 1.00 87.75 834 LEU A N 1
ATOM 6193 C CA . LEU A 1 834 ? -8.018 18.089 -3.939 1.00 87.75 834 LEU A CA 1
ATOM 6194 C C . LEU A 1 834 ? -7.344 19.455 -3.786 1.00 87.75 834 LEU A C 1
ATOM 6196 O O . LEU A 1 834 ? -7.717 20.256 -2.926 1.00 87.75 834 LEU A O 1
ATOM 6200 N N . LEU A 1 835 ? -6.330 19.704 -4.608 1.00 88.94 835 LEU A N 1
ATOM 6201 C CA . LEU A 1 835 ? -5.510 20.907 -4.580 1.00 88.94 835 LEU A CA 1
ATOM 6202 C C . LEU A 1 835 ? -5.928 21.846 -5.708 1.00 88.94 835 LEU A C 1
ATOM 6204 O O . LEU A 1 835 ? -6.004 21.457 -6.871 1.00 88.94 835 LEU A O 1
ATOM 6208 N N . HIS A 1 836 ? -6.144 23.114 -5.373 1.00 88.31 836 HIS A N 1
ATOM 6209 C CA . HIS A 1 836 ? -6.468 24.149 -6.346 1.00 88.31 836 HIS A CA 1
ATOM 6210 C C . HIS A 1 836 ? -5.313 25.131 -6.460 1.00 88.31 836 HIS A C 1
ATOM 6212 O O . HIS A 1 836 ? -5.014 25.871 -5.524 1.00 88.31 836 HIS A O 1
ATOM 6218 N N . ALA A 1 837 ? -4.691 25.180 -7.633 1.00 88.56 837 ALA A N 1
ATOM 6219 C CA . ALA A 1 837 ? -3.599 26.098 -7.902 1.00 88.56 837 ALA A CA 1
ATOM 6220 C C . ALA A 1 837 ? -4.009 27.136 -8.942 1.00 88.56 837 ALA A C 1
ATOM 6222 O O . ALA A 1 837 ? -4.303 26.826 -10.096 1.00 88.56 837 ALA A O 1
ATOM 6223 N N . ARG A 1 838 ? -3.964 28.407 -8.542 1.00 84.00 838 ARG A N 1
ATOM 6224 C CA . ARG A 1 838 ? -4.068 29.525 -9.482 1.00 84.00 838 ARG A CA 1
ATOM 6225 C C . ARG A 1 838 ? -2.704 29.832 -10.079 1.00 84.00 838 ARG A C 1
ATOM 6227 O O . ARG A 1 838 ? -1.666 29.579 -9.466 1.00 84.00 838 ARG A O 1
ATOM 6234 N N . ALA A 1 839 ? -2.709 30.441 -11.257 1.00 76.94 839 ALA A N 1
ATOM 6235 C CA . ALA A 1 839 ? -1.495 30.967 -11.843 1.00 76.94 839 ALA A CA 1
ATOM 6236 C C . ALA A 1 839 ? -0.768 31.931 -10.896 1.00 76.94 839 ALA A C 1
ATOM 6238 O O . ALA A 1 839 ? -1.351 32.878 -10.365 1.00 76.94 839 ALA A O 1
ATOM 6239 N N . GLY A 1 840 ? 0.530 31.710 -10.729 1.00 82.81 840 GLY A N 1
ATOM 6240 C CA . GLY A 1 840 ? 1.367 32.466 -9.811 1.00 82.81 840 GLY A CA 1
ATOM 6241 C C . GLY A 1 840 ? 2.570 31.644 -9.374 1.00 82.81 840 GLY A C 1
ATOM 6242 O O . GLY A 1 840 ? 2.752 30.507 -9.811 1.00 82.81 840 GLY A O 1
ATOM 6243 N N . LEU A 1 841 ? 3.395 32.230 -8.508 1.00 79.50 841 LEU A N 1
ATOM 6244 C CA . LEU A 1 841 ? 4.587 31.562 -7.984 1.00 79.50 841 LEU A CA 1
ATOM 6245 C C . LEU A 1 841 ? 4.232 30.301 -7.183 1.00 79.50 841 LEU A C 1
ATOM 6247 O O . LEU A 1 841 ? 4.903 29.287 -7.351 1.00 79.50 841 LEU A O 1
ATOM 6251 N N . GLU A 1 842 ? 3.163 30.353 -6.385 1.00 83.06 842 GLU A N 1
ATOM 6252 C CA . GLU A 1 842 ? 2.692 29.233 -5.557 1.00 83.06 842 GLU A CA 1
ATOM 6253 C C . GLU A 1 842 ? 2.134 28.088 -6.405 1.00 83.06 842 GLU A C 1
ATOM 6255 O O . GLU A 1 842 ? 2.604 26.961 -6.303 1.00 83.06 842 GLU A O 1
ATOM 6260 N N . GLY A 1 843 ? 1.195 28.373 -7.314 1.00 83.25 843 GLY A N 1
ATOM 6261 C CA . GLY A 1 843 ? 0.616 27.333 -8.163 1.00 83.25 843 GLY A CA 1
ATOM 6262 C C . GLY A 1 843 ? 1.627 26.695 -9.114 1.00 83.25 843 GLY A C 1
ATOM 6263 O O . GLY A 1 843 ? 1.566 25.496 -9.366 1.00 83.25 843 GLY A O 1
ATOM 6264 N N . GLY A 1 844 ? 2.590 27.482 -9.604 1.00 87.31 844 GLY A N 1
ATOM 6265 C CA . GLY A 1 844 ? 3.712 26.951 -10.372 1.00 87.31 844 GLY A CA 1
ATOM 6266 C C . GLY A 1 844 ? 4.683 26.127 -9.524 1.00 87.31 844 GLY A C 1
ATOM 6267 O O . GLY A 1 844 ? 5.316 25.230 -10.065 1.00 87.31 844 GLY A O 1
ATOM 6268 N N . ALA A 1 845 ? 4.826 26.411 -8.225 1.00 88.62 845 ALA A N 1
ATOM 6269 C CA . ALA A 1 845 ? 5.616 25.577 -7.318 1.00 88.62 845 ALA A CA 1
ATOM 6270 C C . ALA A 1 845 ? 4.949 24.221 -7.089 1.00 88.62 845 ALA A C 1
ATOM 6272 O O . ALA A 1 845 ? 5.596 23.211 -7.325 1.00 88.62 845 ALA A O 1
ATOM 6273 N N . LEU A 1 846 ? 3.647 24.214 -6.781 1.00 87.75 846 LEU A N 1
ATOM 6274 C CA . LEU A 1 846 ? 2.878 22.978 -6.616 1.00 87.75 846 LEU A CA 1
ATOM 6275 C C . LEU A 1 846 ? 2.927 22.095 -7.864 1.00 87.75 846 LEU A C 1
ATOM 6277 O O . LEU A 1 846 ? 3.130 20.896 -7.753 1.00 87.75 846 LEU A O 1
ATOM 6281 N N . LEU A 1 847 ? 2.772 22.678 -9.060 1.00 93.88 847 LEU A N 1
ATOM 6282 C CA . LEU A 1 847 ? 2.864 21.904 -10.298 1.00 93.88 847 LEU A CA 1
ATOM 6283 C C . LEU A 1 847 ? 4.255 21.278 -10.474 1.00 93.88 847 LEU A C 1
ATOM 6285 O O . LEU A 1 847 ? 4.335 20.115 -10.854 1.00 93.88 847 LEU A O 1
ATOM 6289 N N . ARG A 1 848 ? 5.334 22.021 -10.185 1.00 92.44 848 ARG A N 1
ATOM 6290 C CA . ARG A 1 848 ? 6.716 21.529 -10.333 1.00 92.44 848 ARG A CA 1
ATOM 6291 C C . ARG A 1 848 ? 7.009 20.305 -9.474 1.00 92.44 848 ARG A C 1
ATOM 6293 O O . ARG A 1 848 ? 7.785 19.469 -9.917 1.00 92.44 848 ARG A O 1
ATOM 6300 N N . ASP A 1 849 ? 6.371 20.173 -8.316 1.00 89.38 849 ASP A N 1
ATOM 6301 C CA . ASP A 1 849 ? 6.554 19.004 -7.451 1.00 89.38 849 ASP A CA 1
ATOM 6302 C C . ASP A 1 849 ? 6.036 17.706 -8.108 1.00 89.38 849 ASP A C 1
ATOM 6304 O O . ASP A 1 849 ? 6.518 16.622 -7.792 1.00 89.38 849 ASP A O 1
ATOM 6308 N N . PHE A 1 850 ? 5.121 17.805 -9.084 1.00 93.19 850 PHE A N 1
ATOM 6309 C CA . PHE A 1 850 ? 4.641 16.668 -9.882 1.00 93.19 850 PHE A CA 1
ATOM 6310 C C . PHE A 1 850 ? 5.425 16.444 -11.188 1.00 93.19 850 PHE A C 1
ATOM 6312 O O . PHE A 1 850 ? 5.258 15.407 -11.833 1.00 93.19 850 PHE A O 1
ATOM 6319 N N . LEU A 1 851 ? 6.269 17.394 -11.609 1.00 95.06 851 LEU A N 1
ATOM 6320 C CA . LEU A 1 851 ? 7.052 17.314 -12.849 1.00 95.06 851 LEU A CA 1
ATOM 6321 C C . LEU A 1 851 ? 8.368 16.567 -12.601 1.00 95.06 851 LEU A C 1
ATOM 6323 O O . LEU A 1 851 ? 9.449 17.154 -12.576 1.00 95.06 851 LEU A O 1
ATOM 6327 N N . ILE A 1 852 ? 8.255 15.252 -12.395 1.00 93.69 852 ILE A N 1
ATOM 6328 C CA . ILE A 1 852 ? 9.363 14.379 -11.985 1.00 93.69 852 ILE A CA 1
ATOM 6329 C C . ILE A 1 852 ? 10.587 14.483 -12.911 1.00 93.69 852 ILE A C 1
ATOM 6331 O O . ILE A 1 852 ? 11.712 14.402 -12.429 1.00 93.69 852 ILE A O 1
ATOM 6335 N N . GLU A 1 853 ? 10.400 14.709 -14.218 1.00 94.31 853 GLU A N 1
ATOM 6336 C CA . GLU A 1 853 ? 11.497 14.779 -15.198 1.00 94.31 853 GLU A CA 1
ATOM 6337 C C . GLU A 1 853 ? 12.356 16.046 -15.039 1.00 94.31 853 GLU A C 1
ATOM 6339 O O . GLU A 1 853 ? 13.526 16.047 -15.434 1.00 94.31 853 GLU A O 1
ATOM 6344 N N . ASP A 1 854 ? 11.803 17.100 -14.427 1.00 92.81 854 ASP A N 1
ATOM 6345 C CA . ASP A 1 854 ? 12.505 18.354 -14.134 1.00 92.81 854 ASP A CA 1
ATOM 6346 C C . ASP A 1 854 ? 13.202 18.348 -12.766 1.00 92.81 854 ASP A C 1
ATOM 6348 O O . ASP A 1 854 ? 13.803 19.355 -12.370 1.00 92.81 854 ASP A O 1
ATOM 6352 N N . SER A 1 855 ? 13.112 17.245 -12.016 1.00 89.44 855 SER A N 1
ATOM 6353 C CA . SER A 1 855 ? 13.778 17.129 -10.725 1.00 89.44 855 SER A CA 1
ATOM 6354 C C . SER A 1 855 ? 15.271 17.415 -10.871 1.00 89.44 855 SER A C 1
ATOM 6356 O O . SER A 1 855 ? 15.957 16.863 -11.726 1.00 89.44 855 SER A O 1
ATOM 6358 N N . SER A 1 856 ? 15.812 18.280 -10.014 1.00 87.31 856 SER A N 1
ATOM 6359 C CA . SER A 1 856 ? 17.241 18.612 -10.035 1.00 87.31 856 SER A CA 1
ATOM 6360 C C . SER A 1 856 ? 18.132 17.469 -9.546 1.00 87.31 856 SER A C 1
ATOM 6362 O O . SER A 1 856 ? 19.355 17.539 -9.703 1.00 87.31 856 SER A O 1
ATOM 6364 N N . LEU A 1 857 ? 17.539 16.418 -8.968 1.00 84.06 857 LEU A N 1
ATOM 6365 C CA . LEU A 1 857 ? 18.275 15.236 -8.551 1.00 84.06 857 LEU A CA 1
ATOM 6366 C C . LEU A 1 857 ? 18.995 14.612 -9.737 1.00 84.06 857 LEU A C 1
ATOM 6368 O O . LEU A 1 857 ? 18.450 14.520 -10.841 1.00 84.06 857 LEU A O 1
ATOM 6372 N N . TRP A 1 858 ? 20.219 14.155 -9.483 1.00 85.38 858 TRP A N 1
ATOM 6373 C CA . TRP A 1 858 ? 21.086 13.556 -10.500 1.00 85.38 858 TRP A CA 1
ATOM 6374 C C . TRP A 1 858 ? 21.416 14.494 -11.669 1.00 85.38 858 TRP A C 1
ATOM 6376 O O . TRP A 1 858 ? 21.896 14.034 -12.701 1.00 85.38 858 TRP A O 1
ATOM 6386 N N . GLY A 1 859 ? 21.176 15.803 -11.525 1.00 89.19 859 GLY A N 1
ATOM 6387 C CA . GLY A 1 859 ? 21.305 16.767 -12.617 1.00 89.19 859 GLY A CA 1
ATOM 6388 C C . GLY A 1 859 ? 20.161 16.709 -13.636 1.00 89.19 859 GLY A C 1
ATOM 6389 O O . GLY A 1 859 ? 20.329 17.225 -14.740 1.00 89.19 859 GLY A O 1
ATOM 6390 N N . GLY A 1 860 ? 19.024 16.097 -13.287 1.00 92.25 860 GLY A N 1
ATOM 6391 C CA . GLY A 1 860 ? 17.871 15.915 -14.171 1.00 92.25 860 GLY A CA 1
ATOM 6392 C C . GLY A 1 860 ? 17.814 14.547 -14.844 1.00 92.25 860 GLY A C 1
ATOM 6393 O O . GLY A 1 860 ? 18.798 13.801 -14.890 1.00 92.25 860 GLY A O 1
ATOM 6394 N N . TYR A 1 861 ? 16.651 14.227 -15.416 1.00 95.00 861 TYR A N 1
ATOM 6395 C CA . TYR A 1 861 ? 16.440 12.961 -16.123 1.00 95.00 861 TYR A CA 1
ATOM 6396 C C . TYR A 1 861 ? 17.427 12.773 -17.286 1.00 95.00 861 TYR A C 1
ATOM 6398 O O . TYR A 1 861 ? 17.967 11.687 -17.495 1.00 95.00 861 TYR A O 1
ATOM 6406 N N . GLU A 1 862 ? 17.751 13.850 -18.003 1.00 93.94 862 GLU A N 1
ATOM 6407 C CA . GLU A 1 862 ? 18.735 13.816 -19.087 1.00 93.94 862 GLU A CA 1
ATOM 6408 C C . GLU A 1 862 ? 20.121 13.357 -18.603 1.00 93.94 862 GLU A C 1
ATOM 6410 O O . GLU A 1 862 ? 20.697 12.432 -19.181 1.00 93.94 862 GLU A O 1
ATOM 6415 N N . ALA A 1 863 ? 20.628 13.924 -17.507 1.00 95.31 863 ALA A N 1
ATOM 6416 C CA . ALA A 1 863 ? 21.917 13.534 -16.942 1.00 95.31 863 ALA A CA 1
ATOM 6417 C C . ALA A 1 863 ? 21.903 12.087 -16.410 1.00 95.31 863 ALA A C 1
ATOM 6419 O O . ALA A 1 863 ? 22.869 11.342 -16.607 1.00 95.31 863 ALA A O 1
ATOM 6420 N N . PHE A 1 864 ? 20.787 11.650 -15.814 1.00 96.31 864 PHE A N 1
ATOM 6421 C CA . PHE A 1 864 ? 20.590 10.260 -15.395 1.00 96.31 864 PHE A CA 1
ATOM 6422 C C . PHE A 1 864 ? 20.649 9.281 -16.581 1.00 96.31 864 PHE A C 1
ATOM 6424 O O . PHE A 1 864 ? 21.357 8.270 -16.521 1.00 96.31 864 PHE A O 1
ATOM 6431 N N . THR A 1 865 ? 19.957 9.588 -17.684 1.00 96.31 865 THR A N 1
ATOM 6432 C CA . THR A 1 865 ? 19.981 8.752 -18.897 1.00 96.31 865 THR A CA 1
ATOM 6433 C C . THR A 1 865 ? 21.363 8.716 -19.549 1.00 96.31 865 THR A C 1
ATOM 6435 O O . THR A 1 865 ? 21.783 7.663 -20.021 1.00 96.31 865 THR A O 1
ATOM 6438 N N . GLU A 1 866 ? 22.115 9.821 -19.533 1.00 96.69 866 GLU A N 1
ATOM 6439 C CA . GLU A 1 866 ? 23.490 9.856 -20.041 1.00 96.69 866 GLU A CA 1
ATOM 6440 C C . GLU A 1 866 ? 24.434 8.989 -19.193 1.00 96.69 866 GLU A C 1
ATOM 6442 O O . GLU A 1 866 ? 25.220 8.207 -19.732 1.00 96.69 866 GLU A O 1
ATOM 6447 N N . SER A 1 867 ? 24.330 9.090 -17.865 1.00 97.06 867 SER A N 1
ATOM 6448 C CA . SER A 1 867 ? 25.101 8.273 -16.921 1.00 97.06 867 SER A CA 1
ATOM 6449 C C . SER A 1 867 ? 24.802 6.780 -17.091 1.00 97.06 867 SER A C 1
ATOM 6451 O O . SER A 1 867 ? 25.718 5.964 -17.193 1.00 97.06 867 SER A O 1
ATOM 6453 N N . THR A 1 868 ? 23.522 6.423 -17.213 1.00 97.12 868 THR A N 1
ATOM 6454 C CA . THR A 1 868 ? 23.079 5.038 -17.428 1.00 97.12 868 THR A CA 1
ATOM 6455 C C . THR A 1 868 ? 23.545 4.498 -18.777 1.00 97.12 868 THR A C 1
ATOM 6457 O O . THR A 1 868 ? 24.112 3.409 -18.830 1.00 97.12 868 THR A O 1
ATOM 6460 N N . ALA A 1 869 ? 23.386 5.262 -19.862 1.00 96.25 869 ALA A N 1
ATOM 6461 C CA . ALA A 1 869 ? 23.851 4.860 -21.188 1.00 96.25 869 ALA A CA 1
ATOM 6462 C C . ALA A 1 869 ? 25.363 4.585 -21.199 1.00 96.25 869 ALA A C 1
ATOM 6464 O O . ALA A 1 869 ? 25.809 3.613 -21.808 1.00 96.25 869 ALA A O 1
ATOM 6465 N N . ARG A 1 870 ? 26.155 5.392 -20.481 1.00 97.06 870 ARG A N 1
ATOM 6466 C CA . ARG A 1 870 ? 27.592 5.149 -20.297 1.00 97.06 870 ARG A CA 1
ATOM 6467 C C . ARG A 1 870 ? 27.856 3.825 -19.577 1.00 97.06 870 ARG A C 1
ATOM 6469 O O . ARG A 1 870 ? 28.659 3.041 -20.068 1.00 97.06 870 ARG A O 1
ATOM 6476 N N . GLY A 1 871 ? 27.134 3.546 -18.491 1.00 97.06 871 GLY A N 1
ATOM 6477 C CA . GLY A 1 871 ? 27.231 2.270 -17.772 1.00 97.06 871 GLY A CA 1
ATOM 6478 C C . GLY A 1 871 ? 26.884 1.062 -18.649 1.00 97.06 871 GLY A C 1
ATOM 6479 O O . GLY A 1 871 ? 27.617 0.078 -18.658 1.00 97.06 871 GLY A O 1
ATOM 6480 N N . VAL A 1 872 ? 25.829 1.154 -19.467 1.00 95.69 872 VAL A N 1
ATOM 6481 C CA . VAL A 1 872 ? 25.470 0.099 -20.437 1.00 95.69 872 VAL A CA 1
ATOM 6482 C C . VAL A 1 872 ? 26.574 -0.087 -21.478 1.00 95.69 872 VAL A C 1
ATOM 6484 O O . VAL A 1 872 ? 26.922 -1.215 -21.822 1.00 95.69 872 VAL A O 1
ATOM 6487 N N . LYS A 1 873 ? 27.158 1.011 -21.973 1.00 94.56 873 LYS A N 1
ATOM 6488 C CA . LYS A 1 873 ? 28.270 0.969 -22.931 1.00 94.56 873 LYS A CA 1
ATOM 6489 C C . LYS A 1 873 ? 29.487 0.233 -22.355 1.00 94.56 873 LYS A C 1
ATOM 6491 O O . LYS A 1 873 ? 30.076 -0.595 -23.051 1.00 94.56 873 LYS A O 1
ATOM 6496 N N . GLU A 1 874 ? 29.834 0.525 -21.103 1.00 95.94 874 GLU A N 1
ATOM 6497 C CA . GLU A 1 874 ? 30.930 -0.116 -20.366 1.00 95.94 874 GLU A CA 1
ATOM 6498 C C . GLU A 1 874 ? 30.659 -1.611 -20.139 1.00 95.94 874 GLU A C 1
ATOM 6500 O O . GLU A 1 874 ? 31.499 -2.440 -20.486 1.00 95.94 874 GLU A O 1
ATOM 6505 N N . GLU A 1 875 ? 29.463 -1.970 -19.666 1.00 95.44 875 GLU A N 1
ATOM 6506 C CA . GLU A 1 875 ? 29.045 -3.358 -19.416 1.00 95.44 875 GLU A CA 1
ATOM 6507 C C . GLU A 1 875 ? 29.065 -4.223 -20.695 1.00 95.44 875 GLU A C 1
ATOM 6509 O O . GLU A 1 875 ? 29.430 -5.406 -20.678 1.00 95.44 875 GLU A O 1
ATOM 6514 N N . LEU A 1 876 ? 28.727 -3.626 -21.841 1.00 91.69 876 LEU A N 1
ATOM 6515 C CA . LEU A 1 876 ? 28.768 -4.274 -23.155 1.00 91.69 876 LEU A CA 1
ATOM 6516 C C . LEU A 1 876 ? 30.156 -4.252 -23.821 1.00 91.69 876 LEU A C 1
ATOM 6518 O O . LEU A 1 876 ? 30.314 -4.827 -24.896 1.00 91.69 876 LEU A O 1
ATOM 6522 N N . ASN A 1 877 ? 31.171 -3.632 -23.208 1.00 93.31 877 ASN A N 1
ATOM 6523 C CA . ASN A 1 877 ? 32.510 -3.440 -23.784 1.00 93.31 877 ASN A CA 1
ATOM 6524 C C . ASN A 1 877 ? 32.497 -2.750 -25.166 1.00 93.31 877 ASN A C 1
ATOM 6526 O O . ASN A 1 877 ? 33.283 -3.090 -26.055 1.00 93.31 877 ASN A O 1
ATOM 6530 N N . LEU A 1 878 ? 31.599 -1.783 -25.368 1.00 86.56 878 LEU A N 1
ATOM 6531 C CA . LEU A 1 878 ? 31.498 -1.038 -26.623 1.00 86.56 878 LEU A CA 1
ATOM 6532 C C . LEU A 1 878 ? 32.512 0.116 -26.648 1.00 86.56 878 LEU A C 1
ATOM 6534 O O . LEU A 1 878 ? 32.580 0.915 -25.715 1.00 86.56 878 LEU A O 1
ATOM 6538 N N . SER A 1 879 ? 33.283 0.216 -27.736 1.00 75.00 879 SER A N 1
ATOM 6539 C CA . SER A 1 879 ? 34.322 1.245 -27.931 1.00 75.00 879 SER A CA 1
ATOM 6540 C C . SER A 1 879 ? 33.782 2.654 -28.145 1.00 75.00 879 SER A C 1
ATOM 6542 O O . SER A 1 879 ? 32.728 2.801 -28.811 1.00 75.00 879 SER A O 1
#